Protein AF-U4U281-F1 (afdb_monomer_lite)

InterPro domains:
  IPR000629 ATP-dependent RNA helicase DEAD-box, conserved site [PS00039] (686-694)
  IPR000719 Protein kinase domain [PS50011] (152-470)
  IPR000719 Protein kinase domain [SM00220] (152-433)
  IPR001650 Helicase, C-terminal domain-like [PF00271] (764-874)
  IPR001650 Helicase, C-terminal domain-like [PS51194] (770-915)
  IPR001650 Helicase, C-terminal domain-like [SM00490] (793-874)
  IPR004147 ABC1 atypical kinase-like domain [PF03109] (122-367)
  IPR011009 Protein kinase-like domain superfamily [SSF56112] (127-357)
  IPR011545 DEAD/DEAH-box helicase domain [PF00270] (561-726)
  IPR012541 DBP10, C-terminal [PF08147] (1126-1185)
  IPR012541 DBP10, C-terminal [SM01123] (1126-1185)
  IPR014001 Helicase superfamily 1/2, ATP-binding domain [PS51192] (568-740)
  IPR014001 Helicase superfamily 1/2, ATP-binding domain [SM00487] (556-755)
  IPR014014 RNA helicase, DEAD-box type, Q motif [PS51195] (537-565)
  IPR027417 P-loop containing nucleoside triphosphate hydrolase [G3DSA:3.40.50.300] (514-743)
  IPR027417 P-loop containing nucleoside triphosphate hydrolase [G3DSA:3.40.50.300] (756-979)
  IPR027417 P-loop containing nucleoside triphosphate hydrolase [SSF52540] (534-741)
  IPR027417 P-loop containing nucleoside triphosphate hydrolase [SSF52540] (678-894)
  IPR033517 DDX54/DBP10 family, DEAD-box helicase domain [cd17959] (539-741)
  IPR045307 ADCK1-like domain [cd13969] (121-372)

pLDDT: mean 72.52, std 19.36, range [24.16, 95.94]

Organism: Dendroctonus ponderosae (NCBI:txid77166)

Sequence (1268 aa):
MLSNRARKLLKYSLIGGALASTALSLKGNQYEWDSIGIVRLSRAAITVSKIGVIYKKDLYGKGLDKKSLEYKELKSECHQRSAEKLLELCCANRGVYIKVGQHIAALDYLLPKEYVQTMRILHSQAPSTDVKDIYRVIREDLKKDPLEIFESIEPEPLGTASLAQVHKATLKDGTVLAVKVQHPYVQGNSRIDMKTMEYLVKLMSWVFPEFKFQWLVDESKKNIPQELNFAQEGQNAEKIAKMFENIEWLKVPKVRWDLTTPRVLTMEFLEGGQVNDLKYIEAHKIDPYEISSKLGALYSQMIFIHGFVHSDPHPGNILVRRNPKGQCDIVLLDHGLYATLKDEFRINYANLWMSILDRDRKGMRQYSKNLGIEGDVYGLFACMVTGRTWDTIMKGIDRENFSKGEKDFVQQHFTGLLPQISSVLENVNRQMLLILKTNDLMRGIEHTLRTGARKGAFKVMSQCCVHSIYDQRYKKCHTRVEKLKVSLGEIRAISLVLWSVQYRSMGDIPGFADPNKAVEISNDDDAWKKKSAKKSGGFQSMNLSHNVLKGIIKRGYKQPTPIQRKTIPLILEGRDVVAMARTGSGKTAAFLIPMFERLKARTSKAGARGLVFSPTRELALQTLKFFKEIGRFMNLKAAVILGGDSMEDQFSAIHGNPDVIVATPGRFLHVCIEMELKLNNIEYVVFDEADRLFEMGLTEQLTEVVSRLPDSRQTLLFSATLPKVLVEFAKAGLSDPVLLRLDVESKLPDELKLEFFIVRPEEKLAALLVLLQTVIDSKQQTVIFAATKYHVEYIHSVLDLVGITNTYIYSNLDPSARKIHAAKFGTGKVKVLVVTDVAARGIDIPALDNVINFNFPAKPKLFVHRVGRCARAGRSGIAYSLIASDEQAYLVDLHLFLGRPLSIATLKKKEGTIGRIPQDLVDEHLSSLIVLHENQLDLTSAQTTIENAYKKYVKSRPAASSDSHRRIKQLNLSNCAVHPAFRTNGDEYHRDLLLDQIRNYRPNGTIFEICGKNKSPEYLMMKKKRLADKHKIELFRQRHETDPDESESFHEPVTSLTESSKEDIEGTFKSVIVPKKRKMEQLYKKAKKPKTVDEVYIPYAPKDHHTEQGLIVNNFHNEANKVQFDLTGDSEEAMNSSHVKKKWDRKKKKMVGVENPRKGKIKTESGAWIPATYKSDRYAQWKEKTKTGANDDDYGDEGSAPQDVNGPRRHTHWAKHNEKEKLKKRSSDMKSMDQILKAREIAERKKRKQKKGKGKGKSKGKGRRNKR

Structure (mmCIF, N/CA/C/O backbone):
data_AF-U4U281-F1
#
_entry.id   AF-U4U281-F1
#
loop_
_atom_site.group_PDB
_atom_site.id
_atom_site.type_symbol
_atom_site.label_atom_id
_atom_site.label_alt_id
_atom_site.label_comp_id
_atom_site.label_asym_id
_atom_site.label_entity_id
_atom_site.label_seq_id
_atom_site.pdbx_PDB_ins_code
_atom_site.Cartn_x
_atom_site.Cartn_y
_atom_site.Cartn_z
_atom_site.occupancy
_atom_site.B_iso_or_equiv
_atom_site.auth_seq_id
_atom_site.auth_comp_id
_atom_site.auth_asym_id
_atom_site.auth_atom_id
_atom_site.pdbx_PDB_model_num
ATOM 1 N N . MET A 1 1 ? -13.937 64.734 38.285 1.00 46.28 1 MET A N 1
ATOM 2 C CA . MET A 1 1 ? -13.811 63.715 39.362 1.00 46.28 1 MET A CA 1
ATOM 3 C C . MET A 1 1 ? -14.876 62.588 39.323 1.00 46.28 1 MET A C 1
ATOM 5 O O . MET A 1 1 ? -15.101 61.946 40.340 1.00 46.28 1 MET A O 1
ATOM 9 N N . LEU A 1 2 ? -15.473 62.232 38.171 1.00 41.31 2 LEU A N 1
ATOM 10 C CA . LEU A 1 2 ? -16.556 61.216 38.102 1.00 41.31 2 LEU A CA 1
ATOM 11 C C . LEU A 1 2 ? -16.183 59.868 37.433 1.00 41.31 2 LEU A C 1
ATOM 13 O O . LEU A 1 2 ? -16.967 58.927 37.465 1.00 41.31 2 LEU A O 1
ATOM 17 N N . SER A 1 3 ? -14.963 59.705 36.908 1.00 57.31 3 SER A N 1
ATOM 18 C CA . SER A 1 3 ? -14.568 58.509 36.127 1.00 57.31 3 SER A CA 1
ATOM 19 C C . SER A 1 3 ? -14.152 57.287 36.977 1.00 57.31 3 SER A C 1
ATOM 21 O O . SER A 1 3 ? -14.470 56.143 36.647 1.00 57.31 3 SER A O 1
ATOM 23 N N . ASN A 1 4 ? -13.504 57.496 38.132 1.00 53.41 4 ASN A N 1
ATOM 24 C CA . ASN A 1 4 ? -12.968 56.387 38.939 1.00 53.41 4 ASN A CA 1
ATOM 25 C C . ASN A 1 4 ? -14.001 55.713 39.859 1.00 53.41 4 ASN A C 1
ATOM 27 O O . ASN A 1 4 ? -13.879 54.516 40.128 1.00 53.41 4 ASN A O 1
ATOM 31 N N . ARG A 1 5 ? -15.034 56.436 40.318 1.00 57.25 5 ARG A N 1
ATOM 32 C CA . ARG A 1 5 ? -16.143 55.836 41.085 1.00 57.25 5 ARG A CA 1
ATOM 33 C C . ARG A 1 5 ? -17.053 54.997 40.188 1.00 57.25 5 ARG A C 1
ATOM 35 O O . ARG A 1 5 ? -17.396 53.891 40.585 1.00 57.25 5 ARG A O 1
ATOM 42 N N . ALA A 1 6 ? -17.326 55.449 38.962 1.00 53.72 6 ALA A N 1
ATOM 43 C CA . ALA A 1 6 ? -18.102 54.692 37.981 1.00 53.72 6 ALA A CA 1
ATOM 44 C C . ALA A 1 6 ? -17.428 53.360 37.604 1.00 53.72 6 ALA A C 1
ATOM 46 O O . ALA A 1 6 ? -18.086 52.328 37.619 1.00 53.72 6 ALA A O 1
ATOM 47 N N . ARG A 1 7 ? -16.103 53.329 37.378 1.00 53.72 7 ARG A N 1
ATOM 48 C CA . ARG A 1 7 ? -15.370 52.069 37.109 1.00 53.72 7 ARG A CA 1
ATOM 49 C C . ARG A 1 7 ? -15.337 51.113 38.300 1.00 53.72 7 ARG A C 1
ATOM 51 O O . ARG A 1 7 ? -15.380 49.901 38.102 1.00 53.72 7 ARG A O 1
ATOM 58 N N . LYS A 1 8 ? -15.241 51.634 39.530 1.00 58.28 8 LYS A N 1
ATOM 59 C CA . LYS A 1 8 ? -15.309 50.806 40.744 1.00 58.28 8 LYS A CA 1
ATOM 60 C C . LYS A 1 8 ? -16.716 50.242 40.945 1.00 58.28 8 LYS A C 1
ATOM 62 O O . LYS A 1 8 ? -16.831 49.048 41.175 1.00 58.28 8 LYS A O 1
ATOM 67 N N . LEU A 1 9 ? -17.762 51.049 40.767 1.00 61.53 9 LEU A N 1
ATOM 68 C CA . LEU A 1 9 ? -19.158 50.597 40.804 1.00 61.53 9 LEU A CA 1
ATOM 69 C C . LEU A 1 9 ? -19.468 49.578 39.704 1.00 61.53 9 LEU A C 1
ATOM 71 O O . LEU A 1 9 ? -20.108 48.576 39.993 1.00 61.53 9 LEU A O 1
ATOM 75 N N . LEU A 1 10 ? -18.945 49.756 38.486 1.00 57.81 10 LEU A N 1
ATOM 76 C CA . LEU A 1 10 ? -19.091 48.766 37.416 1.00 57.81 10 LEU A CA 1
ATOM 77 C C . LEU A 1 10 ? -18.382 47.451 37.763 1.00 57.81 10 LEU A C 1
ATOM 79 O O . LEU A 1 10 ? -18.942 46.385 37.545 1.00 57.81 10 LEU A O 1
ATOM 83 N N . LYS A 1 11 ? -17.175 47.512 38.349 1.00 61.16 11 LYS A N 1
ATOM 84 C CA . LYS A 1 11 ? -16.457 46.322 38.834 1.00 61.16 11 LYS A CA 1
ATOM 85 C C . LYS A 1 11 ? -17.207 45.616 39.964 1.00 61.16 11 LYS A C 1
ATOM 87 O O . LYS A 1 11 ? -17.341 44.402 39.909 1.00 61.16 11 LYS A O 1
ATOM 92 N N . TYR A 1 12 ? -17.709 46.345 40.961 1.00 66.62 12 TYR A N 1
ATOM 93 C CA . TYR A 1 12 ? -18.467 45.751 42.066 1.00 66.62 12 TYR A CA 1
ATOM 94 C C . TYR A 1 12 ? -19.837 45.229 41.620 1.00 66.62 12 TYR A C 1
ATOM 96 O O . TYR A 1 12 ? -20.250 44.178 42.092 1.00 66.62 12 TYR A O 1
ATOM 104 N N . SER A 1 13 ? -20.496 45.888 40.664 1.00 60.72 13 SER A N 1
ATOM 105 C CA . SER A 1 13 ? -21.738 45.415 40.038 1.00 60.72 13 SER A CA 1
ATOM 106 C C . SER A 1 13 ? -21.507 44.161 39.187 1.00 60.72 13 SER A C 1
ATOM 108 O O . SER A 1 13 ? -22.267 43.205 39.288 1.00 60.72 13 SER A O 1
ATOM 110 N N . LEU A 1 14 ? -20.402 44.091 38.434 1.00 58.75 14 LEU A N 1
ATOM 111 C CA . LEU A 1 14 ? -20.001 42.886 37.696 1.00 58.75 14 LEU A CA 1
ATOM 112 C C . LEU A 1 14 ? -19.670 41.717 38.632 1.00 58.75 14 LEU A C 1
ATOM 114 O O . LEU A 1 14 ? -20.086 40.593 38.369 1.00 58.75 14 LEU A O 1
ATOM 118 N N . ILE A 1 15 ? -18.955 41.970 39.733 1.00 64.88 15 ILE A N 1
ATOM 119 C CA . ILE A 1 15 ? -18.619 40.942 40.731 1.00 64.88 15 ILE A CA 1
ATOM 120 C C . ILE A 1 15 ? -19.877 40.497 41.494 1.00 64.88 15 ILE A C 1
ATOM 122 O O . ILE A 1 15 ? -20.094 39.301 41.667 1.00 64.88 15 ILE A O 1
ATOM 126 N N . GLY A 1 16 ? -20.735 41.435 41.901 1.00 62.09 16 GLY A N 1
ATOM 127 C CA . GLY A 1 16 ? -22.003 41.152 42.578 1.00 62.09 16 GLY A CA 1
ATOM 128 C C . GLY A 1 16 ? -22.991 40.405 41.681 1.00 62.09 16 GLY A C 1
ATOM 129 O O . GLY A 1 16 ? -23.590 39.425 42.112 1.00 62.09 16 GLY A O 1
ATOM 130 N N . GLY A 1 17 ? -23.094 40.791 40.407 1.00 62.97 17 GLY A N 1
ATOM 131 C CA . GLY A 1 17 ? -23.889 40.094 39.396 1.00 62.97 17 GLY A CA 1
ATOM 132 C C . GLY A 1 17 ? -23.348 38.698 39.077 1.00 62.97 17 GLY A C 1
ATOM 133 O O . GLY A 1 17 ? -24.129 37.758 38.928 1.00 62.97 17 GLY A O 1
ATOM 134 N N . ALA A 1 18 ? -22.024 38.519 39.047 1.00 56.88 18 ALA A N 1
ATOM 135 C CA . ALA A 1 18 ? -21.397 37.205 38.904 1.00 56.88 18 ALA A CA 1
ATOM 136 C C . ALA A 1 18 ? -21.680 36.300 40.118 1.00 56.88 18 ALA A C 1
ATOM 138 O O . ALA A 1 18 ? -22.014 35.130 39.946 1.00 56.88 18 ALA A O 1
ATOM 139 N N . LEU A 1 19 ? -21.623 36.830 41.342 1.00 61.50 19 LEU A N 1
ATOM 140 C CA . LEU A 1 19 ? -21.934 36.070 42.559 1.00 61.50 19 LEU A CA 1
ATOM 141 C C . LEU A 1 19 ? -23.425 35.710 42.654 1.00 61.50 19 LEU A C 1
ATOM 143 O O . LEU A 1 19 ? -23.755 34.559 42.933 1.00 61.50 19 LEU A O 1
ATOM 147 N N . ALA A 1 20 ? -24.325 36.649 42.350 1.00 58.72 20 ALA A N 1
ATOM 148 C CA . ALA A 1 20 ? -25.769 36.412 42.354 1.00 58.72 20 ALA A CA 1
ATOM 149 C C . ALA A 1 20 ? -26.201 35.414 41.266 1.00 58.72 20 ALA A C 1
ATOM 151 O O . ALA A 1 20 ? -27.000 34.518 41.530 1.00 58.72 20 ALA A O 1
ATOM 152 N N . SER A 1 21 ? -25.634 35.511 40.058 1.00 56.09 21 SER A N 1
ATOM 153 C CA . SER A 1 21 ? -25.884 34.541 38.981 1.00 56.09 21 SER A CA 1
ATOM 154 C C . SER A 1 21 ? -25.320 33.155 39.299 1.00 56.09 21 SER A C 1
ATOM 156 O O . SER A 1 21 ? -25.972 32.156 39.004 1.00 56.09 21 SER A O 1
ATOM 158 N N . THR A 1 22 ? -24.167 33.075 39.971 1.00 57.38 22 THR A N 1
ATOM 159 C CA . THR A 1 22 ? -23.604 31.799 40.441 1.00 57.38 22 THR A CA 1
ATOM 160 C C . THR A 1 22 ? -24.487 31.173 41.525 1.00 57.38 22 THR A C 1
ATOM 162 O O . THR A 1 22 ? -24.755 29.977 41.467 1.00 57.38 22 THR A O 1
ATOM 165 N N . ALA A 1 23 ? -25.022 31.968 42.458 1.00 57.88 23 ALA A N 1
ATOM 166 C CA . ALA A 1 23 ? -25.954 31.502 43.488 1.00 57.88 23 ALA A CA 1
ATOM 167 C C . ALA A 1 23 ? -27.310 31.043 42.911 1.00 57.88 23 ALA A C 1
ATOM 169 O O . ALA A 1 23 ? -27.832 30.002 43.311 1.00 57.88 23 ALA A O 1
ATOM 170 N N . LEU A 1 24 ? -27.861 31.767 41.930 1.00 57.75 24 LEU A N 1
ATOM 171 C CA . LEU A 1 24 ? -29.077 31.370 41.204 1.00 57.75 24 LEU A CA 1
ATOM 172 C C . LEU A 1 24 ? -28.855 30.097 40.372 1.00 57.75 24 LEU A C 1
ATOM 174 O O . LEU A 1 24 ? -29.718 29.222 40.349 1.00 57.75 24 LEU A O 1
ATOM 178 N N . SER A 1 25 ? -27.682 29.953 39.748 1.00 53.88 25 SER A N 1
ATOM 179 C CA . SER A 1 25 ? -27.296 28.748 39.004 1.00 53.88 25 SER A CA 1
ATOM 180 C C . SER A 1 25 ? -27.064 27.542 39.920 1.00 53.88 25 SER A C 1
ATOM 182 O O . SER A 1 25 ? -27.419 26.433 39.538 1.00 53.88 25 SER A O 1
ATOM 184 N N . LEU A 1 26 ? -26.518 27.741 41.124 1.00 57.31 26 LEU A N 1
ATOM 185 C CA . LEU A 1 26 ? -26.376 26.707 42.160 1.00 57.31 26 LEU A CA 1
ATOM 186 C C . LEU A 1 26 ? -27.737 26.216 42.667 1.00 57.31 26 LEU A C 1
ATOM 188 O O . LEU A 1 26 ? -27.920 25.017 42.867 1.00 57.31 26 LEU A O 1
ATOM 192 N N . LYS A 1 27 ? -28.704 27.131 42.825 1.00 54.09 27 LYS A N 1
ATOM 193 C CA . LYS A 1 27 ? -30.079 26.798 43.221 1.00 54.09 27 LYS A CA 1
ATOM 194 C C . LYS A 1 27 ? -30.847 26.079 42.100 1.00 54.09 27 LYS A C 1
ATOM 196 O O . LYS A 1 27 ? -31.633 25.185 42.389 1.00 54.09 27 LYS A O 1
ATOM 201 N N . GLY A 1 28 ? -30.595 26.434 40.835 1.00 54.38 28 GLY A N 1
ATOM 202 C CA . GLY A 1 28 ? -31.184 25.783 39.654 1.00 54.38 28 GLY A CA 1
ATOM 203 C C . GLY A 1 28 ? -30.589 24.409 39.318 1.00 54.38 28 GLY A C 1
ATOM 204 O O . GLY A 1 28 ? -31.318 23.532 38.870 1.00 54.38 28 GLY A O 1
ATOM 205 N N . ASN A 1 29 ? -29.298 24.197 39.597 1.00 52.88 29 ASN A N 1
ATOM 206 C CA . ASN A 1 29 ? -28.596 22.922 39.392 1.00 52.88 29 ASN A CA 1
ATOM 207 C C . ASN A 1 29 ? -28.435 22.098 40.691 1.00 52.88 29 ASN A C 1
ATOM 209 O O . ASN A 1 29 ? -27.519 21.284 40.802 1.00 52.88 29 ASN A O 1
ATOM 213 N N . GLN A 1 30 ? -29.296 22.333 41.688 1.00 53.78 30 GLN A N 1
ATOM 214 C CA . GLN A 1 30 ? -29.403 21.523 42.912 1.00 53.78 30 GLN A CA 1
ATOM 215 C C . GLN A 1 30 ? -28.057 21.242 43.620 1.00 53.78 30 GLN A C 1
ATOM 217 O O . GLN A 1 30 ? -27.815 20.139 44.095 1.00 53.78 30 GLN A O 1
ATOM 222 N N . TYR A 1 31 ? -27.187 22.255 43.727 1.00 53.06 31 TYR A N 1
ATOM 223 C CA . TYR A 1 31 ? -25.908 22.203 44.458 1.00 53.06 31 TYR A CA 1
ATOM 224 C C . TYR A 1 31 ? -24.827 21.237 43.920 1.00 53.06 31 TYR A C 1
ATOM 226 O O . TYR A 1 31 ? -23.805 21.043 44.583 1.00 53.06 31 TYR A O 1
ATOM 234 N N . GLU A 1 32 ? -24.950 20.705 42.699 1.00 58.22 32 GLU A N 1
ATOM 235 C CA . GLU A 1 32 ? -23.831 20.012 42.043 1.00 58.22 32 GLU A CA 1
ATOM 236 C C . GLU A 1 32 ? -22.828 21.015 41.451 1.00 58.22 32 GLU A C 1
ATOM 238 O O . GLU A 1 32 ? -23.030 21.561 40.363 1.00 58.22 32 GLU A O 1
ATOM 243 N N . TRP A 1 33 ? -21.703 21.229 42.139 1.00 60.34 33 TRP A N 1
ATOM 244 C CA . TRP A 1 33 ? -20.629 22.144 41.717 1.00 60.34 33 TRP A CA 1
ATOM 245 C C . TRP A 1 33 ? -20.071 21.850 40.313 1.00 60.34 33 TRP A C 1
ATOM 247 O O . TRP A 1 33 ? -19.679 22.770 39.592 1.00 60.34 33 TRP A O 1
ATOM 257 N N . ASP A 1 34 ? -20.075 20.581 39.902 1.00 58.69 34 ASP A N 1
ATOM 258 C CA . ASP A 1 34 ? -19.557 20.117 38.608 1.00 58.69 34 ASP A CA 1
ATOM 259 C C . ASP A 1 34 ? -20.451 20.483 37.416 1.00 58.69 34 ASP A C 1
ATOM 261 O O . ASP A 1 34 ? -19.982 20.543 36.276 1.00 58.69 34 ASP A O 1
ATOM 265 N N . SER A 1 35 ? -21.726 20.771 37.668 1.00 61.19 35 SER A N 1
ATOM 266 C CA . SER A 1 35 ? -22.720 21.069 36.635 1.00 61.19 35 SER A CA 1
ATOM 267 C C . SER A 1 35 ? -22.759 22.555 36.240 1.00 61.19 35 SER A C 1
ATOM 269 O O . SER A 1 35 ? -23.394 22.910 35.247 1.00 61.19 35 SER A O 1
ATOM 271 N N . ILE A 1 36 ? -22.077 23.433 36.988 1.00 71.12 36 ILE A N 1
ATOM 272 C CA . ILE A 1 36 ? -22.093 24.887 36.782 1.00 71.12 36 ILE A CA 1
ATOM 273 C C . ILE A 1 36 ? -21.434 25.240 35.441 1.00 71.12 36 ILE A C 1
ATOM 275 O O . ILE A 1 36 ? -20.272 24.909 35.192 1.00 71.12 36 ILE A O 1
ATOM 279 N N . GLY A 1 37 ? -22.141 25.998 34.597 1.00 68.38 37 GLY A N 1
ATOM 280 C CA . GLY A 1 37 ? -21.678 26.365 33.252 1.00 68.38 37 GLY A CA 1
ATOM 281 C C . GLY A 1 37 ? -20.289 27.021 33.207 1.00 68.38 37 GLY A C 1
ATOM 282 O O . GLY A 1 37 ? -19.493 26.717 32.322 1.00 68.38 37 GLY A O 1
ATOM 283 N N . ILE A 1 38 ? -19.954 27.861 34.195 1.00 71.69 38 ILE A N 1
ATOM 284 C CA . ILE A 1 38 ? -18.626 28.492 34.318 1.00 71.69 38 ILE A CA 1
ATOM 285 C C . ILE A 1 38 ? -17.532 27.453 34.598 1.00 71.69 38 ILE A C 1
ATOM 287 O O . ILE A 1 38 ? -16.483 27.492 33.962 1.00 71.69 38 ILE A O 1
ATOM 291 N N . VAL A 1 39 ? -17.772 26.499 35.502 1.00 79.00 39 VAL A N 1
ATOM 292 C CA . VAL A 1 39 ? -16.798 25.447 35.844 1.00 79.00 39 VAL A CA 1
ATOM 293 C C . VAL A 1 39 ? -16.523 24.564 34.625 1.00 79.00 39 VAL A C 1
ATOM 295 O O . VAL A 1 39 ? -15.367 24.272 34.308 1.00 79.00 39 VAL A O 1
ATOM 298 N N . ARG A 1 40 ? -17.575 24.210 33.881 1.00 81.56 40 ARG A N 1
ATOM 299 C CA . ARG A 1 40 ? -17.487 23.410 32.649 1.00 81.56 40 ARG A CA 1
ATOM 300 C C . ARG A 1 40 ? -16.737 24.143 31.535 1.00 81.56 40 ARG A C 1
ATOM 302 O O . ARG A 1 40 ? -15.874 23.542 30.891 1.00 81.56 40 ARG A O 1
ATOM 309 N N . LEU A 1 41 ? -16.992 25.445 31.365 1.00 81.88 41 LEU A N 1
ATOM 310 C CA . LEU A 1 41 ? -16.245 26.335 30.467 1.00 81.88 41 LEU A CA 1
ATOM 311 C C . LEU A 1 41 ? -14.760 26.394 30.844 1.00 81.88 41 LEU A C 1
ATOM 313 O O . LEU A 1 41 ? -13.902 26.230 29.976 1.00 81.88 41 LEU A O 1
ATOM 317 N N . SER A 1 42 ? -14.439 26.595 32.126 1.00 80.50 42 SER A N 1
ATOM 318 C CA . SER A 1 42 ? -13.053 26.659 32.601 1.00 80.50 42 SER A CA 1
ATOM 319 C C . SER A 1 42 ? -12.305 25.347 32.357 1.00 80.50 42 SER A C 1
ATOM 321 O O . SER A 1 42 ? -11.187 25.374 31.842 1.00 80.50 42 SER A O 1
ATOM 323 N N . ARG A 1 43 ? -12.922 24.190 32.643 1.00 85.50 43 ARG A N 1
ATOM 324 C CA . ARG A 1 43 ? -12.343 22.862 32.353 1.00 85.50 43 ARG A CA 1
ATOM 325 C C . ARG A 1 43 ? -12.045 22.684 30.866 1.00 85.50 43 ARG A C 1
ATOM 327 O O . ARG A 1 43 ? -10.949 22.244 30.502 1.00 85.50 43 ARG A O 1
ATOM 334 N N . ALA A 1 44 ? -12.990 23.066 30.010 1.00 84.06 44 ALA A N 1
ATOM 335 C CA . ALA A 1 44 ? -12.839 22.959 28.567 1.00 84.06 44 ALA A CA 1
ATOM 336 C C . ALA A 1 44 ? -11.731 23.890 28.036 1.00 84.06 44 ALA A C 1
ATOM 338 O O . ALA A 1 44 ? -10.839 23.433 27.322 1.00 84.06 44 ALA A O 1
ATOM 339 N N . ALA A 1 45 ? -11.694 25.154 28.471 1.00 82.12 45 ALA A N 1
ATOM 340 C CA . ALA A 1 45 ? -10.662 26.118 28.083 1.00 82.12 45 ALA A CA 1
ATOM 341 C C . ALA A 1 45 ? -9.246 25.699 28.526 1.00 82.12 45 ALA A C 1
ATOM 343 O O . ALA A 1 45 ? -8.290 25.816 27.752 1.00 82.12 45 ALA A O 1
ATOM 344 N N . ILE A 1 46 ? -9.101 25.162 29.746 1.00 86.31 46 ILE A N 1
ATOM 345 C CA . ILE A 1 46 ? -7.822 24.647 30.262 1.00 86.31 46 ILE A CA 1
ATOM 346 C C . ILE A 1 46 ? -7.347 23.459 29.423 1.00 86.31 46 ILE A C 1
ATOM 348 O O . ILE A 1 46 ? -6.170 23.384 29.070 1.00 86.31 46 ILE A O 1
ATOM 352 N N . THR A 1 47 ? -8.248 22.533 29.094 1.00 86.75 47 THR A N 1
ATOM 353 C CA . THR A 1 47 ? -7.912 21.335 28.313 1.00 86.75 47 THR A CA 1
ATOM 354 C C . THR A 1 47 ? -7.474 21.707 26.900 1.00 86.75 47 THR A C 1
ATOM 356 O O . THR A 1 47 ? -6.412 21.277 26.456 1.00 86.75 47 THR A O 1
ATOM 359 N N . VAL A 1 48 ? -8.230 22.581 26.232 1.00 82.69 48 VAL A N 1
ATOM 360 C CA . VAL A 1 48 ? -7.894 23.111 24.904 1.00 82.69 48 VAL A CA 1
ATOM 361 C C . VAL A 1 48 ? -6.529 23.810 24.915 1.00 82.69 48 VAL A C 1
ATOM 363 O O . VAL A 1 48 ? -5.685 23.537 24.063 1.00 82.69 48 VAL A O 1
ATOM 366 N N . SER A 1 49 ? -6.259 24.639 25.928 1.00 81.75 49 SER A N 1
ATOM 367 C CA . SER A 1 49 ? -4.960 25.307 26.081 1.00 81.75 49 SER A CA 1
ATOM 368 C C . SER A 1 49 ? -3.814 24.310 26.285 1.00 81.75 49 SER A C 1
ATOM 370 O O . SER A 1 49 ? -2.755 24.459 25.677 1.00 81.75 49 SER A O 1
ATOM 372 N N . LYS A 1 50 ? -4.017 23.260 27.095 1.00 86.12 50 LYS A N 1
ATOM 373 C CA . LYS A 1 50 ? -3.027 22.187 27.296 1.00 86.12 50 LYS A CA 1
ATOM 374 C C . LYS A 1 50 ? -2.729 21.443 25.995 1.00 86.12 50 LYS A C 1
ATOM 376 O O . LYS A 1 50 ? -1.559 21.233 25.693 1.00 86.12 50 LYS A O 1
ATOM 381 N N . ILE A 1 51 ? -3.756 21.093 25.218 1.00 85.62 51 ILE A N 1
ATOM 382 C CA . ILE A 1 51 ? -3.594 20.467 23.896 1.00 85.62 51 ILE A CA 1
ATOM 383 C C . ILE A 1 51 ? -2.784 21.392 22.981 1.00 85.62 51 ILE A C 1
ATOM 385 O O . ILE A 1 51 ? -1.796 20.962 22.387 1.00 85.62 51 ILE A O 1
ATOM 389 N N . GLY A 1 52 ? -3.124 22.683 22.937 1.00 80.25 52 GLY A N 1
ATOM 390 C CA . GLY A 1 52 ? -2.378 23.660 22.146 1.00 80.25 52 GLY A CA 1
ATOM 391 C C . GLY A 1 52 ? -0.896 23.752 22.534 1.00 80.25 52 GLY A C 1
ATOM 392 O O . GLY A 1 52 ? -0.027 23.805 21.661 1.00 80.25 52 GLY A O 1
ATOM 393 N N . VAL A 1 53 ? -0.587 23.695 23.834 1.00 83.62 53 VAL A N 1
ATOM 394 C CA . VAL A 1 53 ? 0.794 23.660 24.346 1.00 83.62 53 VAL A CA 1
ATOM 395 C C . VAL A 1 53 ? 1.515 22.366 23.961 1.00 83.62 53 VAL A C 1
ATOM 397 O O . VAL A 1 53 ? 2.679 22.446 23.574 1.00 83.62 53 VAL A O 1
ATOM 400 N N . ILE A 1 54 ? 0.852 21.204 24.017 1.00 85.00 54 ILE A N 1
ATOM 401 C CA . ILE A 1 54 ? 1.428 19.914 23.593 1.00 85.00 54 ILE A CA 1
ATOM 402 C C . ILE A 1 54 ? 1.862 19.998 22.126 1.00 85.00 54 ILE A C 1
ATOM 404 O O . ILE A 1 54 ? 3.031 19.781 21.822 1.00 85.00 54 ILE A O 1
ATOM 408 N N . TYR A 1 55 ? 0.972 20.420 21.223 1.00 80.56 55 TYR A N 1
ATOM 409 C CA . TYR A 1 55 ? 1.317 20.566 19.805 1.00 80.56 55 TYR A CA 1
ATOM 410 C C . TYR A 1 55 ? 2.430 21.597 19.575 1.00 80.56 55 TYR A C 1
ATOM 412 O O . TYR A 1 55 ? 3.368 21.339 18.818 1.00 80.56 55 TYR A O 1
ATOM 420 N N . LYS A 1 56 ? 2.372 22.757 20.240 1.00 79.62 56 LYS A N 1
ATOM 421 C CA . LYS A 1 56 ? 3.374 23.817 20.061 1.00 79.62 56 LYS A CA 1
ATOM 422 C C . LYS A 1 56 ? 4.757 23.413 20.578 1.00 79.62 56 LYS A C 1
ATOM 424 O O . LYS A 1 56 ? 5.746 23.687 19.908 1.00 79.62 56 LYS A O 1
ATOM 429 N N . LYS A 1 57 ? 4.839 22.779 21.749 1.00 80.88 57 LYS A N 1
ATOM 430 C CA . LYS A 1 57 ? 6.104 22.405 22.396 1.00 80.88 57 LYS A CA 1
ATOM 431 C C . LYS A 1 57 ? 6.698 21.131 21.805 1.00 80.88 57 LYS A C 1
ATOM 433 O O . LYS A 1 57 ? 7.888 21.103 21.498 1.00 80.88 57 LYS A O 1
ATOM 438 N N . ASP A 1 58 ? 5.878 20.095 21.653 1.00 78.44 58 ASP A N 1
ATOM 439 C CA . ASP A 1 58 ? 6.370 18.760 21.332 1.00 78.44 58 ASP A CA 1
ATOM 440 C C . ASP A 1 58 ? 6.476 18.545 19.820 1.00 78.44 58 ASP A C 1
ATOM 442 O O . ASP A 1 58 ? 7.443 17.921 19.393 1.00 78.44 58 ASP A O 1
ATOM 446 N N . LEU A 1 59 ? 5.566 19.108 19.009 1.00 77.25 59 LEU A N 1
ATOM 447 C CA . LEU A 1 59 ? 5.559 18.919 17.552 1.00 77.25 59 LEU A CA 1
ATOM 448 C C . LEU A 1 59 ? 6.161 20.107 16.782 1.00 77.25 59 LEU A C 1
ATOM 450 O O . LEU A 1 59 ? 7.112 19.928 16.023 1.00 77.25 59 LEU A O 1
ATOM 454 N N . TYR A 1 60 ? 5.630 21.321 16.961 1.00 76.50 60 TYR A N 1
ATOM 455 C CA . TYR A 1 60 ? 6.041 22.486 16.160 1.00 76.50 60 TYR A CA 1
ATOM 456 C C . TYR A 1 60 ? 7.348 23.138 16.639 1.00 76.50 60 TYR A C 1
ATOM 458 O O . TYR A 1 60 ? 8.095 23.675 15.826 1.00 76.50 60 TYR A O 1
ATOM 466 N N . GLY A 1 61 ? 7.670 23.048 17.931 1.00 69.88 61 GLY A N 1
ATOM 467 C CA . GLY A 1 61 ? 8.859 23.667 18.526 1.00 69.88 61 GLY A CA 1
ATOM 468 C C . GLY A 1 61 ? 10.186 22.959 18.233 1.00 69.88 61 GLY A C 1
ATOM 469 O O . GLY A 1 61 ? 11.239 23.538 18.478 1.00 69.88 61 GLY A O 1
ATOM 470 N N . LYS A 1 62 ? 10.162 21.726 17.706 1.00 72.12 62 LYS A N 1
ATOM 471 C CA . LYS A 1 62 ? 11.375 20.916 17.480 1.00 72.12 62 LYS A CA 1
ATOM 472 C C . LYS A 1 62 ? 12.009 21.069 16.093 1.00 72.12 62 LYS A C 1
ATOM 474 O O . LYS A 1 62 ? 13.084 20.523 15.874 1.00 72.12 62 LYS A O 1
ATOM 479 N N . GLY A 1 63 ? 11.372 21.785 15.159 1.00 65.94 63 GLY A N 1
ATOM 480 C CA . GLY A 1 63 ? 11.947 22.074 13.833 1.00 65.94 63 GLY A CA 1
ATOM 481 C C . GLY A 1 63 ? 12.270 20.841 12.972 1.00 65.94 63 GLY A C 1
ATOM 482 O O . GLY A 1 63 ? 13.114 20.920 12.084 1.00 65.94 63 GLY A O 1
ATOM 483 N N . LEU A 1 64 ? 11.635 19.697 13.247 1.00 74.56 64 LEU A N 1
ATOM 484 C CA . LEU A 1 64 ? 11.857 18.438 12.529 1.00 74.56 64 LEU A CA 1
ATOM 485 C C . LEU A 1 64 ? 11.254 18.489 11.115 1.00 74.56 64 LEU A C 1
ATOM 487 O O . LEU A 1 64 ? 10.189 19.072 10.902 1.00 74.56 64 LEU A O 1
ATOM 491 N N . ASP A 1 65 ? 11.907 17.833 10.150 1.00 71.94 65 ASP A N 1
ATOM 492 C CA . ASP A 1 65 ? 11.392 17.719 8.781 1.00 71.94 65 ASP A CA 1
ATOM 493 C C . ASP A 1 65 ? 10.059 16.952 8.775 1.00 71.94 65 ASP A C 1
ATOM 495 O O . ASP A 1 65 ? 9.988 15.804 9.224 1.00 71.94 65 ASP A O 1
ATOM 499 N N . LYS A 1 66 ? 9.013 17.566 8.206 1.00 69.06 66 LYS A N 1
ATOM 500 C CA . LYS A 1 66 ? 7.654 17.010 8.101 1.00 69.06 66 LYS A CA 1
ATOM 501 C C . LYS A 1 66 ? 7.603 15.666 7.358 1.00 69.06 66 LYS A C 1
ATOM 503 O O . LYS A 1 66 ? 6.644 14.912 7.526 1.00 69.06 66 LYS A O 1
ATOM 508 N N . LYS A 1 67 ? 8.607 15.353 6.528 1.00 63.56 67 LYS A N 1
ATOM 509 C CA . LYS A 1 67 ? 8.709 14.075 5.798 1.00 63.56 67 LYS A CA 1
ATOM 510 C C . LYS A 1 67 ? 9.507 12.998 6.544 1.00 63.56 67 LYS A C 1
ATOM 512 O O . LYS A 1 67 ? 9.455 11.837 6.130 1.00 63.56 67 LYS A O 1
ATOM 517 N N . SER A 1 68 ? 10.204 13.349 7.626 1.00 77.25 68 SER A N 1
ATOM 518 C CA . SER A 1 68 ? 11.004 12.409 8.419 1.00 77.25 68 SER A CA 1
ATOM 519 C C . SER A 1 68 ? 10.136 11.372 9.145 1.00 77.25 68 SER A C 1
ATOM 521 O O . SER A 1 68 ? 8.979 11.625 9.491 1.00 77.25 68 SER A O 1
ATOM 523 N N . LEU A 1 69 ? 10.697 10.179 9.372 1.00 73.81 69 LEU A N 1
ATOM 524 C CA . LEU A 1 69 ? 10.034 9.115 10.136 1.00 73.81 69 LEU A CA 1
ATOM 525 C C . LEU A 1 69 ? 9.797 9.551 11.593 1.00 73.81 69 LEU A C 1
ATOM 527 O O . LEU A 1 69 ? 8.716 9.340 12.130 1.00 73.81 69 LEU A O 1
ATOM 531 N N . GLU A 1 70 ? 10.773 10.247 12.178 1.00 78.31 70 GLU A N 1
ATOM 532 C CA . GLU A 1 70 ? 10.737 10.761 13.551 1.00 78.31 70 GLU A CA 1
ATOM 533 C C . GLU A 1 70 ? 9.612 11.788 13.756 1.00 78.31 70 GLU A C 1
ATOM 535 O O . GLU A 1 70 ? 8.890 11.726 14.748 1.00 78.31 70 GLU A O 1
ATOM 540 N N . TYR A 1 71 ? 9.374 12.680 12.784 1.00 79.88 71 TYR A N 1
ATOM 541 C CA . TYR A 1 71 ? 8.235 13.602 12.835 1.00 79.88 71 TYR A CA 1
ATOM 542 C C . TYR A 1 71 ? 6.891 12.866 12.789 1.00 79.88 71 TYR A C 1
ATOM 544 O O . TYR A 1 71 ? 5.956 13.256 13.485 1.00 79.88 71 TYR A O 1
ATOM 552 N N . LYS A 1 72 ? 6.773 11.793 11.995 1.00 75.81 72 LYS A N 1
ATOM 553 C CA . LYS A 1 72 ? 5.534 10.999 11.910 1.00 75.81 72 LYS A CA 1
ATOM 554 C C . LYS A 1 72 ? 5.245 10.242 13.207 1.00 75.81 72 LYS A C 1
ATOM 556 O O . LYS A 1 72 ? 4.096 10.231 13.640 1.00 75.81 72 LYS A O 1
ATOM 561 N N . GLU A 1 73 ? 6.266 9.653 13.828 1.00 82.38 73 GLU A N 1
ATOM 562 C CA . GLU A 1 73 ? 6.139 8.976 15.126 1.00 82.38 73 GLU A CA 1
ATOM 563 C C . GLU A 1 73 ? 5.759 9.967 16.229 1.00 82.38 73 GLU A C 1
ATOM 565 O O . GLU A 1 73 ? 4.777 9.757 16.941 1.00 82.38 73 GLU A O 1
ATOM 570 N N . LEU A 1 74 ? 6.456 11.103 16.301 1.00 83.94 74 LEU A N 1
ATOM 571 C CA . LEU A 1 74 ? 6.169 12.147 17.279 1.00 83.94 74 LEU A CA 1
ATOM 572 C C . LEU A 1 74 ? 4.782 12.772 17.076 1.00 83.94 74 LEU A C 1
ATOM 574 O O . LEU A 1 74 ? 4.091 13.082 18.045 1.00 83.94 74 LEU A O 1
ATOM 578 N N . LYS A 1 75 ? 4.344 12.929 15.821 1.00 81.19 75 LYS A N 1
ATOM 579 C CA . LYS A 1 75 ? 2.991 13.384 15.481 1.00 81.19 75 LYS A CA 1
ATOM 580 C C . LYS A 1 75 ? 1.933 12.402 15.980 1.00 81.19 75 LYS A C 1
ATOM 582 O O . LYS A 1 75 ? 0.962 12.846 16.585 1.00 81.19 75 LYS A O 1
ATOM 587 N N . SER A 1 76 ? 2.131 11.099 15.767 1.00 82.38 76 SER A N 1
ATOM 588 C CA . SER A 1 76 ? 1.224 10.056 16.267 1.00 82.38 76 SER A CA 1
ATOM 589 C C . SER A 1 76 ? 1.165 10.060 17.801 1.00 82.38 76 SER A C 1
ATOM 591 O O . SER A 1 76 ? 0.078 10.084 18.374 1.00 82.38 76 SER A O 1
ATOM 593 N N . GLU A 1 77 ? 2.308 10.184 18.485 1.00 86.44 77 GLU A N 1
ATOM 594 C CA . GLU A 1 77 ? 2.348 10.290 19.952 1.00 86.44 77 GLU A CA 1
ATOM 595 C C . GLU A 1 77 ? 1.626 11.549 20.473 1.00 86.44 77 GLU A C 1
ATOM 597 O O . GLU A 1 77 ? 0.855 11.483 21.434 1.00 86.44 77 GLU A O 1
ATOM 602 N N . CYS A 1 78 ? 1.824 12.699 19.819 1.00 84.75 78 CYS A N 1
ATOM 603 C CA . CYS A 1 78 ? 1.125 13.940 20.161 1.00 84.75 78 CYS A CA 1
ATOM 604 C C . CYS A 1 78 ? -0.392 13.820 19.958 1.00 84.75 78 CYS A C 1
ATOM 606 O O . CYS A 1 78 ? -1.157 14.301 20.799 1.00 84.75 78 CYS A O 1
ATOM 608 N N . HIS A 1 79 ? -0.829 13.177 18.868 1.00 83.88 79 HIS A N 1
ATOM 609 C CA . HIS A 1 79 ? -2.242 12.906 18.596 1.00 83.88 79 HIS A CA 1
ATOM 610 C C . HIS A 1 79 ? -2.862 12.019 19.679 1.00 83.88 79 HIS A C 1
ATOM 612 O O . HIS A 1 79 ? -3.929 12.354 20.188 1.00 83.88 79 HIS A O 1
ATOM 618 N N . GLN A 1 80 ? -2.177 10.946 20.082 1.00 89.00 80 GLN A N 1
ATOM 619 C CA . GLN A 1 80 ? -2.650 10.029 21.120 1.00 89.00 80 GLN A CA 1
ATOM 620 C C . GLN A 1 80 ? -2.849 10.740 22.469 1.00 89.00 80 GLN A C 1
ATOM 622 O O . GLN A 1 80 ? -3.941 10.707 23.033 1.00 89.00 80 GLN A O 1
ATOM 627 N N . ARG A 1 81 ? -1.842 11.483 22.949 1.00 88.81 81 ARG A N 1
ATOM 628 C CA . ARG A 1 81 ? -1.938 12.220 24.228 1.00 88.81 81 ARG A CA 1
ATOM 629 C C . ARG A 1 81 ? -3.028 13.291 24.211 1.00 88.81 81 ARG A C 1
ATOM 631 O O . ARG A 1 81 ? -3.697 13.536 25.215 1.00 88.81 81 ARG A O 1
ATOM 638 N N . SER A 1 82 ? -3.188 13.961 23.074 1.00 86.56 82 SER A N 1
ATOM 639 C CA . SER A 1 82 ? -4.210 14.993 22.899 1.00 86.56 82 SER A CA 1
ATOM 640 C C . SER A 1 82 ? -5.617 14.392 22.855 1.00 86.56 82 SER A C 1
ATOM 642 O O . SER A 1 82 ? -6.538 14.966 23.438 1.00 86.56 82 SER A O 1
ATOM 644 N N . ALA A 1 83 ? -5.779 13.225 22.227 1.00 87.44 83 ALA A N 1
ATOM 645 C CA . ALA A 1 83 ? -7.029 12.474 22.212 1.00 87.44 83 ALA A CA 1
ATOM 646 C C . ALA A 1 83 ? -7.441 12.006 23.617 1.00 87.44 83 ALA A C 1
ATOM 648 O O . ALA A 1 83 ? -8.598 12.172 23.994 1.00 87.44 83 ALA A O 1
ATOM 649 N N . GLU A 1 84 ? -6.498 11.510 24.423 1.00 91.56 84 GLU A N 1
ATOM 650 C CA . GLU A 1 84 ? -6.739 11.108 25.820 1.00 91.56 84 GLU A CA 1
ATOM 651 C C . GLU A 1 84 ? -7.200 12.289 26.684 1.00 91.56 84 GLU A C 1
ATOM 653 O O . GLU A 1 84 ? -8.172 12.182 27.429 1.00 91.56 84 GLU A O 1
ATOM 658 N N . LYS A 1 85 ? -6.568 13.461 26.534 1.00 89.50 85 LYS A N 1
ATOM 659 C CA . LYS A 1 85 ? -6.979 14.683 27.245 1.00 89.50 85 LYS A CA 1
ATOM 660 C C . LYS A 1 85 ? -8.369 15.161 26.839 1.00 89.50 85 LYS A C 1
ATOM 662 O O . LYS A 1 85 ? -9.115 15.666 27.677 1.00 89.50 85 LYS A O 1
ATOM 667 N N . LEU A 1 86 ? -8.721 15.011 25.564 1.00 87.31 86 LEU A N 1
ATOM 668 C CA . LEU A 1 86 ? -10.058 15.337 25.085 1.00 87.31 86 LEU A CA 1
ATOM 669 C C . LEU A 1 86 ? -11.097 14.337 25.621 1.00 87.31 86 LEU A C 1
ATOM 671 O O . LEU A 1 86 ? -12.188 14.757 25.997 1.00 87.31 86 LEU A O 1
ATOM 675 N N . LEU A 1 87 ? -10.752 13.049 25.726 1.00 88.56 87 LEU A N 1
ATOM 676 C CA . LEU A 1 87 ? -11.614 12.022 26.319 1.00 88.56 87 LEU A CA 1
ATOM 677 C C . LEU A 1 87 ? -11.874 12.300 27.807 1.00 88.56 87 LEU A C 1
ATOM 679 O O . LEU A 1 87 ? -13.024 12.254 28.239 1.00 88.56 87 LEU A O 1
ATOM 683 N N . GLU A 1 88 ? -10.838 12.668 28.572 1.00 89.00 88 GLU A N 1
ATOM 684 C CA . GLU A 1 88 ? -10.970 13.094 29.977 1.00 89.00 88 GLU A CA 1
ATOM 685 C C . GLU A 1 88 ? -11.979 14.246 30.122 1.00 89.00 88 GLU A C 1
ATOM 687 O O . GLU A 1 88 ? -12.834 14.215 31.008 1.00 89.00 88 GLU A O 1
ATOM 692 N N . LEU A 1 89 ? -11.924 15.242 29.228 1.00 87.56 89 LEU A N 1
ATOM 693 C CA . LEU A 1 89 ? -12.879 16.352 29.214 1.00 87.56 89 LEU A CA 1
ATOM 694 C C . LEU A 1 89 ? -14.303 15.881 28.894 1.00 87.56 89 LEU A C 1
ATOM 696 O O . LEU A 1 89 ? -15.247 16.323 29.551 1.00 87.56 89 LEU A O 1
ATOM 700 N N . CYS A 1 90 ? -14.465 14.996 27.907 1.00 85.81 90 CYS A N 1
ATOM 701 C CA . CYS A 1 90 ? -15.765 14.438 27.543 1.00 85.81 90 CYS A CA 1
ATOM 702 C C . CYS A 1 90 ? -16.410 13.685 28.712 1.00 85.81 90 CYS A C 1
ATOM 704 O O . CYS A 1 90 ? -17.577 13.927 29.020 1.00 85.81 90 CYS A O 1
ATOM 706 N N . CYS A 1 91 ? -15.644 12.845 29.410 1.00 84.62 91 CYS A N 1
ATOM 707 C CA . CYS A 1 91 ? -16.121 12.112 30.582 1.00 84.62 91 CYS A CA 1
ATOM 708 C C . CYS A 1 91 ? -16.413 13.037 31.776 1.00 84.62 91 CYS A C 1
ATOM 710 O O . CYS A 1 91 ? -17.399 12.826 32.481 1.00 84.62 91 CYS A O 1
ATOM 712 N N . ALA A 1 92 ? -15.595 14.075 31.992 1.00 83.75 92 ALA A N 1
ATOM 713 C CA . ALA A 1 92 ? -15.764 15.011 33.104 1.00 83.75 92 ALA A CA 1
ATOM 714 C C . ALA A 1 92 ? -16.969 15.946 32.929 1.00 83.75 92 ALA A C 1
ATOM 716 O O . ALA A 1 92 ? -17.673 16.226 33.896 1.00 83.75 92 ALA A O 1
ATOM 717 N N . ASN A 1 93 ? -17.213 16.441 31.711 1.00 82.69 93 ASN A N 1
ATOM 718 C CA . ASN A 1 93 ? -18.326 17.352 31.445 1.00 82.69 93 ASN A CA 1
ATOM 719 C C . ASN A 1 93 ? -19.637 16.625 31.102 1.00 82.69 93 ASN A C 1
ATOM 721 O O . ASN A 1 93 ? -20.684 17.255 31.205 1.00 82.69 93 ASN A O 1
ATOM 725 N N . ARG A 1 94 ? -19.604 15.341 30.715 1.00 82.88 94 ARG A N 1
ATOM 726 C CA . ARG A 1 94 ? -20.777 14.500 30.396 1.00 82.88 94 ARG A CA 1
ATOM 727 C C . ARG A 1 94 ? -21.726 15.103 29.339 1.00 82.88 94 ARG A C 1
ATOM 729 O O . ARG A 1 94 ? -21.436 16.124 28.705 1.00 82.88 94 ARG A O 1
ATOM 736 N N . GLY A 1 95 ? -22.856 14.432 29.101 1.00 80.81 95 GLY A N 1
ATOM 737 C CA . GLY A 1 95 ? -23.950 14.916 28.256 1.00 80.81 95 GLY A CA 1
ATOM 738 C C . GLY A 1 95 ? -23.501 15.269 26.838 1.00 80.81 95 GLY A C 1
ATOM 739 O O . GLY A 1 95 ? -22.977 14.440 26.095 1.00 80.81 95 GLY A O 1
ATOM 740 N N . VAL A 1 96 ? -23.654 16.542 26.476 1.00 79.44 96 VAL A N 1
ATOM 741 C CA . VAL A 1 96 ? -23.326 17.059 25.142 1.00 79.44 96 VAL A CA 1
ATOM 742 C C . VAL A 1 96 ? -21.869 16.798 24.731 1.00 79.44 96 VAL A C 1
ATOM 744 O O . VAL A 1 96 ? -21.608 16.496 23.568 1.00 79.44 96 VAL A O 1
ATOM 747 N N . TYR A 1 97 ? -20.912 16.842 25.664 1.00 83.50 97 TYR A N 1
ATOM 748 C CA . TYR A 1 97 ? -19.508 16.564 25.340 1.00 83.50 97 TYR A CA 1
ATOM 749 C C . TYR A 1 97 ? -19.272 15.092 24.980 1.00 83.50 97 TYR A C 1
ATOM 751 O O . TYR A 1 97 ? -18.444 14.805 24.116 1.00 83.50 97 TYR A O 1
ATOM 759 N N . ILE A 1 98 ? -20.017 14.167 25.594 1.00 83.19 98 ILE A N 1
ATOM 760 C CA . ILE A 1 98 ? -19.974 12.741 25.244 1.00 83.19 98 ILE A CA 1
ATOM 761 C C . ILE A 1 98 ? -20.553 12.539 23.848 1.00 83.19 98 ILE A C 1
ATOM 763 O O . ILE A 1 98 ? -19.922 11.869 23.037 1.00 83.19 98 ILE A O 1
ATOM 767 N N . LYS A 1 99 ? -21.683 13.187 23.524 1.00 79.94 99 LYS A N 1
ATOM 768 C CA . LYS A 1 99 ? -22.282 13.117 22.180 1.00 79.94 99 LYS A CA 1
ATOM 769 C C . LYS A 1 99 ? -21.320 13.636 21.102 1.00 79.94 99 LYS A C 1
ATOM 771 O O . LYS A 1 99 ? -21.116 12.988 20.079 1.00 79.94 99 LYS A O 1
ATOM 776 N N . VAL A 1 100 ? -20.649 14.766 21.343 1.00 79.69 100 VAL A N 1
ATOM 777 C CA . VAL A 1 100 ? -19.627 15.286 20.414 1.00 79.69 100 VAL A CA 1
ATOM 778 C C . VAL A 1 100 ? -18.436 14.324 20.294 1.00 79.69 100 VAL A C 1
ATOM 780 O O . VAL A 1 100 ? -17.953 14.084 19.188 1.00 79.69 100 VAL A O 1
ATOM 783 N N . GLY A 1 101 ? -17.990 13.716 21.398 1.00 80.44 101 GLY A N 1
ATOM 784 C CA . GLY A 1 101 ? -16.951 12.681 21.383 1.00 80.44 101 GLY A CA 1
ATOM 785 C C . GLY A 1 101 ? -17.352 11.437 20.577 1.00 80.44 101 GLY A C 1
ATOM 786 O O . GLY A 1 101 ? -16.556 10.932 19.788 1.00 80.44 101 GLY A O 1
ATOM 787 N N . GLN A 1 102 ? -18.608 10.998 20.684 1.00 79.06 102 GLN A N 1
ATOM 788 C CA . GLN A 1 102 ? -19.174 9.914 19.874 1.00 79.06 102 GLN A CA 1
ATOM 789 C C . GLN A 1 102 ? -19.188 10.259 18.378 1.00 79.06 102 GLN A C 1
ATOM 791 O O . GLN A 1 102 ? -18.829 9.415 17.552 1.00 79.06 102 GLN A O 1
ATOM 796 N N . HIS A 1 103 ? -19.519 11.504 18.012 1.00 75.19 103 HIS A N 1
ATOM 797 C CA . HIS A 1 103 ? -19.405 11.965 16.626 1.00 75.19 103 HIS A CA 1
ATOM 798 C C . HIS A 1 103 ? -17.957 11.915 16.126 1.00 75.19 103 HIS A C 1
ATOM 800 O O . HIS A 1 103 ? -17.717 11.421 15.030 1.00 75.19 103 HIS A O 1
ATOM 806 N N . ILE A 1 104 ? -16.982 12.343 16.935 1.00 76.94 104 ILE A N 1
ATOM 807 C CA . ILE A 1 104 ? -15.549 12.253 16.601 1.00 76.94 104 ILE A CA 1
ATOM 808 C C . ILE A 1 104 ? -15.117 10.791 16.400 1.00 76.94 104 ILE A C 1
ATOM 810 O O . ILE A 1 104 ? -14.406 10.484 15.444 1.00 76.94 104 ILE A O 1
ATOM 814 N N . ALA A 1 105 ? -15.593 9.874 17.247 1.00 74.06 105 ALA A N 1
ATOM 815 C CA . ALA A 1 105 ? -15.314 8.441 17.146 1.00 74.06 105 ALA A CA 1
ATOM 816 C C . ALA A 1 105 ? -15.904 7.763 15.895 1.00 74.06 105 ALA A C 1
ATOM 818 O O . ALA A 1 105 ? -15.491 6.655 15.546 1.00 74.06 105 ALA A O 1
ATOM 819 N N . ALA A 1 106 ? -16.876 8.393 15.230 1.00 68.19 106 ALA A N 1
ATOM 820 C CA . ALA A 1 106 ? -17.493 7.874 14.012 1.00 68.19 106 ALA A CA 1
ATOM 821 C C . ALA A 1 106 ? -16.729 8.265 12.727 1.00 68.19 106 ALA A C 1
ATOM 823 O O . ALA A 1 106 ? -16.938 7.651 11.685 1.00 68.19 106 ALA A O 1
ATOM 824 N N . LEU A 1 107 ? -15.820 9.248 12.781 1.00 67.06 107 LEU A N 1
ATOM 825 C CA . LEU A 1 107 ? -15.148 9.830 11.608 1.00 67.06 107 LEU A CA 1
ATOM 826 C C . LEU A 1 107 ? -13.807 9.134 11.266 1.00 67.06 107 LEU A C 1
ATOM 828 O O . LEU A 1 107 ? -12.782 9.799 11.097 1.00 67.06 107 LEU A O 1
ATOM 832 N N . ASP A 1 108 ? -13.807 7.798 11.145 1.00 63.50 108 ASP A N 1
ATOM 833 C CA . ASP A 1 108 ? -12.601 6.945 10.969 1.00 63.50 108 ASP A CA 1
ATOM 834 C C . ASP A 1 108 ? -11.751 7.291 9.725 1.00 63.50 108 ASP A C 1
ATOM 836 O O . ASP A 1 108 ? -10.531 7.117 9.721 1.00 63.50 108 ASP A O 1
ATOM 840 N N . TYR A 1 109 ? -12.374 7.830 8.671 1.00 54.66 109 TYR A N 1
ATOM 841 C CA . TYR A 1 109 ? -11.702 8.194 7.414 1.00 54.66 109 TYR A CA 1
ATOM 842 C C . TYR A 1 109 ? -11.219 9.651 7.351 1.00 54.66 109 TYR A C 1
ATOM 844 O O . TYR A 1 109 ? -10.420 9.990 6.477 1.00 54.66 109 TYR A O 1
ATOM 852 N N . LEU A 1 110 ? -11.693 10.510 8.258 1.00 59.28 110 LEU A N 1
ATOM 853 C CA . LEU A 1 110 ? -11.453 11.957 8.217 1.00 59.28 110 LEU A CA 1
ATOM 854 C C . LEU A 1 110 ? -10.504 12.424 9.318 1.00 59.28 110 LEU A C 1
ATOM 856 O O . LEU A 1 110 ? -9.757 13.380 9.116 1.00 59.28 110 LEU A O 1
ATOM 860 N N . LEU A 1 111 ? -10.522 11.760 10.474 1.00 67.88 111 LEU A N 1
ATOM 861 C CA . LEU A 1 111 ? -9.694 12.116 11.620 1.00 67.88 111 LEU A CA 1
ATOM 862 C C . LEU A 1 111 ? -8.538 11.127 11.821 1.00 67.88 111 LEU A C 1
ATOM 864 O O . LEU A 1 111 ? -8.599 9.986 11.359 1.00 67.88 111 LEU A O 1
ATOM 868 N N . PRO A 1 112 ? -7.454 11.544 12.504 1.00 71.00 112 PRO A N 1
ATOM 869 C CA . PRO A 1 112 ? -6.367 10.636 12.844 1.00 71.00 112 PRO A CA 1
ATOM 870 C C . PRO A 1 112 ? -6.870 9.421 13.636 1.00 71.00 112 PRO A C 1
ATOM 872 O O . PRO A 1 112 ? -7.722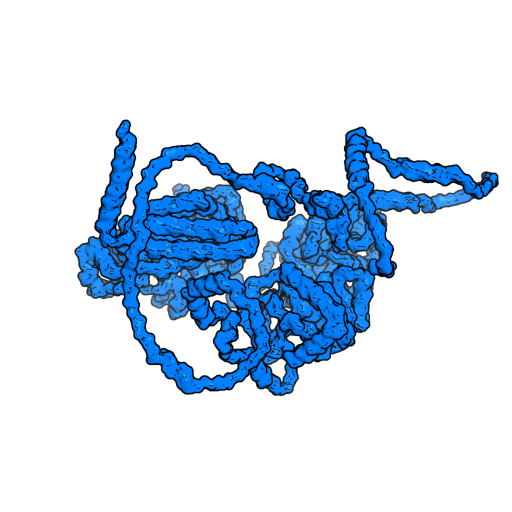 9.564 14.520 1.00 71.00 112 PRO A O 1
ATOM 875 N N . LYS A 1 113 ? -6.310 8.236 13.345 1.00 75.94 113 LYS A N 1
ATOM 876 C CA . LYS A 1 113 ? -6.696 6.958 13.974 1.00 75.94 113 LYS A CA 1
ATOM 877 C C . LYS A 1 113 ? -6.677 7.049 15.500 1.00 75.94 113 LYS A C 1
ATOM 879 O O . LYS A 1 113 ? -7.547 6.480 16.145 1.00 75.94 113 LYS A O 1
ATOM 884 N N . GLU A 1 114 ? -5.721 7.785 16.060 1.00 84.81 114 GLU A N 1
ATOM 885 C CA . GLU A 1 114 ? -5.538 7.960 17.501 1.00 84.81 114 GLU A CA 1
ATOM 886 C C . GLU A 1 114 ? -6.765 8.610 18.161 1.00 84.81 114 GLU A C 1
ATOM 888 O O . GLU A 1 114 ? -7.258 8.124 19.179 1.00 84.81 114 GLU A O 1
ATOM 893 N N . TYR A 1 115 ? -7.320 9.662 17.547 1.00 81.94 115 TYR A N 1
ATOM 894 C CA . TYR A 1 115 ? -8.519 10.343 18.049 1.00 81.94 115 TYR A CA 1
ATOM 895 C C . TYR A 1 115 ? -9.754 9.453 17.963 1.00 81.94 115 TYR A C 1
ATOM 897 O O . TYR A 1 115 ? -10.514 9.344 18.924 1.00 81.94 115 TYR A O 1
ATOM 905 N N . VAL A 1 116 ? -9.932 8.792 16.822 1.00 78.75 116 VAL A N 1
ATOM 906 C CA . VAL A 1 116 ? -11.089 7.932 16.563 1.00 78.75 116 VAL A CA 1
ATOM 907 C C . VAL A 1 116 ? -11.085 6.721 17.497 1.00 78.75 116 VAL A C 1
ATOM 909 O O . VAL A 1 116 ? -12.105 6.409 18.107 1.00 78.75 116 VAL A O 1
ATOM 912 N N . GLN A 1 117 ? -9.936 6.056 17.654 1.00 81.94 117 GLN A N 1
ATOM 913 C CA . GLN A 1 117 ? -9.793 4.886 18.524 1.00 81.94 117 GLN A CA 1
ATOM 914 C C . GLN A 1 117 ? -9.991 5.241 19.995 1.00 81.94 117 GLN A C 1
ATOM 916 O O . GLN A 1 117 ? -10.710 4.528 20.691 1.00 81.94 117 GLN A O 1
ATOM 921 N N . THR A 1 118 ? -9.411 6.352 20.452 1.00 86.44 118 THR A N 1
ATOM 922 C CA . THR A 1 118 ? -9.541 6.795 21.847 1.00 86.44 118 THR A CA 1
ATOM 923 C C . THR A 1 118 ? -10.990 7.157 22.180 1.00 86.44 118 THR A C 1
ATOM 925 O O . THR A 1 118 ? -11.508 6.761 23.220 1.00 86.44 118 THR A O 1
ATOM 928 N N . MET A 1 119 ? -11.687 7.845 21.271 1.00 84.06 119 MET A N 1
ATOM 929 C CA . MET A 1 119 ? -13.079 8.253 21.487 1.00 84.06 119 MET A CA 1
ATOM 930 C C . MET A 1 119 ? -14.093 7.115 21.332 1.00 84.06 119 MET A C 1
ATOM 932 O O . MET A 1 119 ? -15.218 7.237 21.812 1.00 84.06 119 MET A O 1
ATOM 936 N N . ARG A 1 120 ? -13.719 5.989 20.705 1.00 81.06 120 ARG A N 1
ATOM 937 C CA . ARG A 1 120 ? -14.613 4.835 20.497 1.00 81.06 120 ARG A CA 1
ATOM 938 C C . ARG A 1 120 ? -15.148 4.250 21.807 1.00 81.06 120 ARG A C 1
ATOM 940 O O . ARG A 1 120 ? -16.251 3.715 21.806 1.00 81.06 120 ARG A O 1
ATOM 947 N N . ILE A 1 121 ? -14.425 4.425 22.917 1.00 81.44 121 ILE A N 1
ATOM 948 C CA . ILE A 1 121 ? -14.859 4.021 24.265 1.00 81.44 121 ILE A CA 1
ATOM 949 C C . ILE A 1 121 ? -16.214 4.652 24.630 1.00 81.44 121 ILE A C 1
ATOM 951 O O . ILE A 1 121 ? -17.045 3.992 25.248 1.00 81.44 121 ILE A O 1
ATOM 955 N N . LEU A 1 122 ? -16.484 5.884 24.181 1.00 80.00 122 LEU A N 1
ATOM 956 C CA . LEU A 1 122 ? -17.726 6.606 24.480 1.00 80.00 122 LEU A CA 1
ATOM 957 C C . LEU A 1 122 ? -18.975 6.004 23.815 1.00 80.00 122 LEU A C 1
ATOM 959 O O . LEU A 1 122 ? -20.084 6.356 24.208 1.00 80.00 122 LEU A O 1
ATOM 963 N N . HIS A 1 123 ? -18.821 5.127 22.816 1.00 70.56 123 HIS A N 1
ATOM 964 C CA . HIS A 1 123 ? -19.945 4.395 22.213 1.00 70.56 123 HIS A CA 1
ATOM 965 C C . HIS A 1 123 ? -20.351 3.162 23.025 1.00 70.56 123 HIS A C 1
ATOM 967 O O . HIS A 1 123 ? -21.516 2.787 23.010 1.00 70.56 123 HIS A O 1
ATOM 973 N N . SER A 1 124 ? -19.407 2.536 23.735 1.00 65.88 124 SER A N 1
ATOM 974 C CA . SER A 1 124 ? -19.645 1.299 24.491 1.00 65.88 124 SER A CA 1
ATOM 975 C C . SER A 1 124 ? -19.775 1.503 26.001 1.00 65.88 124 SER A C 1
ATOM 977 O O . SER A 1 124 ? -20.391 0.686 26.673 1.00 65.88 124 SER A O 1
ATOM 979 N N . GLN A 1 125 ? -19.139 2.539 26.554 1.00 67.44 125 GLN A N 1
ATOM 980 C CA . GLN A 1 125 ? -19.000 2.751 27.998 1.00 67.44 125 GLN A CA 1
ATOM 981 C C . GLN A 1 125 ? -19.212 4.231 28.343 1.00 67.44 125 GLN A C 1
ATOM 983 O O . GLN A 1 125 ? -18.273 4.954 28.683 1.00 67.44 125 GLN A O 1
ATOM 988 N N . ALA A 1 126 ? -20.457 4.699 28.222 1.00 73.94 126 ALA A N 1
ATOM 989 C CA . ALA A 1 126 ? -20.853 6.007 28.737 1.00 73.94 126 ALA A CA 1
ATOM 990 C C . ALA A 1 126 ? -21.121 5.930 30.261 1.00 73.94 126 ALA A C 1
ATOM 992 O O . ALA A 1 126 ? -21.570 4.894 30.750 1.00 73.94 126 ALA A O 1
ATOM 993 N N . PRO A 1 127 ? -20.844 7.001 31.028 1.00 75.81 127 PRO A N 1
ATOM 994 C CA . PRO A 1 127 ? -21.077 7.039 32.469 1.00 75.81 127 PRO A CA 1
ATOM 995 C C . PRO A 1 127 ? -22.577 6.997 32.794 1.00 75.81 127 PRO A C 1
ATOM 997 O O . PRO A 1 127 ? -23.339 7.829 32.299 1.00 75.81 127 PRO A O 1
ATOM 1000 N N . SER A 1 128 ? -22.987 6.054 33.645 1.00 79.75 128 SER A N 1
ATOM 1001 C CA . SER A 1 128 ? -24.376 5.870 34.081 1.00 79.75 128 SER A CA 1
ATOM 1002 C C . SER A 1 128 ? -24.779 6.862 35.172 1.00 79.75 128 SER A C 1
ATOM 1004 O O . SER A 1 128 ? -23.944 7.401 35.899 1.00 79.75 128 SER A O 1
ATOM 1006 N N . THR A 1 129 ? -26.080 7.128 35.270 1.00 83.50 129 THR A N 1
ATOM 1007 C CA . THR A 1 129 ? -26.685 7.875 36.380 1.00 83.50 129 THR A CA 1
ATOM 1008 C C . THR A 1 129 ? -27.338 6.904 37.353 1.00 83.50 129 THR A C 1
ATOM 1010 O O . THR A 1 129 ? -27.861 5.864 36.943 1.00 83.50 129 THR A O 1
ATOM 1013 N N . ASP A 1 130 ? -27.313 7.251 38.637 1.00 85.19 130 ASP A N 1
ATOM 1014 C CA . ASP A 1 130 ? -27.919 6.435 39.680 1.00 85.19 130 ASP A CA 1
ATOM 1015 C C . ASP A 1 130 ? -29.430 6.283 39.475 1.00 85.19 130 ASP A C 1
ATOM 1017 O O . ASP A 1 130 ? -30.148 7.219 39.113 1.00 85.19 130 ASP A O 1
ATOM 1021 N N . VAL A 1 131 ? -29.937 5.090 39.783 1.00 83.62 131 VAL A N 1
ATOM 1022 C CA . VAL A 1 131 ? -31.349 4.713 39.602 1.00 83.62 131 VAL A CA 1
ATOM 1023 C C . VAL A 1 131 ? -32.303 5.651 40.351 1.00 83.62 131 VAL A C 1
ATOM 1025 O O . VAL A 1 131 ? -33.396 5.946 39.874 1.00 83.62 131 VAL A O 1
ATOM 1028 N N . LYS A 1 132 ? -31.877 6.187 41.503 1.00 85.62 132 LYS A N 1
ATOM 1029 C CA . LYS A 1 132 ? -32.665 7.146 42.297 1.00 85.62 132 LYS A CA 1
ATOM 1030 C C . LYS A 1 132 ? -32.995 8.415 41.510 1.00 85.62 132 LYS A C 1
ATOM 1032 O O . LYS A 1 132 ? -34.121 8.907 41.580 1.00 85.62 132 LYS A O 1
ATOM 1037 N N . ASP A 1 133 ? -32.032 8.925 40.751 1.00 84.88 133 ASP A N 1
ATOM 1038 C CA . ASP A 1 133 ? -32.223 10.107 39.918 1.00 84.88 133 ASP A CA 1
ATOM 1039 C C . ASP A 1 133 ? -33.091 9.799 38.694 1.00 84.88 133 ASP A C 1
ATOM 1041 O O . ASP A 1 133 ? -33.882 10.642 38.279 1.00 84.88 133 ASP A O 1
ATOM 1045 N N . ILE A 1 134 ? -33.013 8.580 38.154 1.00 88.56 134 ILE A N 1
ATOM 1046 C CA . ILE A 1 134 ? -33.895 8.121 37.071 1.00 88.56 134 ILE A CA 1
ATOM 1047 C C . ILE A 1 134 ? -35.345 8.028 37.534 1.00 88.56 134 ILE A C 1
ATOM 1049 O O . ILE A 1 134 ? -36.235 8.567 36.879 1.00 88.56 134 ILE A O 1
ATOM 1053 N N . TYR A 1 135 ? -35.592 7.422 38.695 1.00 89.50 135 TYR A N 1
ATOM 1054 C CA . TYR A 1 135 ? -36.932 7.362 39.281 1.00 89.50 135 TYR A CA 1
ATOM 1055 C C . TYR A 1 135 ? -37.497 8.753 39.557 1.00 89.50 135 TYR A C 1
ATOM 1057 O O . TYR A 1 135 ? -38.696 8.971 39.384 1.00 89.50 135 TYR A O 1
ATOM 1065 N N . ARG A 1 136 ? -36.642 9.716 39.928 1.00 86.31 136 ARG A N 1
ATOM 1066 C CA . ARG A 1 136 ? -37.046 11.119 40.066 1.00 86.31 136 ARG A CA 1
ATOM 1067 C C . ARG A 1 136 ? -37.540 11.695 38.737 1.00 86.31 136 ARG A C 1
ATOM 1069 O O . ARG A 1 136 ? -38.617 12.278 38.726 1.00 86.31 136 ARG A O 1
ATOM 1076 N N . VAL A 1 137 ? -36.812 11.494 37.635 1.00 87.50 137 VAL A N 1
ATOM 1077 C CA . VAL A 1 137 ? -37.229 11.972 36.300 1.00 87.50 137 VAL A CA 1
ATOM 1078 C C . VAL A 1 137 ? -38.556 11.343 35.873 1.00 87.50 137 VAL A C 1
ATOM 1080 O O . VAL A 1 137 ? -39.449 12.057 35.429 1.00 87.50 137 VAL A O 1
ATOM 1083 N N . ILE A 1 138 ? -38.722 10.030 36.064 1.00 89.06 138 ILE A N 1
ATOM 1084 C CA . ILE A 1 138 ? -39.977 9.331 35.746 1.00 89.06 138 ILE A CA 1
ATOM 1085 C C . ILE A 1 138 ? -41.144 9.918 36.558 1.00 89.06 138 ILE A C 1
ATOM 1087 O O . ILE A 1 138 ? -42.198 10.204 35.991 1.00 89.06 138 ILE A O 1
ATOM 1091 N N . ARG A 1 139 ? -40.952 10.166 37.862 1.00 89.75 139 ARG A N 1
ATOM 1092 C CA . ARG A 1 139 ? -41.982 10.750 38.737 1.00 89.75 139 ARG A CA 1
ATOM 1093 C C . ARG A 1 139 ? -42.346 12.184 38.343 1.00 89.75 139 ARG A C 1
ATOM 1095 O O . ARG A 1 139 ? -43.522 12.545 38.341 1.00 89.75 139 ARG A O 1
ATOM 1102 N N . GLU A 1 140 ? -41.350 13.005 38.010 1.00 87.56 140 GLU A N 1
ATOM 1103 C CA . GLU A 1 140 ? -41.546 14.395 37.577 1.00 87.56 140 GLU A CA 1
ATOM 1104 C C . GLU A 1 140 ? -42.402 14.491 36.309 1.00 87.56 140 GLU A C 1
ATOM 1106 O O . GLU A 1 140 ? -43.290 15.348 36.238 1.00 87.56 140 GLU A O 1
ATOM 1111 N N . ASP A 1 141 ? -42.138 13.617 35.336 1.00 88.12 141 ASP A N 1
ATOM 1112 C CA . ASP A 1 141 ? -42.727 13.668 33.999 1.00 88.12 141 ASP A CA 1
ATOM 1113 C C . ASP A 1 141 ? -44.054 12.898 33.897 1.00 88.12 141 ASP A C 1
ATOM 1115 O O . ASP A 1 141 ? -45.017 13.432 33.349 1.00 88.12 141 ASP A O 1
ATOM 1119 N N . LEU A 1 142 ? -44.142 11.683 34.455 1.00 87.75 142 LEU A N 1
ATOM 1120 C CA . LEU A 1 142 ? -45.356 10.849 34.403 1.00 87.75 142 LEU A CA 1
ATOM 1121 C C . LEU A 1 142 ? -46.349 11.136 35.539 1.00 87.75 142 LEU A C 1
ATOM 1123 O O . LEU A 1 142 ? -47.452 10.591 35.534 1.00 87.75 142 LEU A O 1
ATOM 1127 N N . LYS A 1 143 ? -45.975 11.980 36.514 1.00 86.94 143 LYS A N 1
ATOM 1128 C CA . LYS A 1 143 ? -46.799 12.357 37.683 1.00 86.94 143 LYS A CA 1
ATOM 1129 C C . LYS A 1 143 ? -47.287 11.176 38.535 1.00 86.94 143 LYS A C 1
ATOM 1131 O O . LYS A 1 143 ? -48.242 11.325 39.291 1.00 86.94 143 LYS A O 1
ATOM 1136 N N . LYS A 1 144 ? -46.631 10.023 38.423 1.00 84.50 144 LYS A N 1
ATOM 1137 C CA . LYS A 1 144 ? -46.914 8.786 39.160 1.00 84.50 144 LYS A CA 1
ATOM 1138 C C . LYS A 1 144 ? -45.611 8.177 39.642 1.00 84.50 144 LYS A C 1
ATOM 1140 O O . LYS A 1 144 ? -44.560 8.404 39.034 1.00 84.50 144 LYS A O 1
ATOM 1145 N N . ASP A 1 145 ? -45.671 7.398 40.712 1.00 84.62 145 ASP A N 1
ATOM 1146 C CA . ASP A 1 145 ? -44.483 6.709 41.195 1.00 84.62 145 ASP A CA 1
ATOM 1147 C C . ASP A 1 145 ? -44.100 5.547 40.255 1.00 84.62 145 ASP A C 1
ATOM 1149 O O . ASP A 1 145 ? -44.979 4.814 39.796 1.00 84.62 145 ASP A O 1
ATOM 1153 N N . PRO A 1 146 ? -42.803 5.323 39.952 1.00 84.44 146 PRO A N 1
ATOM 1154 C CA . PRO A 1 146 ? -42.390 4.248 39.042 1.00 84.44 146 PRO A CA 1
ATOM 1155 C C . PRO A 1 146 ? -42.874 2.858 39.479 1.00 84.44 146 PRO A C 1
ATOM 1157 O O . PRO A 1 146 ? -43.229 2.044 38.633 1.00 84.44 146 PRO A O 1
ATOM 1160 N N . LEU A 1 147 ? -42.945 2.615 40.792 1.00 83.50 147 LEU A N 1
ATOM 1161 C CA . LEU A 1 147 ? -43.435 1.365 41.393 1.00 83.50 147 LEU A CA 1
ATOM 1162 C C . LEU A 1 147 ? -44.964 1.199 41.288 1.00 83.50 147 LEU A C 1
ATOM 1164 O O . LEU A 1 147 ? -45.493 0.106 41.475 1.00 83.50 147 LEU A O 1
ATOM 1168 N N . GLU A 1 148 ? -45.702 2.271 40.990 1.00 83.94 148 GLU A N 1
ATOM 1169 C CA . GLU A 1 148 ? -47.140 2.192 40.716 1.00 83.94 148 GLU A CA 1
ATOM 1170 C C . GLU A 1 148 ? -47.417 1.802 39.260 1.00 83.94 148 GLU A C 1
ATOM 1172 O O . GLU A 1 148 ? -48.440 1.168 38.983 1.00 83.94 148 GLU A O 1
ATOM 1177 N N . ILE A 1 149 ? -46.503 2.166 38.351 1.00 84.12 149 ILE A N 1
ATOM 1178 C CA . ILE A 1 149 ? -46.584 1.920 36.906 1.00 84.12 149 ILE A CA 1
ATOM 1179 C C . ILE A 1 149 ? -46.034 0.531 36.552 1.00 84.12 149 ILE A C 1
ATOM 1181 O O . ILE A 1 149 ? -46.696 -0.233 35.850 1.00 84.12 149 ILE A O 1
ATOM 1185 N N . PHE A 1 150 ? -44.834 0.206 37.034 1.00 89.81 150 PHE A N 1
ATOM 1186 C CA . PHE A 1 150 ? -44.115 -1.022 36.700 1.00 89.81 150 PHE A CA 1
ATOM 1187 C C . PHE A 1 150 ? -44.185 -2.017 37.861 1.00 89.81 150 PHE A C 1
ATOM 1189 O O . PHE A 1 150 ? -44.016 -1.639 39.017 1.00 89.81 150 PHE A O 1
ATOM 1196 N N . GLU A 1 151 ? -44.408 -3.293 37.549 1.00 89.25 151 GLU A N 1
ATOM 1197 C CA . GLU A 1 151 ? -44.265 -4.393 38.510 1.00 89.25 151 GLU A CA 1
ATOM 1198 C C . GLU A 1 151 ? -42.799 -4.547 38.931 1.00 89.25 151 GLU A C 1
ATOM 1200 O O . GLU A 1 151 ? -42.483 -4.702 40.108 1.00 89.25 151 GLU A O 1
ATOM 1205 N N . SER A 1 152 ? -41.890 -4.445 37.961 1.00 90.00 152 SER A N 1
ATOM 1206 C CA . SER A 1 152 ? -40.450 -4.420 38.194 1.00 90.00 152 SER A CA 1
ATOM 1207 C C . SER A 1 152 ? -39.755 -3.541 37.159 1.00 90.00 152 SER A C 1
ATOM 1209 O O . SER A 1 152 ? -40.159 -3.478 35.999 1.00 90.00 152 SER A O 1
ATOM 1211 N N . ILE A 1 153 ? -38.697 -2.851 37.577 1.00 90.12 153 ILE A N 1
ATOM 1212 C CA . ILE A 1 153 ? -37.776 -2.135 36.693 1.00 90.12 153 ILE A CA 1
ATOM 1213 C C . ILE A 1 153 ? -36.355 -2.498 37.120 1.00 90.12 153 ILE A C 1
ATOM 1215 O O . ILE A 1 153 ? -36.009 -2.411 38.301 1.00 90.12 153 ILE A O 1
ATOM 1219 N N . GLU A 1 154 ? -35.552 -2.979 36.176 1.00 89.12 154 GLU A N 1
ATOM 1220 C CA . GLU A 1 154 ? -34.199 -3.447 36.463 1.00 89.12 154 GLU A CA 1
ATOM 1221 C C . GLU A 1 154 ? -33.308 -2.258 36.870 1.00 89.12 154 GLU A C 1
ATOM 1223 O O . GLU A 1 154 ? -33.248 -1.255 36.148 1.00 89.12 154 GLU A O 1
ATOM 1228 N N . PRO A 1 155 ? -32.616 -2.329 38.025 1.00 85.00 155 PRO A N 1
ATOM 1229 C CA . PRO A 1 155 ? -31.779 -1.230 38.498 1.00 85.00 155 PRO A CA 1
ATOM 1230 C C . PRO A 1 155 ? -30.537 -1.035 37.619 1.00 85.00 155 PRO A C 1
ATOM 1232 O O . PRO A 1 155 ? -30.070 0.090 37.449 1.00 85.00 155 PRO A O 1
ATOM 1235 N N . GLU A 1 156 ? -30.009 -2.101 37.024 1.00 86.00 156 GLU A N 1
ATOM 1236 C CA . GLU A 1 156 ? -28.920 -1.984 36.060 1.00 86.00 156 GLU A CA 1
ATOM 1237 C C . GLU A 1 156 ? -29.471 -1.568 34.686 1.00 86.00 156 GLU A C 1
ATOM 1239 O O . GLU A 1 156 ? -30.437 -2.160 34.201 1.00 86.00 156 GLU A O 1
ATOM 1244 N N . PRO A 1 157 ? -28.901 -0.536 34.039 1.00 87.69 157 PRO A N 1
ATOM 1245 C CA . PRO A 1 157 ? -29.333 -0.147 32.707 1.00 87.69 157 PRO A CA 1
ATOM 1246 C C . PRO A 1 157 ? -28.877 -1.182 31.669 1.00 87.69 157 PRO A C 1
ATOM 1248 O O . PRO A 1 157 ? -27.710 -1.569 31.636 1.00 87.69 157 PRO A O 1
ATOM 1251 N N . LEU A 1 158 ? -29.769 -1.539 30.743 1.00 80.69 158 LEU A N 1
ATOM 1252 C CA . LEU A 1 158 ? -29.455 -2.342 29.552 1.00 80.69 158 LEU A CA 1
ATOM 1253 C C . LEU A 1 158 ? -28.419 -1.650 28.654 1.00 80.69 158 LEU A C 1
ATOM 1255 O O . LEU A 1 158 ? -27.640 -2.296 27.956 1.00 80.69 158 LEU A O 1
ATOM 1259 N N . GLY A 1 159 ? -28.432 -0.317 28.655 1.00 77.06 159 GLY A N 1
ATOM 1260 C CA . GLY A 1 159 ? -27.494 0.507 27.913 1.00 77.06 159 GLY A CA 1
ATOM 1261 C C . GLY A 1 159 ? -27.477 1.934 28.439 1.00 77.06 159 GLY A C 1
ATOM 1262 O O . GLY A 1 159 ? -28.520 2.516 28.740 1.00 77.06 159 GLY A O 1
ATOM 1263 N N . THR A 1 160 ? -26.280 2.507 28.535 1.00 75.00 160 THR A N 1
ATOM 1264 C CA . THR A 1 160 ? -26.085 3.919 28.873 1.00 75.00 160 THR A CA 1
ATOM 1265 C C . THR A 1 160 ? -25.601 4.650 27.627 1.00 75.00 160 THR A C 1
ATOM 1267 O O . THR A 1 160 ? -24.558 4.309 27.071 1.00 75.00 160 THR A O 1
ATOM 1270 N N . ALA A 1 161 ? -26.366 5.640 27.176 1.00 72.94 161 ALA A N 1
ATOM 1271 C CA . ALA A 1 161 ? -26.057 6.479 26.025 1.00 72.94 161 ALA A CA 1
ATOM 1272 C C . ALA A 1 161 ? -25.608 7.881 26.473 1.00 72.94 161 ALA A C 1
ATOM 1274 O O . ALA A 1 161 ? -25.537 8.199 27.655 1.00 72.94 161 ALA A O 1
ATOM 1275 N N . SER A 1 162 ? -25.294 8.761 25.520 1.00 73.38 162 SER A N 1
ATOM 1276 C CA . SER A 1 162 ? -24.777 10.107 25.813 1.00 73.38 162 SER A CA 1
ATOM 1277 C C . SER A 1 162 ? -25.783 11.043 26.490 1.00 73.38 162 SER A C 1
ATOM 1279 O O . SER A 1 162 ? -25.379 11.973 27.186 1.00 73.38 162 SER A O 1
ATOM 1281 N N . LEU A 1 163 ? -27.081 10.855 26.231 1.00 81.44 163 LEU A N 1
ATOM 1282 C CA . LEU A 1 163 ? -28.157 11.735 26.708 1.00 81.44 163 LEU A CA 1
ATOM 1283 C C . LEU A 1 163 ? -29.138 11.016 27.648 1.00 81.44 163 LEU A C 1
ATOM 1285 O O . LEU A 1 163 ? -29.900 11.682 28.348 1.00 81.44 163 LEU A O 1
ATOM 1289 N N . ALA A 1 164 ? -29.125 9.682 27.662 1.00 87.44 164 ALA A N 1
ATOM 1290 C CA . ALA A 1 164 ? -30.150 8.849 28.280 1.00 87.44 164 ALA A CA 1
ATOM 1291 C C . ALA A 1 164 ? -29.587 7.494 28.716 1.00 87.44 164 ALA A C 1
ATOM 1293 O O . ALA A 1 164 ? -28.579 7.041 28.178 1.00 87.44 164 ALA A O 1
ATOM 1294 N N . GLN A 1 165 ? -30.315 6.795 29.581 1.00 89.31 165 GLN A N 1
ATOM 1295 C CA . GLN A 1 165 ? -30.093 5.378 29.868 1.00 89.31 165 GLN A CA 1
ATOM 1296 C C . GLN A 1 165 ? -31.382 4.577 29.698 1.00 89.31 165 GLN A C 1
ATOM 1298 O O . GLN A 1 165 ? -32.478 5.106 29.887 1.00 89.31 165 GLN A O 1
ATOM 1303 N N . VAL A 1 166 ? -31.246 3.315 29.295 1.00 89.81 166 VAL A N 1
ATOM 1304 C CA . VAL A 1 166 ? -32.363 2.411 29.003 1.00 89.81 166 VAL A CA 1
ATOM 1305 C C . VAL A 1 166 ? -32.436 1.337 30.075 1.00 89.81 166 VAL A C 1
ATOM 1307 O O . VAL A 1 166 ? -31.438 0.673 30.343 1.00 89.81 166 VAL A O 1
ATOM 1310 N N . HIS A 1 167 ? -33.618 1.144 30.650 1.00 91.19 167 HIS A N 1
ATOM 1311 C CA . HIS A 1 167 ? -33.908 0.104 31.632 1.00 91.19 167 HIS A CA 1
ATOM 1312 C C . HIS A 1 167 ? -34.944 -0.870 31.083 1.00 91.19 167 HIS A C 1
ATOM 1314 O O . HIS A 1 167 ? -35.859 -0.468 30.359 1.00 91.19 167 HIS A O 1
ATOM 1320 N N . LYS A 1 168 ? -34.816 -2.146 31.445 1.00 92.38 168 LYS A N 1
ATOM 1321 C CA . LYS A 1 168 ? -35.874 -3.129 31.223 1.00 92.38 168 LYS A CA 1
ATOM 1322 C C . LYS A 1 168 ? -36.926 -2.963 32.313 1.00 92.38 168 LYS A C 1
ATOM 1324 O O . LYS A 1 168 ? -36.578 -2.884 33.490 1.00 92.38 168 LYS A O 1
ATOM 1329 N N . ALA A 1 169 ? -38.193 -2.901 31.933 1.00 92.19 169 ALA A N 1
ATOM 1330 C CA . ALA A 1 169 ? -39.300 -2.811 32.871 1.00 92.19 169 ALA A CA 1
ATOM 1331 C C . ALA A 1 169 ? -40.415 -3.780 32.484 1.00 92.19 169 ALA A C 1
ATOM 1333 O O . ALA A 1 169 ? -40.628 -4.048 31.304 1.00 92.19 169 ALA A O 1
ATOM 1334 N N . THR A 1 170 ? -41.144 -4.273 33.475 1.00 92.50 170 THR A N 1
ATOM 1335 C CA . THR A 1 170 ? -42.310 -5.139 33.287 1.00 92.50 170 THR A CA 1
ATOM 1336 C C . THR A 1 170 ? -43.532 -4.411 33.826 1.00 92.50 170 THR A C 1
ATOM 1338 O O . THR A 1 170 ? -43.521 -3.922 34.958 1.00 92.50 170 THR A O 1
ATOM 1341 N N . LEU A 1 171 ? -44.571 -4.275 33.005 1.00 90.69 171 LEU A N 1
ATOM 1342 C CA . LEU A 1 171 ? -45.867 -3.765 33.446 1.00 90.69 171 LEU A CA 1
ATOM 1343 C C . LEU A 1 171 ? -46.600 -4.815 34.282 1.00 90.69 171 LEU A C 1
ATOM 1345 O O . LEU A 1 171 ? -46.346 -6.007 34.163 1.00 90.69 171 LEU A O 1
ATOM 1349 N N . LYS A 1 172 ? -47.586 -4.368 35.062 1.00 86.38 172 LYS A N 1
ATOM 1350 C CA . LYS A 1 172 ? -48.447 -5.248 35.873 1.00 86.38 172 LYS A CA 1
ATOM 1351 C C . LYS A 1 172 ? -49.295 -6.233 35.055 1.00 86.38 172 LYS A C 1
ATOM 1353 O O . LYS A 1 172 ? -49.862 -7.156 35.624 1.00 86.38 172 LYS A O 1
ATOM 1358 N N . ASP A 1 173 ? -49.414 -6.023 33.744 1.00 87.50 173 ASP A N 1
ATOM 1359 C CA . ASP A 1 173 ? -50.085 -6.936 32.810 1.00 87.50 173 ASP A CA 1
ATOM 1360 C C . ASP A 1 173 ? -49.136 -8.005 32.222 1.00 87.50 173 ASP A C 1
ATOM 1362 O O . ASP A 1 173 ? -49.545 -8.790 31.369 1.00 87.50 173 ASP A O 1
ATOM 1366 N N . GLY A 1 174 ? -47.872 -8.041 32.668 1.00 85.12 174 GLY A N 1
ATOM 1367 C CA . GLY A 1 174 ? -46.834 -8.951 32.182 1.00 85.12 174 GLY A CA 1
ATOM 1368 C C . GLY A 1 174 ? -46.100 -8.472 30.923 1.00 85.12 174 GLY A C 1
ATOM 1369 O O . GLY A 1 174 ? -45.175 -9.143 30.462 1.00 85.12 174 GLY A O 1
ATOM 1370 N N . THR A 1 175 ? -46.461 -7.316 30.353 1.00 90.00 175 THR A N 1
ATOM 1371 C CA . THR A 1 175 ? -45.788 -6.773 29.163 1.00 90.00 175 THR A CA 1
ATOM 1372 C C . THR A 1 175 ? -44.387 -6.270 29.508 1.00 90.00 175 THR A C 1
ATOM 1374 O O . THR A 1 175 ? -44.219 -5.409 30.374 1.00 90.00 175 THR A O 1
ATOM 1377 N N . VAL A 1 176 ? -43.377 -6.745 28.777 1.00 93.12 176 VAL A N 1
ATOM 1378 C CA . VAL A 1 176 ? -41.982 -6.305 28.929 1.00 93.12 176 VAL A CA 1
ATOM 1379 C C . VAL A 1 176 ? -41.692 -5.120 28.006 1.00 93.12 176 VAL A C 1
ATOM 1381 O O . VAL A 1 176 ? -41.954 -5.159 26.802 1.00 93.12 176 VAL A O 1
ATOM 1384 N N . LEU A 1 177 ? -41.125 -4.060 28.573 1.00 93.25 177 LEU A N 1
ATOM 1385 C CA . LEU A 1 177 ? -40.859 -2.785 27.918 1.00 93.25 177 LEU A CA 1
ATOM 1386 C C . LEU A 1 177 ? -39.408 -2.343 28.127 1.00 93.25 177 LEU A C 1
ATOM 1388 O O . LEU A 1 177 ? -38.769 -2.650 29.133 1.00 93.25 177 LEU A O 1
ATOM 1392 N N . ALA A 1 178 ? -38.904 -1.572 27.170 1.00 93.19 178 ALA A N 1
ATOM 1393 C CA . ALA A 1 178 ? -37.696 -0.778 27.312 1.00 93.19 178 ALA A CA 1
ATOM 1394 C C . ALA A 1 178 ? -38.086 0.663 27.669 1.00 93.19 178 ALA A C 1
ATOM 1396 O O . ALA A 1 178 ? -38.816 1.319 26.920 1.00 93.19 178 ALA A O 1
ATOM 1397 N N . VAL A 1 179 ? -37.581 1.161 28.798 1.00 92.50 179 VAL A N 1
ATOM 1398 C CA . VAL A 1 179 ? -37.828 2.521 29.294 1.00 92.50 179 VAL A CA 1
ATOM 1399 C C . VAL A 1 179 ? -36.534 3.322 29.182 1.00 92.50 179 VAL A C 1
ATOM 1401 O O . VAL A 1 179 ? -35.588 3.118 29.943 1.00 92.50 179 VAL A O 1
ATOM 1404 N N . LYS A 1 180 ? -36.476 4.231 28.209 1.00 92.62 180 LYS A N 1
ATOM 1405 C CA . LYS A 1 180 ? -35.350 5.142 27.973 1.00 92.62 180 LYS A CA 1
ATOM 1406 C C . LYS A 1 180 ? -35.614 6.458 28.698 1.00 92.62 180 LYS A C 1
ATOM 1408 O O . LYS A 1 180 ? -36.568 7.163 28.381 1.00 92.62 180 LYS A O 1
ATOM 1413 N N . VAL A 1 181 ? -34.760 6.802 29.658 1.00 91.25 181 VAL A N 1
ATOM 1414 C CA . VAL A 1 181 ? -34.917 7.986 30.517 1.00 91.25 181 VAL A CA 1
ATOM 1415 C C . VAL A 1 181 ? -33.738 8.929 30.342 1.00 91.25 181 VAL A C 1
ATOM 1417 O O . VAL A 1 181 ? -32.578 8.514 30.372 1.00 91.25 181 VAL A O 1
ATOM 1420 N N . GLN A 1 182 ? -34.033 10.214 30.155 1.00 90.06 182 GLN A N 1
ATOM 1421 C CA . GLN A 1 182 ? -33.026 11.252 29.975 1.00 90.06 182 GLN A CA 1
ATOM 1422 C C . GLN A 1 182 ? -32.266 11.515 31.280 1.00 90.06 182 GLN A C 1
ATOM 1424 O O . GLN A 1 182 ? -32.858 11.593 32.357 1.00 90.06 182 GLN A O 1
ATOM 1429 N N . HIS A 1 183 ? -30.952 11.729 31.186 1.00 86.81 183 HIS A N 1
ATOM 1430 C CA . HIS A 1 183 ? -30.164 12.118 32.353 1.00 86.81 183 HIS A CA 1
ATOM 1431 C C . HIS A 1 183 ? -30.591 13.510 32.875 1.00 86.81 183 HIS A C 1
ATOM 1433 O O . HIS A 1 183 ? -30.697 14.452 32.079 1.00 86.81 183 HIS A O 1
ATOM 1439 N N . PRO A 1 184 ? -30.754 13.704 34.200 1.00 80.56 184 PRO A N 1
ATOM 1440 C CA . PRO A 1 184 ? -31.289 14.947 34.771 1.00 80.56 184 PRO A CA 1
ATOM 1441 C C . PRO A 1 184 ? -30.507 16.214 34.388 1.00 80.56 184 PRO A C 1
ATOM 1443 O O . PRO A 1 184 ? -31.090 17.267 34.141 1.00 80.56 184 PRO A O 1
ATOM 1446 N N . TYR A 1 185 ? -29.178 16.118 34.304 1.00 75.50 185 TYR A N 1
ATOM 1447 C CA . TYR A 1 185 ? -28.276 17.257 34.098 1.00 75.50 185 TYR A CA 1
ATOM 1448 C C . TYR A 1 185 ? -28.158 17.724 32.636 1.00 75.50 185 TYR A C 1
ATOM 1450 O O . TYR A 1 185 ? -27.503 18.737 32.362 1.00 75.50 185 TYR A O 1
ATOM 1458 N N . VAL A 1 186 ? -28.730 16.990 31.676 1.00 76.31 186 VAL A N 1
ATOM 1459 C CA . VAL A 1 186 ? -28.502 17.226 30.242 1.00 76.31 186 VAL A CA 1
ATOM 1460 C C . VAL A 1 186 ? -29.347 18.387 29.718 1.00 76.31 186 VAL A C 1
ATOM 1462 O O . VAL A 1 186 ? -28.812 19.282 29.058 1.00 76.31 186 VAL A O 1
ATOM 1465 N N . GLN A 1 187 ? -30.643 18.421 30.035 1.00 71.38 187 GLN A N 1
ATOM 1466 C CA . GLN A 1 187 ? -31.569 19.413 29.480 1.00 71.38 187 GLN A CA 1
ATOM 1467 C C . GLN A 1 187 ? -31.180 20.848 29.877 1.00 71.38 187 GLN A C 1
ATOM 1469 O O . GLN A 1 187 ? -31.061 21.711 29.005 1.00 71.38 187 GLN A O 1
ATOM 1474 N N . GLY A 1 188 ? -30.890 21.082 31.164 1.00 68.25 188 GLY A N 1
ATOM 1475 C CA . GLY A 1 188 ? -30.556 22.409 31.702 1.00 68.25 188 GLY A CA 1
ATOM 1476 C C . GLY A 1 188 ? -29.219 22.981 31.215 1.00 68.25 188 GLY A C 1
ATOM 1477 O O . GLY A 1 188 ? -29.092 24.190 31.026 1.00 68.25 188 GLY A O 1
ATOM 1478 N N . ASN A 1 189 ? -28.232 22.123 30.939 1.00 74.06 189 ASN A N 1
ATOM 1479 C CA . ASN A 1 189 ? -26.880 22.564 30.585 1.00 74.06 189 ASN A CA 1
ATOM 1480 C C . ASN A 1 189 ? -26.590 22.573 29.076 1.00 74.06 189 ASN A C 1
ATOM 1482 O O . ASN A 1 189 ? -25.696 23.297 28.628 1.00 74.06 189 ASN A O 1
ATOM 1486 N N . SER A 1 190 ? -27.372 21.838 28.276 1.00 75.88 190 SER A N 1
ATOM 1487 C CA . SER A 1 190 ? -27.156 21.656 26.832 1.00 75.88 190 SER A CA 1
ATOM 1488 C C . SER A 1 190 ? -26.937 22.966 26.058 1.00 75.88 190 SER A C 1
ATOM 1490 O O . SER A 1 190 ? -26.021 23.076 25.239 1.00 75.88 190 SER A O 1
ATOM 1492 N N . ARG A 1 191 ? -27.733 24.003 26.351 1.00 76.75 191 ARG A N 1
ATOM 1493 C CA . ARG A 1 191 ? -27.655 25.309 25.676 1.00 76.75 191 ARG A CA 1
ATOM 1494 C C . ARG A 1 191 ? -26.367 26.067 26.008 1.00 76.75 191 ARG A C 1
ATOM 1496 O O . ARG A 1 191 ? -25.808 26.733 25.133 1.00 76.75 191 ARG A O 1
ATOM 1503 N N . ILE A 1 192 ? -25.910 25.985 27.257 1.00 78.88 192 ILE A N 1
ATOM 1504 C CA . ILE A 1 192 ? -24.679 26.638 27.725 1.00 78.88 192 ILE A CA 1
ATOM 1505 C C . ILE A 1 192 ? -23.461 25.899 27.165 1.00 78.88 192 ILE A C 1
ATOM 1507 O O . ILE A 1 192 ? -22.534 26.538 26.663 1.00 78.88 192 ILE A O 1
ATOM 1511 N N . ASP A 1 193 ? -23.495 24.568 27.163 1.00 81.56 193 ASP A N 1
ATOM 1512 C CA . ASP A 1 193 ? -22.434 23.727 26.608 1.00 81.56 193 ASP A CA 1
ATOM 1513 C C . ASP A 1 193 ? -22.237 23.965 25.108 1.00 81.56 193 ASP A C 1
ATOM 1515 O O . ASP A 1 193 ? -21.105 24.078 24.641 1.00 81.56 193 ASP A O 1
ATOM 1519 N N . MET A 1 194 ? -23.322 24.125 24.346 1.00 79.44 194 MET A N 1
ATOM 1520 C CA . MET A 1 194 ? -23.246 24.405 22.909 1.00 79.44 194 MET A CA 1
ATOM 1521 C C . MET A 1 194 ? -22.657 25.775 22.584 1.00 79.44 194 MET A C 1
ATOM 1523 O O . MET A 1 194 ? -21.829 25.889 21.678 1.00 79.44 194 MET A O 1
ATOM 1527 N N . LYS A 1 195 ? -23.026 26.815 23.341 1.00 79.44 195 LYS A N 1
ATOM 1528 C CA . LYS A 1 195 ? -22.401 28.142 23.205 1.00 79.44 195 LYS A CA 1
ATOM 1529 C C . LYS A 1 195 ? -20.925 28.116 23.600 1.00 79.44 195 LYS A C 1
ATOM 1531 O O . LYS A 1 195 ? -20.098 28.744 22.945 1.00 79.44 195 LYS A O 1
ATOM 1536 N N . THR A 1 196 ? -20.599 27.366 24.650 1.00 80.44 196 THR A N 1
ATOM 1537 C CA . THR A 1 196 ? -19.224 27.163 25.113 1.00 80.44 196 THR A CA 1
ATOM 1538 C C . THR A 1 196 ? -18.375 26.489 24.038 1.00 80.44 196 THR A C 1
ATOM 1540 O O . THR A 1 196 ? -17.292 26.974 23.714 1.00 80.44 196 THR A O 1
ATOM 1543 N N . MET A 1 197 ? -18.885 25.414 23.435 1.00 76.56 197 MET A N 1
ATOM 1544 C CA . MET A 1 197 ? -18.197 24.684 22.372 1.00 76.56 197 MET A CA 1
ATOM 1545 C C . MET A 1 197 ? -17.981 25.560 21.133 1.00 76.56 197 MET A C 1
ATOM 1547 O O . MET A 1 197 ? -16.885 25.578 20.581 1.00 76.56 197 MET A O 1
ATOM 1551 N N . GLU A 1 198 ? -18.983 26.344 20.727 1.00 82.50 198 GLU A N 1
ATOM 1552 C CA . GLU A 1 198 ? -18.841 27.301 19.625 1.00 82.50 198 GLU A CA 1
ATOM 1553 C C . GLU A 1 198 ? -17.726 28.319 19.881 1.00 82.50 198 GLU A C 1
ATOM 1555 O O . GLU A 1 198 ? -16.893 28.560 19.008 1.00 82.50 198 GLU A O 1
ATOM 1560 N N . TYR A 1 199 ? -17.692 28.904 21.079 1.00 79.50 199 TYR A N 1
ATOM 1561 C CA . TYR A 1 199 ? -16.663 29.870 21.447 1.00 79.50 199 TYR A CA 1
ATOM 1562 C C . TYR A 1 199 ? -15.261 29.244 21.427 1.00 79.50 199 TYR A C 1
ATOM 1564 O O . TYR A 1 199 ? -14.332 29.822 20.862 1.00 79.50 199 TYR A O 1
ATOM 1572 N N . LEU A 1 200 ? -15.109 28.039 21.986 1.00 76.06 200 LEU A N 1
ATOM 1573 C CA . LEU A 1 200 ? -13.831 27.326 22.015 1.00 76.06 200 LEU A CA 1
ATOM 1574 C C . LEU A 1 200 ? -13.359 26.908 20.620 1.00 76.06 200 LEU A C 1
ATOM 1576 O O . LEU A 1 200 ? -12.168 27.008 20.340 1.00 76.06 200 LEU A O 1
ATOM 1580 N N . VAL A 1 201 ? -14.265 26.486 19.733 1.00 76.19 201 VAL A N 1
ATOM 1581 C CA . VAL A 1 201 ? -13.930 26.125 18.345 1.00 76.19 201 VAL A CA 1
ATOM 1582 C C . VAL A 1 201 ? -13.536 27.356 17.528 1.00 76.19 201 VAL A C 1
ATOM 1584 O O . VAL A 1 201 ? -12.567 27.290 16.770 1.00 76.19 201 VAL A O 1
ATOM 1587 N N . LYS A 1 202 ? -14.200 28.502 17.727 1.00 74.25 202 LYS A N 1
ATOM 1588 C CA . LYS A 1 202 ? -13.788 29.785 17.128 1.00 74.25 202 LYS A CA 1
ATOM 1589 C C . LYS A 1 202 ? -12.403 30.216 17.613 1.00 74.25 202 LYS A C 1
ATOM 1591 O O . LYS A 1 202 ? -11.554 30.576 16.801 1.00 74.25 202 LYS A O 1
ATOM 1596 N N . LEU A 1 203 ? -12.146 30.111 18.917 1.00 71.00 203 LEU A N 1
ATOM 1597 C CA . LEU A 1 203 ? -10.841 30.415 19.509 1.00 71.00 203 LEU A CA 1
ATOM 1598 C C . LEU A 1 203 ? -9.751 29.452 19.009 1.00 71.00 203 LEU A C 1
ATOM 1600 O O . LEU A 1 203 ? -8.651 29.884 18.685 1.00 71.00 203 LEU A O 1
ATOM 1604 N N . MET A 1 204 ? -10.058 28.163 18.867 1.00 66.94 204 MET A N 1
ATOM 1605 C CA . MET A 1 204 ? -9.140 27.174 18.297 1.00 66.94 204 MET A CA 1
ATOM 1606 C C . MET A 1 204 ? -8.860 27.401 16.819 1.00 66.94 204 MET A C 1
ATOM 1608 O O . MET A 1 204 ? -7.719 27.241 16.412 1.00 66.94 204 MET A O 1
ATOM 1612 N N . SER A 1 205 ? -9.853 27.817 16.033 1.00 68.06 205 SER A N 1
ATOM 1613 C CA . SER A 1 205 ? -9.658 28.160 14.617 1.00 68.06 205 SER A CA 1
ATOM 1614 C C . SER A 1 205 ? -8.738 29.378 14.459 1.00 68.06 205 SER A C 1
ATOM 1616 O O . SER A 1 205 ? -8.002 29.475 13.482 1.00 68.06 205 SER A O 1
ATOM 1618 N N . TRP A 1 206 ? -8.732 30.284 15.444 1.00 64.06 206 TRP A N 1
ATOM 1619 C CA . TRP A 1 206 ? -7.788 31.402 15.507 1.00 64.06 206 TRP A CA 1
ATOM 1620 C C . TRP A 1 206 ? -6.358 30.954 15.860 1.00 64.06 206 TRP A C 1
ATOM 1622 O O . TRP A 1 206 ? -5.398 31.476 15.301 1.00 64.06 206 TRP A O 1
ATOM 1632 N N . VAL A 1 207 ? -6.199 29.961 16.746 1.00 56.97 207 VAL A N 1
ATOM 1633 C CA . VAL A 1 207 ? -4.882 29.417 17.145 1.00 56.97 207 VAL A CA 1
ATOM 1634 C C . VAL A 1 207 ? -4.326 28.403 16.128 1.00 56.97 207 VAL A C 1
ATOM 1636 O O . VAL A 1 207 ? -3.113 28.325 15.938 1.00 56.97 207 VAL A O 1
ATOM 1639 N N . PHE A 1 208 ? -5.192 27.641 15.457 1.00 63.69 208 PHE A N 1
ATOM 1640 C CA . PHE A 1 208 ? -4.865 26.589 14.491 1.00 63.69 208 PHE A CA 1
ATOM 1641 C C . PHE A 1 208 ? -5.737 26.719 13.227 1.00 63.69 208 PHE A C 1
ATOM 1643 O O . PHE A 1 208 ? -6.720 25.989 13.078 1.00 63.69 208 PHE A O 1
ATOM 1650 N N . PRO A 1 209 ? -5.365 27.599 12.277 1.00 57.78 209 PRO A N 1
ATOM 1651 C CA . PRO A 1 209 ? -6.167 27.869 11.077 1.00 57.78 209 PRO A CA 1
ATOM 1652 C C . PRO A 1 209 ? -6.377 26.649 10.167 1.00 57.78 209 PRO A C 1
ATOM 1654 O O . PRO A 1 209 ? -7.337 26.603 9.402 1.00 57.78 209 PRO A O 1
ATOM 1657 N N . GLU A 1 210 ? -5.488 25.652 10.251 1.00 53.53 210 GLU A N 1
ATOM 1658 C CA . GLU A 1 210 ? -5.564 24.399 9.486 1.00 53.53 210 GLU A CA 1
ATOM 1659 C C . GLU A 1 210 ? -6.715 23.476 9.942 1.00 53.53 210 GLU A C 1
ATOM 1661 O O . GLU A 1 210 ? -7.090 22.563 9.208 1.00 53.53 210 GLU A O 1
ATOM 1666 N N . PHE A 1 211 ? -7.291 23.702 11.130 1.00 58.66 211 PHE A N 1
ATOM 1667 C CA . PHE A 1 211 ? -8.330 22.854 11.720 1.00 58.66 211 PHE A CA 1
ATOM 1668 C C . PHE A 1 211 ? -9.657 23.609 11.862 1.00 58.66 211 PHE A C 1
ATOM 1670 O O . PHE A 1 211 ? -9.917 24.262 12.873 1.00 58.66 211 PHE A O 1
ATOM 1677 N N . LYS A 1 212 ? -10.537 23.476 10.863 1.00 63.97 212 LYS A N 1
ATOM 1678 C CA . LYS A 1 212 ? -11.863 24.109 10.853 1.00 63.97 212 LYS A CA 1
ATOM 1679 C C . LYS A 1 212 ? -12.966 23.132 11.288 1.00 63.97 212 LYS A C 1
ATOM 1681 O O . LYS A 1 212 ? -13.499 22.379 10.479 1.00 63.97 212 LYS A O 1
ATOM 1686 N N . PHE A 1 213 ? -13.352 23.167 12.566 1.00 70.56 213 PHE A N 1
ATOM 1687 C CA . PHE A 1 213 ? -14.417 22.312 13.136 1.00 70.56 213 PHE A CA 1
ATOM 1688 C C . PHE A 1 213 ? -15.783 23.004 13.291 1.00 70.56 213 PHE A C 1
ATOM 1690 O O . PHE A 1 213 ? -16.682 22.459 13.930 1.00 70.56 213 PHE A O 1
ATOM 1697 N N . GLN A 1 214 ? -15.968 24.200 12.724 1.00 73.69 214 GLN A N 1
ATOM 1698 C CA . GLN A 1 214 ? -17.193 24.986 12.919 1.00 73.69 214 GLN A CA 1
ATOM 1699 C C . GLN A 1 214 ? -18.457 24.235 12.465 1.00 73.69 214 GLN A C 1
ATOM 1701 O O . GLN A 1 214 ? -19.469 24.252 13.164 1.00 73.69 214 GLN A O 1
ATOM 1706 N N . TRP A 1 215 ? -18.365 23.491 11.360 1.00 74.62 215 TRP A N 1
ATOM 1707 C CA . TRP A 1 215 ? -19.463 22.681 10.832 1.00 74.62 215 TRP A CA 1
ATOM 1708 C C . TRP A 1 215 ? -19.966 21.622 11.832 1.00 74.62 215 TRP A C 1
ATOM 1710 O O . TRP A 1 215 ? -21.166 21.377 11.904 1.00 74.62 215 TRP A O 1
ATOM 1720 N N . LEU A 1 216 ? -19.079 21.031 12.647 1.00 74.12 216 LEU A N 1
ATOM 1721 C CA . LEU A 1 216 ? -19.441 20.011 13.640 1.00 74.12 216 LEU A CA 1
ATOM 1722 C C . LEU A 1 216 ? -20.285 20.615 14.770 1.00 74.12 216 LEU A C 1
ATOM 1724 O O . LEU A 1 216 ? -21.228 19.990 15.261 1.00 74.12 216 LEU A O 1
ATOM 1728 N N . VAL A 1 217 ? -19.957 21.845 15.172 1.00 76.38 217 VAL A N 1
ATOM 1729 C CA . VAL A 1 217 ? -20.720 22.593 16.178 1.00 76.38 217 VAL A CA 1
ATOM 1730 C C . VAL A 1 217 ? -22.079 23.003 15.624 1.00 76.38 217 VAL A C 1
ATOM 1732 O O . VAL A 1 217 ? -23.088 22.855 16.311 1.00 76.38 217 VAL A O 1
ATOM 1735 N N . ASP A 1 218 ? -22.113 23.502 14.390 1.00 77.00 218 ASP A N 1
ATOM 1736 C CA . ASP A 1 218 ? -23.350 23.934 13.740 1.00 77.00 218 ASP A CA 1
ATOM 1737 C C . ASP A 1 218 ? -24.328 22.765 13.553 1.00 77.00 218 ASP A C 1
ATOM 1739 O O . ASP A 1 218 ? -25.532 22.928 13.758 1.00 77.00 218 ASP A O 1
ATOM 1743 N N . GLU A 1 219 ? -23.808 21.576 13.243 1.00 74.81 219 GLU A N 1
ATOM 1744 C CA . GLU A 1 219 ? -24.596 20.351 13.122 1.00 74.81 219 GLU A CA 1
ATOM 1745 C C . GLU A 1 219 ? -25.105 19.863 14.490 1.00 74.81 219 GLU A C 1
ATOM 1747 O O . GLU A 1 219 ? -26.297 19.609 14.668 1.00 74.81 219 GLU A O 1
ATOM 1752 N N . SER A 1 220 ? -24.232 19.835 15.503 1.00 77.75 220 SER A N 1
ATOM 1753 C CA . SER A 1 220 ? -24.602 19.442 16.873 1.00 77.75 220 SER A CA 1
ATOM 1754 C C . SER A 1 220 ? -25.697 20.343 17.456 1.00 77.75 220 SER A C 1
ATOM 1756 O O . SER A 1 220 ? -26.624 19.859 18.101 1.00 77.75 220 SER A O 1
ATOM 1758 N N . LYS A 1 221 ? -25.653 21.653 17.180 1.00 80.81 221 LYS A N 1
ATOM 1759 C CA . LYS A 1 221 ? -26.683 22.615 17.612 1.00 80.81 221 LYS A CA 1
ATOM 1760 C C . LYS A 1 221 ? -28.069 22.331 17.043 1.00 80.81 221 LYS A C 1
ATOM 1762 O O . LYS A 1 221 ? -29.055 22.703 17.674 1.00 80.81 221 LYS A O 1
ATOM 1767 N N . LYS A 1 222 ? -28.147 21.738 15.852 1.00 78.44 222 LYS A N 1
ATOM 1768 C CA . LYS A 1 222 ? -29.415 21.389 15.208 1.00 78.44 222 LYS A CA 1
ATOM 1769 C C . LYS A 1 222 ? -29.935 20.037 15.693 1.00 78.44 222 LYS A C 1
ATOM 1771 O O . LYS A 1 222 ? -31.135 19.902 15.915 1.00 78.44 222 LYS A O 1
ATOM 1776 N N . ASN A 1 223 ? -29.029 19.082 15.883 1.00 79.62 223 ASN A N 1
ATOM 1777 C CA . ASN A 1 223 ? -29.362 17.689 16.167 1.00 79.62 223 ASN A CA 1
ATOM 1778 C C . ASN A 1 223 ? -29.653 17.444 17.651 1.00 79.62 223 ASN A C 1
ATOM 1780 O O . ASN A 1 223 ? -30.644 16.800 17.975 1.00 79.62 223 ASN A O 1
ATOM 1784 N N . ILE A 1 224 ? -28.872 18.032 18.564 1.00 81.25 224 ILE A N 1
ATOM 1785 C CA . ILE A 1 224 ? -29.040 17.812 20.010 1.00 81.25 224 ILE A CA 1
ATOM 1786 C C . ILE A 1 224 ? -30.446 18.185 20.505 1.00 81.25 224 ILE A C 1
ATOM 1788 O O . ILE A 1 224 ? -31.032 17.380 21.218 1.00 81.25 224 ILE A O 1
ATOM 1792 N N . PRO A 1 225 ? -31.048 19.335 20.141 1.00 82.69 225 PRO A N 1
ATOM 1793 C CA . PRO A 1 225 ? -32.413 19.642 20.572 1.00 82.69 225 PRO A CA 1
ATOM 1794 C C . PRO A 1 225 ? -33.459 18.618 20.112 1.00 82.69 225 PRO A C 1
ATOM 1796 O O . PRO A 1 225 ? -34.436 18.407 20.823 1.00 82.69 225 PRO A O 1
ATOM 1799 N N . GLN A 1 226 ? -33.257 17.993 18.947 1.00 82.75 226 GLN A N 1
ATOM 1800 C CA . GLN A 1 226 ? -34.150 16.955 18.422 1.00 82.75 226 GLN A CA 1
ATOM 1801 C C . GLN A 1 226 ? -33.960 15.642 19.189 1.00 82.75 226 GLN A C 1
ATOM 1803 O O . GLN A 1 226 ? -34.936 15.033 19.607 1.00 82.75 226 GLN A O 1
ATOM 1808 N N . GLU A 1 227 ? -32.710 15.265 19.470 1.00 82.62 227 GLU A N 1
ATOM 1809 C CA . GLU A 1 227 ? -32.384 14.073 20.265 1.00 82.62 227 GLU A CA 1
ATOM 1810 C C . GLU A 1 227 ? -32.794 14.187 21.743 1.00 82.62 227 GLU A C 1
ATOM 1812 O O . GLU A 1 227 ? -32.999 13.177 22.409 1.00 82.62 227 GLU A O 1
ATOM 1817 N N . LEU A 1 228 ? -32.922 15.406 22.281 1.00 84.69 228 LEU A N 1
ATOM 1818 C CA . LEU A 1 228 ? -33.422 15.629 23.641 1.00 84.69 228 LEU A CA 1
ATOM 1819 C C . LEU A 1 228 ? -34.938 15.464 23.769 1.00 84.69 228 LEU A C 1
ATOM 1821 O O . LEU A 1 228 ? -35.423 15.439 24.898 1.00 84.69 228 LEU A O 1
ATOM 1825 N N . ASN A 1 229 ? -35.672 15.394 22.654 1.00 89.38 229 ASN A N 1
ATOM 1826 C CA . ASN A 1 229 ? -37.119 15.233 22.644 1.00 89.38 229 ASN A CA 1
ATOM 1827 C C . ASN A 1 229 ? -37.503 13.804 22.244 1.00 89.38 229 ASN A C 1
ATOM 1829 O O . ASN A 1 229 ? -37.697 13.483 21.071 1.00 89.38 229 ASN A O 1
ATOM 1833 N N . PHE A 1 230 ? -37.682 12.953 23.243 1.00 92.25 230 PHE A N 1
ATOM 1834 C CA . PHE A 1 230 ? -37.995 11.540 23.053 1.00 92.25 230 PHE A CA 1
ATOM 1835 C C . PHE A 1 230 ? -39.381 11.267 22.452 1.00 92.25 230 PHE A C 1
ATOM 1837 O O . PHE A 1 230 ? -39.584 10.240 21.805 1.00 92.25 230 PHE A O 1
ATOM 1844 N N . ALA A 1 231 ? -40.325 12.205 22.560 1.00 90.69 231 ALA A N 1
ATOM 1845 C CA . ALA A 1 231 ? -41.598 12.091 21.854 1.00 90.69 231 ALA A CA 1
ATOM 1846 C C . ALA A 1 231 ? -41.401 12.172 20.327 1.00 90.69 231 ALA A C 1
ATOM 1848 O O . ALA A 1 231 ? -42.058 11.459 19.571 1.00 90.69 231 ALA A O 1
ATOM 1849 N N . GLN A 1 232 ? -40.456 12.998 19.864 1.00 90.69 232 GLN A N 1
ATOM 1850 C CA . GLN A 1 232 ? -40.102 13.079 18.446 1.00 90.69 232 GLN A CA 1
ATOM 1851 C C . GLN A 1 232 ? -39.405 11.796 17.967 1.00 90.69 232 GLN A C 1
ATOM 1853 O O . GLN A 1 232 ? -39.675 11.327 16.862 1.00 90.69 232 GLN A O 1
ATOM 1858 N N . GLU A 1 233 ? -38.558 11.198 18.808 1.00 91.31 233 GLU A N 1
ATOM 1859 C CA . GLU A 1 233 ? -37.967 9.879 18.556 1.00 91.31 233 GLU A CA 1
ATOM 1860 C C . GLU A 1 233 ? -39.048 8.807 18.345 1.00 91.31 233 GLU A C 1
ATOM 1862 O O . GLU A 1 233 ? -39.001 8.080 17.351 1.00 91.31 233 GLU A O 1
ATOM 1867 N N . GLY A 1 234 ? -40.070 8.763 19.206 1.00 91.69 234 GLY A N 1
ATOM 1868 C CA . GLY A 1 234 ? -41.194 7.838 19.049 1.00 91.69 234 GLY A CA 1
ATOM 1869 C C . GLY A 1 234 ? -41.978 8.046 17.743 1.00 91.69 234 GLY A C 1
ATOM 1870 O O . GLY A 1 234 ? -42.295 7.084 17.043 1.00 91.69 234 GLY A O 1
ATOM 1871 N N . GLN A 1 235 ? -42.220 9.301 17.346 1.00 93.06 235 GLN A N 1
ATOM 1872 C CA . GLN A 1 235 ? -42.905 9.623 16.083 1.00 93.06 235 GLN A CA 1
ATOM 1873 C C . GLN A 1 235 ? -42.087 9.174 14.864 1.00 93.06 235 GLN A C 1
ATOM 1875 O O . GLN A 1 235 ? -42.639 8.673 13.880 1.00 93.06 235 GLN A O 1
ATOM 1880 N N . ASN A 1 236 ? -40.761 9.330 14.921 1.00 93.44 236 ASN A N 1
ATOM 1881 C CA . ASN A 1 236 ? -39.862 8.860 13.872 1.00 93.44 236 ASN A CA 1
ATOM 1882 C C . ASN A 1 236 ? -39.869 7.327 13.766 1.00 93.44 236 ASN A C 1
ATOM 1884 O O . ASN A 1 236 ? -39.860 6.806 12.648 1.00 93.44 236 ASN A O 1
ATOM 1888 N N . ALA A 1 237 ? -39.912 6.615 14.898 1.00 92.56 237 ALA A N 1
ATOM 1889 C CA . ALA A 1 237 ? -40.005 5.157 14.932 1.00 92.56 237 ALA A CA 1
ATOM 1890 C C . ALA A 1 237 ? -41.271 4.660 14.218 1.00 92.56 237 ALA A C 1
ATOM 1892 O O . ALA A 1 237 ? -41.182 3.861 13.284 1.00 92.56 237 ALA A O 1
ATOM 1893 N N . GLU A 1 238 ? -42.441 5.213 14.551 1.00 92.94 238 GLU A N 1
ATOM 1894 C CA . GLU A 1 238 ? -43.697 4.851 13.880 1.00 92.94 238 GLU A CA 1
ATOM 1895 C C . GLU A 1 238 ? -43.696 5.183 12.388 1.00 92.94 238 GLU A C 1
ATOM 1897 O O . GLU A 1 238 ? -44.214 4.420 11.570 1.00 92.94 238 GLU A O 1
ATOM 1902 N N . LYS A 1 239 ? -43.112 6.325 12.011 1.00 93.12 239 LYS A N 1
ATOM 1903 C CA . LYS A 1 239 ? -43.014 6.729 10.607 1.00 93.12 239 LYS A CA 1
ATOM 1904 C C . LYS A 1 239 ? -42.191 5.731 9.793 1.00 93.12 239 LYS A C 1
ATOM 1906 O O . LYS A 1 239 ? -42.577 5.409 8.672 1.00 93.12 239 LYS A O 1
ATOM 1911 N N . ILE A 1 240 ? -41.083 5.233 10.345 1.00 92.75 240 ILE A N 1
ATOM 1912 C CA . ILE A 1 240 ? -40.255 4.206 9.700 1.00 92.75 240 ILE A CA 1
ATOM 1913 C C . ILE A 1 240 ? -40.973 2.861 9.658 1.00 92.75 240 ILE A C 1
ATOM 1915 O O . ILE A 1 240 ? -40.964 2.218 8.611 1.00 92.75 240 ILE A O 1
ATOM 1919 N N . ALA A 1 241 ? -41.645 2.470 10.743 1.00 91.56 241 ALA A N 1
ATOM 1920 C CA . ALA A 1 241 ? -42.435 1.244 10.778 1.00 91.56 241 ALA A CA 1
ATOM 1921 C C . ALA A 1 241 ? -43.516 1.229 9.679 1.00 91.56 241 ALA A C 1
ATOM 1923 O O . ALA A 1 241 ? -43.635 0.247 8.955 1.00 91.56 241 ALA A O 1
ATOM 1924 N N . LYS A 1 242 ? -44.235 2.347 9.489 1.00 92.00 242 LYS A N 1
ATOM 1925 C CA . LYS A 1 242 ? -45.236 2.513 8.417 1.00 92.00 242 LYS A CA 1
ATOM 1926 C C . LYS A 1 242 ? -44.610 2.537 7.020 1.00 92.00 242 LYS A C 1
ATOM 1928 O O . LYS A 1 242 ? -45.151 1.968 6.083 1.00 92.00 242 LYS A O 1
ATOM 1933 N N . MET A 1 243 ? -43.465 3.201 6.862 1.00 90.44 243 MET A N 1
ATOM 1934 C CA . MET A 1 243 ? -42.783 3.324 5.567 1.00 90.44 243 MET A CA 1
ATOM 1935 C C . MET A 1 243 ? -42.298 1.976 5.020 1.00 90.44 243 MET A C 1
ATOM 1937 O O . MET A 1 243 ? -42.304 1.773 3.808 1.00 90.44 243 MET A O 1
ATOM 1941 N N . PHE A 1 244 ? -41.896 1.064 5.906 1.00 91.06 244 PHE A N 1
ATOM 1942 C CA . PHE A 1 244 ? -41.343 -0.244 5.558 1.00 91.06 244 PHE A CA 1
ATOM 1943 C C . PHE A 1 244 ? -42.243 -1.410 5.990 1.00 91.06 244 PHE A C 1
ATOM 1945 O O . PHE A 1 244 ? -41.752 -2.515 6.202 1.00 91.06 244 PHE A O 1
ATOM 1952 N N . GLU A 1 245 ? -43.557 -1.194 6.072 1.00 88.31 245 GLU A N 1
ATOM 1953 C CA . GLU A 1 245 ? -44.535 -2.221 6.467 1.00 88.31 245 GLU A CA 1
ATOM 1954 C C . GLU A 1 245 ? -44.476 -3.475 5.569 1.00 88.31 245 GLU A C 1
ATOM 1956 O O . GLU A 1 245 ? -44.641 -4.598 6.037 1.00 88.31 245 GLU A O 1
ATOM 1961 N N . ASN A 1 246 ? -44.111 -3.294 4.295 1.00 86.00 246 ASN A N 1
ATOM 1962 C CA . ASN A 1 246 ? -43.928 -4.372 3.317 1.00 86.00 246 ASN A CA 1
ATOM 1963 C C . ASN A 1 246 ? -42.674 -5.241 3.561 1.00 86.00 246 ASN A C 1
ATOM 1965 O O . ASN A 1 246 ? -42.471 -6.238 2.866 1.00 86.00 246 ASN A O 1
ATOM 1969 N N . ILE A 1 247 ? -41.793 -4.861 4.493 1.00 88.31 247 ILE A N 1
ATOM 1970 C CA . ILE A 1 247 ? -40.542 -5.566 4.785 1.00 88.31 247 ILE A CA 1
ATOM 1971 C C . ILE A 1 247 ? -40.700 -6.399 6.064 1.00 88.31 247 ILE A C 1
ATOM 1973 O O . ILE A 1 247 ? -40.480 -5.913 7.169 1.00 88.31 247 ILE A O 1
ATOM 1977 N N . GLU A 1 248 ? -40.997 -7.696 5.918 1.00 86.62 248 GLU A N 1
ATOM 1978 C CA . GLU A 1 248 ? -41.236 -8.591 7.069 1.00 86.62 248 GLU A CA 1
ATOM 1979 C C . GLU A 1 248 ? -40.039 -8.728 8.029 1.00 86.62 248 GLU A C 1
ATOM 1981 O O . GLU A 1 248 ? -40.237 -8.916 9.234 1.00 86.62 248 GLU A O 1
ATOM 1986 N N . TRP A 1 249 ? -38.808 -8.648 7.506 1.00 91.12 249 TRP A N 1
ATOM 1987 C CA . TRP A 1 249 ? -37.568 -8.864 8.265 1.00 91.12 249 TRP A CA 1
ATOM 1988 C C . TRP A 1 249 ? -37.077 -7.625 9.028 1.00 91.12 249 TRP A C 1
ATOM 1990 O O . TRP A 1 249 ? -36.150 -7.744 9.830 1.00 91.12 249 TRP A O 1
ATOM 2000 N N . LEU A 1 250 ? -37.657 -6.443 8.794 1.00 92.69 250 LEU A N 1
ATOM 2001 C CA . LEU A 1 250 ? -37.337 -5.231 9.549 1.00 92.69 250 LEU A CA 1
ATOM 2002 C C . LEU A 1 250 ? -38.293 -5.112 10.738 1.00 92.69 250 LEU A C 1
ATOM 2004 O O . LEU A 1 250 ? -39.511 -5.191 10.579 1.00 92.69 250 LEU A O 1
ATOM 2008 N N . LYS A 1 251 ? -37.746 -4.903 11.935 1.00 92.12 251 LYS A N 1
ATOM 2009 C CA . LYS A 1 251 ? -38.518 -4.682 13.159 1.00 92.12 251 LYS A CA 1
ATOM 2010 C C . LYS A 1 251 ? -38.151 -3.340 13.774 1.00 92.12 251 LYS A C 1
ATOM 2012 O O . LYS A 1 251 ? -36.977 -3.008 13.916 1.00 92.12 251 LYS A O 1
ATOM 2017 N N . VAL A 1 252 ? -39.175 -2.585 14.145 1.00 93.12 252 VAL A N 1
ATOM 2018 C CA . VAL A 1 252 ? -39.061 -1.320 14.871 1.00 93.12 252 VAL A CA 1
ATOM 2019 C C . VAL A 1 252 ? -39.930 -1.450 16.123 1.00 93.12 252 VAL A C 1
ATOM 2021 O O . VAL A 1 252 ? -41.091 -1.844 15.976 1.00 93.12 252 VAL A O 1
ATOM 2024 N N . PRO A 1 253 ? -39.404 -1.172 17.330 1.00 92.75 253 PRO A N 1
ATOM 2025 C CA . PRO A 1 253 ? -40.176 -1.249 18.567 1.00 92.75 253 PRO A CA 1
ATOM 2026 C C . PRO A 1 253 ? -41.448 -0.398 18.520 1.00 92.75 253 PRO A C 1
ATOM 2028 O O . PRO A 1 253 ? -41.405 0.772 18.130 1.00 92.75 253 PRO A O 1
ATOM 2031 N N . LYS A 1 254 ? -42.582 -0.956 18.958 1.00 92.81 254 LYS A N 1
ATOM 2032 C CA . LYS A 1 254 ? -43.820 -0.180 19.107 1.00 92.81 254 LYS A CA 1
ATOM 2033 C C . LYS A 1 254 ? -43.722 0.763 20.302 1.00 92.81 254 LYS A C 1
ATOM 2035 O O . LYS A 1 254 ? -43.298 0.363 21.384 1.00 92.81 254 LYS A O 1
ATOM 2040 N N . VAL A 1 255 ? -44.143 2.010 20.115 1.00 94.25 255 VAL A N 1
ATOM 2041 C CA . VAL A 1 255 ? -44.105 3.047 21.155 1.00 94.25 255 VAL A CA 1
ATOM 2042 C C . VAL A 1 255 ? -45.380 2.998 21.994 1.00 94.25 255 VAL A C 1
ATOM 2044 O O . VAL A 1 255 ? -46.484 2.884 21.463 1.00 94.25 255 VAL A O 1
ATOM 2047 N N . ARG A 1 256 ? -45.234 3.112 23.317 1.00 92.44 256 ARG A N 1
ATOM 2048 C CA . ARG A 1 256 ? -46.341 3.245 24.271 1.00 92.44 256 ARG A CA 1
ATOM 2049 C C . ARG A 1 256 ? -46.530 4.711 24.637 1.00 92.44 256 ARG A C 1
ATOM 2051 O O . ARG A 1 256 ? -45.854 5.242 25.519 1.00 92.44 256 ARG A O 1
ATOM 2058 N N . TRP A 1 257 ? -47.435 5.377 23.923 1.00 93.00 257 TRP A N 1
ATOM 2059 C CA . TRP A 1 257 ? -47.688 6.815 24.069 1.00 93.00 257 TRP A CA 1
ATOM 2060 C C . TRP A 1 257 ? -48.250 7.213 25.434 1.00 93.00 257 TRP A C 1
ATOM 2062 O O . TRP A 1 257 ? -48.000 8.323 25.891 1.00 93.00 257 TRP A O 1
ATOM 2072 N N . ASP A 1 258 ? -48.947 6.302 26.110 1.00 89.81 258 ASP A N 1
ATOM 2073 C CA . ASP A 1 258 ? -49.492 6.489 27.457 1.00 89.81 258 ASP A CA 1
ATOM 2074 C C . ASP A 1 258 ? -48.409 6.658 28.537 1.00 89.81 258 ASP A C 1
ATOM 2076 O O . ASP A 1 258 ? -48.663 7.262 29.578 1.00 89.81 258 ASP A O 1
ATOM 2080 N N . LEU A 1 259 ? -47.194 6.168 28.271 1.00 90.38 259 LEU A N 1
ATOM 2081 C CA . LEU A 1 259 ? -46.037 6.221 29.170 1.00 90.38 259 LEU A CA 1
ATOM 2082 C C . LEU A 1 259 ? -44.829 6.915 28.520 1.00 90.38 259 LEU A C 1
ATOM 2084 O O . LEU A 1 259 ? -43.685 6.660 28.901 1.00 90.38 259 LEU A O 1
ATOM 2088 N N . THR A 1 260 ? -45.064 7.764 27.516 1.00 92.75 260 THR A N 1
ATOM 2089 C CA . THR A 1 260 ? -44.010 8.481 26.786 1.00 92.75 260 THR A CA 1
ATOM 2090 C C . THR A 1 260 ? -44.165 9.994 26.937 1.00 92.75 260 THR A C 1
ATOM 2092 O O . THR A 1 260 ? -45.226 10.560 26.689 1.00 92.75 260 THR A O 1
ATOM 2095 N N . THR A 1 261 ? -43.077 10.665 27.305 1.00 92.69 261 THR A N 1
ATOM 2096 C CA . THR A 1 261 ? -42.944 12.122 27.426 1.00 92.69 261 THR A CA 1
ATOM 2097 C C . THR A 1 261 ? -41.707 12.598 26.650 1.00 92.69 261 THR A C 1
ATOM 2099 O O . THR A 1 261 ? -40.930 11.786 26.144 1.00 92.69 261 THR A O 1
ATOM 2102 N N . PRO A 1 262 ? -41.446 13.914 26.556 1.00 90.56 262 PRO A N 1
ATOM 2103 C CA . PRO A 1 262 ? -40.204 14.409 25.966 1.00 90.56 262 PRO A CA 1
ATOM 2104 C C . PRO A 1 262 ? -38.913 13.914 26.647 1.00 90.56 262 PRO A C 1
ATOM 2106 O O . PRO A 1 262 ? -37.874 13.942 25.992 1.00 90.56 262 PRO A O 1
ATOM 2109 N N . ARG A 1 263 ? -38.949 13.464 27.916 1.00 90.88 263 ARG A N 1
ATOM 2110 C CA . ARG A 1 263 ? -37.768 12.976 28.670 1.00 90.88 263 ARG A CA 1
ATOM 2111 C C . ARG A 1 263 ? -37.799 11.474 28.983 1.00 90.88 263 ARG A C 1
ATOM 2113 O O . ARG A 1 263 ? -36.786 10.942 29.443 1.00 90.88 263 ARG A O 1
ATOM 2120 N N . VAL A 1 264 ? -38.922 10.795 28.742 1.00 92.44 264 VAL A N 1
ATOM 2121 C CA . VAL A 1 264 ? -39.113 9.356 28.988 1.00 92.44 264 VAL A CA 1
ATOM 2122 C C . VAL A 1 264 ? -39.718 8.710 27.742 1.00 92.44 264 VAL A C 1
ATOM 2124 O O . VAL A 1 264 ? -40.825 9.060 27.361 1.00 92.44 264 VAL A O 1
ATOM 2127 N N . LEU A 1 265 ? -39.024 7.765 27.105 1.00 93.56 265 LEU A N 1
ATOM 2128 C CA . LEU A 1 265 ? -39.564 6.964 26.000 1.00 93.56 265 LEU A CA 1
ATOM 2129 C C . LEU A 1 265 ? -39.808 5.542 26.472 1.00 93.56 265 LEU A C 1
ATOM 2131 O O . LEU A 1 265 ? -38.872 4.866 26.898 1.00 93.56 265 LEU A O 1
ATOM 2135 N N . THR A 1 266 ? -41.044 5.081 26.324 1.00 93.44 266 THR A N 1
ATOM 2136 C CA . THR A 1 266 ? -41.419 3.706 26.642 1.00 93.44 266 THR A CA 1
ATOM 2137 C C . THR A 1 266 ? -41.782 2.971 25.356 1.00 93.44 266 THR A C 1
ATOM 2139 O O . THR A 1 266 ? -42.661 3.404 24.608 1.00 93.44 266 THR A O 1
ATOM 2142 N N . MET A 1 267 ? -41.103 1.858 25.085 1.00 94.12 267 MET A N 1
ATOM 2143 C CA . MET A 1 267 ? -41.290 1.072 23.863 1.00 94.12 267 MET A CA 1
ATOM 2144 C C . MET A 1 267 ? -41.239 -0.432 24.126 1.00 94.12 267 MET A C 1
ATOM 2146 O O . MET A 1 267 ? -40.747 -0.879 25.159 1.00 94.12 267 MET A O 1
ATOM 2150 N N . GLU A 1 268 ? -41.754 -1.210 23.180 1.00 93.69 268 GLU A N 1
ATOM 2151 C CA . GLU A 1 268 ? -41.682 -2.672 23.169 1.00 93.69 268 GLU A CA 1
ATOM 2152 C C . GLU A 1 268 ? -40.234 -3.158 23.332 1.00 93.69 268 GLU A C 1
ATOM 2154 O O . GLU A 1 268 ? -39.324 -2.694 22.642 1.00 93.69 268 GLU A O 1
ATOM 2159 N N . PHE A 1 269 ? -40.011 -4.106 24.244 1.00 91.75 269 PHE A N 1
ATOM 2160 C CA . PHE A 1 269 ? -38.703 -4.730 24.396 1.00 91.75 269 PHE A CA 1
ATOM 2161 C C . PHE A 1 269 ? -38.519 -5.833 23.346 1.00 91.75 269 PHE A C 1
ATOM 2163 O O . PHE A 1 269 ? -39.259 -6.814 23.327 1.00 91.75 269 PHE A O 1
ATOM 2170 N N . LEU A 1 270 ? -37.518 -5.681 22.475 1.00 89.50 270 LEU A N 1
ATOM 2171 C CA . LEU A 1 270 ? -37.169 -6.670 21.454 1.00 89.50 270 LEU A CA 1
ATOM 2172 C C . LEU A 1 270 ? -35.821 -7.317 21.776 1.00 89.50 270 LEU A C 1
ATOM 2174 O O . LEU A 1 270 ? -34.808 -6.632 21.902 1.00 89.50 270 LEU A O 1
ATOM 2178 N N . GLU A 1 271 ? -35.803 -8.646 21.857 1.00 86.31 271 GLU A N 1
ATOM 2179 C CA . GLU A 1 271 ? -34.581 -9.418 22.090 1.00 86.31 271 GLU A CA 1
ATOM 2180 C C . GLU A 1 271 ? -33.728 -9.554 20.819 1.00 86.31 271 GLU A C 1
ATOM 2182 O O . GLU A 1 271 ? -34.246 -9.775 19.719 1.00 86.31 271 GLU A O 1
ATOM 2187 N N . GLY A 1 272 ? -32.406 -9.462 20.978 1.00 88.00 272 GLY A N 1
ATOM 2188 C CA . GLY A 1 272 ? -31.426 -9.652 19.909 1.00 88.00 272 GLY A CA 1
ATOM 2189 C C . GLY A 1 272 ? -30.004 -9.311 20.357 1.00 88.00 272 GLY A C 1
ATOM 2190 O O . GLY A 1 272 ? -29.805 -8.657 21.380 1.00 88.00 272 GLY A O 1
ATOM 2191 N N . GLY A 1 273 ? -29.010 -9.756 19.591 1.00 87.81 273 GLY A N 1
ATOM 2192 C CA . GLY A 1 273 ? -27.605 -9.397 19.803 1.00 87.81 273 GLY A CA 1
ATOM 2193 C C . GLY A 1 273 ? -27.203 -8.181 18.974 1.00 87.81 273 GLY A C 1
ATOM 2194 O O . GLY A 1 273 ? -27.803 -7.911 17.935 1.00 87.81 273 GLY A O 1
ATOM 2195 N N . GLN A 1 274 ? -26.184 -7.438 19.406 1.00 88.12 274 GLN A N 1
ATOM 2196 C CA . GLN A 1 274 ? -25.682 -6.287 18.648 1.00 88.12 274 GLN A CA 1
ATOM 2197 C C . GLN A 1 274 ? -25.043 -6.728 17.323 1.00 88.12 274 GLN A C 1
ATOM 2199 O O . GLN A 1 274 ? -24.392 -7.769 17.246 1.00 88.12 274 GLN A O 1
ATOM 2204 N N . VAL A 1 275 ? -25.163 -5.909 16.273 1.00 86.19 275 VAL A N 1
ATOM 2205 C CA . VAL A 1 275 ? -24.640 -6.241 14.930 1.00 86.19 275 VAL A CA 1
ATOM 2206 C C . VAL A 1 275 ? -23.111 -6.421 14.871 1.00 86.19 275 VAL A C 1
ATOM 2208 O O . VAL A 1 275 ? -22.588 -7.052 13.957 1.00 86.19 275 VAL A O 1
ATOM 2211 N N . ASN A 1 276 ? -22.368 -5.872 15.832 1.00 83.81 276 ASN A N 1
ATOM 2212 C CA . ASN A 1 276 ? -20.916 -6.040 15.964 1.00 83.81 276 ASN A CA 1
ATOM 2213 C C . ASN A 1 276 ? -20.509 -7.266 16.806 1.00 83.81 276 ASN A C 1
ATOM 2215 O O . ASN A 1 276 ? -19.315 -7.580 16.860 1.00 83.81 276 ASN A O 1
ATOM 2219 N N . ASP A 1 277 ? -21.454 -7.958 17.446 1.00 86.12 277 ASP A N 1
ATOM 2220 C CA . ASP A 1 277 ? -21.180 -9.140 18.259 1.00 86.12 277 ASP A CA 1
ATOM 2221 C C . ASP A 1 277 ? -21.087 -10.400 17.388 1.00 86.12 277 ASP A C 1
ATOM 2223 O O . ASP A 1 277 ? -22.044 -11.150 17.181 1.00 86.12 277 ASP A O 1
ATOM 2227 N N . LEU A 1 278 ? -19.876 -10.653 16.890 1.00 85.62 278 LEU A N 1
ATOM 2228 C CA . LEU A 1 278 ? -19.573 -11.846 16.100 1.00 85.62 278 LEU A CA 1
ATOM 2229 C C . LEU A 1 278 ? -19.828 -13.149 16.873 1.00 85.62 278 LEU A C 1
ATOM 2231 O O . LEU A 1 278 ? -20.194 -14.145 16.255 1.00 85.62 278 LEU A O 1
ATOM 2235 N N . LYS A 1 279 ? -19.679 -13.154 18.207 1.00 88.12 279 LYS A N 1
ATOM 2236 C CA . LYS A 1 279 ? -19.905 -14.361 19.016 1.00 88.12 279 LYS A CA 1
ATOM 2237 C C . LYS A 1 279 ? -21.388 -14.705 19.059 1.00 88.12 279 LYS A C 1
ATOM 2239 O O . LYS A 1 279 ? -21.744 -15.870 18.906 1.00 88.12 279 LYS A O 1
ATOM 2244 N N . TYR A 1 280 ? -22.245 -13.698 19.227 1.00 88.94 280 TYR A N 1
ATOM 2245 C CA . TYR A 1 280 ? -23.694 -13.883 19.182 1.00 88.94 280 TYR A CA 1
ATOM 2246 C C . TYR A 1 280 ? -24.153 -14.402 17.813 1.00 88.94 280 TYR A C 1
ATOM 2248 O O . TYR A 1 280 ? -24.931 -15.355 17.745 1.00 88.94 280 TYR A O 1
ATOM 2256 N N . ILE A 1 281 ? -23.637 -13.811 16.730 1.00 89.44 281 ILE A N 1
ATOM 2257 C CA . ILE A 1 281 ? -23.961 -14.189 15.346 1.00 89.44 281 ILE A CA 1
ATOM 2258 C C . ILE A 1 281 ? -23.569 -15.648 15.063 1.00 89.44 281 ILE A C 1
ATOM 2260 O O . ILE A 1 281 ? -24.380 -16.409 14.527 1.00 89.44 281 ILE A O 1
ATOM 2264 N N . GLU A 1 282 ? -22.363 -16.059 15.470 1.00 87.25 282 GLU A N 1
ATOM 2265 C CA . GLU A 1 282 ? -21.889 -17.443 15.341 1.00 87.25 282 GLU A CA 1
ATOM 2266 C C . GLU A 1 282 ? -22.733 -18.417 16.181 1.00 87.25 282 GLU A C 1
ATOM 2268 O O . GLU A 1 282 ? -23.167 -19.451 15.668 1.00 87.25 282 GLU A O 1
ATOM 2273 N N . ALA A 1 283 ? -23.036 -18.068 17.438 1.00 89.06 283 ALA A N 1
ATOM 2274 C CA . ALA A 1 283 ? -23.840 -18.900 18.337 1.00 89.06 283 ALA A CA 1
ATOM 2275 C C . ALA A 1 283 ? -25.265 -19.145 17.807 1.00 89.06 283 ALA A C 1
ATOM 2277 O O . ALA A 1 283 ? -25.785 -20.256 17.915 1.00 89.06 283 ALA A O 1
ATOM 2278 N N . HIS A 1 284 ? -25.878 -18.138 17.177 1.00 87.00 284 HIS A N 1
ATOM 2279 C CA . HIS A 1 284 ? -27.242 -18.219 16.642 1.00 87.00 284 HIS A CA 1
ATOM 2280 C C . HIS A 1 284 ? -27.304 -18.670 15.171 1.00 87.00 284 HIS A C 1
ATOM 2282 O O . HIS A 1 284 ? -28.400 -18.788 14.610 1.00 87.00 284 HIS A O 1
ATOM 2288 N N . LYS A 1 285 ? -26.152 -18.980 14.551 1.00 86.81 285 LYS A N 1
ATOM 2289 C CA . LYS A 1 285 ? -26.017 -19.396 13.140 1.00 86.81 285 LYS A CA 1
ATOM 2290 C C . LYS A 1 285 ? -26.656 -18.398 12.163 1.00 86.81 285 LYS A C 1
ATOM 2292 O O . LYS A 1 285 ? -27.355 -18.800 11.233 1.00 86.81 285 LYS A O 1
ATOM 2297 N N . ILE A 1 286 ? -26.455 -17.105 12.404 1.00 88.38 286 ILE A N 1
ATOM 2298 C CA . ILE A 1 286 ? -26.926 -16.029 11.525 1.00 88.38 286 ILE A CA 1
ATOM 2299 C C . ILE A 1 286 ? -25.840 -15.754 10.479 1.00 88.38 286 ILE A C 1
ATOM 2301 O O . ILE A 1 286 ? -24.665 -15.680 10.826 1.00 88.38 286 ILE A O 1
ATOM 2305 N N . ASP A 1 287 ? -26.210 -15.600 9.207 1.00 85.88 287 ASP A N 1
ATOM 2306 C CA . ASP A 1 287 ? -25.249 -15.285 8.147 1.00 85.88 287 ASP A CA 1
ATOM 2307 C C . ASP A 1 287 ? -24.859 -13.786 8.180 1.00 85.88 287 ASP A C 1
ATOM 2309 O O . ASP A 1 287 ? -25.714 -12.929 7.925 1.00 85.88 287 ASP A O 1
ATOM 2313 N N . PRO A 1 288 ? -23.579 -13.426 8.430 1.00 86.44 288 PRO A N 1
ATOM 2314 C CA . PRO A 1 288 ? -23.118 -12.037 8.376 1.00 86.44 288 PRO A CA 1
ATOM 2315 C C . PRO A 1 288 ? -23.405 -11.347 7.035 1.00 86.44 288 PRO A C 1
ATOM 2317 O O . PRO A 1 288 ? -23.644 -10.136 6.991 1.00 86.44 288 PRO A O 1
ATOM 2320 N N . TYR A 1 289 ? -23.392 -12.099 5.928 1.00 83.19 289 TYR A N 1
ATOM 2321 C CA . TYR A 1 289 ? -23.654 -11.550 4.598 1.00 83.19 289 TYR A CA 1
ATOM 2322 C C . TYR A 1 289 ? -25.120 -11.159 4.415 1.00 83.19 289 TYR A C 1
ATOM 2324 O O . TYR A 1 289 ? -25.402 -10.137 3.785 1.00 83.19 289 TYR A O 1
ATOM 2332 N N . GLU A 1 290 ? -26.044 -11.936 4.983 1.00 85.62 290 GLU A N 1
ATOM 2333 C CA . GLU A 1 290 ? -27.474 -11.628 4.974 1.00 85.62 290 GLU A CA 1
ATOM 2334 C C . GLU A 1 290 ? -27.740 -10.295 5.688 1.00 85.62 290 GLU A C 1
ATOM 2336 O O . GLU A 1 290 ? -28.430 -9.432 5.140 1.00 85.62 290 GLU A O 1
ATOM 2341 N N . ILE A 1 291 ? -27.111 -10.084 6.852 1.00 87.94 291 ILE A N 1
ATOM 2342 C CA . ILE A 1 291 ? -27.186 -8.833 7.623 1.00 87.94 291 ILE A CA 1
ATOM 2343 C C . ILE A 1 291 ? -26.704 -7.649 6.774 1.00 87.94 291 ILE A C 1
ATOM 2345 O O . ILE A 1 291 ? -27.422 -6.665 6.593 1.00 87.94 291 ILE A O 1
ATOM 2349 N N . SER A 1 292 ? -25.496 -7.750 6.213 1.00 85.38 292 SER A N 1
ATOM 2350 C CA . SER A 1 292 ? -24.885 -6.689 5.403 1.00 85.38 292 SER A CA 1
ATOM 2351 C C . SER A 1 292 ? -25.717 -6.355 4.158 1.00 85.38 292 SER A C 1
ATOM 2353 O O . SER A 1 292 ? -25.907 -5.179 3.843 1.00 85.38 292 SER A O 1
ATOM 2355 N N . SER A 1 293 ? -26.283 -7.363 3.484 1.00 83.62 293 SER A N 1
ATOM 2356 C CA . SER A 1 293 ? -27.139 -7.159 2.310 1.00 83.62 293 SER A CA 1
ATOM 2357 C C . SER A 1 293 ? -28.463 -6.479 2.665 1.00 83.62 293 SER A C 1
ATOM 2359 O O . SER A 1 293 ? -28.893 -5.572 1.952 1.00 83.62 293 SER A O 1
ATOM 2361 N N . LYS A 1 294 ? -29.113 -6.900 3.757 1.00 88.00 294 LYS A N 1
ATOM 2362 C CA . LYS A 1 294 ? -30.377 -6.316 4.230 1.00 88.00 294 LYS A CA 1
ATOM 2363 C C . LYS A 1 294 ? -30.191 -4.871 4.692 1.00 88.00 294 LYS A C 1
ATOM 2365 O O . LYS A 1 294 ? -30.966 -4.008 4.287 1.00 88.00 294 LYS A O 1
ATOM 2370 N N . LEU A 1 295 ? -29.126 -4.576 5.442 1.00 88.31 295 LEU A N 1
ATOM 2371 C CA . LEU A 1 295 ? -28.801 -3.200 5.832 1.00 88.31 295 LEU A CA 1
ATOM 2372 C C . LEU A 1 295 ? -28.482 -2.318 4.619 1.00 88.31 295 LEU A C 1
ATOM 2374 O O . LEU A 1 295 ? -29.008 -1.212 4.512 1.00 88.31 295 LEU A O 1
ATOM 2378 N N . GLY A 1 296 ? -27.671 -2.804 3.674 1.00 85.75 296 GLY A N 1
ATOM 2379 C CA . GLY A 1 296 ? -27.367 -2.066 2.445 1.00 85.75 296 GLY A CA 1
ATOM 2380 C C . GLY A 1 296 ? -28.623 -1.748 1.627 1.00 85.75 296 GLY A C 1
ATOM 2381 O O . GLY A 1 296 ? -28.772 -0.630 1.128 1.00 85.75 296 GLY A O 1
ATOM 2382 N N . ALA A 1 297 ? -29.561 -2.697 1.540 1.00 86.50 297 ALA A N 1
ATOM 2383 C CA . ALA A 1 297 ? -30.854 -2.491 0.895 1.00 86.50 297 ALA A CA 1
ATOM 2384 C C . ALA A 1 297 ? -31.713 -1.452 1.632 1.00 86.50 297 ALA A C 1
ATOM 2386 O O . ALA A 1 297 ? -32.209 -0.522 0.995 1.00 86.50 297 ALA A O 1
ATOM 2387 N N . LEU A 1 298 ? -31.832 -1.564 2.959 1.00 89.44 298 LEU A N 1
ATOM 2388 C CA . LEU A 1 298 ? -32.602 -0.640 3.796 1.00 89.44 298 LEU A CA 1
ATOM 2389 C C . LEU A 1 298 ? -32.135 0.809 3.617 1.00 89.44 298 LEU A C 1
ATOM 2391 O O . LEU A 1 298 ? -32.925 1.686 3.269 1.00 89.44 298 LEU A O 1
ATOM 2395 N N . TYR A 1 299 ? -30.833 1.053 3.790 1.00 89.44 299 TYR A N 1
ATOM 2396 C CA . TYR A 1 299 ? -30.268 2.398 3.679 1.00 89.44 299 TYR A CA 1
ATOM 2397 C C . TYR A 1 299 ? -30.313 2.935 2.246 1.00 89.44 299 TYR A C 1
ATOM 2399 O O . TYR A 1 299 ? -30.555 4.127 2.055 1.00 89.44 299 TYR A O 1
ATOM 2407 N N . SER A 1 300 ? -30.173 2.076 1.230 1.00 88.38 300 SER A N 1
ATOM 2408 C CA . SER A 1 300 ? -30.352 2.489 -0.169 1.00 88.38 300 SER A CA 1
ATOM 2409 C C . SER A 1 300 ? -31.778 2.984 -0.436 1.00 88.38 300 SER A C 1
ATOM 2411 O O . SER A 1 300 ? -31.953 4.021 -1.075 1.00 88.38 300 SER A O 1
ATOM 2413 N N . GLN A 1 301 ? -32.799 2.304 0.096 1.00 89.12 301 GLN A N 1
ATOM 2414 C CA . GLN A 1 301 ? -34.192 2.743 -0.038 1.00 89.12 301 GLN A CA 1
ATOM 2415 C C . GLN A 1 301 ? -34.463 4.035 0.747 1.00 89.12 301 GLN A C 1
ATOM 2417 O O . GLN A 1 301 ? -35.066 4.967 0.208 1.00 89.12 301 GLN A O 1
ATOM 2422 N N . MET A 1 302 ? -33.957 4.145 1.981 1.00 90.69 302 MET A N 1
ATOM 2423 C CA . MET A 1 302 ? -34.065 5.370 2.784 1.00 90.69 302 MET A CA 1
ATOM 2424 C C . MET A 1 302 ? -33.465 6.589 2.065 1.00 90.69 302 MET A C 1
ATOM 2426 O O . MET A 1 302 ? -34.082 7.655 2.046 1.00 90.69 302 MET A O 1
ATOM 2430 N N . ILE A 1 303 ? -32.284 6.439 1.450 1.00 89.69 303 ILE A N 1
ATOM 2431 C CA . ILE A 1 303 ? -31.557 7.531 0.784 1.00 89.69 303 ILE A CA 1
ATOM 2432 C C . ILE A 1 303 ? -32.170 7.866 -0.580 1.00 89.69 303 ILE A C 1
ATOM 2434 O O . ILE A 1 303 ? -32.517 9.020 -0.843 1.00 89.69 303 ILE A O 1
ATOM 2438 N N . PHE A 1 304 ? -32.293 6.878 -1.467 1.00 89.81 304 PHE A N 1
ATOM 2439 C CA . PHE A 1 304 ? -32.603 7.130 -2.875 1.00 89.81 304 PHE A CA 1
ATOM 2440 C C . PHE A 1 304 ? -34.097 7.128 -3.188 1.00 89.81 304 PHE A C 1
ATOM 2442 O O . PHE A 1 304 ? -34.479 7.815 -4.136 1.00 89.81 304 PHE A O 1
ATOM 2449 N N . ILE A 1 305 ? -34.944 6.433 -2.416 1.00 88.19 305 ILE A N 1
ATOM 2450 C CA . ILE A 1 305 ? -36.387 6.285 -2.697 1.00 88.19 305 ILE A CA 1
ATOM 2451 C C . ILE A 1 305 ? -37.235 7.186 -1.797 1.00 88.19 305 ILE A C 1
ATOM 2453 O O . ILE A 1 305 ? -37.993 8.012 -2.300 1.00 88.19 305 ILE A O 1
ATOM 2457 N N . HIS A 1 306 ? -37.099 7.061 -0.478 1.00 89.50 306 HIS A N 1
ATOM 2458 C CA . HIS A 1 306 ? -37.970 7.786 0.452 1.00 89.50 306 HIS A CA 1
ATOM 2459 C C . HIS A 1 306 ? -37.436 9.168 0.829 1.00 89.50 306 HIS A C 1
ATOM 2461 O O . HIS A 1 306 ? -38.216 10.075 1.106 1.00 89.50 306 HIS A O 1
ATOM 2467 N N . GLY A 1 307 ? -36.112 9.341 0.862 1.00 89.06 307 GLY A N 1
ATOM 2468 C CA . GLY A 1 307 ? -35.493 10.584 1.312 1.00 89.06 307 GLY A CA 1
ATOM 2469 C C . GLY A 1 307 ? -35.649 10.845 2.808 1.00 89.06 307 GLY A C 1
ATOM 2470 O O . GLY A 1 307 ? -35.535 11.989 3.230 1.00 89.06 307 GLY A O 1
ATOM 2471 N N . PHE A 1 308 ? -35.918 9.822 3.617 1.00 91.50 308 PHE A N 1
ATOM 2472 C CA . PHE A 1 308 ? -35.998 9.929 5.072 1.00 91.50 308 PHE A CA 1
ATOM 2473 C C . PHE A 1 308 ? -34.996 8.947 5.675 1.00 91.50 308 PHE A C 1
ATOM 2475 O O . PHE A 1 308 ? -35.214 7.738 5.669 1.00 91.50 308 PHE A O 1
ATOM 2482 N N . VAL A 1 309 ? -33.849 9.473 6.107 1.00 89.31 309 VAL A N 1
ATOM 2483 C CA . VAL A 1 309 ? -32.643 8.687 6.391 1.00 89.31 309 VAL A CA 1
ATOM 2484 C C . VAL A 1 309 ? -32.321 8.732 7.870 1.00 89.31 309 VAL A C 1
ATOM 2486 O O . VAL A 1 309 ? -32.263 9.810 8.461 1.00 89.31 309 VAL A O 1
ATOM 2489 N N . HIS A 1 310 ? -32.054 7.565 8.449 1.00 89.12 310 HIS A N 1
ATOM 2490 C CA . HIS A 1 310 ? -31.510 7.484 9.794 1.00 89.12 310 HIS A CA 1
ATOM 2491 C C . HIS A 1 310 ? -30.034 7.914 9.796 1.00 89.12 310 HIS A C 1
ATOM 2493 O O . HIS A 1 310 ? -29.189 7.317 9.123 1.00 89.12 310 HIS A O 1
ATOM 2499 N N . SER A 1 311 ? -29.722 8.961 10.558 1.00 79.88 311 SER A N 1
ATOM 2500 C CA . SER A 1 311 ? -28.406 9.615 10.544 1.00 79.88 311 SER A CA 1
ATOM 2501 C C . SER A 1 311 ? -27.433 9.105 11.617 1.00 79.88 311 SER A C 1
ATOM 2503 O O . SER A 1 311 ? -26.335 9.655 11.750 1.00 79.88 311 SER A O 1
ATOM 2505 N N . ASP A 1 312 ? -27.810 8.104 12.420 1.00 78.31 312 ASP A N 1
ATOM 2506 C CA . ASP A 1 312 ? -26.955 7.554 13.488 1.00 78.31 312 ASP A CA 1
ATOM 2507 C C . ASP A 1 312 ? -27.010 6.014 13.615 1.00 78.31 312 ASP A C 1
ATOM 2509 O O . ASP A 1 312 ? -27.272 5.491 14.697 1.00 78.31 312 ASP A O 1
ATOM 2513 N N . PRO A 1 313 ? -26.745 5.254 12.531 1.00 78.31 313 PRO A N 1
ATOM 2514 C CA . PRO A 1 313 ? -26.747 3.789 12.558 1.00 78.31 313 PRO A CA 1
ATOM 2515 C C . PRO A 1 313 ? -25.488 3.193 13.195 1.00 78.31 313 PRO A C 1
ATOM 2517 O O . PRO A 1 313 ? -24.726 2.468 12.553 1.00 78.31 313 PRO A O 1
ATOM 2520 N N . HIS A 1 314 ? -25.206 3.535 14.449 1.00 75.31 314 HIS A N 1
ATOM 2521 C CA . HIS A 1 314 ? -24.107 2.905 15.173 1.00 75.31 314 HIS A CA 1
ATOM 2522 C C . HIS A 1 314 ? -24.455 1.437 15.494 1.00 75.31 314 HIS A C 1
ATOM 2524 O O . HIS A 1 314 ? -25.627 1.140 15.718 1.00 75.31 314 HIS A O 1
ATOM 2530 N N . PRO A 1 315 ? -23.477 0.510 15.584 1.00 76.19 315 PRO A N 1
ATOM 2531 C CA . PRO A 1 315 ? -23.741 -0.880 15.951 1.00 76.19 315 PRO A CA 1
ATOM 2532 C C . PRO A 1 315 ? -24.575 -1.105 17.221 1.00 76.19 315 PRO A C 1
ATOM 2534 O O . PRO A 1 315 ? -25.263 -2.114 17.310 1.00 76.19 315 PRO A O 1
ATOM 2537 N N . GLY A 1 316 ? -24.544 -0.174 18.181 1.00 75.88 316 GLY A N 1
ATOM 2538 C CA . GLY A 1 316 ? -25.385 -0.232 19.383 1.00 75.88 316 GLY A CA 1
ATOM 2539 C C . GLY A 1 316 ? -26.884 -0.030 19.120 1.00 75.88 316 GLY A C 1
ATOM 2540 O O . GLY A 1 316 ? -27.700 -0.493 19.909 1.00 75.88 316 GLY A O 1
ATOM 2541 N N . ASN A 1 317 ? -27.248 0.594 17.997 1.00 84.94 317 ASN A N 1
ATOM 2542 C CA . ASN A 1 317 ? -28.630 0.901 17.614 1.00 84.94 317 ASN A CA 1
ATOM 2543 C C . ASN A 1 317 ? -29.222 -0.136 16.642 1.00 84.94 317 ASN A C 1
ATOM 2545 O O . ASN A 1 317 ? -30.317 0.052 16.118 1.00 84.94 317 ASN A O 1
ATOM 2549 N N . ILE A 1 318 ? -28.494 -1.220 16.357 1.00 89.75 318 ILE A N 1
ATOM 2550 C CA . ILE A 1 318 ? -28.921 -2.263 15.422 1.00 89.75 318 ILE A CA 1
ATOM 2551 C C . ILE A 1 318 ? -28.758 -3.617 16.102 1.00 89.75 318 ILE A C 1
ATOM 2553 O O . ILE A 1 318 ? -27.631 -4.061 16.346 1.00 89.75 318 ILE A O 1
ATOM 2557 N N . LEU A 1 319 ? -29.881 -4.289 16.362 1.00 91.12 319 LEU A N 1
ATOM 2558 C CA . LEU A 1 319 ? -29.872 -5.673 16.831 1.00 91.12 319 LEU A CA 1
ATOM 2559 C C . LEU A 1 319 ? -30.187 -6.635 15.692 1.00 91.12 319 LEU A C 1
ATOM 2561 O O . LEU A 1 319 ? -30.925 -6.323 14.755 1.00 91.12 319 LEU A O 1
ATOM 2565 N N . VAL A 1 320 ? -29.630 -7.831 15.798 1.00 93.00 320 VAL A N 1
ATOM 2566 C CA . VAL A 1 320 ? -29.874 -8.952 14.897 1.00 93.00 320 VAL A CA 1
ATOM 2567 C C . VAL A 1 320 ? -30.421 -10.112 15.709 1.00 93.00 320 VAL A C 1
ATOM 2569 O O . VAL A 1 320 ? -29.943 -10.410 16.806 1.00 93.00 320 VAL A O 1
ATOM 2572 N N . ARG A 1 321 ? -31.441 -10.774 15.174 1.00 91.50 321 ARG A N 1
ATOM 2573 C CA . ARG A 1 321 ? -32.014 -11.978 15.779 1.00 91.50 321 ARG A CA 1
ATOM 2574 C C . ARG A 1 321 ? -32.442 -12.951 14.696 1.00 91.50 321 ARG A C 1
ATOM 2576 O O . ARG A 1 321 ? -32.700 -12.562 13.557 1.00 91.50 321 ARG A O 1
ATOM 2583 N N . ARG A 1 322 ? -32.552 -14.225 15.055 1.00 88.25 322 ARG A N 1
ATOM 2584 C CA . ARG A 1 322 ? -33.034 -15.254 14.136 1.00 88.25 322 ARG A CA 1
ATOM 2585 C C . ARG A 1 322 ? -34.533 -15.461 14.321 1.00 88.25 322 ARG A C 1
ATOM 2587 O O . ARG A 1 322 ? -34.986 -15.756 15.421 1.00 88.25 322 ARG A O 1
ATOM 2594 N N . ASN A 1 323 ? -35.293 -15.292 13.247 1.00 83.00 323 ASN A N 1
ATOM 2595 C CA . ASN A 1 323 ? -36.737 -15.499 13.234 1.00 83.00 323 ASN A CA 1
ATOM 2596 C C . ASN A 1 323 ? -37.064 -17.010 13.281 1.00 83.00 323 ASN A C 1
ATOM 2598 O O . ASN A 1 323 ? -36.291 -17.800 12.728 1.00 83.00 323 ASN A O 1
ATOM 2602 N N . PRO A 1 324 ? -38.214 -17.432 13.844 1.00 76.31 324 PRO A N 1
ATOM 2603 C CA . PRO A 1 324 ? -38.748 -18.791 13.699 1.00 76.31 324 PRO A CA 1
ATOM 2604 C C . PRO A 1 324 ? -38.736 -19.354 12.266 1.00 76.31 324 PRO A C 1
ATOM 2606 O O . PRO A 1 324 ? -38.501 -20.544 12.080 1.00 76.31 324 PRO A O 1
ATOM 2609 N N . LYS A 1 325 ? -38.909 -18.506 11.237 1.00 76.44 325 LYS A N 1
ATOM 2610 C CA . LYS A 1 325 ? -38.804 -18.892 9.810 1.00 76.44 325 LYS A CA 1
ATOM 2611 C C . LYS A 1 325 ? -37.362 -19.173 9.333 1.00 76.44 325 LYS A C 1
ATOM 2613 O O . LYS A 1 325 ? -37.141 -19.451 8.159 1.00 76.44 325 LYS A O 1
ATOM 2618 N N . GLY A 1 326 ? -36.363 -19.040 10.206 1.00 73.56 326 GLY A N 1
ATOM 2619 C CA . GLY A 1 326 ? -34.947 -19.283 9.920 1.00 73.56 326 GLY A CA 1
ATOM 2620 C C . GLY A 1 326 ? -34.174 -18.110 9.302 1.00 73.56 326 GLY A C 1
ATOM 2621 O O . GLY A 1 326 ? -32.956 -18.228 9.181 1.00 73.56 326 GLY A O 1
ATOM 2622 N N . GLN A 1 327 ? -34.842 -17.000 8.958 1.00 83.00 327 GLN A N 1
ATOM 2623 C CA . GLN A 1 327 ? -34.246 -15.781 8.381 1.00 83.00 327 GLN A CA 1
ATOM 2624 C C . GLN A 1 327 ? -33.731 -14.809 9.459 1.00 83.00 327 GLN A C 1
ATOM 2626 O O . GLN A 1 327 ? -34.203 -14.830 10.598 1.00 83.00 327 GLN A O 1
ATOM 2631 N N . CYS A 1 328 ? -32.791 -13.926 9.101 1.00 88.75 328 CYS A N 1
ATOM 2632 C CA . CYS A 1 328 ? -32.312 -12.871 10.000 1.00 88.75 328 CYS A CA 1
ATOM 2633 C C . CYS A 1 328 ? -33.293 -11.687 10.061 1.00 88.75 328 CYS A C 1
ATOM 2635 O O . CYS A 1 328 ? -33.507 -11.010 9.053 1.00 88.75 328 CYS A O 1
ATOM 2637 N N . ASP A 1 329 ? -33.826 -11.383 11.240 1.00 92.12 329 ASP A N 1
ATOM 2638 C CA . ASP A 1 329 ? -34.525 -10.123 11.500 1.00 92.12 329 ASP A CA 1
ATOM 2639 C C . ASP A 1 329 ? -33.495 -9.040 11.863 1.00 92.12 329 ASP A C 1
ATOM 2641 O O . ASP A 1 329 ? -32.528 -9.304 12.587 1.00 92.12 329 ASP A O 1
ATOM 2645 N N . ILE A 1 330 ? -33.724 -7.817 11.386 1.00 92.62 330 ILE A N 1
ATOM 2646 C CA . ILE A 1 330 ? -32.969 -6.624 11.778 1.00 92.62 330 ILE A CA 1
ATOM 2647 C C . ILE A 1 330 ? -33.883 -5.744 12.617 1.00 92.62 330 ILE A C 1
ATOM 2649 O O . ILE A 1 330 ? -34.941 -5.325 12.146 1.00 92.62 330 ILE A O 1
ATOM 2653 N N . VAL A 1 331 ? -33.459 -5.447 13.841 1.00 92.62 331 VAL A N 1
ATOM 2654 C CA . VAL A 1 331 ? -34.147 -4.521 14.735 1.00 92.62 331 VAL A CA 1
ATOM 2655 C C . VAL A 1 331 ? -33.427 -3.181 14.695 1.00 92.62 331 VAL A C 1
ATOM 2657 O O . VAL A 1 331 ? -32.246 -3.102 15.037 1.00 92.62 331 VAL A O 1
ATOM 2660 N N . LEU A 1 332 ? -34.136 -2.136 14.276 1.00 92.06 332 LEU A N 1
ATOM 2661 C CA . LEU A 1 332 ? -33.625 -0.769 14.286 1.00 92.06 332 LEU A CA 1
ATOM 2662 C C . LEU A 1 332 ? -34.074 -0.075 15.575 1.00 92.06 332 LEU A C 1
ATOM 2664 O O . LEU A 1 332 ? -35.261 -0.083 15.898 1.00 92.06 332 LEU A O 1
ATOM 2668 N N . LEU A 1 333 ? -33.118 0.482 16.314 1.00 88.50 333 LEU A N 1
ATOM 2669 C CA . LEU A 1 333 ? -33.324 1.179 17.582 1.00 88.50 333 LEU A CA 1
ATOM 2670 C C . LEU A 1 333 ? -32.893 2.648 17.465 1.00 88.50 333 LEU A C 1
ATOM 2672 O O . LEU A 1 333 ? -32.254 3.038 16.493 1.00 88.50 333 LEU A O 1
ATOM 2676 N N . ASP A 1 334 ? -33.212 3.443 18.491 1.00 86.31 334 ASP A N 1
ATOM 2677 C CA . ASP A 1 334 ? -32.777 4.839 18.660 1.00 86.31 334 ASP A CA 1
ATOM 2678 C C . ASP A 1 334 ? -33.124 5.750 17.470 1.00 86.31 334 ASP A C 1
ATOM 2680 O O . ASP A 1 334 ? -32.290 6.184 16.671 1.00 86.31 334 ASP A O 1
ATOM 2684 N N . HIS A 1 335 ? -34.410 6.089 17.372 1.00 89.25 335 HIS A N 1
ATOM 2685 C CA . HIS A 1 335 ? -34.948 6.879 16.265 1.00 89.25 335 HIS A CA 1
ATOM 2686 C C . HIS A 1 335 ? -34.802 8.405 16.455 1.00 89.25 335 HIS A C 1
ATOM 2688 O O . HIS A 1 335 ? -35.530 9.197 15.843 1.00 89.25 335 HIS A O 1
ATOM 2694 N N . GLY A 1 336 ? -33.871 8.835 17.313 1.00 83.31 336 GLY A N 1
ATOM 2695 C CA . GLY A 1 336 ? -33.716 10.233 17.720 1.00 83.31 336 GLY A CA 1
ATOM 2696 C C . GLY A 1 336 ? -33.235 11.158 16.602 1.00 83.31 336 GLY A C 1
ATOM 2697 O O . GLY A 1 336 ? -33.590 12.336 16.590 1.00 83.31 336 GLY A O 1
ATOM 2698 N N . LEU A 1 337 ? -32.481 10.633 15.625 1.00 84.12 337 LEU A N 1
ATOM 2699 C CA . LEU A 1 337 ? -31.873 11.448 14.573 1.00 84.12 337 LEU A CA 1
ATOM 2700 C C . LEU A 1 337 ? -32.194 10.963 13.151 1.00 84.12 337 LEU A C 1
ATOM 2702 O O . LEU A 1 337 ? -31.614 9.990 12.649 1.00 84.12 337 LEU A O 1
ATOM 2706 N N . TYR A 1 338 ? -33.062 11.726 12.478 1.00 87.62 338 TYR A N 1
ATOM 2707 C CA . TYR A 1 338 ? -33.444 11.534 11.079 1.00 87.62 338 TYR A CA 1
ATOM 2708 C C . TYR A 1 338 ? -33.229 12.788 10.238 1.00 87.62 338 TYR A C 1
ATOM 2710 O O . TYR A 1 338 ? -33.519 13.910 10.651 1.00 87.62 338 TYR A O 1
ATOM 2718 N N . ALA A 1 339 ? -32.775 12.581 9.006 1.00 85.06 339 ALA A N 1
ATOM 2719 C CA . ALA A 1 339 ? -32.653 13.617 7.997 1.00 85.06 339 ALA A CA 1
ATOM 2720 C C . ALA A 1 339 ? -33.719 13.438 6.917 1.00 85.06 339 ALA A C 1
ATOM 2722 O O . ALA A 1 339 ? -33.899 12.343 6.387 1.00 85.06 339 ALA A O 1
ATOM 2723 N N . THR A 1 340 ? -34.392 14.529 6.548 1.00 88.88 340 THR A N 1
ATOM 2724 C CA . THR A 1 340 ? -35.235 14.557 5.346 1.00 88.88 340 THR A CA 1
ATOM 2725 C C . THR A 1 340 ? -34.441 15.177 4.200 1.00 88.88 340 THR A C 1
ATOM 2727 O O . THR A 1 340 ? -34.010 16.328 4.293 1.00 88.88 340 THR A O 1
ATOM 2730 N N . LEU A 1 341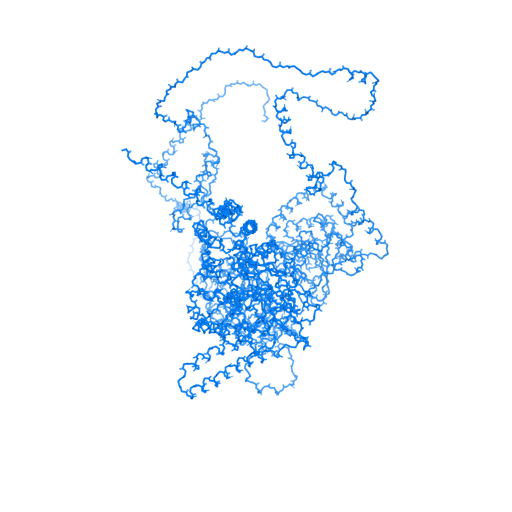 ? -34.222 14.401 3.142 1.00 89.31 341 LEU A N 1
ATOM 2731 C CA . LEU A 1 341 ? -33.488 14.786 1.947 1.00 89.31 341 LEU A CA 1
ATOM 2732 C C . LEU A 1 341 ? -34.428 15.437 0.931 1.00 89.31 341 LEU A C 1
ATOM 2734 O O . LEU A 1 341 ? -35.492 14.904 0.624 1.00 89.31 341 LEU A O 1
ATOM 2738 N N . LYS A 1 342 ? -34.009 16.567 0.362 1.00 89.81 342 LYS A N 1
ATOM 2739 C CA . LYS A 1 342 ? -34.715 17.208 -0.752 1.00 89.81 342 LYS A CA 1
ATOM 2740 C C . LYS A 1 342 ? -34.634 16.326 -1.997 1.00 89.81 342 LYS A C 1
ATOM 2742 O O . LYS A 1 342 ? -33.579 15.761 -2.284 1.00 89.81 342 LYS A O 1
ATOM 2747 N N . ASP A 1 343 ? -35.701 16.300 -2.789 1.00 87.38 343 ASP A N 1
ATOM 2748 C CA . ASP A 1 343 ? -35.740 15.519 -4.030 1.00 87.38 343 ASP A CA 1
ATOM 2749 C C . ASP A 1 343 ? -34.604 15.907 -4.982 1.00 87.38 343 ASP A C 1
ATOM 2751 O O . ASP A 1 343 ? -33.836 15.048 -5.407 1.00 87.38 343 ASP A O 1
ATOM 2755 N N . GLU A 1 344 ? -34.409 17.204 -5.237 1.00 87.88 344 GLU A N 1
ATOM 2756 C CA . GLU A 1 344 ? -33.318 17.700 -6.090 1.00 87.88 344 GLU A CA 1
ATOM 2757 C C . GLU A 1 344 ? -31.939 17.189 -5.641 1.00 87.88 344 GLU A C 1
ATOM 2759 O O . GLU A 1 344 ? -31.102 16.801 -6.459 1.00 87.88 344 GLU A O 1
ATOM 2764 N N . PHE A 1 345 ? -31.710 17.142 -4.330 1.00 89.69 345 PHE A N 1
ATOM 2765 C CA . PHE A 1 345 ? -30.470 16.635 -3.763 1.00 89.69 345 PHE A CA 1
ATOM 2766 C C . PHE A 1 345 ? -30.319 15.126 -4.010 1.00 89.69 345 PHE A C 1
ATOM 2768 O O . PHE A 1 345 ? -29.276 14.690 -4.499 1.00 89.69 345 PHE A O 1
ATOM 2775 N N . ARG A 1 346 ? -31.371 14.336 -3.748 1.00 90.44 346 ARG A N 1
ATOM 2776 C CA . ARG A 1 346 ? -31.384 12.881 -3.989 1.00 90.44 346 ARG A CA 1
ATOM 2777 C C . ARG A 1 346 ? -31.079 12.539 -5.439 1.00 90.44 346 ARG A C 1
ATOM 2779 O O . ARG A 1 346 ? -30.300 11.631 -5.703 1.00 90.44 346 ARG A O 1
ATOM 2786 N N . ILE A 1 347 ? -31.649 13.296 -6.369 1.00 89.00 347 ILE A N 1
ATOM 2787 C CA . ILE A 1 347 ? -31.460 13.090 -7.804 1.00 89.00 347 ILE A CA 1
ATOM 2788 C C . ILE A 1 347 ? -30.033 13.429 -8.226 1.00 89.00 347 ILE A C 1
ATOM 2790 O O . ILE A 1 347 ? -29.414 12.659 -8.956 1.00 89.00 347 ILE A O 1
ATOM 2794 N N . ASN A 1 348 ? -29.481 14.559 -7.775 1.00 90.94 348 ASN A N 1
ATOM 2795 C CA . ASN A 1 348 ? -28.084 14.899 -8.056 1.00 90.94 348 ASN A CA 1
ATOM 2796 C C . ASN A 1 348 ? -27.130 13.843 -7.476 1.00 90.94 348 ASN A C 1
ATOM 2798 O O . ASN A 1 348 ? -26.151 13.475 -8.122 1.00 90.94 348 ASN A O 1
ATOM 2802 N N . TYR A 1 349 ? -27.447 13.296 -6.300 1.00 91.25 349 TYR A N 1
ATOM 2803 C CA . TYR A 1 349 ? -26.674 12.222 -5.685 1.00 91.25 349 TYR A CA 1
ATOM 2804 C C . TYR A 1 349 ? -26.801 10.882 -6.434 1.00 91.25 349 TYR A C 1
ATOM 2806 O O . TYR A 1 349 ? -25.794 10.214 -6.669 1.00 91.25 349 TYR A O 1
ATOM 2814 N N . ALA A 1 350 ? -28.004 10.509 -6.880 1.00 91.19 350 ALA A N 1
ATOM 2815 C CA . ALA A 1 350 ? -28.232 9.328 -7.715 1.00 91.19 350 ALA A CA 1
ATOM 2816 C C . ALA A 1 350 ? -27.488 9.437 -9.053 1.00 91.19 350 ALA A C 1
ATOM 2818 O O . ALA A 1 350 ? -26.808 8.500 -9.466 1.00 91.19 350 ALA A O 1
ATOM 2819 N N . ASN A 1 351 ? -27.550 10.603 -9.700 1.00 90.88 351 ASN A N 1
ATOM 2820 C CA . ASN A 1 351 ? -26.827 10.858 -10.940 1.00 90.88 351 ASN A CA 1
ATOM 2821 C C . ASN A 1 351 ? -25.305 10.854 -10.745 1.00 90.88 351 ASN A C 1
ATOM 2823 O O . ASN A 1 351 ? -24.601 10.333 -11.603 1.00 90.88 351 ASN A O 1
ATOM 2827 N N . LEU A 1 352 ? -24.790 11.354 -9.614 1.00 91.62 352 LEU A N 1
ATOM 2828 C CA . LEU A 1 352 ? -23.370 11.225 -9.277 1.00 91.62 352 LEU A CA 1
ATOM 2829 C C . LEU A 1 352 ? -22.952 9.749 -9.201 1.00 91.62 352 LEU A C 1
ATOM 2831 O O . LEU A 1 352 ? -21.938 9.378 -9.789 1.00 91.62 352 LEU A O 1
ATOM 2835 N N . TRP A 1 353 ? -23.734 8.902 -8.524 1.00 89.44 353 TRP A N 1
ATOM 2836 C CA . TRP A 1 353 ? -23.476 7.459 -8.466 1.00 89.44 353 TRP A CA 1
ATOM 2837 C C . TRP A 1 353 ? -23.520 6.799 -9.845 1.00 89.44 353 TRP A C 1
ATOM 2839 O O . TRP A 1 353 ? -22.639 5.998 -10.154 1.00 89.44 353 TRP A O 1
ATOM 2849 N N . MET A 1 354 ? -24.481 7.167 -10.697 1.00 88.00 354 MET A N 1
ATOM 2850 C CA . MET A 1 354 ? -24.533 6.676 -12.078 1.00 88.00 354 MET A CA 1
ATOM 2851 C C . MET A 1 354 ? -23.307 7.127 -12.883 1.00 88.00 354 MET A C 1
ATOM 2853 O O . MET A 1 354 ? -22.664 6.298 -13.516 1.00 88.00 354 MET A O 1
ATOM 2857 N N . SER A 1 355 ? -22.889 8.394 -12.779 1.00 90.00 355 SER A N 1
ATOM 2858 C CA . SER A 1 355 ? -21.670 8.887 -13.437 1.00 90.00 355 SER A CA 1
ATOM 2859 C C . SER A 1 355 ? -20.399 8.190 -12.945 1.00 90.00 355 SER A C 1
ATOM 2861 O O . SER A 1 355 ? -19.477 7.977 -13.730 1.00 90.00 355 SER A O 1
ATOM 2863 N N . ILE A 1 356 ? -20.336 7.812 -11.666 1.00 87.88 356 ILE A N 1
ATOM 2864 C CA . ILE A 1 356 ? -19.232 7.020 -11.108 1.00 87.88 356 ILE A CA 1
ATOM 2865 C C . ILE A 1 356 ? -19.216 5.610 -11.720 1.00 87.88 356 ILE A C 1
ATOM 2867 O O . ILE A 1 356 ? -18.152 5.140 -12.123 1.00 87.88 356 ILE A O 1
ATOM 2871 N N . LEU A 1 357 ? -20.375 4.950 -11.822 1.00 83.69 357 LEU A N 1
ATOM 2872 C CA . LEU A 1 357 ? -20.504 3.613 -12.418 1.00 83.69 357 LEU A CA 1
ATOM 2873 C C . LEU A 1 357 ? -20.179 3.620 -13.921 1.00 83.69 357 LEU A C 1
ATOM 2875 O O . LEU A 1 357 ? -19.459 2.746 -14.405 1.00 83.69 357 LEU A O 1
ATOM 2879 N N . ASP A 1 358 ? -20.627 4.650 -14.637 1.00 83.56 358 ASP A N 1
ATOM 2880 C CA . ASP A 1 358 ? -20.381 4.826 -16.071 1.00 83.56 358 ASP A CA 1
ATOM 2881 C C . ASP A 1 358 ? -18.976 5.375 -16.378 1.00 83.56 358 ASP A C 1
ATOM 2883 O O . ASP A 1 358 ? -18.544 5.383 -17.533 1.00 83.56 358 ASP A O 1
ATOM 2887 N N . ARG A 1 359 ? -18.223 5.786 -15.345 1.00 87.88 359 ARG A N 1
ATOM 2888 C CA . ARG A 1 359 ? -16.899 6.435 -15.433 1.00 87.88 359 ARG A CA 1
ATOM 2889 C C . ARG A 1 359 ? -16.935 7.758 -16.212 1.00 87.88 359 ARG A C 1
ATOM 2891 O O . ARG A 1 359 ? -15.931 8.182 -16.792 1.00 87.88 359 ARG A O 1
ATOM 2898 N N . ASP A 1 360 ? -18.077 8.440 -16.190 1.00 87.38 360 ASP A N 1
ATOM 2899 C CA . ASP A 1 360 ? -18.265 9.738 -16.829 1.00 87.38 360 ASP A CA 1
ATOM 2900 C C . ASP A 1 360 ? -17.693 10.868 -15.962 1.00 87.38 360 ASP A C 1
ATOM 2902 O O . ASP A 1 360 ? -18.300 11.337 -14.997 1.00 87.38 360 ASP A O 1
ATOM 2906 N N . ARG A 1 361 ? -16.505 11.352 -16.340 1.00 87.94 361 ARG A N 1
ATOM 2907 C CA . ARG A 1 361 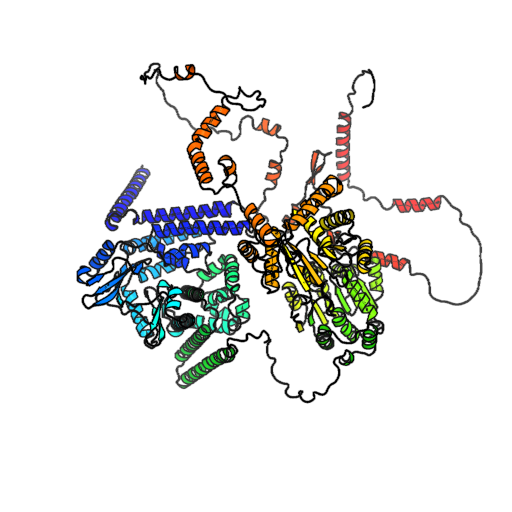? -15.839 12.479 -15.669 1.00 87.94 361 ARG A CA 1
ATOM 2908 C C . ARG A 1 361 ? -16.625 13.784 -15.771 1.00 87.94 361 ARG A C 1
ATOM 2910 O O . ARG A 1 361 ? -16.570 14.584 -14.838 1.00 87.94 361 ARG A O 1
ATOM 2917 N N . LYS A 1 362 ? -17.335 14.018 -16.882 1.00 89.44 362 LYS A N 1
ATOM 2918 C CA . LYS A 1 362 ? -18.102 15.256 -17.079 1.00 89.44 362 LYS A CA 1
ATOM 2919 C C . LYS A 1 362 ? -19.322 15.259 -16.164 1.00 89.44 362 LYS A C 1
ATOM 2921 O O . LYS A 1 362 ? -19.514 16.229 -15.433 1.00 89.44 362 LYS A O 1
ATOM 2926 N N . GLY A 1 363 ? -20.061 14.151 -16.128 1.00 88.25 363 GLY A N 1
ATOM 2927 C CA . GLY A 1 363 ? -21.157 13.930 -15.188 1.00 88.25 363 GLY A CA 1
ATOM 2928 C C . GLY A 1 363 ? -20.703 14.030 -13.732 1.00 88.25 363 GLY A C 1
ATOM 2929 O O . GLY A 1 363 ? -21.276 14.806 -12.968 1.00 88.25 363 GLY A O 1
ATOM 2930 N N . MET A 1 364 ? -19.604 13.360 -13.358 1.00 90.81 364 MET A N 1
ATOM 2931 C CA . MET A 1 364 ? -19.051 13.444 -11.998 1.00 90.81 364 MET A CA 1
ATOM 2932 C C . MET A 1 364 ? -18.755 14.888 -11.580 1.00 90.81 364 MET A C 1
ATOM 2934 O O . MET A 1 364 ? -19.115 15.287 -10.473 1.00 90.81 364 MET A O 1
ATOM 2938 N N . ARG A 1 365 ? -18.147 15.694 -12.459 1.00 90.31 365 ARG A N 1
ATOM 2939 C CA . ARG A 1 365 ? -17.861 17.109 -12.186 1.00 90.31 365 ARG A CA 1
ATOM 2940 C C . ARG A 1 365 ? -19.141 17.938 -12.054 1.00 90.31 365 ARG A C 1
ATOM 2942 O O . ARG A 1 365 ? -19.255 18.721 -11.116 1.00 90.31 365 ARG A O 1
ATOM 2949 N N . GLN A 1 366 ? -20.105 17.747 -12.956 1.00 90.94 366 GLN A N 1
ATOM 2950 C CA . GLN A 1 366 ? -21.365 18.492 -12.963 1.00 90.94 366 GLN A CA 1
ATOM 2951 C C . GLN A 1 366 ? -22.201 18.215 -11.708 1.00 90.94 366 GLN A C 1
ATOM 2953 O O . GLN A 1 366 ? -22.615 19.145 -11.019 1.00 90.94 366 GLN A O 1
ATOM 2958 N N . TYR A 1 367 ? -22.424 16.942 -11.379 1.00 91.38 367 TYR A N 1
ATOM 2959 C CA . TYR A 1 367 ? -23.246 16.576 -10.227 1.00 91.38 367 TYR A CA 1
ATOM 2960 C C . TYR A 1 367 ? -22.534 16.853 -8.901 1.00 91.38 367 TYR A C 1
ATOM 2962 O O . TYR A 1 367 ? -23.190 17.247 -7.942 1.00 91.38 367 TYR A O 1
ATOM 2970 N N . SER A 1 368 ? -21.198 16.765 -8.847 1.00 90.06 368 SER A N 1
ATOM 2971 C CA . SER A 1 368 ? -20.438 17.229 -7.673 1.00 90.06 368 SER A CA 1
ATOM 2972 C C . SER A 1 368 ? -20.587 18.739 -7.464 1.00 90.06 368 SER A C 1
ATOM 2974 O O . SER A 1 368 ? -20.784 19.177 -6.331 1.00 90.06 368 SER A O 1
ATOM 2976 N N . LYS A 1 369 ? -20.590 19.534 -8.544 1.00 89.31 369 LYS A N 1
ATOM 2977 C CA . LYS A 1 369 ? -20.852 20.980 -8.474 1.00 89.31 369 LYS A CA 1
ATOM 2978 C C . LYS A 1 369 ? -22.247 21.282 -7.931 1.00 89.31 369 LYS A C 1
ATOM 2980 O O . LYS A 1 369 ? -22.376 22.088 -7.016 1.00 89.31 369 LYS A O 1
ATOM 2985 N N . ASN A 1 370 ? -23.271 20.575 -8.410 1.00 88.56 370 ASN A N 1
ATOM 2986 C CA . ASN A 1 370 ? -24.641 20.711 -7.899 1.00 88.56 370 ASN A CA 1
ATOM 2987 C C . ASN A 1 370 ? -24.773 20.324 -6.410 1.00 88.56 370 ASN A C 1
ATOM 2989 O O . ASN A 1 370 ? -25.696 20.768 -5.731 1.00 88.56 370 ASN A O 1
ATOM 2993 N N . LEU A 1 371 ? -23.852 19.507 -5.888 1.00 87.31 371 LEU A N 1
ATOM 2994 C CA . LEU A 1 371 ? -23.790 19.110 -4.478 1.00 87.31 371 LEU A CA 1
ATOM 2995 C C . LEU A 1 371 ? -22.930 20.055 -3.610 1.00 87.31 371 LEU A C 1
ATOM 2997 O O . LEU A 1 371 ? -22.774 19.797 -2.413 1.00 87.31 371 LEU A O 1
ATOM 3001 N N . GLY A 1 372 ? -22.424 21.159 -4.176 1.00 81.88 372 GLY A N 1
ATOM 3002 C CA . GLY A 1 372 ? -21.678 22.206 -3.462 1.00 81.88 372 GLY A CA 1
ATOM 3003 C C . GLY A 1 372 ? -20.155 22.134 -3.609 1.00 81.88 372 GLY A C 1
ATOM 3004 O O . GLY A 1 372 ? -19.436 22.732 -2.816 1.00 81.88 372 GLY A O 1
ATOM 3005 N N . ILE A 1 373 ? -19.635 21.386 -4.589 1.00 82.50 373 ILE A N 1
ATOM 3006 C CA . ILE A 1 373 ? -18.188 21.177 -4.752 1.00 82.50 373 ILE A CA 1
ATOM 3007 C C . ILE A 1 373 ? -17.680 21.874 -5.999 1.00 82.50 373 ILE A C 1
ATOM 3009 O O . ILE A 1 373 ? -17.934 21.448 -7.126 1.00 82.50 373 ILE A O 1
ATOM 3013 N N . GLU A 1 374 ? -16.912 22.932 -5.789 1.00 72.25 374 GLU A N 1
ATOM 3014 C CA . GLU A 1 374 ? -16.348 23.737 -6.864 1.00 72.25 374 GLU A CA 1
ATOM 3015 C C . GLU A 1 374 ? -14.907 23.322 -7.199 1.00 72.25 374 GLU A C 1
ATOM 3017 O O . GLU A 1 374 ? -14.142 22.904 -6.334 1.00 72.25 374 GLU A O 1
ATOM 3022 N N . GLY A 1 375 ? -14.520 23.449 -8.473 1.00 71.38 375 GLY A N 1
ATOM 3023 C CA . GLY A 1 375 ? -13.148 23.201 -8.935 1.00 71.38 375 GLY A CA 1
ATOM 3024 C C . GLY A 1 375 ? -12.796 21.729 -9.196 1.00 71.38 375 GLY A C 1
ATOM 3025 O O . GLY A 1 375 ? -13.658 20.891 -9.464 1.00 71.38 375 GLY A O 1
ATOM 3026 N N . ASP A 1 376 ? -11.498 21.420 -9.163 1.00 73.94 376 ASP A N 1
ATOM 3027 C CA . ASP A 1 376 ? -10.946 20.104 -9.531 1.00 73.94 376 ASP A CA 1
ATOM 3028 C C . ASP A 1 376 ? -10.957 19.080 -8.376 1.00 73.94 376 ASP A C 1
ATOM 3030 O O . ASP A 1 376 ? -10.476 17.956 -8.517 1.00 73.94 376 ASP A O 1
ATOM 3034 N N . VAL A 1 377 ? -11.572 19.421 -7.238 1.00 80.81 377 VAL A N 1
ATOM 3035 C CA . VAL A 1 377 ? -11.691 18.542 -6.057 1.00 80.81 377 VAL A CA 1
ATOM 3036 C C . VAL A 1 377 ? -12.819 17.498 -6.161 1.00 80.81 377 VAL A C 1
ATOM 3038 O O . VAL A 1 377 ? -12.974 16.669 -5.264 1.00 80.81 377 VAL A O 1
ATOM 3041 N N . TYR A 1 378 ? -13.571 17.456 -7.270 1.00 86.25 378 TYR A N 1
ATOM 3042 C CA . TYR A 1 378 ? -14.620 16.446 -7.501 1.00 86.25 378 TYR A CA 1
ATOM 3043 C C . TYR A 1 378 ? -14.080 15.002 -7.478 1.00 86.25 378 TYR A C 1
ATOM 3045 O O . TYR A 1 378 ? -14.785 14.083 -7.066 1.00 86.25 378 TYR A O 1
ATOM 3053 N N . GLY A 1 379 ? -12.814 14.792 -7.867 1.00 84.38 379 GLY A N 1
ATOM 3054 C CA . GLY A 1 379 ? -12.168 13.477 -7.814 1.00 84.38 379 GLY A CA 1
ATOM 3055 C C . GLY A 1 379 ? -11.934 12.982 -6.384 1.00 84.38 379 GLY A C 1
ATOM 3056 O O . GLY A 1 379 ? -12.210 11.822 -6.073 1.00 84.38 379 GLY A O 1
ATOM 3057 N N . LEU A 1 380 ? -11.501 13.878 -5.490 1.00 81.94 380 LEU A N 1
ATOM 3058 C CA . LEU A 1 380 ? -11.374 13.596 -4.057 1.00 81.94 380 LEU A CA 1
ATOM 3059 C C . LEU A 1 380 ? -12.741 13.281 -3.442 1.00 81.94 380 LEU A C 1
ATOM 3061 O O . LEU A 1 380 ? -12.877 12.317 -2.690 1.00 81.94 380 LEU A O 1
ATOM 3065 N N . PHE A 1 381 ? -13.767 14.041 -3.820 1.00 85.06 381 PHE A N 1
ATOM 3066 C CA . PHE A 1 381 ? -15.127 13.788 -3.365 1.00 85.06 381 PHE A CA 1
ATOM 3067 C C . PHE A 1 381 ? -15.669 12.434 -3.828 1.00 85.06 381 PHE A C 1
ATOM 3069 O O . PHE A 1 381 ? -16.217 11.691 -3.018 1.00 85.06 381 PHE A O 1
ATOM 3076 N N . ALA A 1 382 ? -15.452 12.051 -5.089 1.00 85.75 382 ALA A N 1
ATOM 3077 C CA . ALA A 1 382 ? -15.822 10.722 -5.575 1.00 85.75 382 ALA A CA 1
ATOM 3078 C C . ALA A 1 382 ? -15.122 9.605 -4.773 1.00 85.75 382 ALA A C 1
ATOM 3080 O O . ALA A 1 382 ? -15.737 8.582 -4.463 1.00 85.75 382 ALA A O 1
ATOM 3081 N N . CYS A 1 383 ? -13.868 9.817 -4.354 1.00 82.25 383 CYS A N 1
ATOM 3082 C CA . CYS A 1 383 ? -13.149 8.887 -3.477 1.00 82.25 383 CYS A CA 1
ATOM 3083 C C . CYS A 1 383 ? -13.764 8.816 -2.067 1.00 82.25 383 CYS A C 1
ATOM 3085 O O . CYS A 1 383 ? -13.879 7.728 -1.512 1.00 82.25 383 CYS A O 1
ATOM 3087 N N . MET A 1 384 ? -14.219 9.938 -1.499 1.00 78.00 384 MET A N 1
ATOM 3088 C CA . MET A 1 384 ? -14.933 9.966 -0.209 1.00 78.00 384 MET A CA 1
ATOM 3089 C C . MET A 1 384 ? -16.269 9.208 -0.282 1.00 78.00 384 MET A C 1
ATOM 3091 O O . MET A 1 384 ? -16.565 8.347 0.554 1.00 78.00 384 MET A O 1
ATOM 3095 N N . VAL A 1 385 ? -17.057 9.475 -1.329 1.00 82.12 385 VAL A N 1
ATOM 3096 C CA . VAL A 1 385 ? -18.384 8.874 -1.540 1.00 82.12 385 VAL A CA 1
ATOM 3097 C C . VAL A 1 385 ? -18.310 7.372 -1.774 1.00 82.12 385 VAL A C 1
ATOM 3099 O O . VAL A 1 385 ? -19.167 6.643 -1.284 1.00 82.12 385 VAL A O 1
ATOM 3102 N N . THR A 1 386 ? -17.276 6.891 -2.463 1.00 79.94 386 THR A N 1
ATOM 3103 C CA . THR A 1 386 ? -17.121 5.464 -2.791 1.00 79.94 386 THR A CA 1
ATOM 3104 C C . THR A 1 386 ? -16.260 4.701 -1.788 1.00 79.94 386 THR A C 1
ATOM 3106 O O . THR A 1 386 ? -16.394 3.486 -1.673 1.00 79.94 386 THR A O 1
ATOM 3109 N N . GLY A 1 387 ? -15.380 5.388 -1.052 1.00 75.75 387 GLY A N 1
ATOM 3110 C CA . GLY A 1 387 ? -14.381 4.754 -0.189 1.00 75.75 387 GLY A CA 1
ATOM 3111 C C . GLY A 1 387 ? -13.295 4.018 -0.982 1.00 75.75 387 GLY A C 1
ATOM 3112 O O . GLY A 1 387 ? -12.587 3.183 -0.420 1.00 75.75 387 GLY A O 1
ATOM 3113 N N . ARG A 1 388 ? -13.182 4.287 -2.291 1.00 77.62 388 ARG A N 1
ATOM 3114 C CA . ARG A 1 388 ? -12.212 3.672 -3.208 1.00 77.62 388 ARG A CA 1
ATOM 3115 C C . ARG A 1 388 ? -11.236 4.719 -3.730 1.00 77.62 388 ARG A C 1
ATOM 3117 O O . ARG A 1 388 ? -11.502 5.919 -3.691 1.00 77.62 388 ARG A O 1
ATOM 3124 N N . THR A 1 389 ? -10.082 4.263 -4.209 1.00 81.50 389 THR A N 1
ATOM 3125 C CA . THR A 1 389 ? -9.087 5.167 -4.793 1.00 81.50 389 THR A CA 1
ATOM 3126 C C . THR A 1 389 ? -9.539 5.658 -6.165 1.00 81.50 389 THR A C 1
ATOM 3128 O O . THR A 1 389 ? -10.284 4.970 -6.863 1.00 81.50 389 THR A O 1
ATOM 3131 N N . TRP A 1 390 ? -9.041 6.820 -6.589 1.00 81.62 390 TRP A N 1
ATOM 3132 C CA . TRP A 1 390 ? -9.341 7.370 -7.913 1.00 81.62 390 TRP A CA 1
ATOM 3133 C C . TRP A 1 390 ? -9.006 6.394 -9.054 1.00 81.62 390 TRP A C 1
ATOM 3135 O O . TRP A 1 390 ? -9.760 6.282 -10.019 1.00 81.62 390 TRP A O 1
ATOM 3145 N N . ASP A 1 391 ? -7.908 5.644 -8.922 1.00 79.81 391 ASP A N 1
ATOM 3146 C CA . ASP A 1 391 ? -7.499 4.626 -9.896 1.00 79.81 391 ASP A CA 1
ATOM 3147 C C . ASP A 1 391 ? -8.538 3.496 -9.996 1.00 79.81 391 ASP A C 1
ATOM 3149 O O . ASP A 1 391 ? -8.969 3.145 -11.093 1.00 79.81 391 ASP A O 1
ATOM 3153 N N . THR A 1 392 ? -9.026 3.001 -8.853 1.00 79.94 392 THR A N 1
ATOM 3154 C CA . THR A 1 392 ? -10.089 1.985 -8.774 1.00 79.94 392 THR A CA 1
ATOM 3155 C C . THR A 1 392 ? -11.391 2.482 -9.412 1.00 79.94 392 THR A C 1
ATOM 3157 O O . THR A 1 392 ? -12.024 1.760 -10.181 1.00 79.94 392 THR A O 1
ATOM 3160 N N . ILE A 1 393 ? -11.787 3.733 -9.138 1.00 82.94 393 ILE A N 1
ATOM 3161 C CA . ILE A 1 393 ? -12.997 4.341 -9.717 1.00 82.94 393 ILE A CA 1
ATOM 3162 C C . ILE A 1 393 ? -12.888 4.386 -11.244 1.00 82.94 393 ILE A C 1
ATOM 3164 O O . ILE A 1 393 ? -13.806 3.965 -11.945 1.00 82.94 393 ILE A O 1
ATOM 3168 N N . MET A 1 394 ? -11.744 4.836 -11.767 1.00 82.38 394 MET A N 1
ATOM 3169 C CA . MET A 1 394 ? -11.529 4.939 -13.210 1.00 82.38 394 MET A CA 1
ATOM 3170 C C . MET A 1 394 ? -11.425 3.574 -13.906 1.00 82.38 394 MET A C 1
ATOM 3172 O O . MET A 1 394 ? -11.828 3.450 -15.064 1.00 82.38 394 MET A O 1
ATOM 3176 N N . LYS A 1 395 ? -10.914 2.544 -13.223 1.00 79.56 395 LYS A N 1
ATOM 3177 C CA . LYS A 1 395 ? -10.898 1.162 -13.732 1.00 79.56 395 LYS A CA 1
ATOM 3178 C C . LYS A 1 395 ? -12.280 0.503 -13.705 1.00 79.56 395 LYS A C 1
ATOM 3180 O O . LYS A 1 395 ? -12.577 -0.303 -14.589 1.00 79.56 395 LYS A O 1
ATOM 3185 N N . GLY A 1 396 ? -13.124 0.898 -12.754 1.00 75.69 396 GLY A N 1
ATOM 3186 C CA . GLY A 1 396 ? -14.489 0.415 -12.560 1.00 75.69 396 GLY A CA 1
ATOM 3187 C C . GLY A 1 396 ? -14.652 -0.264 -11.201 1.00 75.69 396 GLY A C 1
ATOM 3188 O O . GLY A 1 396 ? -14.065 -1.316 -10.941 1.00 75.69 396 GLY A O 1
ATOM 3189 N N . ILE A 1 397 ? -15.486 0.326 -10.341 1.00 70.88 397 ILE A N 1
ATOM 3190 C CA . ILE A 1 397 ? -15.749 -0.154 -8.971 1.00 70.88 397 ILE A CA 1
ATOM 3191 C C . ILE A 1 397 ? -16.454 -1.521 -8.975 1.00 70.88 397 ILE A C 1
ATOM 3193 O O . ILE A 1 397 ? -16.300 -2.303 -8.042 1.00 70.88 397 ILE A O 1
ATOM 3197 N N . ASP A 1 398 ? -17.191 -1.827 -10.043 1.00 61.19 398 ASP A N 1
ATOM 3198 C CA . ASP A 1 398 ? -17.874 -3.102 -10.273 1.00 61.19 398 ASP A CA 1
ATOM 3199 C C . ASP A 1 398 ? -16.915 -4.255 -10.634 1.00 61.19 398 ASP A C 1
ATOM 3201 O O . ASP A 1 398 ? -17.277 -5.430 -10.498 1.00 61.19 398 ASP A O 1
ATOM 3205 N N . ARG A 1 399 ? -15.699 -3.932 -11.098 1.00 61.69 399 ARG A N 1
ATOM 3206 C CA . ARG A 1 399 ? -14.712 -4.896 -11.614 1.00 61.69 399 ARG A CA 1
ATOM 3207 C C . ARG A 1 399 ? -13.651 -5.285 -10.592 1.00 61.69 399 ARG A C 1
ATOM 3209 O O . ARG A 1 399 ? -13.231 -6.438 -10.582 1.00 61.69 399 ARG A O 1
ATOM 3216 N N . GLU A 1 400 ? -13.213 -4.353 -9.750 1.00 59.25 400 GLU A N 1
ATOM 3217 C CA . GLU A 1 400 ? -12.162 -4.612 -8.761 1.00 59.25 400 GLU A CA 1
ATOM 3218 C C . GLU A 1 400 ? -12.741 -4.925 -7.373 1.00 59.25 400 GLU A C 1
ATOM 3220 O O . GLU A 1 400 ? -13.514 -4.151 -6.800 1.00 59.25 400 GLU A O 1
ATOM 3225 N N . ASN A 1 401 ? -12.311 -6.042 -6.783 1.00 61.00 401 ASN A N 1
ATOM 3226 C CA . ASN A 1 401 ? -12.651 -6.390 -5.403 1.00 61.00 401 ASN A CA 1
ATOM 3227 C C . ASN A 1 401 ? -11.916 -5.477 -4.412 1.00 61.00 401 ASN A C 1
ATOM 3229 O O . ASN A 1 401 ? -10.796 -5.032 -4.665 1.00 61.00 401 ASN A O 1
ATOM 3233 N N . PHE A 1 402 ? -12.546 -5.213 -3.267 1.00 60.00 402 PHE A N 1
ATOM 3234 C CA . PHE A 1 402 ? -11.972 -4.382 -2.211 1.00 60.00 402 PHE A CA 1
ATOM 3235 C C . PHE A 1 402 ? -10.668 -5.003 -1.683 1.00 60.00 402 PHE A C 1
ATOM 3237 O O . PHE A 1 402 ? -10.674 -6.097 -1.112 1.00 60.00 402 PHE A O 1
ATOM 3244 N N . SER A 1 403 ? -9.535 -4.319 -1.863 1.00 56.25 403 SER A N 1
ATOM 3245 C CA . SER A 1 403 ? -8.240 -4.791 -1.359 1.00 56.25 403 SER A CA 1
ATOM 3246 C C . SER A 1 403 ? -7.970 -4.214 0.028 1.00 56.25 403 SER A C 1
ATOM 3248 O O . SER A 1 403 ? -8.071 -3.007 0.237 1.00 56.25 403 SER A O 1
ATOM 3250 N N . LYS A 1 404 ? -7.561 -5.049 0.995 1.00 54.44 404 LYS A N 1
ATOM 3251 C CA . LYS A 1 404 ? -7.247 -4.604 2.372 1.00 54.44 404 LYS A CA 1
ATOM 3252 C C . LYS A 1 404 ? -6.199 -3.477 2.420 1.00 54.44 404 LYS A C 1
ATOM 3254 O O . LYS A 1 404 ? -6.234 -2.669 3.340 1.00 54.44 404 LYS A O 1
ATOM 3259 N N . GLY A 1 405 ? -5.313 -3.390 1.421 1.00 53.72 405 GLY A N 1
ATOM 3260 C CA . GLY A 1 405 ? -4.324 -2.313 1.299 1.00 53.72 405 GLY A CA 1
ATOM 3261 C C . GLY A 1 405 ? -4.872 -0.983 0.762 1.00 53.72 405 GLY A C 1
ATOM 3262 O O . GLY A 1 405 ? -4.244 0.048 0.987 1.00 53.72 405 GLY A O 1
ATOM 3263 N N . GLU A 1 406 ? -6.035 -0.970 0.093 1.00 61.75 406 GLU A N 1
ATOM 3264 C CA . GLU A 1 406 ? -6.666 0.271 -0.392 1.00 61.75 406 GLU A CA 1
ATOM 3265 C C . GLU A 1 406 ? -7.090 1.162 0.778 1.00 61.75 406 GLU A C 1
ATOM 3267 O O . GLU A 1 406 ? -6.865 2.367 0.728 1.00 61.75 406 GLU A O 1
ATOM 3272 N N . LYS A 1 407 ? -7.624 0.583 1.863 1.00 57.84 407 LYS A N 1
ATOM 3273 C CA . LYS A 1 407 ? -8.067 1.342 3.045 1.00 57.84 407 LYS A CA 1
ATOM 3274 C C . LYS A 1 407 ? -6.915 2.099 3.711 1.00 57.84 407 LYS A C 1
ATOM 3276 O O . LYS A 1 407 ? -7.033 3.295 3.971 1.00 57.84 407 LYS A O 1
ATOM 3281 N N . ASP A 1 408 ? -5.789 1.425 3.950 1.00 58.06 408 ASP A N 1
ATOM 3282 C CA . ASP A 1 408 ? -4.610 2.058 4.552 1.00 58.06 408 ASP A CA 1
ATOM 3283 C C . ASP A 1 408 ? -3.960 3.076 3.606 1.00 58.06 408 ASP A C 1
ATOM 3285 O O . ASP A 1 408 ? -3.469 4.108 4.062 1.00 58.06 408 ASP A O 1
ATOM 3289 N N . PHE A 1 409 ? -4.004 2.830 2.293 1.00 59.84 409 PHE A N 1
ATOM 3290 C CA . PHE A 1 409 ? -3.527 3.777 1.287 1.00 59.84 409 PHE A CA 1
ATOM 3291 C C . PHE A 1 409 ? -4.381 5.050 1.248 1.00 59.84 409 PHE A C 1
ATOM 3293 O O . PHE A 1 409 ? -3.835 6.152 1.298 1.00 59.84 409 PHE A O 1
ATOM 3300 N N . VAL A 1 410 ? -5.710 4.903 1.222 1.00 60.47 410 VAL A N 1
ATOM 3301 C CA . VAL A 1 410 ? -6.671 6.009 1.320 1.00 60.47 410 VAL A CA 1
ATOM 3302 C C . VAL A 1 410 ? -6.405 6.787 2.604 1.00 60.47 410 VAL A C 1
ATOM 3304 O O . VAL A 1 410 ? -6.134 7.977 2.542 1.00 60.47 410 VAL A O 1
ATOM 3307 N N . GLN A 1 411 ? -6.337 6.135 3.762 1.00 58.59 411 GLN A N 1
ATOM 3308 C CA . GLN A 1 411 ? -6.165 6.835 5.036 1.00 58.59 411 GLN A CA 1
ATOM 3309 C C . GLN A 1 411 ? -4.815 7.565 5.156 1.00 58.59 411 GLN A C 1
ATOM 3311 O O . GLN A 1 411 ? -4.760 8.695 5.640 1.00 58.59 411 GLN A O 1
ATOM 3316 N N . GLN A 1 412 ? -3.721 6.972 4.664 1.00 60.22 412 GLN A N 1
ATOM 3317 C CA . GLN A 1 412 ? -2.409 7.628 4.647 1.00 60.22 412 GLN A CA 1
ATOM 3318 C C . GLN A 1 412 ? -2.366 8.811 3.675 1.00 60.22 412 GLN A C 1
ATOM 3320 O O . GLN A 1 412 ? -1.831 9.863 4.023 1.00 60.22 412 GLN A O 1
ATOM 3325 N N . HIS A 1 413 ? -2.943 8.672 2.481 1.00 60.19 413 HIS A N 1
ATOM 3326 C CA . HIS A 1 413 ? -2.975 9.745 1.489 1.00 60.19 413 HIS A CA 1
ATOM 3327 C C . HIS A 1 413 ? -3.904 10.890 1.924 1.00 60.19 413 HIS A C 1
ATOM 3329 O O . HIS A 1 413 ? -3.553 12.061 1.785 1.00 60.19 413 HIS A O 1
ATOM 3335 N N . PHE A 1 414 ? -5.029 10.561 2.565 1.00 61.19 414 PHE A N 1
ATOM 3336 C CA . PHE A 1 414 ? -5.994 11.524 3.093 1.00 61.19 414 PHE A CA 1
ATOM 3337 C C . PHE A 1 414 ? -5.400 12.378 4.218 1.00 61.19 414 PHE A C 1
ATOM 3339 O O . PHE A 1 414 ? -5.676 13.573 4.265 1.00 61.19 414 PHE A O 1
ATOM 3346 N N . THR A 1 415 ? -4.492 11.843 5.051 1.00 54.38 415 THR A N 1
ATOM 3347 C CA . THR A 1 415 ? -3.796 12.668 6.064 1.00 54.38 415 THR A CA 1
ATOM 3348 C C . THR A 1 415 ? -2.946 13.799 5.464 1.00 54.38 415 THR A C 1
ATOM 3350 O O . THR A 1 415 ? -2.735 14.815 6.125 1.00 54.38 415 THR A O 1
ATOM 3353 N N . GLY A 1 416 ? -2.477 13.650 4.217 1.00 58.25 416 GLY A N 1
ATOM 3354 C CA . GLY A 1 416 ? -1.781 14.699 3.460 1.00 58.25 416 GLY A CA 1
ATOM 3355 C C . GLY A 1 416 ? -2.717 15.660 2.717 1.00 58.25 416 GLY A C 1
ATOM 3356 O O . GLY A 1 416 ? -2.291 16.750 2.347 1.00 58.25 416 GLY A O 1
ATOM 3357 N N . LEU A 1 417 ? -3.984 15.277 2.537 1.00 62.38 417 LEU A N 1
ATOM 3358 C CA . LEU A 1 417 ? -5.033 16.040 1.852 1.00 62.38 417 LEU A CA 1
ATOM 3359 C C . LEU A 1 417 ? -6.032 16.683 2.828 1.00 62.38 417 LEU A C 1
ATOM 3361 O O . LEU A 1 417 ? -7.004 17.283 2.381 1.00 62.38 417 LEU A O 1
ATOM 3365 N N . LEU A 1 418 ? -5.801 16.599 4.146 1.00 62.78 418 LEU A N 1
ATOM 3366 C CA . LEU A 1 418 ? -6.689 17.149 5.181 1.00 62.78 418 LEU A CA 1
ATOM 3367 C C . LEU A 1 418 ? -7.147 18.595 4.919 1.00 62.78 418 LEU A C 1
ATOM 3369 O O . LEU A 1 418 ? -8.338 18.845 5.091 1.00 62.78 418 LEU A O 1
ATOM 3373 N N . PRO A 1 419 ? -6.297 19.530 4.440 1.00 64.19 419 PRO A N 1
ATOM 3374 C CA . PRO A 1 419 ? -6.760 20.877 4.101 1.00 64.19 419 PRO A CA 1
ATOM 3375 C C . PRO A 1 419 ? -7.797 20.891 2.966 1.00 64.19 419 PRO A C 1
ATOM 3377 O O . PRO A 1 419 ? -8.790 21.610 3.039 1.00 64.19 419 PRO A O 1
ATOM 3380 N N . GLN A 1 420 ? -7.607 20.057 1.937 1.00 67.94 420 GLN A N 1
ATOM 3381 C CA . GLN A 1 420 ? -8.541 19.931 0.812 1.00 67.94 420 GLN A CA 1
ATOM 3382 C C . GLN A 1 420 ? -9.833 19.227 1.240 1.00 67.94 420 GLN A C 1
ATOM 3384 O O . GLN A 1 420 ? -10.916 19.656 0.864 1.00 67.94 420 GLN A O 1
ATOM 3389 N N . ILE A 1 421 ? -9.735 18.195 2.083 1.00 69.12 421 ILE A N 1
ATOM 3390 C CA . ILE A 1 421 ? -10.891 17.495 2.660 1.00 69.12 421 ILE A CA 1
ATOM 3391 C C . ILE A 1 421 ? -11.704 18.445 3.543 1.00 69.12 421 ILE A C 1
ATOM 3393 O O . ILE A 1 421 ? -12.925 18.483 3.434 1.00 69.12 421 ILE A O 1
ATOM 3397 N N . SER A 1 422 ? -11.042 19.244 4.384 1.00 66.19 422 SER A N 1
ATOM 3398 C CA . SER A 1 422 ? -11.707 20.250 5.214 1.00 66.19 422 SER A CA 1
ATOM 3399 C C . SER A 1 422 ? -12.425 21.290 4.357 1.00 66.19 422 SER A C 1
ATOM 3401 O O . SER A 1 422 ? -13.538 21.673 4.697 1.00 66.19 422 SER A O 1
ATOM 3403 N N . SER A 1 423 ? -11.827 21.711 3.237 1.00 69.12 423 SER A N 1
ATOM 3404 C CA . SER A 1 423 ? -12.477 22.614 2.281 1.00 69.12 423 SER A CA 1
ATOM 3405 C C . SER A 1 423 ? -13.682 21.966 1.591 1.00 69.12 423 SER A C 1
ATOM 3407 O O . SER A 1 423 ? -14.698 22.630 1.405 1.00 69.12 423 SER A O 1
ATOM 3409 N N . VAL A 1 424 ? -13.605 20.675 1.247 1.00 73.94 424 VAL A N 1
ATOM 3410 C CA . VAL A 1 424 ? -14.744 19.926 0.697 1.00 73.94 424 VAL A CA 1
ATOM 3411 C C . VAL A 1 424 ? -15.869 19.848 1.731 1.00 73.94 424 VAL A C 1
ATOM 3413 O O . VAL A 1 424 ? -16.990 20.222 1.421 1.00 73.94 424 VAL A O 1
ATOM 3416 N N . LEU A 1 425 ? -15.593 19.438 2.972 1.00 71.75 425 LEU A N 1
ATOM 3417 C CA . LEU A 1 425 ? -16.616 19.313 4.021 1.00 71.75 425 LEU A CA 1
ATOM 3418 C C . LEU A 1 425 ? -17.268 20.652 4.410 1.00 71.75 425 LEU A C 1
ATOM 3420 O O . LEU A 1 425 ? -18.420 20.657 4.832 1.00 71.75 425 LEU A O 1
ATOM 3424 N N . GLU A 1 426 ? -16.555 21.771 4.270 1.00 71.69 426 GLU A N 1
ATOM 3425 C CA . GLU A 1 426 ? -17.080 23.116 4.545 1.00 71.69 426 GLU A CA 1
ATOM 3426 C C . GLU A 1 426 ? -18.064 23.589 3.461 1.00 71.69 426 GLU A C 1
ATOM 3428 O O . GLU A 1 426 ? -19.095 24.180 3.782 1.00 71.69 426 GLU A O 1
ATOM 3433 N N . ASN A 1 427 ? -17.768 23.295 2.190 1.00 74.75 427 ASN A N 1
ATOM 3434 C CA . ASN A 1 427 ? -18.543 23.776 1.039 1.00 74.75 427 ASN A CA 1
ATOM 3435 C C . ASN A 1 427 ? -19.655 22.810 0.598 1.00 74.75 427 ASN A C 1
ATOM 3437 O O . ASN A 1 427 ? -20.628 23.212 -0.041 1.00 74.75 427 ASN A O 1
ATOM 3441 N N . VAL A 1 428 ? -19.526 21.529 0.946 1.00 77.69 428 VAL A N 1
ATOM 3442 C CA . VAL A 1 428 ? -20.501 20.491 0.615 1.00 77.69 428 VAL A CA 1
ATOM 3443 C C . VAL A 1 428 ? -21.860 20.784 1.255 1.00 77.69 428 VAL A C 1
ATOM 3445 O O . VAL A 1 428 ? -21.967 21.209 2.406 1.00 77.69 428 VAL A O 1
ATOM 3448 N N . ASN A 1 429 ? -22.932 20.500 0.510 1.00 78.88 429 ASN A N 1
ATOM 3449 C CA . ASN A 1 429 ? -24.299 20.614 1.012 1.00 78.88 429 ASN A CA 1
ATOM 3450 C C . ASN A 1 429 ? -24.458 19.868 2.348 1.00 78.88 429 ASN A C 1
ATOM 3452 O O . ASN A 1 429 ? -24.107 18.696 2.458 1.00 78.88 429 ASN A O 1
ATOM 3456 N N . ARG A 1 430 ? -25.059 20.507 3.356 1.00 74.56 430 ARG A N 1
ATOM 3457 C CA . ARG A 1 430 ? -25.239 19.918 4.697 1.00 74.56 430 ARG A CA 1
ATOM 3458 C C . ARG A 1 430 ? -25.923 18.545 4.681 1.00 74.56 430 ARG A C 1
ATOM 3460 O O . ARG A 1 430 ? -25.569 17.679 5.470 1.00 74.56 430 ARG A O 1
ATOM 3467 N N . GLN A 1 431 ? -26.856 18.313 3.752 1.00 83.12 431 GLN A N 1
ATOM 3468 C CA . GLN A 1 431 ? -27.522 17.009 3.591 1.00 83.12 431 GLN A CA 1
ATOM 3469 C C . GLN A 1 431 ? -26.544 15.886 3.209 1.00 83.12 431 GLN A C 1
ATOM 3471 O O . GLN A 1 431 ? -26.748 14.730 3.566 1.00 83.12 431 GLN A O 1
ATOM 3476 N N . MET A 1 432 ? -25.453 16.226 2.525 1.00 82.38 432 MET A N 1
ATOM 3477 C CA . MET A 1 432 ? -24.416 15.283 2.126 1.00 82.38 432 MET A CA 1
ATOM 3478 C C . MET A 1 432 ? -23.494 14.897 3.282 1.00 82.38 432 MET A C 1
ATOM 3480 O O . MET A 1 432 ? -23.034 13.761 3.317 1.00 82.38 432 MET A O 1
ATOM 3484 N N . LEU A 1 433 ? -23.255 15.786 4.253 1.00 74.88 433 LEU A N 1
ATOM 3485 C CA . LEU A 1 433 ? -22.482 15.446 5.456 1.00 74.88 433 LEU A CA 1
ATOM 3486 C C . LEU A 1 433 ? -23.136 14.292 6.226 1.00 74.88 433 LEU A C 1
ATOM 3488 O O . LEU A 1 433 ? -22.451 13.381 6.689 1.00 74.88 433 LEU A O 1
ATOM 3492 N N . LEU A 1 434 ? -24.469 14.299 6.291 1.00 75.69 434 LEU A N 1
ATOM 3493 C CA . LEU A 1 434 ? -25.259 13.245 6.922 1.00 75.69 434 LEU A CA 1
ATOM 3494 C C . LEU A 1 434 ? -25.142 11.924 6.159 1.00 75.69 434 LEU A C 1
ATOM 3496 O O . LEU A 1 434 ? -24.884 10.892 6.769 1.00 75.69 434 LEU A O 1
ATOM 3500 N N . ILE A 1 435 ? -25.230 11.958 4.826 1.00 81.75 435 ILE A N 1
ATOM 3501 C CA . ILE A 1 435 ? -25.029 10.760 3.999 1.00 81.75 435 ILE A CA 1
ATOM 3502 C C . ILE A 1 435 ? -23.606 10.216 4.132 1.00 81.75 435 ILE A C 1
ATOM 3504 O O . ILE A 1 435 ? -23.432 9.007 4.253 1.00 81.75 435 ILE A O 1
ATOM 3508 N N . LEU A 1 436 ? -22.584 11.077 4.127 1.00 78.31 436 LEU A N 1
ATOM 3509 C CA . LEU A 1 436 ? -21.195 10.652 4.317 1.00 78.31 436 LEU A CA 1
ATOM 3510 C C . LEU A 1 436 ? -21.013 9.965 5.676 1.00 78.31 436 LEU A C 1
ATOM 3512 O O . LEU A 1 436 ? -20.414 8.893 5.729 1.00 78.31 436 LEU A O 1
ATOM 3516 N N . LYS A 1 437 ? -21.608 10.515 6.744 1.00 75.69 437 LYS A N 1
ATOM 3517 C CA . LYS A 1 437 ? -21.621 9.891 8.074 1.00 75.69 437 LYS A CA 1
ATOM 3518 C C . LYS A 1 437 ? -22.295 8.514 8.045 1.00 75.69 437 LYS A C 1
ATOM 3520 O O . LYS A 1 437 ? -21.718 7.546 8.537 1.00 75.69 437 LYS A O 1
ATOM 3525 N N . THR A 1 438 ? -23.488 8.414 7.460 1.00 77.56 438 THR A N 1
ATOM 3526 C CA . THR A 1 438 ? -24.231 7.150 7.339 1.00 77.56 438 THR A CA 1
ATOM 3527 C C . THR A 1 438 ? -23.435 6.113 6.544 1.00 77.56 438 THR A C 1
ATOM 3529 O O . THR A 1 438 ? -23.292 4.978 6.990 1.00 77.56 438 THR A O 1
ATOM 3532 N N . ASN A 1 439 ? -22.839 6.500 5.414 1.00 78.94 439 ASN A N 1
ATOM 3533 C CA . ASN A 1 439 ? -22.027 5.610 4.585 1.00 78.94 439 ASN A CA 1
ATOM 3534 C C . ASN A 1 439 ? -20.778 5.109 5.323 1.00 78.94 439 ASN A C 1
ATOM 3536 O O . ASN A 1 439 ? -20.438 3.932 5.221 1.00 78.94 439 ASN A O 1
ATOM 3540 N N . ASP A 1 440 ? -20.101 5.970 6.083 1.00 73.81 440 ASP A N 1
ATOM 3541 C CA . ASP A 1 440 ? -18.915 5.578 6.847 1.00 73.81 440 ASP A CA 1
ATOM 3542 C C . ASP A 1 440 ? -19.251 4.633 8.010 1.00 73.81 440 ASP A C 1
ATOM 3544 O O . ASP A 1 440 ? -18.525 3.660 8.232 1.00 73.81 440 ASP A O 1
ATOM 3548 N N . LEU A 1 441 ? -20.378 4.849 8.697 1.00 73.69 441 LEU A N 1
ATOM 3549 C CA . LEU A 1 441 ? -20.879 3.932 9.727 1.00 73.69 441 LEU A CA 1
ATOM 3550 C C . LEU A 1 441 ? -21.253 2.566 9.138 1.00 73.69 441 LEU A C 1
ATOM 3552 O O . LEU A 1 441 ? -20.846 1.535 9.677 1.00 73.69 441 LEU A O 1
ATOM 3556 N N . MET A 1 442 ? -21.928 2.552 7.985 1.00 78.81 442 MET A N 1
ATOM 3557 C CA . MET A 1 442 ? -22.258 1.321 7.263 1.00 78.81 442 MET A CA 1
ATOM 3558 C C . MET A 1 442 ? -21.005 0.538 6.856 1.00 78.81 442 MET A C 1
ATOM 3560 O O . MET A 1 442 ? -20.915 -0.662 7.118 1.00 78.81 442 MET A O 1
ATOM 3564 N N . ARG A 1 443 ? -19.979 1.218 6.330 1.00 77.19 443 ARG A N 1
ATOM 3565 C CA . ARG A 1 443 ? -18.665 0.603 6.057 1.00 77.19 443 ARG A CA 1
ATOM 3566 C C . ARG A 1 443 ? -18.004 0.063 7.327 1.00 77.19 443 ARG A C 1
ATOM 3568 O O . ARG A 1 443 ? -17.308 -0.951 7.277 1.00 77.19 443 ARG A O 1
ATOM 3575 N N . GLY A 1 444 ? -18.185 0.735 8.464 1.00 72.62 444 GLY A N 1
ATOM 3576 C CA . GLY A 1 444 ? -17.712 0.275 9.772 1.00 72.62 444 GLY A CA 1
ATOM 3577 C C . GLY A 1 444 ? -18.352 -1.051 10.197 1.00 72.62 444 GLY A C 1
ATOM 3578 O O . GLY A 1 444 ? -17.649 -1.951 10.671 1.00 72.62 444 GLY A O 1
ATOM 3579 N N . ILE A 1 445 ? -19.658 -1.202 9.960 1.00 77.88 445 ILE A N 1
ATOM 3580 C CA . ILE A 1 445 ? -20.404 -2.443 10.206 1.00 77.88 445 ILE A CA 1
ATOM 3581 C C . ILE A 1 445 ? -19.911 -3.553 9.268 1.00 77.88 445 ILE A C 1
ATOM 3583 O O . ILE A 1 445 ? -19.514 -4.614 9.744 1.00 77.88 445 ILE A O 1
ATOM 3587 N N . GLU A 1 446 ? -19.820 -3.300 7.959 1.00 78.38 446 GLU A N 1
ATOM 3588 C CA . GLU A 1 446 ? -19.314 -4.275 6.973 1.00 78.38 446 GLU A CA 1
ATOM 3589 C C . GLU A 1 446 ? -17.885 -4.743 7.276 1.00 78.38 446 GLU A C 1
ATOM 3591 O O . GLU A 1 446 ? -17.543 -5.919 7.120 1.00 78.38 446 GLU A O 1
ATOM 3596 N N . HIS A 1 447 ? -17.036 -3.826 7.745 1.00 75.62 447 HIS A N 1
ATOM 3597 C CA . HIS A 1 447 ? -15.682 -4.148 8.175 1.00 75.62 447 HIS A CA 1
ATOM 3598 C C . HIS A 1 447 ? -15.680 -5.070 9.401 1.00 75.62 447 HIS A C 1
ATOM 3600 O O . HIS A 1 447 ? -14.877 -6.002 9.466 1.00 75.62 447 HIS A O 1
ATOM 3606 N N . THR A 1 448 ? -16.574 -4.827 10.361 1.00 77.56 448 THR A N 1
ATOM 3607 C CA . THR A 1 448 ? -16.715 -5.656 11.567 1.00 77.56 448 THR A CA 1
ATOM 3608 C C . THR A 1 448 ? -17.232 -7.052 11.225 1.00 77.56 448 THR A C 1
ATOM 3610 O O . THR A 1 448 ? -16.648 -8.040 11.665 1.00 77.56 448 THR A O 1
ATOM 3613 N N . LEU A 1 449 ? -18.245 -7.131 10.356 1.00 80.44 449 LEU A N 1
ATOM 3614 C CA . LEU A 1 449 ? -18.835 -8.376 9.855 1.00 80.44 449 LEU A CA 1
ATOM 3615 C C . LEU A 1 449 ? -17.934 -9.135 8.864 1.00 80.44 449 LEU A C 1
ATOM 3617 O O . LEU A 1 449 ? -18.205 -10.288 8.544 1.00 80.44 449 LEU A O 1
ATOM 3621 N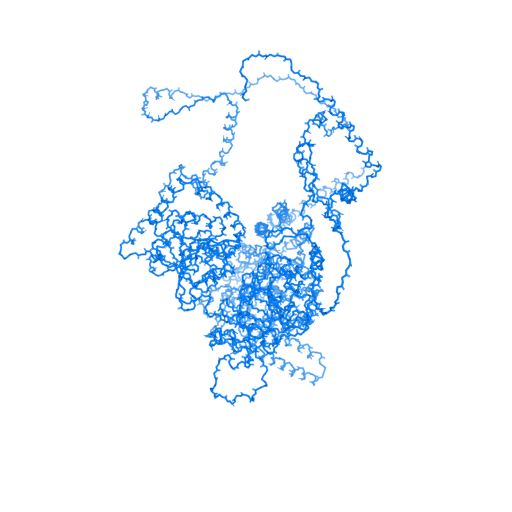 N . ARG A 1 450 ? -16.844 -8.513 8.388 1.00 77.25 450 ARG A N 1
ATOM 3622 C CA . ARG A 1 450 ? -15.907 -9.056 7.385 1.00 77.25 450 ARG A CA 1
ATOM 3623 C C . ARG A 1 450 ? -16.554 -9.335 6.015 1.00 77.25 450 ARG A C 1
ATOM 3625 O O . ARG A 1 450 ? -16.066 -10.188 5.277 1.00 77.25 450 ARG A O 1
ATOM 3632 N N . THR A 1 451 ? -17.597 -8.590 5.641 1.00 71.31 451 THR A N 1
ATOM 3633 C CA . THR A 1 451 ? -18.426 -8.843 4.440 1.00 71.31 451 THR A CA 1
ATOM 3634 C C . THR A 1 451 ? -18.118 -7.960 3.228 1.00 71.31 451 THR A C 1
ATOM 3636 O O . THR A 1 451 ? -18.739 -8.141 2.181 1.00 71.31 451 THR A O 1
ATOM 3639 N N . GLY A 1 452 ? -17.146 -7.043 3.311 1.00 59.16 452 GLY A N 1
ATOM 3640 C CA . GLY A 1 452 ? -16.880 -6.003 2.294 1.00 59.16 452 GLY A CA 1
ATOM 3641 C C . GLY A 1 452 ? -16.451 -6.465 0.885 1.00 59.16 452 GLY A C 1
ATOM 3642 O O . GLY A 1 452 ? -15.988 -5.650 0.093 1.00 59.16 452 GLY A O 1
ATOM 3643 N N . ALA A 1 453 ? -16.559 -7.756 0.559 1.00 50.25 453 ALA A N 1
ATOM 3644 C CA . ALA A 1 453 ? -16.074 -8.361 -0.682 1.00 50.25 453 ALA A CA 1
ATOM 3645 C C . ALA A 1 453 ? -17.166 -8.703 -1.720 1.00 50.25 453 ALA A C 1
ATOM 3647 O O . ALA A 1 453 ? -16.817 -9.177 -2.799 1.00 50.25 453 ALA A O 1
ATOM 3648 N N . ARG A 1 454 ? -18.469 -8.496 -1.450 1.00 53.69 454 ARG A N 1
ATOM 3649 C CA . ARG A 1 454 ? -19.552 -8.953 -2.353 1.00 53.69 454 ARG A CA 1
ATOM 3650 C C . ARG A 1 454 ? -20.322 -7.823 -3.045 1.00 53.69 454 ARG A C 1
ATOM 3652 O O . ARG A 1 454 ? -20.717 -6.840 -2.432 1.00 53.69 454 ARG A O 1
ATOM 3659 N N . LYS A 1 455 ? -20.629 -8.034 -4.331 1.00 57.50 455 LYS A N 1
ATOM 3660 C CA . LYS A 1 455 ? -21.309 -7.097 -5.254 1.00 57.50 455 LYS A CA 1
ATOM 3661 C C . LYS A 1 455 ? -22.815 -6.879 -4.982 1.00 57.50 455 LYS A C 1
ATOM 3663 O O . LYS A 1 455 ? -23.452 -6.094 -5.680 1.00 57.50 455 LYS A O 1
ATOM 3668 N N . GLY A 1 456 ? -23.400 -7.558 -3.988 1.00 56.62 456 GLY A N 1
ATOM 3669 C CA . GLY A 1 456 ? -24.850 -7.560 -3.725 1.00 56.62 456 GLY A CA 1
ATOM 3670 C C . GLY A 1 456 ? -25.429 -6.190 -3.346 1.00 56.62 456 GLY A C 1
ATOM 3671 O O . GLY A 1 456 ? -26.462 -5.797 -3.884 1.00 56.62 456 GLY A O 1
ATOM 3672 N N . ALA A 1 457 ? -24.727 -5.421 -2.508 1.00 64.44 457 ALA A N 1
ATOM 3673 C CA . ALA A 1 457 ? -25.158 -4.078 -2.103 1.00 64.44 457 ALA A CA 1
ATOM 3674 C C . ALA A 1 457 ? -25.183 -3.085 -3.284 1.00 64.44 457 ALA A C 1
ATOM 3676 O O . ALA A 1 457 ? -26.107 -2.282 -3.409 1.00 64.44 457 ALA A O 1
ATOM 3677 N N . PHE A 1 458 ? -24.227 -3.198 -4.214 1.00 70.81 458 PHE A N 1
ATOM 3678 C CA . PHE A 1 458 ? -24.172 -2.359 -5.417 1.00 70.81 458 PHE A CA 1
ATOM 3679 C C . PHE A 1 458 ? -25.352 -2.602 -6.364 1.00 70.81 458 PHE A C 1
ATOM 3681 O O . PHE A 1 458 ? -25.842 -1.663 -6.997 1.00 70.81 458 PHE A O 1
ATOM 3688 N N . LYS A 1 459 ? -25.844 -3.845 -6.444 1.00 74.81 459 LYS A N 1
ATOM 3689 C CA . LYS A 1 459 ? -27.021 -4.193 -7.249 1.00 74.81 459 LYS A CA 1
ATOM 3690 C C . LYS A 1 459 ? -28.262 -3.448 -6.755 1.00 74.81 459 LYS A C 1
ATOM 3692 O O . LYS A 1 459 ? -28.918 -2.775 -7.541 1.00 74.81 459 LYS A O 1
ATOM 3697 N N . VAL A 1 460 ? -28.546 -3.513 -5.456 1.00 77.69 460 VAL A N 1
ATOM 3698 C CA . VAL A 1 460 ? -29.730 -2.857 -4.878 1.00 77.69 460 VAL A CA 1
ATOM 3699 C C . VAL A 1 460 ? -29.604 -1.336 -4.947 1.00 77.69 460 VAL A C 1
ATOM 3701 O O . VAL A 1 460 ? -30.547 -0.655 -5.344 1.00 77.69 460 VAL A O 1
ATOM 3704 N N . MET A 1 461 ? -28.422 -0.799 -4.639 1.00 84.25 461 MET A N 1
ATOM 3705 C CA . MET A 1 461 ? -28.156 0.636 -4.729 1.00 84.25 461 MET A CA 1
ATOM 3706 C C . MET A 1 461 ? -28.377 1.170 -6.152 1.00 84.25 461 MET A C 1
ATOM 3708 O O . MET A 1 461 ? -29.089 2.153 -6.330 1.00 84.25 461 MET A O 1
ATOM 3712 N N . SER A 1 462 ? -27.817 0.511 -7.174 1.00 83.38 462 SER A N 1
ATOM 3713 C CA . SER A 1 462 ? -27.971 0.937 -8.574 1.00 83.38 462 SER A CA 1
ATOM 3714 C C . SER A 1 462 ? -29.428 0.896 -9.045 1.00 83.38 462 SER A C 1
ATOM 3716 O O . SER A 1 462 ? -29.872 1.829 -9.711 1.00 83.38 462 SER A O 1
ATOM 3718 N N . GLN A 1 463 ? -30.206 -0.109 -8.630 1.00 84.88 463 GLN A N 1
ATOM 3719 C CA . GLN A 1 463 ? -31.652 -0.145 -8.876 1.00 84.88 463 GLN A CA 1
ATOM 3720 C C . GLN A 1 463 ? -32.371 1.047 -8.235 1.00 84.88 463 GLN A C 1
ATOM 3722 O O . GLN A 1 463 ? -33.174 1.704 -8.895 1.00 84.88 463 GLN A O 1
ATOM 3727 N N . CYS A 1 464 ? -32.048 1.367 -6.978 1.00 85.75 464 CYS A N 1
ATOM 3728 C CA . CYS A 1 464 ? -32.642 2.506 -6.280 1.00 85.75 464 CYS A CA 1
ATOM 3729 C C . CYS A 1 464 ? -32.265 3.844 -6.943 1.00 85.75 464 CYS A C 1
ATOM 3731 O O . CYS A 1 464 ? -33.116 4.726 -7.054 1.00 85.75 464 CYS A O 1
ATOM 3733 N N . CYS A 1 465 ? -31.027 3.996 -7.431 1.00 88.19 465 CYS A N 1
ATOM 3734 C CA . CYS A 1 465 ? -30.595 5.178 -8.185 1.00 88.19 465 CYS A CA 1
ATOM 3735 C C . CYS A 1 465 ? -31.389 5.348 -9.485 1.00 88.19 465 CYS A C 1
ATOM 3737 O O . CYS A 1 465 ? -31.870 6.445 -9.767 1.00 88.19 465 CYS A O 1
ATOM 3739 N N . VAL A 1 466 ? -31.550 4.270 -10.262 1.00 87.50 466 VAL A N 1
ATOM 3740 C CA . VAL A 1 466 ? -32.339 4.293 -11.503 1.00 87.50 466 VAL A CA 1
ATOM 3741 C C . VAL A 1 466 ? -33.788 4.660 -11.195 1.00 87.50 466 VAL A C 1
ATOM 3743 O O . VAL A 1 466 ? -34.303 5.604 -11.789 1.00 87.50 466 VAL A O 1
ATOM 3746 N N . HIS A 1 467 ? -34.409 3.999 -10.218 1.00 87.75 467 HIS A N 1
ATOM 3747 C CA . HIS A 1 467 ? -35.779 4.300 -9.805 1.00 87.75 467 HIS A CA 1
ATOM 3748 C C . HIS A 1 467 ? -35.946 5.773 -9.399 1.00 87.75 467 HIS A C 1
ATOM 3750 O O . HIS A 1 467 ? -36.845 6.450 -9.882 1.00 87.75 467 HIS A O 1
ATOM 3756 N N . SER A 1 468 ? -35.019 6.320 -8.603 1.00 86.94 468 SER A N 1
ATOM 3757 C CA . SER A 1 468 ? -35.024 7.732 -8.183 1.00 86.94 468 SER A CA 1
ATOM 3758 C C . SER A 1 468 ? -35.008 8.713 -9.367 1.00 86.94 468 SER A C 1
ATOM 3760 O O . SER A 1 468 ? -35.745 9.701 -9.391 1.00 86.94 468 SER A O 1
ATOM 3762 N N . ILE A 1 469 ? -34.187 8.431 -10.386 1.00 86.56 469 ILE A N 1
ATOM 3763 C CA . ILE A 1 469 ? -34.062 9.272 -11.585 1.00 86.56 469 ILE A CA 1
ATOM 3764 C C . ILE A 1 469 ? -35.330 9.186 -12.449 1.00 86.56 469 ILE A C 1
ATOM 3766 O O . ILE A 1 469 ? -35.796 10.206 -12.966 1.00 86.56 469 ILE A O 1
ATOM 3770 N N . TYR A 1 470 ? -35.887 7.986 -12.625 1.00 86.69 470 TYR A N 1
ATOM 3771 C CA . TYR A 1 470 ? -37.079 7.774 -13.447 1.00 86.69 470 TYR A CA 1
ATOM 3772 C C . TYR A 1 470 ? -38.370 8.230 -12.754 1.00 86.69 470 TYR A C 1
ATOM 3774 O O . TYR A 1 470 ? -39.216 8.799 -13.439 1.00 86.69 470 TYR A O 1
ATOM 3782 N N . ASP A 1 471 ? -38.483 8.128 -11.427 1.00 85.25 471 ASP A N 1
ATOM 3783 C CA . ASP A 1 471 ? -39.598 8.692 -10.647 1.00 85.25 471 ASP A CA 1
ATOM 3784 C C . ASP A 1 471 ? -39.700 10.212 -10.848 1.00 85.25 471 ASP A C 1
ATOM 3786 O O . ASP A 1 471 ? -40.777 10.757 -11.103 1.00 85.25 471 ASP A O 1
ATOM 3790 N N . GLN A 1 472 ? -38.566 10.923 -10.862 1.00 83.88 472 GLN A N 1
ATOM 3791 C CA . GLN A 1 472 ? -38.584 12.351 -11.175 1.00 83.88 472 GLN A CA 1
ATOM 3792 C C . GLN A 1 472 ? -39.031 12.625 -12.616 1.00 83.88 472 GLN A C 1
ATOM 3794 O O . GLN A 1 472 ? -39.791 13.565 -12.861 1.00 83.88 472 GLN A O 1
ATOM 3799 N N . ARG A 1 473 ? -38.553 11.834 -13.585 1.00 84.75 473 ARG A N 1
ATOM 3800 C CA . ARG A 1 473 ? -38.980 11.966 -14.987 1.00 84.75 473 ARG A CA 1
ATOM 3801 C C . ARG A 1 473 ? -40.479 11.718 -15.112 1.00 84.75 473 ARG A C 1
ATOM 3803 O O . ARG A 1 473 ? -41.153 12.491 -15.777 1.00 84.75 473 ARG A O 1
ATOM 3810 N N . TYR A 1 474 ? -40.996 10.722 -14.400 1.00 85.81 474 TYR A N 1
ATOM 3811 C CA . TYR A 1 474 ? -42.409 10.372 -14.370 1.00 85.81 474 TYR A CA 1
ATOM 3812 C C . TYR A 1 474 ? -43.267 11.502 -13.783 1.00 85.81 474 TYR A C 1
ATOM 3814 O O . TYR A 1 474 ? -44.293 11.858 -14.362 1.00 85.81 474 TYR A O 1
ATOM 3822 N N . LYS A 1 475 ? -42.814 12.134 -12.689 1.00 83.94 475 LYS A N 1
ATOM 3823 C CA . LYS A 1 475 ? -43.463 13.313 -12.081 1.00 83.94 475 LYS A CA 1
ATOM 3824 C C . LYS A 1 475 ? -43.484 14.541 -12.999 1.00 83.94 475 LYS A C 1
ATOM 3826 O O . LYS A 1 475 ? -44.393 15.356 -12.883 1.00 83.94 475 LYS A O 1
ATOM 3831 N N . LYS A 1 476 ? -42.511 14.674 -13.907 1.00 83.62 476 LYS A N 1
ATOM 3832 C CA . LYS A 1 476 ? -42.441 15.758 -14.906 1.00 83.62 476 LYS A CA 1
ATOM 3833 C C . LYS A 1 476 ? -43.277 15.494 -16.166 1.00 83.62 476 LYS A C 1
ATOM 3835 O O . LYS A 1 476 ? -43.433 16.401 -16.974 1.00 83.62 476 LYS A O 1
ATOM 3840 N N . CYS A 1 477 ? -43.800 14.282 -16.356 1.00 85.62 477 CYS A N 1
ATOM 3841 C CA . CYS A 1 477 ? -44.629 13.943 -17.512 1.00 85.62 477 CYS A CA 1
ATOM 3842 C C . CYS A 1 477 ? -46.092 14.336 -17.284 1.00 85.62 477 CYS A C 1
ATOM 3844 O O . CYS A 1 477 ? -46.703 13.960 -16.279 1.00 85.62 477 CYS A O 1
ATOM 3846 N N . HIS A 1 478 ? -46.687 15.017 -18.264 1.00 82.38 478 HIS A N 1
ATOM 3847 C CA . HIS A 1 478 ? -48.084 15.450 -18.195 1.00 82.38 478 HIS A CA 1
ATOM 3848 C C . HIS A 1 478 ? -49.027 14.489 -18.933 1.00 82.38 478 HIS A C 1
ATOM 3850 O O . HIS A 1 478 ? -50.183 14.343 -18.538 1.00 82.38 478 HIS A O 1
ATOM 3856 N N . THR A 1 479 ? -48.538 13.760 -19.943 1.00 85.69 479 THR A N 1
ATOM 3857 C CA . THR A 1 479 ? -49.366 12.857 -20.762 1.00 85.69 479 THR A CA 1
ATOM 3858 C C . THR A 1 479 ? -49.224 11.378 -20.375 1.00 85.69 479 THR A C 1
ATOM 3860 O O . THR A 1 479 ? -48.190 10.932 -19.872 1.00 85.69 479 THR A O 1
ATOM 3863 N N . ARG A 1 480 ? -50.268 10.571 -20.633 1.00 80.69 480 ARG A N 1
ATOM 3864 C CA . ARG A 1 480 ? -50.252 9.116 -20.364 1.00 80.69 480 ARG A CA 1
ATOM 3865 C C . ARG A 1 480 ? -49.231 8.364 -21.229 1.00 80.69 480 ARG A C 1
ATOM 3867 O O . ARG A 1 480 ? -48.637 7.402 -20.754 1.00 80.69 480 ARG A O 1
ATOM 3874 N N . VAL A 1 481 ? -48.989 8.824 -22.459 1.00 81.94 481 VAL A N 1
ATOM 3875 C CA . VAL A 1 481 ? -48.007 8.225 -23.383 1.00 81.94 481 VAL A CA 1
ATOM 3876 C C . VAL A 1 481 ? -46.576 8.482 -22.911 1.00 81.94 481 VAL A C 1
ATOM 3878 O O . VAL A 1 481 ? -45.761 7.562 -22.901 1.00 81.94 481 VAL A O 1
ATOM 3881 N N . GLU A 1 482 ? -46.265 9.699 -22.456 1.00 81.06 482 GLU A N 1
ATOM 3882 C CA . GLU A 1 482 ? -44.955 10.007 -21.867 1.00 81.06 482 GLU A CA 1
ATOM 3883 C C . GLU A 1 482 ? -44.711 9.206 -20.589 1.00 81.06 482 GLU A C 1
ATOM 3885 O O . GLU A 1 482 ? -43.633 8.638 -20.429 1.00 81.06 482 GLU A O 1
ATOM 3890 N N . LYS A 1 483 ? -45.725 9.089 -19.722 1.00 83.81 483 LYS A N 1
ATOM 3891 C CA . LYS A 1 483 ? -45.658 8.255 -18.514 1.00 83.81 483 LYS A CA 1
ATOM 3892 C C . LYS A 1 483 ? -45.365 6.792 -18.851 1.00 83.81 483 LYS A C 1
ATOM 3894 O O . LYS A 1 483 ? -44.440 6.222 -18.281 1.00 83.81 483 LYS A O 1
ATOM 3899 N N . LEU A 1 484 ? -46.062 6.219 -19.837 1.00 84.94 484 LEU A N 1
ATOM 3900 C CA . LEU A 1 484 ? -45.804 4.856 -20.314 1.00 84.94 484 LEU A CA 1
ATOM 3901 C C . LEU A 1 484 ? -44.382 4.709 -20.887 1.00 84.94 484 LEU A C 1
ATOM 3903 O O . LEU A 1 484 ? -43.691 3.740 -20.585 1.00 84.94 484 LEU A O 1
ATOM 3907 N N . LYS A 1 485 ? -43.912 5.685 -21.675 1.00 84.38 485 LYS A N 1
ATOM 3908 C CA . LYS A 1 485 ? -42.558 5.692 -22.255 1.00 84.38 485 LYS A CA 1
ATOM 3909 C C . LYS A 1 485 ? -41.473 5.768 -21.179 1.00 84.38 485 LYS A C 1
ATOM 3911 O O . LYS A 1 4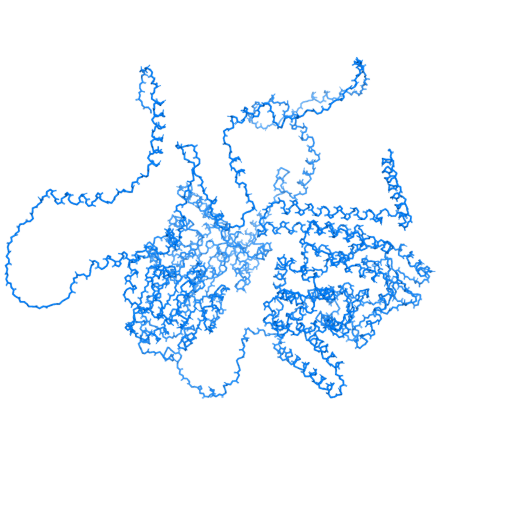85 ? -40.453 5.092 -21.300 1.00 84.38 485 LYS A O 1
ATOM 3916 N N . VAL A 1 486 ? -41.689 6.562 -20.130 1.00 85.31 486 VAL A N 1
ATOM 3917 C CA . VAL A 1 486 ? -40.778 6.662 -18.982 1.00 85.31 486 VAL A CA 1
ATOM 3918 C C . VAL A 1 486 ? -40.773 5.364 -18.179 1.00 85.31 486 VAL A C 1
ATOM 3920 O O . VAL A 1 486 ? -39.687 4.869 -17.900 1.00 85.31 486 VAL A O 1
ATOM 3923 N N . SER A 1 487 ? -41.931 4.759 -17.894 1.00 83.88 487 SER A N 1
ATOM 3924 C CA . SER A 1 487 ? -42.008 3.469 -17.187 1.00 83.88 487 SER A CA 1
ATOM 3925 C C . SER A 1 487 ? -41.385 2.316 -17.985 1.00 83.88 487 SER A C 1
ATOM 3927 O O . SER A 1 487 ? -40.642 1.509 -17.432 1.00 83.88 487 SER A O 1
ATOM 3929 N N . LEU A 1 488 ? -41.595 2.256 -19.306 1.00 84.25 488 LEU A N 1
ATOM 3930 C CA . LEU A 1 488 ? -40.912 1.288 -20.177 1.00 84.25 488 LEU A CA 1
ATOM 3931 C C . LEU A 1 488 ? -39.399 1.545 -20.236 1.00 84.25 488 LEU A C 1
ATOM 3933 O O . LEU A 1 488 ? -38.603 0.604 -20.239 1.00 84.25 488 LEU A O 1
ATOM 3937 N N . GLY A 1 489 ? -38.992 2.816 -20.253 1.00 82.44 489 GLY A N 1
ATOM 3938 C CA . GLY A 1 489 ? -37.591 3.223 -20.171 1.00 82.44 489 GLY A CA 1
ATOM 3939 C C . GLY A 1 489 ? -36.937 2.825 -18.847 1.00 82.44 489 GLY A C 1
ATOM 3940 O O . GLY A 1 489 ? -35.798 2.366 -18.851 1.00 82.44 489 GLY A O 1
ATOM 3941 N N . GLU A 1 490 ? -37.665 2.934 -17.737 1.00 85.56 490 GLU A N 1
ATOM 3942 C CA . GLU A 1 490 ? -37.226 2.515 -16.407 1.00 85.56 490 GLU A CA 1
ATOM 3943 C C . GLU A 1 490 ? -37.020 1.002 -16.348 1.00 85.56 490 GLU A C 1
ATOM 3945 O O . GLU A 1 490 ? -35.937 0.549 -15.985 1.00 85.56 490 GLU A O 1
ATOM 3950 N N . ILE A 1 491 ? -38.008 0.215 -16.790 1.00 85.06 491 ILE A N 1
ATOM 3951 C CA . ILE A 1 491 ? -37.903 -1.250 -16.847 1.00 85.06 491 ILE A CA 1
ATOM 3952 C C . ILE A 1 491 ? -36.716 -1.661 -17.718 1.00 85.06 491 ILE A C 1
ATOM 3954 O O . ILE A 1 491 ? -35.939 -2.538 -17.335 1.00 85.06 491 ILE A O 1
ATOM 3958 N N . ARG A 1 492 ? -36.518 -0.999 -18.864 1.00 84.62 492 ARG A N 1
ATOM 3959 C CA . ARG A 1 492 ? -35.371 -1.245 -19.744 1.00 84.62 492 ARG A CA 1
ATOM 3960 C C . ARG A 1 492 ? -34.047 -0.879 -19.074 1.00 84.62 492 ARG A C 1
ATOM 3962 O O . ARG A 1 492 ? -33.097 -1.646 -19.179 1.00 84.62 492 ARG A O 1
ATOM 3969 N N . ALA A 1 493 ? -33.970 0.254 -18.379 1.00 79.88 493 ALA A N 1
ATOM 3970 C CA . ALA A 1 493 ? -32.765 0.690 -17.676 1.00 79.88 493 ALA A CA 1
ATOM 3971 C C . ALA A 1 493 ? -32.421 -0.241 -16.505 1.00 79.88 493 ALA A C 1
ATOM 3973 O O . ALA A 1 493 ? -31.276 -0.671 -16.387 1.00 79.88 493 ALA A O 1
ATOM 3974 N N . ILE A 1 494 ? -33.410 -0.626 -15.694 1.00 82.38 494 ILE A N 1
ATOM 3975 C CA . ILE A 1 494 ? -33.248 -1.613 -14.621 1.00 82.38 494 ILE A CA 1
ATOM 3976 C C . ILE A 1 494 ? -32.825 -2.959 -15.210 1.00 82.38 494 ILE A C 1
ATOM 3978 O O . ILE A 1 494 ? -31.899 -3.569 -14.691 1.00 82.38 494 ILE A O 1
ATOM 3982 N N . SER A 1 495 ? -33.431 -3.399 -16.316 1.00 78.69 495 SER A N 1
ATOM 3983 C CA . SER A 1 495 ? -33.060 -4.648 -16.995 1.00 78.69 495 SER A CA 1
ATOM 3984 C C . SER A 1 495 ? -31.640 -4.601 -17.555 1.00 78.69 495 SER A C 1
ATOM 3986 O O . SER A 1 495 ? -30.925 -5.587 -17.444 1.00 78.69 495 SER A O 1
ATOM 3988 N N . LEU A 1 496 ? -31.189 -3.463 -18.092 1.00 77.62 496 LEU A N 1
ATOM 3989 C CA . LEU A 1 496 ? -29.809 -3.270 -18.551 1.00 77.62 496 LEU A CA 1
ATOM 3990 C C . LEU A 1 496 ? -28.814 -3.286 -17.389 1.00 77.62 496 LEU A C 1
ATOM 3992 O O . LEU A 1 496 ? -27.780 -3.942 -17.487 1.00 77.62 496 LEU A O 1
ATOM 3996 N N . VAL A 1 497 ? -29.129 -2.615 -16.277 1.00 71.25 497 VAL A N 1
ATOM 3997 C CA . VAL A 1 497 ? -28.305 -2.641 -15.061 1.00 71.25 497 VAL A CA 1
ATOM 3998 C C . VAL A 1 497 ? -28.256 -4.058 -14.491 1.00 71.25 497 VAL A C 1
ATOM 4000 O O . VAL A 1 497 ? -27.173 -4.585 -14.247 1.00 71.25 497 VAL A O 1
ATOM 4003 N N . LEU A 1 498 ? -29.402 -4.726 -14.368 1.00 69.06 498 LEU A N 1
ATOM 4004 C CA . LEU A 1 498 ? -29.506 -6.111 -13.918 1.00 69.06 498 LEU A CA 1
ATOM 4005 C C . LEU A 1 498 ? -28.758 -7.067 -14.837 1.00 69.06 498 LEU A C 1
ATOM 4007 O O . LEU A 1 498 ? -28.018 -7.902 -14.338 1.00 69.06 498 LEU A O 1
ATOM 4011 N N . TRP A 1 499 ? -28.882 -6.923 -16.153 1.00 66.06 499 TRP A N 1
ATOM 4012 C CA . TRP A 1 499 ? -28.129 -7.717 -17.117 1.00 66.06 499 TRP A CA 1
ATOM 4013 C C . TRP A 1 499 ? -26.625 -7.455 -16.969 1.00 66.06 499 TRP A C 1
ATOM 4015 O O . TRP A 1 499 ? -25.852 -8.397 -16.824 1.00 66.06 499 TRP A O 1
ATOM 4025 N N . SER A 1 500 ? -26.204 -6.192 -16.853 1.00 63.12 500 SER A N 1
ATOM 4026 C CA . SER A 1 500 ? -24.793 -5.832 -16.668 1.00 63.12 500 SER A CA 1
ATOM 4027 C C . SER A 1 500 ? -24.180 -6.351 -15.358 1.00 63.12 500 SER A C 1
ATOM 4029 O O . SER A 1 500 ? -22.989 -6.660 -15.334 1.00 63.12 500 SER A O 1
ATOM 4031 N N . VAL A 1 501 ? -24.975 -6.479 -14.287 1.00 60.22 501 VAL A N 1
ATOM 4032 C CA . VAL A 1 501 ? -24.540 -6.958 -12.963 1.00 60.22 501 VAL A CA 1
ATOM 4033 C C . VAL A 1 501 ? -24.658 -8.487 -12.840 1.00 60.22 501 VAL A C 1
ATOM 4035 O O . VAL A 1 501 ? -23.757 -9.128 -12.305 1.00 60.22 501 VAL A O 1
ATOM 4038 N N . GLN A 1 502 ? -25.734 -9.093 -13.357 1.00 48.94 502 GLN A N 1
ATOM 4039 C CA . GLN A 1 502 ? -26.056 -10.525 -13.247 1.00 48.94 502 GLN A CA 1
ATOM 4040 C C . GLN A 1 502 ? -25.242 -11.381 -14.232 1.00 48.94 502 GLN A C 1
ATOM 4042 O O . GLN A 1 502 ? -24.638 -12.368 -13.814 1.00 48.94 502 GLN A O 1
ATOM 4047 N N . TYR A 1 503 ? -25.133 -10.974 -15.505 1.00 48.59 503 TYR A N 1
ATOM 4048 C CA . TYR A 1 503 ? -24.309 -11.667 -16.515 1.00 48.59 503 TYR A CA 1
ATOM 4049 C C . TYR A 1 503 ? -22.815 -11.641 -16.142 1.00 48.59 503 TYR A C 1
ATOM 4051 O O . TYR A 1 503 ? -22.028 -12.485 -16.554 1.00 48.59 503 TYR A O 1
ATOM 4059 N N . ARG A 1 504 ? -22.432 -10.684 -15.289 1.00 48.25 504 ARG A N 1
ATOM 4060 C CA . ARG A 1 504 ? -21.072 -10.465 -14.787 1.00 48.25 504 ARG A CA 1
ATOM 4061 C C . ARG A 1 504 ? -20.822 -11.123 -13.412 1.00 48.25 504 ARG A C 1
ATOM 4063 O O . ARG A 1 504 ? -19.702 -11.048 -12.913 1.00 48.25 504 ARG A O 1
ATOM 4070 N N . SER A 1 505 ? -21.841 -11.770 -12.817 1.00 37.62 505 SER A N 1
ATOM 4071 C CA . SER A 1 505 ? -21.789 -12.512 -11.539 1.00 37.62 505 SER A CA 1
ATOM 4072 C C . SER A 1 505 ? -21.862 -14.041 -11.696 1.00 37.62 505 SER A C 1
ATOM 4074 O O . SER A 1 505 ? -21.523 -14.744 -10.750 1.00 37.62 505 SER A O 1
ATOM 4076 N N . MET A 1 506 ? -22.253 -14.579 -12.862 1.00 32.19 506 MET A N 1
ATOM 4077 C CA . MET A 1 506 ? -22.198 -16.031 -13.151 1.00 32.19 506 MET A CA 1
ATOM 4078 C C . MET A 1 506 ? -20.764 -16.577 -13.317 1.00 32.19 506 MET A C 1
ATOM 4080 O O . MET A 1 506 ? -20.587 -17.777 -13.491 1.00 32.19 506 MET A O 1
ATOM 4084 N N . GLY A 1 507 ? -19.738 -15.722 -13.237 1.00 33.53 507 GLY A N 1
ATOM 4085 C CA . GLY A 1 507 ? -18.329 -16.132 -13.224 1.00 33.53 507 GLY A CA 1
ATOM 4086 C C . GLY A 1 507 ? -17.804 -16.624 -11.868 1.00 33.53 507 GLY A C 1
ATOM 4087 O O . GLY A 1 507 ? -16.657 -17.048 -11.812 1.00 33.53 507 GLY A O 1
ATOM 4088 N N . ASP A 1 508 ? -18.607 -16.585 -10.796 1.00 31.34 508 ASP A N 1
ATOM 4089 C CA . ASP A 1 508 ? -18.162 -16.902 -9.431 1.00 31.34 508 ASP A CA 1
ATOM 4090 C C . ASP A 1 508 ? -18.919 -18.115 -8.839 1.00 31.34 508 ASP A C 1
ATOM 4092 O O . ASP A 1 508 ? -19.865 -17.967 -8.062 1.00 31.34 508 ASP A O 1
ATOM 4096 N N . ILE A 1 509 ? -18.473 -19.334 -9.177 1.00 28.31 509 ILE A N 1
ATOM 4097 C CA . ILE A 1 509 ? -18.693 -20.550 -8.367 1.00 28.31 509 ILE A CA 1
ATOM 4098 C C . ILE A 1 509 ? -17.505 -20.660 -7.389 1.00 28.31 509 ILE A C 1
ATOM 4100 O O . ILE A 1 509 ? -16.355 -20.557 -7.826 1.00 28.31 509 ILE A O 1
ATOM 4104 N N . PRO A 1 510 ? -17.715 -20.871 -6.075 1.00 29.09 510 PRO A N 1
ATOM 4105 C CA . PRO A 1 510 ? -16.616 -20.968 -5.121 1.00 29.09 510 PRO A CA 1
ATOM 4106 C C . PRO A 1 510 ? -15.903 -22.316 -5.296 1.00 29.09 510 PRO A C 1
ATOM 4108 O O . PRO A 1 510 ? -16.397 -23.350 -4.859 1.00 29.09 510 PRO A O 1
ATOM 4111 N N . GLY A 1 511 ? -14.749 -22.307 -5.965 1.00 29.05 511 GLY A N 1
ATOM 4112 C CA . GLY A 1 511 ? -13.945 -23.517 -6.174 1.00 29.05 511 GLY A CA 1
ATOM 4113 C C . GLY A 1 511 ? -12.840 -23.401 -7.223 1.00 29.05 511 GLY A C 1
ATOM 4114 O O . GLY A 1 511 ? -11.859 -24.126 -7.131 1.00 29.05 511 GLY A O 1
ATOM 4115 N N . PHE A 1 512 ? -12.932 -22.457 -8.161 1.00 27.23 512 PHE A N 1
ATOM 4116 C CA . PHE A 1 512 ? -11.876 -22.195 -9.144 1.00 27.23 512 PHE A CA 1
ATOM 4117 C C . PHE A 1 512 ? -11.803 -20.693 -9.442 1.00 27.23 512 PHE A C 1
ATOM 4119 O O . PHE A 1 512 ? -12.647 -20.156 -10.149 1.00 27.23 512 PHE A O 1
ATOM 4126 N N . ALA A 1 513 ? -10.798 -20.003 -8.895 1.00 24.81 513 ALA A N 1
ATOM 4127 C CA . ALA A 1 513 ? -10.431 -18.659 -9.339 1.00 24.81 513 ALA A CA 1
ATOM 4128 C C . ALA A 1 513 ? -9.335 -18.794 -10.404 1.00 24.81 513 ALA A C 1
ATOM 4130 O O . ALA A 1 513 ? -8.172 -19.041 -10.083 1.00 24.81 513 ALA A O 1
ATOM 4131 N N . ASP A 1 514 ? -9.739 -18.687 -11.667 1.00 26.70 514 ASP A N 1
ATOM 4132 C CA . ASP A 1 514 ? -8.876 -18.799 -12.841 1.00 26.70 514 ASP A CA 1
ATOM 4133 C C . ASP A 1 514 ? -8.133 -17.459 -13.097 1.00 26.70 514 ASP A C 1
ATOM 4135 O O . ASP A 1 514 ? -8.787 -16.415 -13.199 1.00 26.70 514 ASP A O 1
ATOM 4139 N N . PRO A 1 515 ? -6.785 -17.417 -13.191 1.00 27.86 515 PRO A N 1
ATOM 4140 C CA . PRO A 1 515 ? -6.006 -16.181 -13.363 1.00 27.86 515 PRO A CA 1
ATOM 4141 C C . PRO A 1 515 ? -6.021 -15.595 -14.785 1.00 27.86 515 PRO A C 1
ATOM 4143 O O . PRO A 1 515 ? -5.348 -14.594 -15.037 1.00 27.86 515 PRO A O 1
ATOM 4146 N N . ASN A 1 516 ? -6.757 -16.194 -15.721 1.00 34.84 516 ASN A N 1
ATOM 4147 C CA . ASN A 1 516 ? -6.759 -15.805 -17.127 1.00 34.84 516 ASN A CA 1
ATOM 4148 C C . ASN A 1 516 ? -8.146 -15.355 -17.592 1.00 34.84 516 ASN A C 1
ATOM 4150 O O . ASN A 1 516 ? -8.912 -16.149 -18.122 1.00 34.84 516 ASN A O 1
ATOM 4154 N N . LYS A 1 517 ? -8.435 -14.053 -17.515 1.00 26.34 517 LYS A N 1
ATOM 4155 C CA . LYS A 1 517 ? -9.279 -13.400 -18.530 1.00 26.34 517 LYS A CA 1
ATOM 4156 C C . LYS A 1 517 ? -8.874 -11.940 -18.714 1.00 26.34 517 LYS A C 1
ATOM 4158 O O . LYS A 1 517 ? -9.412 -11.012 -18.115 1.00 26.34 517 LYS A O 1
ATOM 4163 N N . ALA A 1 518 ? -7.864 -11.772 -19.567 1.00 30.27 518 ALA A N 1
ATOM 4164 C CA . ALA A 1 518 ? -7.750 -10.598 -20.414 1.00 30.27 518 ALA A CA 1
ATOM 4165 C C . ALA A 1 518 ? -8.969 -10.541 -21.355 1.00 30.27 518 ALA A C 1
ATOM 4167 O O . ALA A 1 518 ? -9.553 -11.564 -21.704 1.00 30.27 518 ALA A O 1
ATOM 4168 N N . VAL A 1 519 ? -9.348 -9.316 -21.694 1.00 27.84 519 VAL A N 1
ATOM 4169 C CA . VAL A 1 519 ? -10.515 -8.900 -22.477 1.00 27.84 519 VAL A CA 1
ATOM 4170 C C . VAL A 1 519 ? -10.690 -9.707 -23.775 1.00 27.84 519 VAL A C 1
ATOM 4172 O O . VAL A 1 519 ? -9.746 -9.847 -24.548 1.00 27.84 519 VAL A O 1
ATOM 4175 N N . GLU A 1 520 ? -11.916 -10.190 -24.007 1.00 25.69 520 GLU A N 1
ATOM 4176 C CA . GLU A 1 520 ? -12.394 -10.713 -25.293 1.00 25.69 520 GLU A CA 1
ATOM 4177 C C . GLU A 1 520 ? -12.428 -9.582 -26.335 1.00 25.69 520 GLU A C 1
ATOM 4179 O O . GLU A 1 520 ? -13.071 -8.548 -26.140 1.00 25.69 520 GLU A O 1
ATOM 4184 N N . ILE A 1 521 ? -11.691 -9.796 -27.426 1.00 27.97 521 ILE A N 1
ATOM 4185 C CA . ILE A 1 521 ? -11.809 -9.084 -28.700 1.00 27.97 521 ILE A CA 1
ATOM 4186 C C . ILE A 1 521 ? -13.102 -9.568 -29.369 1.00 27.97 521 ILE A C 1
ATOM 4188 O O . ILE A 1 521 ? -13.445 -10.745 -29.280 1.00 27.97 521 ILE A O 1
ATOM 4192 N N . SER A 1 522 ? -13.821 -8.643 -30.001 1.00 25.19 522 SER A N 1
ATOM 4193 C CA . SER A 1 522 ? -15.012 -8.892 -30.812 1.00 25.19 522 SER A CA 1
ATOM 4194 C C . SER A 1 522 ? -14.810 -10.037 -31.805 1.00 25.19 522 SER A C 1
ATOM 4196 O O . SER A 1 522 ? -13.852 -10.026 -32.576 1.00 25.19 522 SER A O 1
ATOM 4198 N N . ASN A 1 523 ? -15.736 -10.996 -31.781 1.00 26.45 523 ASN A N 1
ATOM 4199 C CA . ASN A 1 523 ? -15.848 -12.063 -32.767 1.00 26.45 523 ASN A CA 1
ATOM 4200 C C . ASN A 1 523 ? -16.264 -11.478 -34.123 1.00 26.45 523 ASN A C 1
ATOM 4202 O O . ASN A 1 523 ? -17.432 -11.162 -34.307 1.00 26.45 523 ASN A O 1
ATOM 4206 N N . ASP A 1 524 ? -15.316 -11.398 -35.045 1.00 28.50 524 ASP A N 1
ATOM 4207 C CA . ASP A 1 524 ? -15.531 -11.567 -36.481 1.00 28.50 524 ASP A CA 1
ATOM 4208 C C . ASP A 1 524 ? -14.324 -12.372 -36.960 1.00 28.50 524 ASP A C 1
ATOM 4210 O O . ASP A 1 524 ? -13.301 -11.782 -37.265 1.00 28.50 524 ASP A O 1
ATOM 4214 N N . ASP A 1 525 ? -14.386 -13.708 -36.882 1.00 27.95 525 ASP A N 1
ATOM 4215 C CA . ASP A 1 525 ? -13.443 -14.620 -37.559 1.00 27.95 525 ASP A CA 1
ATOM 4216 C C . ASP A 1 525 ? -13.876 -16.092 -37.387 1.00 27.95 525 ASP A C 1
ATOM 4218 O O . ASP A 1 525 ? -13.207 -16.910 -36.751 1.00 27.95 525 ASP A O 1
ATOM 4222 N N . ASP A 1 526 ? -15.008 -16.460 -37.994 1.00 28.31 526 ASP A N 1
ATOM 4223 C CA . ASP A 1 526 ? -15.445 -17.864 -38.123 1.00 28.31 526 ASP A CA 1
ATOM 4224 C C . ASP A 1 526 ? -14.954 -18.537 -39.426 1.00 28.31 526 ASP A C 1
ATOM 4226 O O . ASP A 1 526 ? -15.439 -19.593 -39.829 1.00 28.31 526 ASP A O 1
ATOM 4230 N N . ALA A 1 527 ? -13.943 -17.973 -40.101 1.00 27.64 527 ALA A N 1
ATOM 4231 C CA . ALA A 1 527 ? -13.501 -18.467 -41.412 1.00 27.64 527 ALA A CA 1
ATOM 4232 C C . ALA A 1 527 ? -12.218 -19.326 -41.422 1.00 27.64 527 ALA A C 1
ATOM 4234 O O . ALA A 1 527 ? -11.922 -19.935 -42.448 1.00 27.64 527 ALA A O 1
ATOM 4235 N N . TRP A 1 528 ? -11.449 -19.449 -40.327 1.00 28.77 528 TRP A N 1
ATOM 4236 C CA . TRP A 1 528 ? -10.091 -20.035 -40.415 1.00 28.77 528 TRP A CA 1
ATOM 4237 C C . TRP A 1 528 ? -9.779 -21.258 -39.541 1.00 28.77 528 TRP A C 1
ATOM 4239 O O . TRP A 1 528 ? -8.614 -21.566 -39.279 1.00 28.77 528 TRP A O 1
ATOM 4249 N N . LYS A 1 529 ? -10.791 -22.035 -39.136 1.00 28.80 529 LYS A N 1
ATOM 4250 C CA . LYS A 1 529 ? -10.589 -23.322 -38.438 1.00 28.80 529 LYS A CA 1
ATOM 4251 C C . LYS A 1 529 ? -11.106 -24.533 -39.215 1.00 28.80 529 LYS A C 1
ATOM 4253 O O . LYS A 1 529 ? -11.861 -25.342 -38.695 1.00 28.80 529 LYS A O 1
ATOM 4258 N N . LYS A 1 530 ? -10.589 -24.741 -40.427 1.00 30.62 530 LYS A N 1
ATOM 4259 C CA . LYS A 1 530 ? -10.440 -26.090 -41.007 1.00 30.62 530 LYS A CA 1
ATOM 4260 C C . LYS A 1 530 ? -9.135 -26.186 -41.793 1.00 30.62 530 LYS A C 1
ATOM 4262 O O . LYS A 1 530 ? -9.115 -25.921 -42.987 1.00 30.62 530 LYS A O 1
ATOM 4267 N N . LYS A 1 531 ? -8.057 -26.573 -41.097 1.00 26.95 531 LYS A N 1
ATOM 4268 C CA . LYS A 1 531 ? -6.941 -27.415 -41.589 1.00 26.95 531 LYS A CA 1
ATOM 4269 C C . LYS A 1 531 ? -5.874 -27.560 -40.495 1.00 26.95 531 LYS A C 1
ATOM 4271 O O . LYS A 1 531 ? -4.830 -26.918 -40.519 1.00 26.95 531 LYS A O 1
ATOM 4276 N N . SER A 1 532 ? -6.127 -28.436 -39.524 1.00 34.28 532 SER A N 1
ATOM 4277 C CA . SER A 1 532 ? -5.052 -29.051 -38.746 1.00 34.28 532 SER A CA 1
ATOM 4278 C C . SER A 1 532 ? -4.495 -30.234 -39.541 1.00 34.28 532 SER A C 1
ATOM 4280 O O . SER A 1 532 ? -5.082 -31.309 -39.599 1.00 34.28 532 SER A O 1
ATOM 4282 N N . ALA A 1 533 ? -3.334 -30.038 -40.162 1.00 28.05 533 ALA A N 1
ATOM 4283 C CA . ALA A 1 533 ? -2.475 -31.134 -40.593 1.00 28.05 533 ALA A CA 1
ATOM 4284 C C . ALA A 1 533 ? -1.004 -30.713 -40.438 1.00 28.05 533 ALA A C 1
ATOM 4286 O O . ALA A 1 533 ? -0.526 -29.807 -41.115 1.00 28.05 533 ALA A O 1
ATOM 4287 N N . LYS A 1 534 ? -0.333 -31.358 -39.474 1.00 42.19 534 LYS A N 1
ATOM 4288 C CA . LYS A 1 534 ? 1.111 -31.384 -39.167 1.00 42.19 534 LYS A CA 1
ATOM 4289 C C . LYS A 1 534 ? 2.045 -30.687 -40.179 1.00 42.19 534 LYS A C 1
ATOM 4291 O O . LYS A 1 534 ? 2.291 -31.269 -41.229 1.00 42.19 534 LYS A O 1
ATOM 4296 N N . LYS A 1 535 ? 2.707 -29.582 -39.782 1.00 32.28 535 LYS A N 1
ATOM 4297 C CA . LYS A 1 535 ? 4.083 -29.201 -40.205 1.00 32.28 535 LYS A CA 1
ATOM 4298 C C . LYS A 1 535 ? 4.819 -28.432 -39.082 1.00 32.28 535 LYS A C 1
ATOM 4300 O O . LYS A 1 535 ? 4.203 -27.785 -38.246 1.00 32.28 535 LYS A O 1
ATOM 4305 N N . SER A 1 536 ? 6.140 -28.599 -39.025 1.00 38.62 536 SER A N 1
ATOM 4306 C CA . SER A 1 536 ? 7.083 -28.376 -37.910 1.00 38.62 536 SER A CA 1
ATOM 4307 C C . SER A 1 536 ? 7.254 -26.934 -37.387 1.00 38.62 536 SER A C 1
ATOM 4309 O O . SER A 1 536 ? 7.533 -26.032 -38.170 1.00 38.62 536 SER A O 1
ATOM 4311 N N . GLY A 1 537 ? 7.260 -26.736 -36.060 1.00 54.22 537 GLY A N 1
ATOM 4312 C CA . GLY A 1 537 ? 7.524 -25.449 -35.378 1.00 54.22 537 GLY A CA 1
ATOM 4313 C C . GLY A 1 537 ? 9.003 -25.024 -35.257 1.00 54.22 537 GLY A C 1
ATOM 4314 O O . GLY A 1 537 ? 9.431 -24.578 -34.189 1.00 54.22 537 GLY A O 1
ATOM 4315 N N . GLY A 1 538 ? 9.801 -25.213 -36.313 1.00 74.69 538 GLY A N 1
ATOM 4316 C CA . GLY A 1 538 ? 11.201 -24.764 -36.392 1.00 74.69 538 GLY A CA 1
ATOM 4317 C C . GLY A 1 538 ? 11.337 -23.307 -36.859 1.00 74.69 538 GLY A C 1
ATOM 4318 O O . GLY A 1 538 ? 10.358 -22.683 -37.250 1.00 74.69 538 GLY A O 1
ATOM 4319 N N . PHE A 1 539 ? 12.554 -22.749 -36.877 1.00 81.19 539 PHE A N 1
ATOM 4320 C CA . PHE A 1 539 ? 12.800 -21.400 -37.430 1.00 81.19 539 PHE A CA 1
ATOM 4321 C C . PHE A 1 539 ? 12.378 -21.267 -38.906 1.00 81.19 539 PHE A C 1
ATOM 4323 O O . PHE A 1 539 ? 12.077 -20.173 -39.372 1.00 81.19 539 PHE A O 1
ATOM 4330 N N . GLN A 1 540 ? 12.306 -22.387 -39.625 1.00 80.56 540 GLN A N 1
ATOM 4331 C CA . GLN A 1 540 ? 11.841 -22.483 -41.007 1.00 80.56 540 GLN A CA 1
ATOM 4332 C C . GLN A 1 540 ? 10.370 -22.077 -41.167 1.00 80.56 540 GLN A C 1
ATOM 4334 O O . GLN A 1 540 ? 9.987 -21.606 -42.231 1.00 80.56 540 GLN A O 1
ATOM 4339 N N . SER A 1 541 ? 9.542 -22.218 -40.124 1.00 78.62 541 SER A N 1
ATOM 4340 C CA . SER A 1 541 ? 8.126 -21.840 -40.181 1.00 78.62 541 SER A CA 1
ATOM 4341 C C . SER A 1 541 ? 7.884 -20.344 -39.947 1.00 78.62 541 SER A C 1
ATOM 4343 O O . SER A 1 541 ? 6.737 -19.915 -39.961 1.00 78.62 541 SER A O 1
ATOM 4345 N N . MET A 1 542 ? 8.935 -19.553 -39.691 1.00 81.75 542 MET A N 1
ATOM 4346 C CA . MET A 1 542 ? 8.845 -18.116 -39.379 1.00 81.75 542 MET A CA 1
ATOM 4347 C C . MET A 1 542 ? 9.066 -17.208 -40.598 1.00 81.75 542 MET A C 1
ATOM 4349 O O . MET A 1 542 ? 9.216 -16.004 -40.428 1.00 81.75 542 MET A O 1
ATOM 4353 N N . ASN A 1 543 ? 9.106 -17.778 -41.809 1.00 82.12 543 ASN A N 1
ATOM 4354 C CA . ASN A 1 543 ? 9.280 -17.057 -43.077 1.00 82.12 543 ASN A CA 1
ATOM 4355 C C . ASN A 1 543 ? 10.505 -16.111 -43.107 1.00 82.12 543 ASN A C 1
ATOM 4357 O O . ASN A 1 543 ? 10.432 -14.991 -43.604 1.00 82.12 543 ASN A O 1
ATOM 4361 N N . LEU A 1 544 ? 11.628 -16.558 -42.533 1.00 86.88 544 LEU A N 1
ATOM 4362 C CA . LEU A 1 544 ? 12.892 -15.813 -42.493 1.00 86.88 544 LEU A CA 1
ATOM 4363 C C . LEU A 1 544 ? 13.677 -15.985 -43.799 1.00 86.88 544 LEU A C 1
ATOM 4365 O O . LEU A 1 544 ? 13.662 -17.062 -44.400 1.00 86.88 544 LEU A O 1
ATOM 4369 N N . SER A 1 545 ? 14.445 -14.968 -44.193 1.00 87.38 545 SER A N 1
ATOM 4370 C CA . SER A 1 545 ? 15.328 -15.052 -45.357 1.00 87.38 545 SER A CA 1
ATOM 4371 C C . SER A 1 545 ? 16.399 -16.143 -45.210 1.00 87.38 545 SER A C 1
ATOM 4373 O O . SER A 1 545 ? 16.889 -16.459 -44.118 1.00 87.38 545 SER A O 1
ATOM 4375 N N . HIS A 1 546 ? 16.816 -16.708 -46.347 1.00 87.12 546 HIS A N 1
ATOM 4376 C CA . HIS A 1 546 ? 17.782 -17.810 -46.395 1.00 87.12 546 HIS A CA 1
ATOM 4377 C C . HIS A 1 546 ? 19.114 -17.472 -45.696 1.00 87.12 546 HIS A C 1
ATOM 4379 O O . HIS A 1 546 ? 19.691 -18.314 -45.006 1.00 87.12 546 HIS A O 1
ATOM 4385 N N . ASN A 1 547 ? 19.583 -16.226 -45.809 1.00 88.19 547 ASN A N 1
ATOM 4386 C CA . ASN A 1 547 ? 20.833 -15.782 -45.187 1.00 88.19 547 ASN A CA 1
ATOM 4387 C C . ASN A 1 547 ? 20.744 -15.751 -43.652 1.00 88.19 547 ASN A C 1
ATOM 4389 O O . ASN A 1 547 ? 21.684 -16.183 -42.977 1.00 88.19 547 ASN A O 1
ATOM 4393 N N . VAL A 1 548 ? 19.605 -15.319 -43.101 1.00 88.31 548 VAL A N 1
ATOM 4394 C CA . VAL A 1 548 ? 19.343 -15.337 -41.654 1.00 88.31 548 VAL A CA 1
ATOM 4395 C C . VAL A 1 548 ? 19.238 -16.777 -41.153 1.00 88.31 548 VAL A C 1
ATOM 4397 O O . VAL A 1 548 ? 19.896 -17.139 -40.175 1.00 88.31 548 VAL A O 1
ATOM 4400 N N . LEU A 1 549 ? 18.493 -17.633 -41.860 1.00 88.69 549 LEU A N 1
ATOM 4401 C CA . LEU A 1 549 ? 18.341 -19.047 -41.506 1.00 88.69 549 LEU A CA 1
ATOM 4402 C C . LEU A 1 549 ? 19.694 -19.783 -41.499 1.00 88.69 549 LEU A C 1
ATOM 4404 O O . LEU A 1 549 ? 20.000 -20.520 -40.559 1.00 88.69 549 LEU A O 1
ATOM 4408 N N . LYS A 1 550 ? 20.551 -19.527 -42.497 1.00 88.31 550 LYS A N 1
ATOM 4409 C CA . LYS A 1 550 ? 21.916 -20.073 -42.575 1.00 88.31 550 LYS A CA 1
ATOM 4410 C C . LYS A 1 550 ? 22.779 -19.637 -41.384 1.00 88.31 550 LYS A C 1
ATOM 4412 O O . LYS A 1 550 ? 23.556 -20.439 -40.862 1.00 88.31 550 LYS A O 1
ATOM 4417 N N . GLY A 1 551 ? 22.625 -18.393 -40.924 1.00 88.12 551 GLY A N 1
ATOM 4418 C CA . GLY A 1 551 ? 23.272 -17.880 -39.712 1.00 88.12 551 GLY A CA 1
ATOM 4419 C C . GLY A 1 551 ? 22.813 -18.600 -38.439 1.00 88.12 551 GLY A C 1
ATOM 4420 O O . GLY A 1 551 ? 23.643 -19.037 -37.640 1.00 88.12 551 GLY A O 1
ATOM 4421 N N . ILE A 1 552 ? 21.500 -18.796 -38.287 1.00 88.88 552 ILE A N 1
ATOM 4422 C CA . ILE A 1 552 ? 20.882 -19.503 -37.150 1.00 88.88 552 ILE A CA 1
ATOM 4423 C C . ILE A 1 552 ? 21.367 -20.961 -37.075 1.00 88.88 552 ILE A C 1
ATOM 4425 O O . ILE A 1 552 ? 21.799 -21.419 -36.013 1.00 88.88 552 ILE A O 1
ATOM 4429 N N . ILE A 1 553 ? 21.361 -21.676 -38.206 1.00 86.81 553 ILE A N 1
ATOM 4430 C CA . ILE A 1 553 ? 21.794 -23.080 -38.283 1.00 86.81 553 ILE A CA 1
ATOM 4431 C C . ILE A 1 553 ? 23.283 -23.206 -37.949 1.00 86.81 553 ILE A C 1
ATOM 4433 O O . ILE A 1 553 ? 23.661 -24.059 -37.149 1.00 86.81 553 ILE A O 1
ATOM 4437 N N . LYS A 1 554 ? 24.134 -22.323 -38.489 1.00 87.12 554 LYS A N 1
ATOM 4438 C CA . LYS A 1 554 ? 25.582 -22.339 -38.219 1.00 87.12 554 LYS A CA 1
ATOM 4439 C C . LYS A 1 554 ? 25.918 -22.052 -36.754 1.00 87.12 554 LYS A C 1
ATOM 4441 O O . LYS A 1 554 ? 26.921 -22.550 -36.250 1.00 87.12 554 LYS A O 1
ATOM 4446 N N . ARG A 1 555 ? 25.081 -21.276 -36.059 1.00 83.50 555 ARG A N 1
ATOM 4447 C CA . ARG A 1 555 ? 25.197 -21.060 -34.610 1.00 83.50 555 ARG A CA 1
ATOM 4448 C C . ARG A 1 555 ? 24.783 -22.290 -33.786 1.00 83.50 555 ARG A C 1
ATOM 4450 O O . ARG A 1 555 ? 25.109 -22.354 -32.605 1.00 83.50 555 ARG A O 1
ATOM 4457 N N . GLY A 1 556 ? 24.096 -23.259 -34.393 1.00 82.31 556 GLY A N 1
ATOM 4458 C CA . GLY A 1 556 ? 23.646 -24.493 -33.747 1.00 82.31 556 GLY A CA 1
ATOM 4459 C C . GLY A 1 556 ? 22.239 -24.414 -33.148 1.00 82.31 556 GLY A C 1
ATOM 4460 O O . GLY A 1 556 ? 21.868 -25.261 -32.335 1.00 82.31 556 GLY A O 1
ATOM 4461 N N . TYR A 1 557 ? 21.434 -23.412 -33.516 1.00 83.62 557 TYR A N 1
ATOM 4462 C CA . TYR A 1 557 ? 20.064 -23.277 -33.017 1.00 83.62 557 TYR A CA 1
ATOM 4463 C C . TYR A 1 557 ? 19.097 -24.150 -33.812 1.00 83.62 557 TYR A C 1
ATOM 4465 O O . TYR A 1 557 ? 18.735 -23.839 -34.942 1.00 83.62 557 TYR A O 1
ATOM 4473 N N . LYS A 1 558 ? 18.668 -25.254 -33.190 1.00 79.75 558 LYS A N 1
ATOM 4474 C CA . LYS A 1 558 ? 17.741 -26.221 -33.796 1.00 79.75 558 LYS A CA 1
ATOM 4475 C C . LYS A 1 558 ? 16.281 -25.774 -33.711 1.00 79.75 558 LYS A C 1
ATOM 4477 O O . LYS A 1 558 ? 15.539 -25.924 -34.675 1.00 79.75 558 LYS A O 1
ATOM 4482 N N . GLN A 1 559 ? 15.864 -25.234 -32.565 1.00 82.94 559 GLN A N 1
ATOM 4483 C CA . GLN A 1 559 ? 14.480 -24.822 -32.314 1.00 82.94 559 GLN A CA 1
ATOM 4484 C C . GLN A 1 559 ? 14.417 -23.451 -31.628 1.00 82.94 559 GLN A C 1
ATOM 4486 O O . GLN A 1 559 ? 15.279 -23.157 -30.794 1.00 82.94 559 GLN A O 1
ATOM 4491 N N . PRO A 1 560 ? 13.404 -22.623 -31.944 1.00 87.19 560 PRO A N 1
ATOM 4492 C CA . PRO A 1 560 ? 13.211 -21.335 -31.295 1.00 87.19 560 PRO A CA 1
ATOM 4493 C C . PRO A 1 560 ? 12.763 -21.515 -29.844 1.00 87.19 560 PRO A C 1
ATOM 4495 O O . PRO A 1 560 ? 11.865 -22.314 -29.545 1.00 87.19 560 PRO A O 1
ATOM 4498 N N . THR A 1 561 ? 13.356 -20.727 -28.944 1.00 83.69 561 THR A N 1
ATOM 4499 C CA . THR A 1 561 ? 12.943 -20.674 -27.537 1.00 83.69 561 THR A CA 1
ATOM 4500 C C . THR A 1 561 ? 11.521 -20.106 -27.410 1.00 83.69 561 THR A C 1
ATOM 4502 O O . THR A 1 561 ? 11.045 -19.425 -28.322 1.00 83.69 561 THR A O 1
ATOM 4505 N N . PRO A 1 562 ? 10.811 -20.326 -26.286 1.00 82.12 562 PRO A N 1
ATOM 4506 C CA . PRO A 1 562 ? 9.446 -19.824 -26.118 1.00 82.12 562 PRO A CA 1
ATOM 4507 C C . PRO A 1 562 ? 9.303 -18.313 -26.336 1.00 82.12 562 PRO A C 1
ATOM 4509 O O . PRO A 1 562 ? 8.306 -17.876 -26.908 1.00 82.12 562 PRO A O 1
ATOM 4512 N N . ILE A 1 563 ? 10.309 -17.517 -25.939 1.00 85.38 563 ILE A N 1
ATOM 4513 C CA . ILE A 1 563 ? 10.294 -16.068 -26.187 1.00 85.38 563 ILE A CA 1
ATOM 4514 C C . ILE A 1 563 ? 10.459 -15.764 -27.665 1.00 85.38 563 ILE A C 1
ATOM 4516 O O . ILE A 1 563 ? 9.651 -15.024 -28.203 1.00 85.38 563 ILE A O 1
ATOM 4520 N N . GLN A 1 564 ? 11.406 -16.416 -28.339 1.00 90.12 564 GLN A N 1
ATOM 4521 C CA . GLN A 1 564 ? 11.631 -16.246 -29.773 1.00 90.12 564 GLN A CA 1
ATOM 4522 C C . GLN A 1 564 ? 10.380 -16.617 -30.576 1.00 90.12 564 GLN A C 1
ATOM 4524 O O . GLN A 1 564 ? 9.982 -15.872 -31.462 1.00 90.12 564 GLN A O 1
ATOM 4529 N N . ARG A 1 565 ? 9.710 -17.720 -30.221 1.00 87.62 565 ARG A N 1
ATOM 4530 C CA . ARG A 1 565 ? 8.501 -18.191 -30.909 1.00 87.62 565 ARG A CA 1
ATOM 4531 C C . ARG A 1 565 ? 7.340 -17.205 -30.835 1.00 87.62 565 ARG A C 1
ATOM 4533 O O . ARG A 1 565 ? 6.602 -17.090 -31.804 1.00 87.62 565 ARG A O 1
ATOM 4540 N N . LYS A 1 566 ? 7.181 -16.515 -29.701 1.00 86.62 566 LYS A N 1
ATOM 4541 C CA . LYS A 1 566 ? 6.108 -15.531 -29.511 1.00 86.62 566 LYS A CA 1
ATOM 4542 C C . LYS A 1 566 ? 6.482 -14.140 -30.025 1.00 86.62 566 LYS A C 1
ATOM 4544 O O . LYS A 1 566 ? 5.625 -13.472 -30.580 1.00 86.62 566 LYS A O 1
ATOM 4549 N N . THR A 1 567 ? 7.726 -13.690 -29.842 1.00 91.25 567 THR A N 1
ATOM 4550 C CA . THR A 1 567 ? 8.113 -12.312 -30.187 1.00 91.25 567 THR A CA 1
ATOM 4551 C C . THR A 1 567 ? 8.495 -12.144 -31.652 1.00 91.25 567 THR A C 1
ATOM 4553 O O . THR A 1 567 ? 8.155 -11.118 -32.221 1.00 91.25 567 THR A O 1
ATOM 4556 N N . ILE A 1 568 ? 9.204 -13.104 -32.268 1.00 92.38 568 ILE A N 1
ATOM 4557 C CA . ILE A 1 568 ? 9.737 -12.934 -33.634 1.00 92.38 568 ILE A CA 1
ATOM 4558 C C . ILE A 1 568 ? 8.619 -12.608 -34.641 1.00 92.38 568 ILE A C 1
ATOM 4560 O O . ILE A 1 568 ? 8.777 -11.612 -35.342 1.00 92.38 568 ILE A O 1
ATOM 4564 N N . PRO A 1 569 ? 7.482 -13.335 -34.687 1.00 90.44 569 PRO A N 1
ATOM 4565 C CA . PRO A 1 569 ? 6.403 -13.016 -35.625 1.00 90.44 569 PRO A CA 1
ATOM 4566 C C . PRO A 1 569 ? 5.820 -11.611 -35.421 1.00 90.44 569 PRO A C 1
ATOM 4568 O O . PRO A 1 569 ? 5.712 -10.852 -36.376 1.00 90.44 569 PRO A O 1
ATOM 4571 N N . LEU A 1 570 ? 5.548 -11.218 -34.171 1.00 90.62 570 LEU A N 1
ATOM 4572 C CA . LEU A 1 570 ? 4.984 -9.898 -33.851 1.00 90.62 570 LEU A CA 1
ATOM 4573 C C . LEU A 1 570 ? 5.919 -8.748 -34.233 1.00 90.62 570 LEU A C 1
ATOM 4575 O O . LEU A 1 570 ? 5.473 -7.683 -34.650 1.00 90.62 570 LEU A O 1
ATOM 4579 N N . ILE A 1 571 ? 7.227 -8.960 -34.076 1.00 93.69 571 ILE A N 1
ATOM 4580 C CA . ILE A 1 571 ? 8.225 -7.964 -34.455 1.00 93.69 571 ILE A CA 1
ATOM 4581 C C . ILE A 1 571 ? 8.316 -7.862 -35.985 1.00 93.69 571 ILE A C 1
ATOM 4583 O O . ILE A 1 571 ? 8.444 -6.755 -36.504 1.00 93.69 571 ILE A O 1
ATOM 4587 N N . LEU A 1 572 ? 8.222 -8.981 -36.712 1.00 90.81 572 LEU A N 1
ATOM 4588 C CA . LEU A 1 572 ? 8.218 -8.987 -38.182 1.00 90.81 572 LEU A CA 1
ATOM 4589 C C . LEU A 1 572 ? 6.981 -8.293 -38.777 1.00 90.81 572 LEU A C 1
ATOM 4591 O O . LEU A 1 572 ? 7.086 -7.702 -39.846 1.00 90.81 572 LEU A O 1
ATOM 4595 N N . GLU A 1 573 ? 5.847 -8.294 -38.071 1.00 89.19 573 GLU A N 1
ATOM 4596 C CA . GLU A 1 573 ? 4.644 -7.516 -38.424 1.00 89.19 573 GLU A CA 1
ATOM 4597 C C . GLU A 1 573 ? 4.825 -5.993 -38.251 1.00 89.19 573 GLU A C 1
ATOM 4599 O O . GLU A 1 573 ? 3.948 -5.221 -38.627 1.00 89.19 573 GLU A O 1
ATOM 4604 N N . GLY A 1 574 ? 5.944 -5.541 -37.672 1.00 88.19 574 GLY A N 1
ATOM 4605 C CA . GLY A 1 574 ? 6.242 -4.121 -37.469 1.00 88.19 574 GLY A CA 1
ATOM 4606 C C . GLY A 1 574 ? 5.668 -3.513 -36.185 1.00 88.19 574 GLY A C 1
ATOM 4607 O O . GLY A 1 574 ? 5.797 -2.307 -35.996 1.00 88.19 574 GLY A O 1
ATOM 4608 N N . ARG A 1 575 ? 5.080 -4.317 -35.286 1.00 89.31 575 ARG A N 1
ATOM 4609 C CA . ARG A 1 575 ? 4.502 -3.838 -34.017 1.00 89.31 575 ARG A CA 1
ATOM 4610 C C . ARG A 1 575 ? 5.559 -3.553 -32.950 1.00 89.31 575 ARG A C 1
ATOM 4612 O O . ARG A 1 575 ? 6.572 -4.252 -32.869 1.00 89.31 575 ARG A O 1
ATOM 4619 N N . ASP A 1 576 ? 5.295 -2.578 -32.085 1.00 93.06 576 ASP A N 1
ATOM 4620 C CA . ASP A 1 576 ? 6.081 -2.359 -30.869 1.00 93.06 576 ASP A CA 1
ATOM 4621 C C . ASP A 1 576 ? 5.825 -3.500 -29.873 1.00 93.06 576 ASP A C 1
ATOM 4623 O O . ASP A 1 576 ? 4.696 -3.970 -29.713 1.00 93.06 576 ASP A O 1
ATOM 4627 N N . VAL A 1 577 ? 6.870 -3.981 -29.190 1.00 92.31 577 VAL A N 1
ATOM 4628 C CA . VAL A 1 577 ? 6.758 -5.137 -28.280 1.00 92.31 577 VAL A CA 1
ATOM 4629 C C . VAL A 1 577 ? 7.442 -4.857 -26.956 1.00 92.31 577 VAL A C 1
ATOM 4631 O O . VAL A 1 577 ? 8.624 -4.519 -26.901 1.00 92.31 577 VAL A O 1
ATOM 4634 N N . VAL A 1 578 ? 6.715 -5.105 -25.868 1.00 91.88 578 VAL A N 1
ATOM 4635 C CA . VAL A 1 578 ? 7.261 -5.164 -24.512 1.00 91.88 578 VAL A CA 1
ATOM 4636 C C . VAL A 1 578 ? 7.317 -6.627 -24.085 1.00 91.88 578 VAL A C 1
ATOM 4638 O O . VAL A 1 578 ? 6.304 -7.240 -23.759 1.00 91.88 578 VAL A O 1
ATOM 4641 N N . ALA A 1 579 ? 8.514 -7.202 -24.089 1.00 89.56 579 ALA A N 1
ATOM 4642 C CA . ALA A 1 579 ? 8.757 -8.610 -23.820 1.00 89.56 579 ALA A CA 1
ATOM 4643 C C . ALA A 1 579 ? 9.354 -8.830 -22.423 1.00 89.56 579 ALA A C 1
ATOM 4645 O O . ALA A 1 579 ? 10.475 -8.407 -22.120 1.00 89.56 579 ALA A O 1
ATOM 4646 N N . MET A 1 580 ? 8.627 -9.566 -21.581 1.00 84.88 580 MET A N 1
ATOM 4647 C CA . MET A 1 580 ? 9.094 -10.013 -20.271 1.00 84.88 580 MET A CA 1
ATOM 4648 C C . MET A 1 580 ? 9.663 -11.425 -20.330 1.00 84.88 580 MET A C 1
ATOM 4650 O O . MET A 1 580 ? 8.928 -12.393 -20.531 1.00 84.88 580 MET A O 1
ATOM 4654 N N . ALA A 1 581 ? 10.971 -11.547 -20.103 1.00 78.12 581 ALA A N 1
ATOM 4655 C CA . ALA A 1 581 ? 11.630 -12.840 -19.964 1.00 78.12 581 ALA A CA 1
ATOM 4656 C C . ALA A 1 581 ? 12.923 -12.764 -19.134 1.00 78.12 581 ALA A C 1
ATOM 4658 O O . ALA A 1 581 ? 13.690 -11.790 -19.184 1.00 78.12 581 ALA A O 1
ATOM 4659 N N . ARG A 1 582 ? 13.213 -13.852 -18.407 1.00 68.31 582 ARG A N 1
ATOM 4660 C CA . ARG A 1 582 ? 14.449 -14.002 -17.624 1.00 68.31 582 ARG A CA 1
ATOM 4661 C C . ARG A 1 582 ? 15.697 -13.960 -18.512 1.00 68.31 582 ARG A C 1
ATOM 4663 O O . ARG A 1 582 ? 15.646 -14.237 -19.716 1.00 68.31 582 ARG A O 1
ATOM 4670 N N . THR A 1 583 ? 16.840 -13.622 -17.922 1.00 66.25 583 THR A N 1
ATOM 4671 C CA . THR A 1 583 ? 18.138 -13.734 -18.608 1.00 66.25 583 THR A CA 1
ATOM 4672 C C . THR A 1 583 ? 18.416 -15.189 -18.989 1.00 66.25 583 THR A C 1
ATOM 4674 O O . THR A 1 583 ? 18.028 -16.106 -18.272 1.00 66.25 583 THR A O 1
ATOM 4677 N N . GLY A 1 584 ? 19.020 -15.407 -20.158 1.00 64.38 584 GLY A N 1
ATOM 4678 C CA . GLY A 1 584 ? 19.230 -16.754 -20.706 1.00 64.38 584 GLY A CA 1
ATOM 4679 C C . GLY A 1 584 ? 18.041 -17.350 -21.474 1.00 64.38 584 GLY A C 1
ATOM 4680 O O . GLY A 1 584 ? 18.193 -18.402 -22.076 1.00 64.38 584 GLY A O 1
ATOM 4681 N N . SER A 1 585 ? 16.887 -16.672 -21.556 1.00 70.38 585 SER A N 1
ATOM 4682 C CA . SER A 1 585 ? 15.726 -17.159 -22.338 1.00 70.38 585 SER A CA 1
ATOM 4683 C C . SER A 1 585 ? 15.903 -17.062 -23.863 1.00 70.38 585 SER A C 1
ATOM 4685 O O . SER A 1 585 ? 15.012 -17.453 -24.611 1.00 70.38 585 SER A O 1
ATOM 4687 N N . GLY A 1 586 ? 17.020 -16.504 -24.341 1.00 81.31 586 GLY A N 1
ATOM 4688 C CA . GLY A 1 586 ? 17.267 -16.264 -25.767 1.00 81.31 586 GLY A CA 1
ATOM 4689 C C . GLY A 1 586 ? 16.751 -14.918 -26.297 1.00 81.31 586 GLY A C 1
ATOM 4690 O O . GLY A 1 586 ? 16.488 -14.814 -27.493 1.00 81.31 586 GLY A O 1
ATOM 4691 N N . LYS A 1 587 ? 16.622 -13.899 -25.428 1.00 87.88 587 LYS A N 1
ATOM 4692 C CA . LYS A 1 587 ? 16.143 -12.540 -25.768 1.00 87.88 587 LYS A CA 1
ATOM 4693 C C . LYS A 1 587 ? 16.956 -11.872 -26.880 1.00 87.88 587 LYS A C 1
ATOM 4695 O O . LYS A 1 587 ? 16.372 -11.321 -27.799 1.00 87.88 587 LYS A O 1
ATOM 4700 N N . THR A 1 588 ? 18.282 -12.005 -26.845 1.00 90.06 588 THR A N 1
ATOM 4701 C CA . THR A 1 588 ? 19.185 -11.393 -27.832 1.00 90.06 588 THR A CA 1
ATOM 4702 C C . THR A 1 588 ? 18.877 -11.842 -29.260 1.00 90.06 588 THR A C 1
ATOM 4704 O O . THR A 1 588 ? 18.749 -11.018 -30.157 1.00 90.06 588 THR A O 1
ATOM 4707 N N . ALA A 1 589 ? 18.654 -13.141 -29.482 1.00 89.94 589 ALA A N 1
ATOM 4708 C CA . ALA A 1 589 ? 18.230 -13.630 -30.795 1.00 89.94 589 ALA A CA 1
ATOM 4709 C C . ALA A 1 589 ? 16.812 -13.164 -31.159 1.00 89.94 589 ALA A C 1
ATOM 4711 O O . ALA A 1 589 ? 16.531 -12.914 -32.325 1.00 89.94 589 ALA A O 1
ATOM 4712 N N . ALA A 1 590 ? 15.934 -13.027 -30.162 1.00 91.94 590 ALA A N 1
ATOM 4713 C CA . ALA A 1 590 ? 14.533 -12.678 -30.353 1.00 91.94 590 ALA A CA 1
ATOM 4714 C C . ALA A 1 590 ? 14.330 -11.280 -30.964 1.00 91.94 590 ALA A C 1
ATOM 4716 O O . ALA A 1 590 ? 13.374 -11.101 -31.711 1.00 91.94 590 ALA A O 1
ATOM 4717 N N . PHE A 1 591 ? 15.229 -10.323 -30.691 1.00 93.81 591 PHE A N 1
ATOM 4718 C CA . PHE A 1 591 ? 15.201 -8.991 -31.310 1.00 93.81 591 PHE A CA 1
ATOM 4719 C C . PHE A 1 591 ? 16.221 -8.787 -32.435 1.00 93.81 591 PHE A C 1
ATOM 4721 O O . PHE A 1 591 ? 16.004 -7.915 -33.273 1.00 93.81 591 PHE A O 1
ATOM 4728 N N . LEU A 1 592 ? 17.316 -9.558 -32.490 1.00 93.69 592 LEU A N 1
ATOM 4729 C CA . LEU A 1 592 ? 18.294 -9.446 -33.581 1.00 93.69 592 LEU A CA 1
ATOM 4730 C C . LEU A 1 592 ? 17.845 -10.156 -34.860 1.00 93.69 592 LEU A C 1
ATOM 4732 O O . LEU A 1 592 ? 18.093 -9.641 -35.943 1.00 93.69 592 LEU A O 1
ATOM 4736 N N . ILE A 1 593 ? 17.176 -11.311 -34.761 1.00 92.88 593 ILE A N 1
ATOM 4737 C CA . ILE A 1 593 ? 16.689 -12.042 -35.943 1.00 92.88 593 ILE A CA 1
ATOM 4738 C C . ILE A 1 593 ? 15.721 -11.174 -36.769 1.00 92.88 593 ILE A C 1
ATOM 4740 O O . ILE A 1 593 ? 15.979 -11.003 -37.961 1.00 92.88 593 ILE A O 1
ATOM 4744 N N . PRO A 1 594 ? 14.682 -10.549 -36.176 1.00 93.12 594 PRO A N 1
ATOM 4745 C CA . PRO A 1 594 ? 13.817 -9.637 -36.922 1.00 93.12 594 PRO A CA 1
ATOM 4746 C C . PRO A 1 594 ? 14.544 -8.381 -37.416 1.00 93.12 594 PRO A C 1
ATOM 4748 O O . PRO A 1 594 ? 14.242 -7.896 -38.500 1.00 93.12 594 PRO A O 1
ATOM 4751 N N . MET A 1 595 ? 15.535 -7.873 -36.670 1.00 93.38 595 MET A N 1
ATOM 4752 C CA . MET A 1 595 ? 16.350 -6.733 -37.113 1.00 93.38 595 MET A CA 1
ATOM 4753 C C . MET A 1 595 ? 17.112 -7.061 -38.401 1.00 93.38 595 MET A C 1
ATOM 4755 O O . MET A 1 595 ? 17.149 -6.242 -39.315 1.00 93.38 595 MET A O 1
ATOM 4759 N N . PHE A 1 596 ? 17.701 -8.255 -38.503 1.00 92.00 596 PHE A N 1
ATOM 4760 C CA . PHE A 1 596 ? 18.367 -8.687 -39.731 1.00 92.00 596 PHE A CA 1
ATOM 4761 C C . PHE A 1 596 ? 17.394 -8.780 -40.904 1.00 92.00 596 PHE A C 1
ATOM 4763 O O . PHE A 1 596 ? 17.726 -8.330 -41.998 1.00 92.00 596 PHE A O 1
ATOM 4770 N N . GLU A 1 597 ? 16.196 -9.313 -40.671 1.00 90.12 597 GLU A N 1
ATOM 4771 C CA . GLU A 1 597 ? 15.170 -9.436 -41.708 1.00 90.12 597 GLU A CA 1
ATOM 4772 C C . GLU A 1 597 ? 14.637 -8.072 -42.166 1.00 90.12 597 GLU A C 1
ATOM 4774 O O . GLU A 1 597 ? 14.402 -7.867 -43.354 1.00 90.12 597 GLU A O 1
ATOM 4779 N N . ARG A 1 598 ? 14.511 -7.110 -41.247 1.00 88.25 598 ARG A N 1
ATOM 4780 C CA . ARG A 1 598 ? 14.080 -5.745 -41.562 1.00 88.25 598 ARG A CA 1
ATOM 4781 C C . ARG A 1 598 ? 15.149 -4.966 -42.327 1.00 88.25 598 ARG A C 1
ATOM 4783 O O . ARG A 1 598 ? 14.852 -4.353 -43.346 1.00 88.25 598 ARG A O 1
ATOM 4790 N N . LEU A 1 599 ? 16.402 -5.024 -41.869 1.00 87.75 599 LEU A N 1
ATOM 4791 C CA . LEU A 1 599 ? 17.508 -4.283 -42.485 1.00 87.75 599 LEU A CA 1
ATOM 4792 C C . LEU A 1 599 ? 17.984 -4.900 -43.809 1.00 87.75 599 LEU A C 1
ATOM 4794 O O . LEU A 1 599 ? 18.538 -4.166 -44.630 1.00 87.75 599 LEU A O 1
ATOM 4798 N N . LYS A 1 600 ? 17.776 -6.213 -44.005 1.00 81.56 600 LYS A N 1
ATOM 4799 C CA . LYS A 1 600 ? 18.144 -7.065 -45.157 1.00 81.56 600 LYS A CA 1
ATOM 4800 C C . LYS A 1 600 ? 19.611 -6.998 -45.584 1.00 81.56 600 LYS A C 1
ATOM 4802 O O . LYS A 1 600 ? 20.348 -7.965 -45.423 1.00 81.56 600 LYS A O 1
ATOM 4807 N N . ALA A 1 601 ? 20.027 -5.875 -46.156 1.00 77.12 601 ALA A N 1
ATOM 4808 C CA . ALA A 1 601 ? 21.352 -5.650 -46.710 1.00 77.12 601 ALA A CA 1
ATOM 4809 C C . ALA A 1 601 ? 21.844 -4.225 -46.417 1.00 77.12 601 ALA A C 1
ATOM 4811 O O . ALA A 1 601 ? 21.091 -3.343 -45.994 1.00 77.12 601 ALA A O 1
ATOM 4812 N N . ARG A 1 602 ? 23.137 -3.993 -46.646 1.00 77.38 602 ARG A N 1
ATOM 4813 C CA . ARG A 1 602 ? 23.759 -2.661 -46.627 1.00 77.38 602 ARG A CA 1
ATOM 4814 C C . ARG A 1 602 ? 23.035 -1.705 -47.574 1.00 77.38 602 ARG A C 1
ATOM 4816 O O . ARG A 1 602 ? 22.736 -2.062 -48.706 1.00 77.38 602 ARG A O 1
ATOM 4823 N N . THR A 1 603 ? 22.801 -0.478 -47.121 1.00 74.00 603 THR A N 1
ATOM 4824 C CA . THR A 1 603 ? 22.304 0.622 -47.962 1.00 74.00 603 THR A CA 1
ATOM 4825 C C . THR A 1 603 ? 23.385 1.698 -48.065 1.00 74.00 603 THR A C 1
ATOM 4827 O O . THR A 1 603 ? 24.105 1.932 -47.099 1.00 74.00 603 THR A O 1
ATOM 4830 N N . SER A 1 604 ? 23.492 2.373 -49.212 1.00 65.19 604 SER A N 1
ATOM 4831 C CA . SER A 1 604 ? 24.469 3.453 -49.449 1.00 65.19 604 SER A CA 1
ATOM 4832 C C . SER A 1 604 ? 24.139 4.767 -48.720 1.00 65.19 604 SER A C 1
ATOM 4834 O O . SER A 1 604 ? 24.927 5.708 -48.756 1.00 65.19 604 SER A O 1
ATOM 4836 N N . LYS A 1 605 ? 22.972 4.855 -48.066 1.00 67.44 605 LYS A N 1
ATOM 4837 C CA . LYS A 1 605 ? 22.549 6.023 -47.280 1.00 67.44 605 LYS A CA 1
ATOM 4838 C C . LYS A 1 605 ? 23.392 6.121 -46.006 1.00 67.44 605 LYS A C 1
ATOM 4840 O O . LYS A 1 605 ? 23.496 5.155 -45.256 1.00 67.44 605 LYS A O 1
ATOM 4845 N N . ALA A 1 606 ? 23.972 7.294 -45.760 1.00 69.94 606 ALA A N 1
ATOM 4846 C CA . ALA A 1 606 ? 24.779 7.547 -44.571 1.00 69.94 606 ALA A CA 1
ATOM 4847 C C . ALA A 1 606 ? 23.914 7.558 -43.294 1.00 69.94 606 ALA A C 1
ATOM 4849 O O . ALA A 1 606 ? 22.857 8.190 -43.259 1.00 69.94 606 ALA A O 1
ATOM 4850 N N . GLY A 1 607 ? 24.383 6.887 -42.240 1.00 79.06 607 GLY A N 1
ATOM 4851 C CA . GLY A 1 607 ? 23.746 6.856 -40.918 1.00 79.06 607 GLY A CA 1
ATOM 4852 C C . GLY A 1 607 ? 23.232 5.475 -40.497 1.00 79.06 607 GLY A C 1
ATOM 4853 O O . GLY A 1 607 ? 22.894 4.632 -41.327 1.00 79.06 607 GLY A O 1
ATOM 4854 N N . ALA A 1 608 ? 23.181 5.250 -39.184 1.00 89.56 608 ALA A N 1
ATOM 4855 C CA . ALA A 1 608 ? 22.695 3.999 -38.610 1.00 89.56 608 ALA A CA 1
ATOM 4856 C C . ALA A 1 608 ? 21.173 3.858 -38.757 1.00 89.56 608 ALA A C 1
ATOM 4858 O O . ALA A 1 608 ? 20.437 4.836 -38.636 1.00 89.56 608 ALA A O 1
ATOM 4859 N N . ARG A 1 609 ? 20.720 2.621 -38.978 1.00 92.31 609 ARG A N 1
ATOM 4860 C CA . ARG A 1 609 ? 19.306 2.238 -39.120 1.00 92.31 609 ARG A CA 1
ATOM 4861 C C . ARG A 1 609 ? 18.770 1.500 -37.893 1.00 92.31 609 ARG A C 1
ATOM 4863 O O . ARG A 1 609 ? 17.590 1.610 -37.570 1.00 92.31 609 ARG A O 1
ATOM 4870 N N . GLY A 1 610 ? 19.639 0.770 -37.191 1.00 93.44 610 GLY A N 1
ATOM 4871 C CA . GLY A 1 610 ? 19.307 0.058 -35.955 1.00 93.44 610 GLY A CA 1
ATOM 4872 C C . GLY A 1 610 ? 20.066 0.592 -34.741 1.00 93.44 610 GLY A C 1
ATOM 4873 O O . GLY A 1 610 ? 21.259 0.888 -34.827 1.00 93.44 610 GLY A O 1
ATOM 4874 N N . LEU A 1 611 ? 19.397 0.656 -33.591 1.00 95.25 611 LEU A N 1
ATOM 4875 C CA . LEU A 1 611 ? 19.988 1.080 -32.321 1.00 95.25 611 LEU A CA 1
ATOM 4876 C C . LEU A 1 611 ? 19.626 0.105 -31.199 1.00 95.25 611 LEU A C 1
ATOM 4878 O O . LEU A 1 611 ? 18.456 -0.197 -30.982 1.00 95.25 611 LEU A O 1
ATOM 4882 N N . VAL A 1 612 ? 20.630 -0.377 -30.467 1.00 95.94 612 VAL A N 1
ATOM 4883 C CA . VAL A 1 612 ? 20.446 -1.262 -29.309 1.00 95.94 612 VAL A CA 1
ATOM 4884 C C . VAL A 1 612 ? 21.082 -0.637 -28.080 1.00 95.94 612 VAL A C 1
ATOM 4886 O O . VAL A 1 612 ? 22.303 -0.493 -28.009 1.00 95.94 612 VAL A O 1
ATOM 4889 N N . PHE A 1 613 ? 20.256 -0.322 -27.088 1.00 94.38 613 PHE A N 1
ATOM 4890 C CA . PHE A 1 613 ? 20.714 0.086 -25.771 1.00 94.38 613 PHE A CA 1
ATOM 4891 C C . PHE A 1 613 ? 20.898 -1.112 -24.861 1.00 94.38 613 PHE A C 1
ATOM 4893 O O . PHE A 1 613 ? 20.001 -1.938 -24.696 1.00 94.38 613 PHE A O 1
ATOM 4900 N N . SER A 1 614 ? 22.067 -1.172 -24.233 1.00 91.06 614 SER A N 1
ATOM 4901 C CA . SER A 1 614 ? 22.383 -2.151 -23.200 1.00 91.06 614 SER A CA 1
ATOM 4902 C C . SER A 1 614 ? 22.851 -1.435 -21.925 1.00 91.06 614 SER A C 1
ATOM 4904 O O . SER A 1 614 ? 23.595 -0.457 -22.014 1.00 91.06 614 SER A O 1
ATOM 4906 N N . PRO A 1 615 ? 22.451 -1.898 -20.726 1.00 85.00 615 PRO A N 1
ATOM 4907 C CA . PRO A 1 615 ? 22.786 -1.255 -19.451 1.00 85.00 615 PRO A CA 1
ATOM 4908 C C . PRO A 1 615 ? 24.265 -1.307 -19.089 1.00 85.00 615 PRO A C 1
ATOM 4910 O O . PRO A 1 615 ? 24.749 -0.431 -18.378 1.00 85.00 615 PRO A O 1
ATOM 4913 N N . THR A 1 616 ? 24.990 -2.330 -19.543 1.00 81.62 616 THR A N 1
ATOM 4914 C CA . THR A 1 616 ? 26.399 -2.512 -19.190 1.00 81.62 616 THR A CA 1
ATOM 4915 C C . THR A 1 616 ? 27.269 -2.714 -20.419 1.00 81.62 616 THR A C 1
ATOM 4917 O O . THR A 1 616 ? 26.819 -3.190 -21.467 1.00 81.62 616 THR A O 1
ATOM 4920 N N . ARG A 1 617 ? 28.553 -2.378 -20.260 1.00 82.06 617 ARG A N 1
ATOM 4921 C CA . ARG A 1 617 ? 29.587 -2.564 -21.282 1.00 82.06 617 ARG A CA 1
ATOM 4922 C C . ARG A 1 617 ? 29.656 -4.017 -21.741 1.00 82.06 617 ARG A C 1
ATOM 4924 O O . ARG A 1 617 ? 29.775 -4.304 -22.928 1.00 82.06 617 ARG A O 1
ATOM 4931 N N . GLU A 1 618 ? 29.590 -4.934 -20.789 1.00 80.06 618 GLU A N 1
ATOM 4932 C CA . GLU A 1 618 ? 29.727 -6.360 -21.029 1.00 80.06 618 GLU A CA 1
ATOM 4933 C C . GLU A 1 618 ? 28.549 -6.908 -21.838 1.00 80.06 618 GLU A C 1
ATOM 4935 O O . GLU A 1 618 ? 28.767 -7.649 -22.796 1.00 80.06 618 GLU A O 1
ATOM 4940 N N . LEU A 1 619 ? 27.318 -6.493 -21.519 1.00 82.81 619 LEU A N 1
ATOM 4941 C CA . LEU A 1 619 ? 26.130 -6.928 -22.252 1.00 82.81 619 LEU A CA 1
ATOM 4942 C C . LEU A 1 619 ? 26.120 -6.378 -23.685 1.00 82.81 619 LEU A C 1
ATOM 4944 O O . LEU A 1 619 ? 25.817 -7.111 -24.622 1.00 82.81 619 LEU A O 1
ATOM 4948 N N . ALA A 1 620 ? 26.550 -5.131 -23.884 1.00 88.75 620 ALA A N 1
ATOM 4949 C CA . ALA A 1 620 ? 26.702 -4.559 -25.220 1.00 88.75 620 ALA A CA 1
ATOM 4950 C C . ALA A 1 620 ? 27.718 -5.340 -26.080 1.00 88.75 620 ALA A C 1
ATOM 4952 O O . ALA A 1 620 ? 27.457 -5.643 -27.246 1.00 88.75 620 ALA A O 1
ATOM 4953 N N . LEU A 1 621 ? 28.864 -5.729 -25.504 1.00 86.56 621 LEU A N 1
ATOM 4954 C CA . LEU A 1 621 ? 29.861 -6.560 -26.194 1.00 86.56 621 LEU A CA 1
ATOM 4955 C C . LEU A 1 621 ? 29.337 -7.973 -26.491 1.00 86.56 621 LEU A C 1
ATOM 4957 O O . LEU A 1 621 ? 29.643 -8.523 -27.551 1.00 86.56 621 LEU A O 1
ATOM 4961 N N . GLN A 1 622 ? 28.534 -8.554 -25.594 1.00 84.44 622 GLN A N 1
ATOM 4962 C CA . GLN A 1 622 ? 27.858 -9.833 -25.837 1.00 84.44 622 GLN A CA 1
ATOM 4963 C C . GLN A 1 622 ? 26.883 -9.730 -27.010 1.00 84.44 622 GLN A C 1
ATOM 4965 O O . GLN A 1 622 ? 26.936 -10.562 -27.917 1.00 84.44 622 GLN A O 1
ATOM 4970 N N . THR A 1 623 ? 26.056 -8.685 -27.043 1.00 90.75 623 THR A N 1
ATOM 4971 C CA . THR A 1 623 ? 25.131 -8.415 -28.148 1.00 90.75 623 THR A CA 1
ATOM 4972 C C . THR A 1 623 ? 25.879 -8.220 -29.466 1.00 90.75 623 THR A C 1
ATOM 4974 O O . THR A 1 623 ? 25.489 -8.810 -30.471 1.00 90.75 623 THR A O 1
ATOM 4977 N N . LEU A 1 624 ? 27.004 -7.493 -29.473 1.00 91.25 624 LEU A N 1
ATOM 4978 C CA . LEU A 1 624 ? 27.847 -7.337 -30.665 1.00 91.25 624 LEU A CA 1
ATOM 4979 C C . LEU A 1 624 ? 28.445 -8.672 -31.138 1.00 91.25 624 LEU A C 1
ATOM 4981 O O . LEU A 1 624 ? 28.469 -8.952 -32.337 1.00 91.25 624 LEU A O 1
ATOM 4985 N N . LYS A 1 625 ? 28.942 -9.505 -30.216 1.00 89.31 625 LYS A N 1
ATOM 4986 C CA . LYS A 1 625 ? 29.464 -10.838 -30.554 1.00 89.31 625 LYS A CA 1
ATOM 4987 C C . LYS A 1 625 ? 28.373 -11.682 -31.211 1.00 89.31 625 LYS A C 1
ATOM 4989 O O . LYS A 1 625 ? 28.598 -12.265 -32.267 1.00 89.31 625 LYS A O 1
ATOM 4994 N N . PHE A 1 626 ? 27.180 -11.665 -30.629 1.00 88.69 626 PHE A N 1
ATOM 4995 C CA . PHE A 1 626 ? 26.024 -12.391 -31.135 1.00 88.69 626 PHE A CA 1
ATOM 4996 C C . PHE A 1 626 ? 25.557 -11.874 -32.502 1.00 88.69 626 PHE A C 1
ATOM 4998 O O . PHE A 1 626 ? 25.232 -12.663 -33.391 1.00 88.69 626 PHE A O 1
ATOM 5005 N N . PHE A 1 627 ? 25.600 -10.553 -32.696 1.00 92.31 627 PHE A N 1
ATOM 5006 C CA . PHE A 1 627 ? 25.330 -9.904 -33.975 1.00 92.31 627 PHE A CA 1
ATOM 5007 C C . PHE A 1 627 ? 26.273 -10.418 -35.068 1.00 92.31 627 PHE A C 1
ATOM 5009 O O . PHE A 1 627 ? 25.815 -10.807 -36.138 1.00 92.31 627 PHE A O 1
ATOM 5016 N N . LYS A 1 628 ? 27.584 -10.483 -34.793 1.00 90.06 628 LYS A N 1
ATOM 5017 C CA . LYS A 1 628 ? 28.589 -10.981 -35.751 1.00 90.06 628 LYS A CA 1
ATOM 5018 C C . LYS A 1 628 ? 28.429 -12.472 -36.061 1.00 90.06 628 LYS A C 1
ATOM 5020 O O . LYS A 1 628 ? 28.694 -12.895 -37.182 1.00 90.06 628 LYS A O 1
ATOM 5025 N N . GLU A 1 629 ? 28.018 -13.268 -35.078 1.00 88.12 629 GLU A N 1
ATOM 5026 C CA . GLU A 1 629 ? 27.850 -14.716 -35.233 1.00 88.12 629 GLU A CA 1
ATOM 5027 C C . GLU A 1 629 ? 26.622 -15.071 -36.087 1.00 88.12 629 GLU A C 1
ATOM 5029 O O . GLU A 1 629 ? 26.753 -15.860 -37.023 1.00 88.12 629 GLU A O 1
ATOM 5034 N N . ILE A 1 630 ? 25.453 -14.477 -35.809 1.00 87.12 630 ILE A N 1
ATOM 5035 C CA . ILE A 1 630 ? 24.215 -14.749 -36.568 1.00 87.12 630 ILE A CA 1
ATOM 5036 C C . ILE A 1 630 ? 24.175 -13.957 -37.881 1.00 87.12 630 ILE A C 1
ATOM 5038 O O . ILE A 1 630 ? 23.817 -14.505 -38.920 1.00 87.12 630 ILE A O 1
ATOM 5042 N N . GLY A 1 631 ? 24.595 -12.692 -37.864 1.00 85.62 631 GLY A N 1
ATOM 5043 C CA . GLY A 1 631 ? 24.573 -11.787 -39.017 1.00 85.62 631 GLY A CA 1
ATOM 5044 C C . GLY A 1 631 ? 25.693 -12.013 -40.038 1.00 85.62 631 GLY A C 1
ATOM 5045 O O . GLY A 1 631 ? 25.830 -11.219 -40.968 1.00 85.62 631 GLY A O 1
ATOM 5046 N N . ARG A 1 632 ? 26.493 -13.084 -39.906 1.00 85.62 632 ARG A N 1
ATOM 5047 C CA . ARG A 1 632 ? 27.679 -13.366 -40.742 1.00 85.62 632 ARG A CA 1
ATOM 5048 C C . ARG A 1 632 ? 27.404 -13.328 -42.252 1.00 85.62 632 ARG A C 1
ATOM 5050 O O . ARG A 1 632 ? 28.312 -13.021 -43.015 1.00 85.62 632 ARG A O 1
ATOM 5057 N N . PHE A 1 633 ? 26.182 -13.646 -42.678 1.00 86.00 633 PHE A N 1
ATOM 5058 C CA . PHE A 1 633 ? 25.788 -13.719 -44.091 1.00 86.00 633 PHE A CA 1
ATOM 5059 C C . PHE A 1 633 ? 24.967 -12.508 -44.582 1.00 86.00 633 PHE A C 1
ATOM 5061 O O . PHE A 1 633 ? 24.504 -12.525 -45.715 1.00 86.00 633 PHE A O 1
ATOM 5068 N N . MET A 1 634 ? 24.783 -11.467 -43.756 1.00 82.94 634 MET A N 1
ATOM 5069 C CA . MET A 1 634 ? 23.924 -10.304 -44.064 1.00 82.94 634 MET A CA 1
ATOM 5070 C C . MET A 1 634 ? 24.702 -9.058 -44.531 1.00 82.94 634 MET A C 1
ATOM 5072 O O . MET A 1 634 ? 24.101 -8.060 -44.915 1.00 82.94 634 MET A O 1
ATOM 5076 N N . ASN A 1 635 ? 26.040 -9.090 -44.478 1.00 85.62 635 ASN A N 1
ATOM 5077 C CA . ASN A 1 635 ? 26.939 -7.970 -44.815 1.00 85.62 635 ASN A CA 1
ATOM 5078 C C . ASN A 1 635 ? 26.654 -6.642 -44.065 1.00 85.62 635 ASN A C 1
ATOM 5080 O O . ASN A 1 635 ? 27.073 -5.571 -44.495 1.00 85.62 635 ASN A O 1
ATOM 5084 N N . LEU A 1 636 ? 25.944 -6.685 -42.934 1.00 88.75 636 LEU A N 1
ATOM 5085 C CA . LEU A 1 636 ? 25.673 -5.516 -42.091 1.00 88.75 636 LEU A CA 1
ATOM 5086 C C . LEU A 1 636 ? 26.877 -5.232 -41.185 1.00 88.75 636 LEU A C 1
ATOM 5088 O O . LEU A 1 636 ? 27.434 -6.159 -40.590 1.00 88.75 636 LEU A O 1
ATOM 5092 N N . LYS A 1 637 ? 27.256 -3.958 -41.016 1.00 89.56 637 LYS A N 1
ATOM 5093 C CA . LYS A 1 637 ? 28.287 -3.580 -40.032 1.00 89.56 637 LYS A CA 1
ATOM 5094 C C . LYS A 1 637 ? 27.641 -3.035 -38.767 1.00 89.56 637 LYS A C 1
ATOM 5096 O O . LYS A 1 637 ? 26.785 -2.156 -38.834 1.00 89.56 637 LYS A O 1
ATOM 5101 N N . ALA A 1 638 ? 28.115 -3.509 -37.620 1.00 91.94 638 ALA A N 1
ATOM 5102 C CA . ALA A 1 638 ? 27.748 -2.970 -36.320 1.00 91.94 638 ALA A CA 1
ATOM 5103 C C . ALA A 1 638 ? 28.947 -2.298 -35.643 1.00 91.94 638 ALA A C 1
ATOM 5105 O O . ALA A 1 638 ? 30.055 -2.839 -35.668 1.00 91.94 638 ALA A O 1
ATOM 5106 N N . ALA A 1 639 ? 28.705 -1.152 -35.009 1.00 92.94 639 ALA A N 1
ATOM 5107 C CA . ALA A 1 639 ? 29.661 -0.471 -34.140 1.00 92.94 639 ALA A CA 1
ATOM 5108 C C . ALA A 1 639 ? 29.205 -0.552 -32.681 1.00 92.94 639 ALA A C 1
ATOM 5110 O O . ALA A 1 639 ? 28.012 -0.694 -32.398 1.00 92.94 639 ALA A O 1
ATOM 5111 N N . VAL A 1 640 ? 30.160 -0.453 -31.754 1.00 93.50 640 VAL A N 1
ATOM 5112 C CA . VAL A 1 640 ? 29.881 -0.471 -30.318 1.00 93.50 640 VAL A CA 1
ATOM 5113 C C . VAL A 1 640 ? 30.365 0.815 -29.657 1.00 93.50 640 VAL A C 1
ATOM 5115 O O . VAL A 1 640 ? 31.502 1.226 -29.872 1.00 93.50 640 VAL A O 1
ATOM 5118 N N . ILE A 1 641 ? 29.504 1.461 -28.871 1.00 93.38 641 ILE A N 1
ATOM 5119 C CA . ILE A 1 641 ? 29.778 2.765 -28.248 1.00 93.38 641 ILE A CA 1
ATOM 5120 C C . ILE A 1 641 ? 29.641 2.631 -26.731 1.00 93.38 641 ILE A C 1
ATOM 5122 O O . ILE A 1 641 ? 28.538 2.519 -26.198 1.00 93.38 641 ILE A O 1
ATOM 5126 N N . LEU A 1 642 ? 30.778 2.597 -26.030 1.00 89.56 642 LEU A N 1
ATOM 5127 C CA . LEU A 1 642 ? 30.857 2.148 -24.636 1.00 89.56 642 LEU A CA 1
ATOM 5128 C C . LEU A 1 642 ? 31.609 3.124 -23.730 1.00 89.56 642 LEU A C 1
ATOM 5130 O O . LEU A 1 642 ? 32.623 3.714 -24.101 1.00 89.56 642 LEU A O 1
ATOM 5134 N N . GLY A 1 643 ? 31.165 3.249 -22.482 1.00 79.19 643 GLY A N 1
ATOM 5135 C CA . GLY A 1 643 ? 31.955 3.917 -21.449 1.00 79.19 643 GLY A CA 1
ATOM 5136 C C . GLY A 1 643 ? 33.324 3.243 -21.249 1.00 79.19 643 GLY A C 1
ATOM 5137 O O . GLY A 1 643 ? 33.432 2.014 -21.226 1.00 79.19 643 GLY A O 1
ATOM 5138 N N . GLY A 1 644 ? 34.375 4.054 -21.099 1.00 74.25 644 GLY A N 1
ATOM 5139 C CA . GLY A 1 644 ? 35.740 3.602 -20.798 1.00 74.25 644 GLY A CA 1
ATOM 5140 C C . GLY A 1 644 ? 36.684 3.482 -21.999 1.00 74.25 644 GLY A C 1
ATOM 5141 O O . GLY A 1 644 ? 37.888 3.500 -21.782 1.00 74.25 644 GLY A O 1
ATOM 5142 N N . ASP A 1 645 ? 36.174 3.437 -23.235 1.00 80.00 645 ASP A N 1
ATOM 5143 C CA . ASP A 1 645 ? 37.027 3.485 -24.436 1.00 80.00 645 ASP A CA 1
ATOM 5144 C C . ASP A 1 645 ? 37.390 4.932 -24.806 1.00 80.00 645 ASP A C 1
ATOM 5146 O O . ASP A 1 645 ? 36.706 5.884 -24.385 1.00 80.00 645 ASP A O 1
ATOM 5150 N N . SER A 1 646 ? 38.453 5.091 -25.605 1.00 82.56 646 SER A N 1
ATOM 5151 C CA . SER A 1 646 ? 38.852 6.387 -26.159 1.00 82.56 646 SER A CA 1
ATOM 5152 C C . SER A 1 646 ? 37.709 6.996 -26.973 1.00 82.56 646 SER A C 1
ATOM 5154 O O . SER A 1 646 ? 36.997 6.300 -27.694 1.00 82.56 646 SER A O 1
ATOM 5156 N N . MET A 1 647 ? 37.510 8.311 -26.845 1.00 82.25 647 MET A N 1
ATOM 5157 C CA . MET A 1 647 ? 36.519 9.025 -27.661 1.00 82.25 647 MET A CA 1
ATOM 5158 C C . MET A 1 647 ? 36.925 9.053 -29.138 1.00 82.25 647 MET A C 1
ATOM 5160 O O . MET A 1 647 ? 36.058 8.979 -29.997 1.00 82.25 647 MET A O 1
ATOM 5164 N N . GLU A 1 648 ? 38.226 9.104 -29.431 1.00 85.25 648 GLU A N 1
ATOM 5165 C CA . GLU A 1 648 ? 38.755 9.143 -30.801 1.00 85.25 648 GLU A CA 1
ATOM 5166 C C . GLU A 1 648 ? 38.442 7.843 -31.564 1.00 85.25 648 GLU A C 1
ATOM 5168 O O . GLU A 1 648 ? 37.997 7.882 -32.714 1.00 85.25 648 GLU A O 1
ATOM 5173 N N . ASP A 1 649 ? 38.555 6.692 -30.892 1.00 85.88 649 ASP A N 1
ATOM 5174 C CA . ASP A 1 649 ? 38.169 5.390 -31.453 1.00 85.88 649 ASP A CA 1
ATOM 5175 C C . ASP A 1 649 ? 36.664 5.328 -31.738 1.00 85.88 649 ASP A C 1
ATOM 5177 O O . ASP A 1 649 ? 36.226 4.731 -32.720 1.00 85.88 649 ASP A O 1
ATOM 5181 N N . GLN A 1 650 ? 35.852 5.973 -30.896 1.00 88.38 650 GLN A N 1
ATOM 5182 C CA . GLN A 1 650 ? 34.400 6.017 -31.068 1.00 88.38 650 GLN A CA 1
ATOM 5183 C C . GLN A 1 650 ? 33.976 6.951 -32.196 1.00 88.38 650 GLN A C 1
ATOM 5185 O O . GLN A 1 650 ? 33.082 6.593 -32.961 1.00 88.38 650 GLN A O 1
ATOM 5190 N N . PHE A 1 651 ? 34.642 8.098 -32.351 1.00 88.69 651 PHE A N 1
ATOM 5191 C CA . PHE A 1 651 ? 34.458 8.967 -33.514 1.00 88.69 651 PHE A CA 1
ATOM 5192 C C . PHE A 1 651 ? 34.795 8.216 -34.804 1.00 88.69 651 PHE A C 1
ATOM 5194 O O . PHE A 1 651 ? 33.992 8.205 -35.738 1.00 88.69 651 PHE A O 1
ATOM 5201 N N . SER A 1 652 ? 35.916 7.490 -34.812 1.00 87.31 652 SER A N 1
ATOM 5202 C CA . SER A 1 652 ? 36.331 6.642 -35.935 1.00 87.31 652 SER A CA 1
ATOM 5203 C C . SER A 1 652 ? 35.306 5.537 -36.232 1.00 87.31 652 SER A C 1
ATOM 5205 O O . SER A 1 652 ? 34.938 5.317 -37.386 1.00 87.31 652 SER A O 1
ATOM 5207 N N . ALA A 1 653 ? 34.777 4.875 -35.197 1.00 88.44 653 ALA A N 1
ATOM 5208 C CA . ALA A 1 653 ? 33.776 3.818 -35.341 1.00 88.44 653 ALA A CA 1
ATOM 5209 C C . ALA A 1 653 ? 32.451 4.319 -35.945 1.00 88.44 653 ALA A C 1
ATOM 5211 O O . ALA A 1 653 ? 31.835 3.600 -36.733 1.00 88.44 653 ALA A O 1
ATOM 5212 N N . ILE A 1 654 ? 32.022 5.542 -35.609 1.00 89.00 654 ILE A N 1
ATOM 5213 C CA . ILE A 1 654 ? 30.835 6.174 -36.206 1.00 89.00 654 ILE A CA 1
ATOM 5214 C C . ILE A 1 654 ? 31.115 6.633 -37.643 1.00 89.00 654 ILE A C 1
ATOM 5216 O O . ILE A 1 654 ? 30.280 6.406 -38.517 1.00 89.00 654 ILE A O 1
ATOM 5220 N N . HIS A 1 655 ? 32.298 7.195 -37.922 1.00 86.75 655 HIS A N 1
ATOM 5221 C CA . HIS A 1 655 ? 32.717 7.558 -39.283 1.00 86.75 655 HIS A CA 1
ATOM 5222 C C . HIS A 1 655 ? 32.803 6.365 -40.240 1.00 86.75 655 HIS A C 1
ATOM 5224 O O . HIS A 1 655 ? 32.613 6.528 -41.443 1.00 86.75 655 HIS A O 1
ATOM 5230 N N . GLY A 1 656 ? 32.996 5.153 -39.713 1.00 84.62 656 GLY A N 1
ATOM 5231 C CA . GLY A 1 656 ? 32.878 3.904 -40.470 1.00 84.62 656 GLY A CA 1
ATOM 5232 C C . GLY A 1 656 ? 31.471 3.604 -41.019 1.00 84.62 656 GLY A C 1
ATOM 5233 O O . GLY A 1 656 ? 31.282 2.550 -41.635 1.00 84.62 656 GLY A O 1
ATOM 5234 N N . ASN A 1 657 ? 30.492 4.495 -40.801 1.00 87.12 657 ASN A N 1
ATOM 5235 C CA . ASN A 1 657 ? 29.097 4.401 -41.235 1.00 87.12 657 ASN A CA 1
ATOM 5236 C C . ASN A 1 657 ? 28.477 3.031 -40.902 1.00 87.12 657 ASN A C 1
ATOM 5238 O O . ASN A 1 657 ? 28.187 2.246 -41.814 1.00 87.12 657 ASN A O 1
ATOM 5242 N N . PRO A 1 658 ? 28.329 2.686 -39.609 1.00 90.81 658 PRO A N 1
ATOM 5243 C CA . PRO A 1 658 ? 27.716 1.429 -39.191 1.00 90.81 658 PRO A CA 1
ATOM 5244 C C . PRO A 1 658 ? 26.211 1.410 -39.499 1.00 90.81 658 PRO A C 1
ATOM 5246 O O . PRO A 1 658 ? 25.532 2.423 -39.369 1.00 90.81 658 PRO A O 1
ATOM 5249 N N . ASP A 1 659 ? 25.680 0.239 -39.859 1.00 90.88 659 ASP A N 1
ATOM 5250 C CA . ASP A 1 659 ? 24.239 0.028 -40.060 1.00 90.88 659 ASP A CA 1
ATOM 5251 C C . ASP A 1 659 ? 23.501 -0.082 -38.718 1.00 90.88 659 ASP A C 1
ATOM 5253 O O . ASP A 1 659 ? 22.351 0.341 -38.597 1.00 90.88 659 ASP A O 1
ATOM 5257 N N . VAL A 1 660 ? 24.168 -0.657 -37.710 1.00 93.44 660 VAL A N 1
ATOM 5258 C CA . VAL A 1 660 ? 23.624 -0.876 -36.365 1.00 93.44 660 VAL A CA 1
ATOM 5259 C C . VAL A 1 660 ? 24.594 -0.360 -35.309 1.00 93.44 660 VAL A C 1
ATOM 5261 O O . VAL A 1 660 ? 25.793 -0.636 -35.359 1.00 93.44 660 VAL A O 1
ATOM 5264 N N . ILE A 1 661 ? 24.077 0.362 -34.321 1.00 95.12 661 ILE A N 1
ATOM 5265 C CA . ILE A 1 661 ? 24.853 0.828 -33.172 1.00 95.12 661 ILE A CA 1
ATOM 5266 C C . ILE A 1 661 ? 24.392 0.073 -31.927 1.00 95.12 661 ILE A C 1
ATOM 5268 O O . ILE A 1 661 ? 23.210 0.072 -31.593 1.00 95.12 661 ILE A O 1
ATOM 5272 N N . VAL A 1 662 ? 25.333 -0.555 -31.221 1.00 95.62 662 VAL A N 1
ATOM 5273 C CA . VAL A 1 662 ? 25.101 -1.148 -29.897 1.00 95.62 662 VAL A CA 1
ATOM 5274 C C . VAL A 1 662 ? 25.798 -0.276 -28.861 1.00 95.62 662 VAL A C 1
ATOM 5276 O O . VAL A 1 662 ? 27.007 -0.070 -28.947 1.00 95.62 662 VAL A O 1
ATOM 5279 N N . ALA A 1 663 ? 25.074 0.270 -27.890 1.00 94.31 663 ALA A N 1
ATOM 5280 C CA . ALA A 1 663 ? 25.650 1.290 -27.021 1.00 94.31 663 ALA A CA 1
ATOM 5281 C C . ALA A 1 663 ? 25.142 1.268 -25.581 1.00 94.31 663 ALA A C 1
ATOM 5283 O O . ALA A 1 663 ? 24.045 0.790 -25.287 1.00 94.31 663 ALA A O 1
ATOM 5284 N N . THR A 1 664 ? 25.939 1.857 -24.686 1.00 91.69 664 THR A N 1
ATOM 5285 C CA . THR A 1 664 ? 25.452 2.283 -23.370 1.00 91.69 664 THR A CA 1
ATOM 5286 C C . THR A 1 664 ? 24.895 3.714 -23.472 1.00 91.69 664 THR A C 1
ATOM 5288 O O . THR A 1 664 ? 25.538 4.562 -24.103 1.00 91.69 664 THR A O 1
ATOM 5291 N N . PRO A 1 665 ? 23.722 4.022 -22.876 1.00 89.19 665 PRO A N 1
ATOM 5292 C CA . PRO A 1 665 ? 23.037 5.306 -23.075 1.00 89.19 665 PRO A CA 1
ATOM 5293 C C . PRO A 1 665 ? 23.901 6.537 -22.804 1.00 89.19 665 PRO A C 1
ATOM 5295 O O . PRO A 1 665 ? 23.944 7.454 -23.622 1.00 89.19 665 PRO A O 1
ATOM 5298 N N . GLY A 1 666 ? 24.636 6.541 -21.685 1.00 86.06 666 GLY A N 1
ATOM 5299 C CA . GLY A 1 666 ? 25.453 7.682 -21.285 1.00 86.06 666 GLY A CA 1
ATOM 5300 C C . GLY A 1 666 ? 26.564 7.992 -22.286 1.00 86.06 666 GLY A C 1
ATOM 5301 O O . GLY A 1 666 ? 26.765 9.152 -22.649 1.00 86.06 666 GLY A O 1
ATOM 5302 N N . ARG A 1 667 ? 27.270 6.966 -22.790 1.00 89.06 667 ARG A N 1
ATOM 5303 C CA . ARG A 1 667 ? 28.320 7.196 -23.790 1.00 89.06 667 ARG A CA 1
ATOM 5304 C C . ARG A 1 667 ? 27.742 7.572 -25.149 1.00 89.06 667 ARG A C 1
ATOM 5306 O O . ARG A 1 667 ? 28.295 8.453 -25.799 1.00 89.06 667 ARG A O 1
ATOM 5313 N N . PHE A 1 668 ? 26.648 6.937 -25.558 1.00 92.44 668 PHE A N 1
ATOM 5314 C CA . PHE A 1 668 ? 25.987 7.258 -26.818 1.00 92.44 668 PHE A CA 1
ATOM 5315 C C . PHE A 1 668 ? 25.558 8.726 -26.871 1.00 92.44 668 PHE A C 1
ATOM 5317 O O . PHE A 1 668 ? 25.910 9.423 -27.816 1.00 92.44 668 PHE A O 1
ATOM 5324 N N . LEU A 1 669 ? 24.900 9.222 -25.818 1.00 89.06 669 LEU A N 1
ATOM 5325 C CA . LEU A 1 669 ? 24.484 10.621 -25.732 1.00 89.06 669 LEU A CA 1
ATOM 5326 C C . LEU A 1 669 ? 25.676 11.587 -25.832 1.00 89.06 669 LEU A C 1
ATOM 5328 O O . LEU A 1 669 ? 25.601 12.580 -26.551 1.00 89.06 669 LEU A O 1
ATOM 5332 N N . HIS A 1 670 ? 26.794 11.276 -25.168 1.00 87.25 670 HIS A N 1
ATOM 5333 C CA . HIS A 1 670 ? 28.008 12.093 -25.247 1.00 87.25 670 HIS A CA 1
ATOM 5334 C C . HIS A 1 670 ? 28.559 12.179 -26.679 1.00 87.25 670 HIS A C 1
ATOM 5336 O O . HIS A 1 670 ? 28.896 13.267 -27.136 1.00 87.25 670 HIS A O 1
ATOM 5342 N N . VAL A 1 671 ? 28.596 11.058 -27.407 1.00 88.88 671 VAL A N 1
ATOM 5343 C CA . VAL A 1 671 ? 29.009 11.036 -28.821 1.00 88.88 671 VAL A CA 1
ATOM 5344 C C . VAL A 1 671 ? 28.017 11.812 -29.695 1.00 88.88 671 VAL A C 1
ATOM 5346 O O . VAL A 1 671 ? 28.444 12.594 -30.540 1.00 88.88 671 VAL A O 1
ATOM 5349 N N . CYS A 1 672 ? 26.708 11.670 -29.460 1.00 88.25 672 CYS A N 1
ATOM 5350 C CA . CYS A 1 672 ? 25.678 12.408 -30.195 1.00 88.25 672 CYS A CA 1
ATOM 5351 C C . CYS A 1 672 ? 25.791 13.927 -30.022 1.00 88.25 672 CYS A C 1
ATOM 5353 O O . CYS A 1 672 ? 25.560 14.661 -30.980 1.00 88.25 672 CYS A O 1
ATOM 5355 N N . ILE A 1 673 ? 26.134 14.402 -28.820 1.00 86.00 673 ILE A N 1
ATOM 5356 C CA . ILE A 1 673 ? 26.311 15.833 -28.542 1.00 86.00 673 ILE A CA 1
ATOM 5357 C C . ILE A 1 673 ? 27.620 16.361 -29.142 1.00 86.00 673 ILE A C 1
ATOM 5359 O O . ILE A 1 673 ? 27.604 17.413 -29.770 1.00 86.00 673 ILE A O 1
ATOM 5363 N N . GLU A 1 674 ? 28.737 15.643 -28.986 1.00 85.50 674 GLU A N 1
ATOM 5364 C CA . GLU A 1 674 ? 30.046 16.061 -29.520 1.00 85.50 674 GLU A CA 1
ATOM 5365 C C . GLU A 1 674 ? 30.085 16.085 -31.053 1.00 85.50 674 GLU A C 1
ATOM 5367 O O . GLU A 1 674 ? 30.667 16.993 -31.642 1.00 85.50 674 GLU A O 1
ATOM 5372 N N . MET A 1 675 ? 29.471 15.095 -31.707 1.00 84.75 675 MET A N 1
ATOM 5373 C CA . MET A 1 675 ? 29.465 14.985 -33.170 1.00 84.75 675 MET A CA 1
ATOM 5374 C C . MET A 1 675 ? 28.293 15.708 -33.841 1.00 84.75 675 MET A C 1
ATOM 5376 O O . MET A 1 675 ? 28.236 15.721 -35.069 1.00 84.75 675 MET A O 1
ATOM 5380 N N . GLU A 1 676 ? 27.342 16.238 -33.062 1.00 83.81 676 GLU A N 1
ATOM 5381 C CA . GLU A 1 676 ? 26.035 16.699 -33.560 1.00 83.81 676 GLU A CA 1
ATOM 5382 C C . GLU A 1 676 ? 25.386 15.645 -34.480 1.00 83.81 676 GLU A C 1
ATOM 5384 O O . GLU A 1 676 ? 24.945 15.911 -35.602 1.00 83.81 676 GLU A O 1
ATOM 5389 N N . LEU A 1 677 ? 25.390 14.393 -34.006 1.00 85.75 677 LEU A N 1
ATOM 5390 C CA . LEU A 1 677 ? 25.011 13.230 -34.801 1.00 85.75 677 LEU A CA 1
ATOM 5391 C C . LEU A 1 677 ? 23.514 13.269 -35.140 1.00 85.75 677 LEU A C 1
ATOM 5393 O O . LEU A 1 677 ? 22.665 13.291 -34.249 1.00 85.75 677 LEU A O 1
ATOM 5397 N N . LYS A 1 678 ? 23.189 13.217 -36.435 1.00 86.62 678 LYS A N 1
ATOM 5398 C CA . LYS A 1 678 ? 21.805 13.131 -36.920 1.00 86.62 678 LYS A CA 1
ATOM 5399 C C . LYS A 1 678 ? 21.306 11.687 -36.840 1.00 86.62 678 LYS A C 1
ATOM 5401 O O . LYS A 1 678 ? 21.939 10.787 -37.388 1.00 86.62 678 LYS A O 1
ATOM 5406 N N . LEU A 1 679 ? 20.158 11.475 -36.193 1.00 88.94 679 LEU A N 1
ATOM 5407 C CA . LEU A 1 679 ? 19.581 10.146 -35.934 1.00 88.94 679 LEU A CA 1
ATOM 5408 C C . LEU A 1 679 ? 18.336 9.830 -36.785 1.00 88.94 679 LEU A C 1
ATOM 5410 O O . LEU A 1 679 ? 17.661 8.831 -36.556 1.00 88.94 679 LEU A O 1
ATOM 5414 N N . ASN A 1 680 ? 18.052 10.654 -37.795 1.00 87.12 680 ASN A N 1
ATOM 5415 C CA . ASN A 1 680 ? 16.805 10.630 -38.570 1.00 87.12 680 ASN A CA 1
ATOM 5416 C C . ASN A 1 680 ? 16.546 9.312 -39.326 1.00 87.12 680 ASN A C 1
ATOM 5418 O O . ASN A 1 680 ? 15.409 9.037 -39.687 1.00 87.12 680 ASN A O 1
ATOM 5422 N N . ASN A 1 681 ? 17.587 8.509 -39.576 1.00 88.75 681 ASN A N 1
ATOM 5423 C CA . ASN A 1 681 ? 17.500 7.268 -40.355 1.00 88.75 681 ASN A CA 1
ATOM 5424 C C . ASN A 1 681 ? 17.256 6.015 -39.495 1.00 88.75 681 ASN A C 1
ATOM 5426 O O . ASN A 1 681 ? 17.229 4.908 -40.033 1.00 88.75 681 ASN A O 1
ATOM 5430 N N . ILE A 1 682 ? 17.110 6.164 -38.174 1.00 92.00 682 ILE A N 1
ATOM 5431 C CA . ILE A 1 682 ? 16.891 5.035 -37.268 1.00 92.00 682 ILE A CA 1
ATOM 5432 C C . ILE A 1 682 ? 15.442 4.563 -37.366 1.00 92.00 682 ILE A C 1
ATOM 5434 O O . ILE A 1 682 ? 14.518 5.288 -37.021 1.00 92.00 682 ILE A O 1
ATOM 5438 N N . GLU A 1 683 ? 15.255 3.313 -37.778 1.00 92.00 683 GLU A N 1
ATOM 5439 C CA . GLU A 1 683 ? 13.939 2.692 -37.951 1.00 92.00 683 GLU A CA 1
ATOM 5440 C C . GLU A 1 683 ? 13.624 1.620 -36.896 1.00 92.00 683 GLU A C 1
ATOM 5442 O O . GLU A 1 683 ? 12.463 1.244 -36.729 1.00 92.00 683 GLU A O 1
ATOM 5447 N N . TYR A 1 684 ? 14.641 1.120 -36.183 1.00 94.00 684 TYR A N 1
ATOM 5448 C CA . TYR A 1 684 ? 14.503 0.007 -35.242 1.00 94.00 684 TYR A CA 1
ATOM 5449 C C . TYR A 1 684 ? 15.319 0.238 -33.967 1.00 94.00 684 TYR A C 1
ATOM 5451 O O . TYR A 1 684 ? 16.550 0.330 -34.011 1.00 94.00 684 TYR A O 1
ATOM 5459 N N . VAL A 1 685 ? 14.642 0.301 -32.819 1.00 94.81 685 VAL A N 1
ATOM 5460 C CA . VAL A 1 685 ? 15.248 0.610 -31.516 1.00 94.81 685 VAL A CA 1
ATOM 5461 C C . VAL A 1 685 ? 14.952 -0.491 -30.510 1.00 94.81 685 VAL A C 1
ATOM 5463 O O . VAL A 1 685 ? 13.808 -0.904 -30.343 1.00 94.81 685 VAL A O 1
ATOM 5466 N N . VAL A 1 686 ? 15.982 -0.950 -29.801 1.00 95.00 686 VAL A N 1
ATOM 5467 C CA . VAL A 1 686 ? 15.867 -1.989 -28.772 1.00 95.00 686 VAL A CA 1
ATOM 5468 C C . VAL A 1 686 ? 16.409 -1.488 -27.442 1.00 95.00 686 VAL A C 1
ATOM 5470 O O . VAL A 1 686 ? 17.554 -1.048 -27.356 1.00 95.00 686 VAL A O 1
ATOM 5473 N N . PHE A 1 687 ? 15.619 -1.648 -26.386 1.00 93.44 687 PHE A N 1
ATOM 5474 C CA . PHE A 1 687 ? 16.053 -1.513 -24.999 1.00 93.44 687 PHE A CA 1
ATOM 5475 C C . PHE A 1 687 ? 16.237 -2.909 -24.396 1.00 93.44 687 PHE A C 1
ATOM 5477 O O . PHE A 1 687 ? 15.258 -3.558 -24.017 1.00 93.44 687 PHE A O 1
ATOM 5484 N N . ASP A 1 688 ? 17.482 -3.389 -24.334 1.00 91.50 688 ASP A N 1
ATOM 5485 C CA . ASP A 1 688 ? 17.811 -4.673 -23.707 1.00 91.50 688 ASP A CA 1
ATOM 5486 C C . ASP A 1 688 ? 18.014 -4.503 -22.197 1.00 91.50 688 ASP A C 1
ATOM 5488 O O . ASP A 1 688 ? 18.605 -3.525 -21.742 1.00 91.50 688 ASP A O 1
ATOM 5492 N N . GLU A 1 689 ? 17.513 -5.462 -21.419 1.00 87.25 689 GLU A N 1
ATOM 5493 C CA . GLU A 1 689 ? 17.434 -5.407 -19.953 1.00 87.25 689 GLU A CA 1
ATOM 5494 C C . GLU A 1 689 ? 16.953 -4.046 -19.427 1.00 87.25 689 GLU A C 1
ATOM 5496 O O . GLU A 1 689 ? 17.604 -3.393 -18.604 1.00 87.25 689 GLU A O 1
ATOM 5501 N N . ALA A 1 690 ? 15.792 -3.614 -19.922 1.00 85.06 690 ALA A N 1
ATOM 5502 C CA . ALA A 1 690 ? 15.294 -2.275 -19.670 1.00 85.06 690 ALA A CA 1
ATOM 5503 C C . ALA A 1 690 ? 15.134 -1.973 -18.174 1.00 85.06 690 ALA A C 1
ATOM 5505 O O . ALA A 1 690 ? 15.547 -0.910 -17.735 1.00 85.06 690 ALA A O 1
ATOM 5506 N N . ASP A 1 691 ? 14.667 -2.913 -17.347 1.00 80.44 691 ASP A N 1
ATOM 5507 C CA . ASP A 1 691 ? 14.637 -2.730 -15.889 1.00 80.44 691 ASP A CA 1
ATOM 5508 C C . ASP A 1 691 ? 15.983 -2.300 -15.283 1.00 80.44 691 ASP A C 1
ATOM 5510 O O . ASP A 1 691 ? 16.005 -1.444 -14.396 1.00 80.44 691 ASP A O 1
ATOM 5514 N N . ARG A 1 692 ? 17.109 -2.813 -15.790 1.00 77.88 692 ARG A N 1
ATOM 5515 C CA . ARG A 1 692 ? 18.443 -2.398 -15.336 1.00 77.88 692 ARG A CA 1
ATOM 5516 C C . ARG A 1 692 ? 18.828 -0.999 -15.788 1.00 77.88 692 ARG A C 1
ATOM 5518 O O . ARG A 1 692 ? 19.469 -0.293 -15.012 1.00 77.88 692 ARG A O 1
ATOM 5525 N N . LEU A 1 693 ? 18.432 -0.592 -16.994 1.00 80.19 693 LEU A N 1
ATOM 5526 C CA . LEU A 1 693 ? 18.671 0.768 -17.485 1.00 80.19 693 LEU A CA 1
ATOM 5527 C C . LEU A 1 693 ? 18.073 1.809 -16.520 1.00 80.19 693 LEU A C 1
ATOM 5529 O O . LEU A 1 693 ? 18.750 2.767 -16.146 1.00 80.19 693 LEU A O 1
ATOM 5533 N N . PHE A 1 694 ? 16.853 1.566 -16.025 1.00 76.00 694 PHE A N 1
ATOM 5534 C CA . PHE A 1 694 ? 16.196 2.453 -15.055 1.00 76.00 694 PHE A CA 1
ATOM 5535 C C . PHE A 1 694 ? 16.740 2.294 -13.624 1.00 76.00 694 PHE A C 1
ATOM 5537 O O . PHE A 1 694 ? 16.862 3.291 -12.916 1.00 76.00 694 PHE A O 1
ATOM 5544 N N . GLU A 1 695 ? 17.125 1.086 -13.181 1.00 72.12 695 GLU A N 1
ATOM 5545 C CA . GLU A 1 695 ? 17.766 0.893 -11.862 1.00 72.12 695 GLU A CA 1
ATOM 5546 C C . GLU A 1 695 ? 19.088 1.662 -11.721 1.00 72.12 695 GLU A C 1
ATOM 5548 O O . GLU A 1 695 ? 19.432 2.096 -10.621 1.00 72.12 695 GLU A O 1
ATOM 5553 N N . MET A 1 696 ? 19.833 1.820 -12.818 1.00 66.31 696 MET A N 1
ATOM 5554 C CA . MET A 1 696 ? 21.113 2.534 -12.848 1.00 66.31 696 MET A CA 1
ATOM 5555 C C . MET A 1 696 ? 20.958 4.059 -12.938 1.00 66.31 696 MET A C 1
ATOM 5557 O O . MET A 1 696 ? 21.963 4.766 -12.929 1.00 66.31 696 MET A O 1
ATOM 5561 N N . GLY A 1 697 ? 19.721 4.569 -12.996 1.00 68.75 697 GLY A N 1
ATOM 5562 C CA . GLY A 1 697 ? 19.442 6.001 -13.087 1.00 68.75 697 GLY A CA 1
ATOM 5563 C C . GLY A 1 697 ? 19.750 6.604 -14.458 1.00 68.75 697 GLY A C 1
ATOM 5564 O O . GLY A 1 697 ? 19.994 7.802 -14.534 1.00 68.75 697 GLY A O 1
ATOM 5565 N N . LEU A 1 698 ? 19.740 5.801 -15.532 1.00 71.75 698 LEU A N 1
ATOM 5566 C CA . LEU A 1 698 ? 20.025 6.262 -16.901 1.00 71.75 698 LEU A CA 1
ATOM 5567 C C . LEU A 1 698 ? 18.805 6.888 -17.606 1.00 71.75 698 LEU A C 1
ATOM 5569 O O . LEU A 1 698 ? 18.811 7.086 -18.821 1.00 71.75 698 LEU A O 1
ATOM 5573 N N . THR A 1 699 ? 17.733 7.156 -16.859 1.00 75.75 699 THR A N 1
ATOM 5574 C CA . THR A 1 699 ? 16.444 7.612 -17.390 1.00 75.75 699 THR A CA 1
ATOM 5575 C C . THR A 1 699 ? 16.561 8.943 -18.123 1.00 75.75 699 THR A C 1
ATOM 5577 O O . THR A 1 699 ? 16.026 9.075 -19.215 1.00 75.75 699 THR A O 1
ATOM 5580 N N . GLU A 1 700 ? 17.283 9.914 -17.560 1.00 79.19 700 GLU A N 1
ATOM 5581 C CA . GLU A 1 700 ? 17.436 11.245 -18.162 1.00 79.19 700 GLU A CA 1
ATOM 5582 C C . GLU A 1 700 ? 18.165 11.165 -19.507 1.00 79.19 700 GLU A C 1
ATOM 5584 O O . GLU A 1 700 ? 17.720 11.746 -20.496 1.00 79.19 700 GLU A O 1
ATOM 5589 N N . GLN A 1 701 ? 19.242 10.375 -19.568 1.00 83.12 701 GLN A N 1
ATOM 5590 C CA . GLN A 1 701 ? 20.009 10.162 -20.793 1.00 83.12 701 GLN A CA 1
ATOM 5591 C C . GLN A 1 701 ? 19.166 9.453 -21.855 1.00 83.12 701 GLN A C 1
ATOM 5593 O O . GLN A 1 701 ? 19.277 9.768 -23.035 1.00 83.12 701 GLN A O 1
ATOM 5598 N N . LEU A 1 702 ? 18.322 8.501 -21.450 1.00 84.94 702 LEU A N 1
ATOM 5599 C CA . LEU A 1 702 ? 17.425 7.802 -22.363 1.00 84.94 702 LEU A CA 1
ATOM 5600 C C . LEU A 1 702 ? 16.335 8.718 -22.919 1.00 84.94 702 LEU A C 1
ATOM 5602 O O . LEU A 1 702 ? 16.120 8.705 -24.126 1.00 84.94 702 LEU A O 1
ATOM 5606 N N . THR A 1 703 ? 15.689 9.531 -22.083 1.00 82.81 703 THR A N 1
ATOM 5607 C CA . THR A 1 703 ? 14.665 10.487 -22.531 1.00 82.81 703 THR A CA 1
ATOM 5608 C C . THR A 1 703 ? 15.243 11.502 -23.519 1.00 82.81 703 THR A C 1
ATOM 5610 O O . THR A 1 703 ? 14.635 11.754 -24.556 1.00 82.81 703 THR A O 1
ATOM 5613 N N . GLU A 1 704 ? 16.446 12.015 -23.249 1.00 83.44 704 GLU A N 1
ATOM 5614 C CA . GLU A 1 704 ? 17.156 12.954 -24.131 1.00 83.44 704 GLU A CA 1
ATOM 5615 C C . GLU A 1 704 ? 17.592 12.319 -25.461 1.00 83.44 704 GLU A C 1
ATOM 5617 O O . GLU A 1 704 ? 17.678 12.989 -26.486 1.00 83.44 704 GLU A O 1
ATOM 5622 N N . VAL A 1 705 ? 17.891 11.019 -25.478 1.00 86.38 705 VAL A N 1
ATOM 5623 C CA . VAL A 1 705 ? 18.167 10.325 -26.740 1.00 86.38 705 VAL A CA 1
ATOM 5624 C C . VAL A 1 705 ? 16.874 10.056 -27.504 1.00 86.38 705 VAL A C 1
ATOM 5626 O O . VAL A 1 705 ? 16.844 10.242 -28.717 1.00 86.38 705 VAL A O 1
ATOM 5629 N N . VAL A 1 706 ? 15.808 9.640 -26.816 1.00 85.81 706 VAL A N 1
ATOM 5630 C CA . VAL A 1 706 ? 14.507 9.354 -27.435 1.00 85.81 706 VAL A CA 1
ATOM 5631 C C . VAL A 1 706 ? 13.907 10.599 -28.085 1.00 85.81 706 VAL A C 1
ATOM 5633 O O . VAL A 1 706 ? 13.361 10.477 -29.176 1.00 85.81 706 VAL A O 1
ATOM 5636 N N . SER A 1 707 ? 14.086 11.787 -27.500 1.00 84.75 707 SER A N 1
ATOM 5637 C CA . SER A 1 707 ? 13.651 13.055 -28.108 1.00 84.75 707 SER A CA 1
ATOM 5638 C C . SER A 1 707 ? 14.392 13.411 -29.407 1.00 84.75 707 SER A C 1
ATOM 5640 O O . SER A 1 707 ? 13.894 14.211 -30.193 1.00 84.75 707 SER A O 1
ATOM 5642 N N . ARG A 1 708 ? 15.569 12.819 -29.655 1.00 86.69 708 ARG A N 1
ATOM 5643 C CA . ARG A 1 708 ? 16.360 13.004 -30.888 1.00 86.69 708 ARG A CA 1
ATOM 5644 C C . ARG A 1 708 ? 16.088 11.935 -31.948 1.00 86.69 708 ARG A C 1
ATOM 5646 O O . ARG A 1 708 ? 16.614 12.041 -33.055 1.00 86.69 708 ARG A O 1
ATOM 5653 N N . LEU A 1 709 ? 15.345 10.883 -31.608 1.00 89.38 709 LEU A N 1
ATOM 5654 C CA . LEU A 1 709 ? 14.989 9.800 -32.523 1.00 89.38 709 LEU A CA 1
ATOM 5655 C C . LEU A 1 709 ? 13.728 10.160 -33.327 1.00 89.38 709 LEU A C 1
ATOM 5657 O O . LEU A 1 709 ? 12.859 10.853 -32.806 1.00 89.38 709 LEU A O 1
ATOM 5661 N N . PRO A 1 710 ? 13.585 9.667 -34.570 1.00 88.25 710 PRO A N 1
ATOM 5662 C CA . PRO A 1 710 ? 12.384 9.901 -35.370 1.00 88.25 710 PRO A CA 1
ATOM 5663 C C . PRO A 1 710 ? 11.166 9.182 -34.773 1.00 88.25 710 PRO A C 1
ATOM 5665 O O . PRO A 1 710 ? 11.300 8.078 -34.240 1.00 88.25 710 PRO A O 1
ATOM 5668 N N . ASP A 1 711 ? 9.974 9.772 -34.901 1.00 82.56 711 ASP A N 1
ATOM 5669 C CA . ASP A 1 711 ? 8.716 9.182 -34.410 1.00 82.56 711 ASP A CA 1
ATOM 5670 C C . ASP A 1 711 ? 8.299 7.931 -35.203 1.00 82.56 711 ASP A C 1
ATOM 5672 O O . ASP A 1 711 ? 7.725 6.997 -34.647 1.00 82.56 711 ASP A O 1
ATOM 5676 N N . SER A 1 712 ? 8.654 7.860 -36.492 1.00 85.94 712 SER A N 1
ATOM 5677 C CA . SER A 1 712 ? 8.402 6.712 -37.372 1.00 85.94 712 SER A CA 1
ATOM 5678 C C . SER A 1 712 ? 9.430 5.587 -37.162 1.00 85.94 712 SER A C 1
ATOM 5680 O O . SER A 1 712 ? 10.244 5.300 -38.045 1.00 85.94 712 SER A O 1
ATOM 5682 N N . ARG A 1 713 ? 9.424 4.955 -35.984 1.00 90.38 713 ARG A N 1
ATOM 5683 C CA . ARG A 1 713 ? 10.339 3.855 -35.620 1.00 90.38 713 ARG A CA 1
ATOM 5684 C C . ARG A 1 713 ? 9.601 2.717 -34.917 1.00 90.38 713 ARG A C 1
ATOM 5686 O O . ARG A 1 713 ? 8.643 2.963 -34.194 1.00 90.38 713 ARG A O 1
ATOM 5693 N N . GLN A 1 714 ? 10.103 1.492 -35.058 1.00 92.88 714 GLN A N 1
ATOM 5694 C CA . GLN A 1 714 ? 9.673 0.365 -34.227 1.00 92.88 714 GLN A CA 1
ATOM 5695 C C . GLN A 1 714 ? 10.538 0.294 -32.970 1.00 92.88 714 GLN A C 1
ATOM 5697 O O . GLN A 1 714 ? 11.771 0.278 -33.051 1.00 92.88 714 GLN A O 1
ATOM 5702 N N . THR A 1 715 ? 9.894 0.228 -31.812 1.00 93.44 715 THR A N 1
ATOM 5703 C CA . THR A 1 715 ? 10.548 0.229 -30.507 1.00 93.44 715 THR A CA 1
ATOM 5704 C C . THR A 1 715 ? 10.247 -1.058 -29.746 1.00 93.44 715 THR A C 1
ATOM 5706 O O . THR A 1 715 ? 9.098 -1.423 -29.496 1.00 93.44 715 THR A O 1
ATOM 5709 N N . LEU A 1 716 ? 11.307 -1.751 -29.331 1.00 94.44 716 LEU A N 1
ATOM 5710 C CA . LEU A 1 716 ? 11.223 -3.006 -28.595 1.00 94.44 716 LEU A CA 1
ATOM 5711 C C . LEU A 1 716 ? 11.834 -2.872 -27.208 1.00 94.44 716 LEU A C 1
ATOM 5713 O O . LEU A 1 716 ? 12.952 -2.382 -27.043 1.00 94.44 716 LEU A O 1
ATOM 5717 N N . LEU A 1 717 ? 11.130 -3.382 -26.205 1.00 92.50 717 LEU A N 1
ATOM 5718 C CA . LEU A 1 717 ? 11.537 -3.300 -24.812 1.00 92.50 717 LEU A CA 1
ATOM 5719 C C . LEU A 1 717 ? 11.617 -4.702 -24.214 1.00 92.50 717 LEU A C 1
ATOM 5721 O O . LEU A 1 717 ? 10.603 -5.359 -23.994 1.00 92.50 717 LEU A O 1
ATOM 5725 N N . PHE A 1 718 ? 12.833 -5.160 -23.919 1.00 90.81 718 PHE A N 1
ATOM 5726 C CA . PHE A 1 718 ? 13.077 -6.464 -23.312 1.00 90.81 718 PHE A CA 1
ATOM 5727 C C . PHE A 1 718 ? 13.482 -6.295 -21.854 1.00 90.81 718 PHE A C 1
ATOM 5729 O O . PHE A 1 718 ? 14.500 -5.687 -21.535 1.00 90.81 718 PHE A O 1
ATOM 5736 N N . SER A 1 719 ? 12.715 -6.885 -20.941 1.00 85.88 719 SER A N 1
ATOM 5737 C CA . SER A 1 719 ? 12.962 -6.749 -19.505 1.00 85.88 719 SER A CA 1
ATOM 5738 C C . SER A 1 719 ? 12.738 -8.061 -18.761 1.00 85.88 719 SER A C 1
ATOM 5740 O O . SER A 1 719 ? 12.016 -8.937 -19.232 1.00 85.88 719 SER A O 1
ATOM 5742 N N . ALA A 1 720 ? 13.376 -8.242 -17.603 1.00 76.50 720 ALA A N 1
ATOM 5743 C CA . ALA A 1 720 ? 13.011 -9.341 -16.708 1.00 76.50 720 ALA A CA 1
ATOM 5744 C C . ALA A 1 720 ? 11.799 -8.965 -15.841 1.00 76.50 720 ALA A C 1
ATOM 5746 O O . ALA A 1 720 ? 11.006 -9.831 -15.477 1.00 76.50 720 ALA A O 1
ATOM 5747 N N . THR A 1 721 ? 11.646 -7.676 -15.520 1.00 69.81 721 THR A N 1
ATOM 5748 C CA . THR A 1 721 ? 10.562 -7.153 -14.681 1.00 69.81 721 THR A CA 1
ATOM 5749 C C . THR A 1 721 ? 9.966 -5.854 -15.236 1.00 69.81 721 THR A C 1
ATOM 5751 O O . THR A 1 721 ? 10.640 -5.113 -15.944 1.00 69.81 721 THR A O 1
ATOM 5754 N N . LEU A 1 722 ? 8.712 -5.537 -14.892 1.00 74.94 722 LEU A N 1
ATOM 5755 C CA . LEU A 1 722 ? 8.088 -4.239 -15.200 1.00 74.94 722 LEU A CA 1
ATOM 5756 C C . LEU A 1 722 ? 7.839 -3.417 -13.923 1.00 74.94 722 LEU A C 1
ATOM 5758 O O . LEU A 1 722 ? 6.774 -3.528 -13.313 1.00 74.94 722 LEU A O 1
ATOM 5762 N N . PRO A 1 723 ? 8.816 -2.614 -13.457 1.00 69.38 723 PRO A N 1
ATOM 5763 C CA . PRO A 1 723 ? 8.557 -1.590 -12.446 1.00 69.38 723 PRO A CA 1
ATOM 5764 C C . PRO A 1 723 ? 7.696 -0.450 -13.021 1.00 69.38 723 PRO A C 1
ATOM 5766 O O . PRO A 1 723 ? 7.688 -0.227 -14.228 1.00 69.38 723 PRO A O 1
ATOM 5769 N N . LYS A 1 724 ? 7.007 0.314 -12.158 1.00 72.62 724 LYS A N 1
ATOM 5770 C CA . LYS A 1 724 ? 6.098 1.405 -12.577 1.00 72.62 724 LYS A CA 1
ATOM 5771 C C . LYS A 1 724 ? 6.759 2.424 -13.514 1.00 72.62 724 LYS A C 1
ATOM 5773 O O . LYS A 1 724 ? 6.179 2.756 -14.535 1.00 72.62 724 LYS A O 1
ATOM 5778 N N . VAL A 1 725 ? 7.999 2.819 -13.220 1.00 74.06 725 VAL A N 1
ATOM 5779 C CA . VAL A 1 725 ? 8.778 3.761 -14.048 1.00 74.06 725 VAL A CA 1
ATOM 5780 C C . VAL A 1 725 ? 8.968 3.241 -15.480 1.00 74.06 725 VAL A C 1
ATOM 5782 O O . VAL A 1 725 ? 8.875 4.000 -16.436 1.00 74.06 725 VAL A O 1
ATOM 5785 N N . LEU A 1 726 ? 9.170 1.929 -15.645 1.00 78.50 726 LEU A N 1
ATOM 5786 C CA . LEU A 1 726 ? 9.302 1.305 -16.963 1.00 78.50 726 LEU A CA 1
ATOM 5787 C C . LEU A 1 726 ? 7.963 1.248 -17.706 1.00 78.50 726 LEU A C 1
ATOM 5789 O O . LEU A 1 726 ? 7.939 1.383 -18.922 1.00 78.50 726 LEU A O 1
ATOM 5793 N N . VAL A 1 727 ? 6.852 1.061 -16.982 1.00 78.75 727 VAL A N 1
ATOM 5794 C CA . VAL A 1 727 ? 5.494 1.122 -17.551 1.00 78.75 727 VAL A CA 1
ATOM 5795 C C . VAL A 1 727 ? 5.187 2.536 -18.045 1.00 78.75 727 VAL A C 1
ATOM 5797 O O . VAL A 1 727 ? 4.646 2.691 -19.133 1.00 78.75 727 VAL A O 1
ATOM 5800 N N . GLU A 1 728 ? 5.528 3.561 -17.265 1.00 78.62 728 GLU A N 1
ATOM 5801 C CA . GLU A 1 728 ? 5.354 4.968 -17.647 1.00 78.62 728 GLU A CA 1
ATOM 5802 C C . GLU A 1 728 ? 6.194 5.315 -18.876 1.00 78.62 728 GLU A C 1
ATOM 5804 O O . GLU A 1 728 ? 5.664 5.868 -19.835 1.00 78.62 728 GLU A O 1
ATOM 5809 N N . PHE A 1 729 ? 7.461 4.891 -18.900 1.00 80.50 729 PHE A N 1
ATOM 5810 C CA . PHE A 1 729 ? 8.313 5.028 -20.078 1.00 80.50 729 PHE A CA 1
ATOM 5811 C C . PHE A 1 729 ? 7.740 4.294 -21.295 1.00 80.50 729 PHE A C 1
ATOM 5813 O O . PHE A 1 729 ? 7.706 4.854 -22.385 1.00 80.50 729 PHE A O 1
ATOM 5820 N N . ALA A 1 730 ? 7.240 3.066 -21.117 1.00 81.38 730 ALA A N 1
ATOM 5821 C CA . ALA A 1 730 ? 6.642 2.299 -22.205 1.00 81.38 730 ALA A CA 1
ATOM 5822 C C . ALA A 1 730 ? 5.392 2.991 -22.776 1.00 81.38 730 ALA A C 1
ATOM 5824 O O . ALA A 1 730 ? 5.220 3.037 -23.986 1.00 81.38 730 ALA A O 1
ATOM 5825 N N . LYS A 1 731 ? 4.545 3.571 -21.916 1.00 76.94 731 LYS A N 1
ATOM 5826 C CA . LYS A 1 731 ? 3.351 4.322 -22.337 1.00 76.94 731 LYS A CA 1
ATOM 5827 C C . LYS A 1 731 ? 3.680 5.641 -23.031 1.00 76.94 731 LYS A C 1
ATOM 5829 O O . LYS A 1 731 ? 2.909 6.072 -23.877 1.00 76.94 731 LYS A O 1
ATOM 5834 N N . ALA A 1 732 ? 4.766 6.298 -22.629 1.00 74.75 732 ALA A N 1
ATOM 5835 C CA . ALA A 1 732 ? 5.174 7.580 -23.192 1.00 74.75 732 ALA A CA 1
ATOM 5836 C C . ALA A 1 732 ? 6.011 7.434 -24.474 1.00 74.75 732 ALA A C 1
ATOM 5838 O O . ALA A 1 732 ? 6.009 8.340 -25.299 1.00 74.75 732 ALA A O 1
ATOM 5839 N N . GLY A 1 733 ? 6.753 6.330 -24.624 1.00 70.12 733 GLY A N 1
ATOM 5840 C CA . GLY A 1 733 ? 7.769 6.171 -25.669 1.00 70.12 733 GLY A CA 1
ATOM 5841 C C . GLY A 1 733 ? 7.468 5.156 -26.774 1.00 70.12 733 GLY A C 1
ATOM 5842 O O . GLY A 1 733 ? 8.236 5.119 -27.738 1.00 70.12 733 GLY A O 1
ATOM 5843 N N . LEU A 1 734 ? 6.426 4.323 -26.639 1.00 81.75 734 LEU A N 1
ATOM 5844 C CA . LEU A 1 734 ? 6.040 3.295 -27.620 1.00 81.75 734 LEU A CA 1
ATOM 5845 C C . LEU A 1 734 ? 4.634 3.568 -28.172 1.00 81.75 734 LEU A C 1
ATOM 5847 O O . LEU A 1 734 ? 3.774 4.095 -27.463 1.00 81.75 734 LEU A O 1
ATOM 5851 N N . SER A 1 735 ? 4.394 3.150 -29.415 1.00 79.38 735 SER A N 1
ATOM 5852 C CA . SER A 1 735 ? 3.109 3.299 -30.107 1.00 79.38 735 SER A CA 1
ATOM 5853 C C . SER A 1 735 ? 2.350 1.971 -30.100 1.00 79.38 735 SER A C 1
ATOM 5855 O O . SER A 1 735 ? 2.758 1.029 -30.767 1.00 79.38 735 SER A O 1
ATOM 5857 N N . ASP A 1 736 ? 1.264 1.897 -29.323 1.00 81.38 736 ASP A N 1
ATOM 5858 C CA . ASP A 1 736 ? 0.414 0.701 -29.144 1.00 81.38 736 ASP A CA 1
ATOM 5859 C C . ASP A 1 736 ? 1.194 -0.624 -28.926 1.00 81.38 736 ASP A C 1
ATOM 5861 O O . ASP A 1 736 ? 1.121 -1.557 -29.732 1.00 81.38 736 ASP A O 1
ATOM 5865 N N . PRO A 1 737 ? 2.008 -0.729 -27.853 1.00 86.50 737 PRO A N 1
ATOM 5866 C CA . PRO A 1 737 ? 2.913 -1.857 -27.684 1.00 86.50 737 PRO A CA 1
ATOM 5867 C C . PRO A 1 737 ? 2.206 -3.142 -27.238 1.00 86.50 737 PRO A C 1
ATOM 5869 O O . PRO A 1 737 ? 1.467 -3.168 -26.250 1.00 86.50 737 PRO A O 1
ATOM 5872 N N . VAL A 1 738 ? 2.555 -4.265 -27.869 1.00 87.75 738 VAL A N 1
ATOM 5873 C CA . VAL A 1 738 ? 2.100 -5.595 -27.449 1.00 87.75 738 VAL A CA 1
ATOM 5874 C C . VAL A 1 738 ? 2.896 -6.063 -26.231 1.00 87.75 738 VAL A C 1
ATOM 5876 O O . VAL A 1 738 ? 4.113 -6.267 -26.292 1.00 87.75 738 VAL A O 1
ATOM 5879 N N . LEU A 1 739 ? 2.206 -6.279 -25.110 1.00 86.88 739 LEU A N 1
ATOM 5880 C CA . LEU A 1 739 ? 2.808 -6.800 -23.884 1.00 86.88 739 LEU A CA 1
ATOM 5881 C C . LEU A 1 739 ? 2.864 -8.331 -23.912 1.00 86.88 739 LEU A C 1
ATOM 5883 O O . LEU A 1 739 ? 1.863 -9.013 -23.697 1.00 86.88 739 LEU A O 1
ATOM 5887 N N . LEU A 1 740 ? 4.060 -8.881 -24.103 1.00 84.00 740 LEU A N 1
ATOM 5888 C CA . LEU A 1 740 ? 4.311 -10.313 -24.022 1.00 84.00 740 LEU A CA 1
ATOM 5889 C C . LEU A 1 740 ? 4.893 -10.694 -22.665 1.00 84.00 740 LEU A C 1
ATOM 5891 O O . LEU A 1 740 ? 6.065 -10.452 -22.367 1.00 84.00 740 LEU A O 1
ATOM 5895 N N . ARG A 1 741 ? 4.075 -11.374 -21.863 1.00 78.69 741 ARG A N 1
ATOM 5896 C CA . ARG A 1 741 ? 4.492 -12.002 -20.613 1.00 78.69 741 ARG A CA 1
ATOM 5897 C C . ARG A 1 741 ? 4.682 -13.496 -20.828 1.00 78.69 741 ARG A C 1
ATOM 5899 O O . ARG A 1 741 ? 3.729 -14.214 -21.112 1.00 78.69 741 ARG A O 1
ATOM 5906 N N . LEU A 1 742 ? 5.916 -13.972 -20.700 1.00 70.31 742 LEU A N 1
ATOM 5907 C CA . LEU A 1 742 ? 6.139 -15.391 -20.462 1.00 70.31 742 LEU A CA 1
ATOM 5908 C C . LEU A 1 742 ? 6.109 -15.608 -18.961 1.00 70.31 742 LEU A C 1
ATOM 5910 O O . LEU A 1 742 ? 7.057 -15.239 -18.263 1.00 70.31 742 LEU A O 1
ATOM 5914 N N . ASP A 1 743 ? 5.000 -16.160 -18.478 1.00 50.97 743 ASP A N 1
ATOM 5915 C CA . ASP A 1 743 ? 4.910 -16.587 -17.095 1.00 50.97 743 ASP A CA 1
ATOM 5916 C C . ASP A 1 743 ? 5.942 -17.683 -16.855 1.00 50.97 743 ASP A C 1
ATOM 5918 O O . ASP A 1 743 ? 5.943 -18.755 -17.456 1.00 50.97 743 ASP A O 1
ATOM 5922 N N . VAL A 1 744 ? 6.910 -17.335 -16.016 1.00 47.59 744 VAL A N 1
ATOM 5923 C CA . VAL A 1 744 ? 7.847 -18.285 -15.449 1.00 47.59 744 VAL A CA 1
ATOM 5924 C C . VAL A 1 744 ? 7.081 -18.912 -14.292 1.00 47.59 744 VAL A C 1
ATOM 5926 O O . VAL A 1 744 ? 6.996 -18.309 -13.224 1.00 47.59 744 VAL A O 1
ATOM 5929 N N . GLU A 1 745 ? 6.476 -20.075 -14.523 1.00 40.25 745 GLU A N 1
ATOM 5930 C CA . GLU A 1 745 ? 5.661 -20.794 -13.529 1.00 40.25 745 GLU A CA 1
ATOM 5931 C C . GLU A 1 745 ? 6.432 -21.161 -12.245 1.00 40.25 745 GLU A C 1
ATOM 5933 O O . GLU A 1 745 ? 5.831 -21.516 -11.239 1.00 40.25 745 GLU A O 1
ATOM 5938 N N . SER A 1 746 ? 7.746 -20.937 -12.188 1.00 49.59 746 SER A N 1
ATOM 5939 C CA . SER A 1 746 ? 8.516 -20.975 -10.947 1.00 49.59 746 SER A CA 1
ATOM 5940 C C . SER A 1 746 ? 9.562 -19.847 -10.903 1.00 49.59 746 SER A C 1
ATOM 5942 O O . SER A 1 746 ? 10.474 -19.753 -11.725 1.00 49.59 746 SER A O 1
ATOM 5944 N N . LYS A 1 747 ? 9.451 -18.929 -9.922 1.00 60.69 747 LYS A N 1
ATOM 5945 C CA . LYS A 1 747 ? 10.431 -17.830 -9.706 1.00 60.69 747 LYS A CA 1
ATOM 5946 C C . LYS A 1 747 ? 11.866 -18.345 -9.497 1.00 60.69 747 LYS A C 1
ATOM 5948 O O . LYS A 1 747 ? 12.813 -17.574 -9.642 1.00 60.69 747 LYS A O 1
ATOM 5953 N N . LEU A 1 748 ? 12.009 -19.622 -9.153 1.00 69.50 748 LEU A N 1
ATOM 5954 C CA . LEU A 1 748 ? 13.251 -20.363 -8.981 1.00 69.50 748 LEU A CA 1
ATOM 5955 C C . LEU A 1 748 ? 13.111 -21.721 -9.683 1.00 69.50 748 LEU A C 1
ATOM 5957 O O . LEU A 1 748 ? 12.021 -22.279 -9.607 1.00 69.50 748 LEU A O 1
ATOM 5961 N N . PRO A 1 749 ? 14.164 -22.260 -10.323 1.00 70.88 749 PRO A N 1
ATOM 5962 C CA . PRO A 1 749 ? 14.138 -23.620 -10.865 1.00 70.88 749 PRO A CA 1
ATOM 5963 C C . PRO A 1 749 ? 13.771 -24.645 -9.783 1.00 70.88 749 PRO A C 1
ATOM 5965 O O . PRO A 1 749 ? 14.233 -24.514 -8.651 1.00 70.88 749 PRO A O 1
ATOM 5968 N N . ASP A 1 750 ? 12.993 -25.673 -10.123 1.00 70.00 750 ASP A N 1
ATOM 5969 C CA . ASP A 1 750 ? 12.613 -26.722 -9.160 1.00 70.00 750 ASP A CA 1
ATOM 5970 C C . ASP A 1 750 ? 13.816 -27.583 -8.734 1.00 70.00 750 ASP A C 1
ATOM 5972 O O . ASP A 1 750 ? 13.865 -28.087 -7.617 1.00 70.00 750 ASP A O 1
ATOM 5976 N N . GLU A 1 751 ? 14.840 -27.657 -9.587 1.00 79.25 751 GLU A N 1
ATOM 5977 C CA . GLU A 1 751 ? 16.122 -28.330 -9.335 1.00 79.25 751 GLU A CA 1
ATOM 5978 C C . GLU A 1 751 ? 17.051 -27.555 -8.370 1.00 79.25 751 GLU A C 1
ATOM 5980 O O . GLU A 1 751 ? 18.115 -28.058 -7.997 1.00 79.25 751 GLU A O 1
ATOM 5985 N N . LEU A 1 752 ? 16.686 -26.325 -7.975 1.00 85.44 752 LEU A N 1
ATOM 5986 C CA . LEU A 1 752 ? 17.475 -25.484 -7.071 1.00 85.44 752 LEU A CA 1
ATOM 5987 C C . LEU A 1 752 ? 17.064 -25.712 -5.609 1.00 85.44 752 LEU A C 1
ATOM 5989 O O . LEU A 1 752 ? 15.977 -25.305 -5.183 1.00 85.44 752 LEU A O 1
ATOM 5993 N N . LYS A 1 753 ? 17.976 -26.273 -4.809 1.00 87.50 753 LYS A N 1
ATOM 5994 C CA . LYS A 1 753 ? 17.802 -26.412 -3.354 1.00 87.50 753 LYS A CA 1
ATOM 5995 C C . LYS A 1 753 ? 18.232 -25.131 -2.637 1.00 87.50 753 LYS A C 1
ATOM 5997 O O . LYS A 1 753 ? 19.240 -24.522 -2.992 1.00 87.50 753 LYS A O 1
ATOM 6002 N N . LEU A 1 754 ? 17.461 -24.709 -1.635 1.00 89.12 754 LEU A N 1
ATOM 6003 C CA . LEU A 1 754 ? 17.749 -23.521 -0.825 1.00 89.12 754 LEU A CA 1
ATOM 6004 C C . LEU A 1 754 ? 17.976 -23.924 0.629 1.00 89.12 754 LEU A C 1
ATOM 6006 O O . LEU A 1 754 ? 17.093 -24.536 1.230 1.00 89.12 754 LEU A O 1
ATOM 6010 N N . GLU A 1 755 ? 19.103 -23.505 1.192 1.00 90.06 755 GLU A N 1
ATOM 6011 C CA . GLU A 1 755 ? 19.465 -23.759 2.586 1.00 90.06 755 GLU A CA 1
ATOM 6012 C C . GLU A 1 755 ? 19.797 -22.446 3.301 1.00 90.06 755 GLU A C 1
ATOM 6014 O O . GLU A 1 755 ? 20.537 -21.596 2.790 1.00 90.06 755 GLU A O 1
ATOM 6019 N N . PHE A 1 756 ? 19.220 -22.257 4.486 1.00 91.81 756 PHE A N 1
ATOM 6020 C CA . PHE A 1 756 ? 19.332 -21.028 5.265 1.00 91.81 756 PHE A CA 1
ATOM 6021 C C . PHE A 1 756 ? 19.885 -21.324 6.663 1.00 91.81 756 PHE A C 1
ATOM 6023 O O . PHE A 1 756 ? 19.276 -22.056 7.446 1.00 91.81 756 PHE A O 1
ATOM 6030 N N . PHE A 1 757 ? 20.999 -20.681 7.009 1.00 90.94 757 PHE A N 1
ATOM 6031 C CA . PHE A 1 757 ? 21.660 -20.836 8.301 1.00 90.94 757 PHE A CA 1
ATOM 6032 C C . PHE A 1 757 ? 21.542 -19.562 9.129 1.00 90.94 757 PHE A C 1
ATOM 6034 O O . PHE A 1 757 ? 21.941 -18.481 8.687 1.00 90.94 757 PHE A O 1
ATOM 6041 N N . ILE A 1 758 ? 21.002 -19.683 10.341 1.00 89.62 758 ILE A N 1
ATOM 6042 C CA . ILE A 1 758 ? 20.958 -18.585 11.311 1.00 89.62 758 ILE A CA 1
ATOM 6043 C C . ILE A 1 758 ? 22.278 -18.571 12.082 1.00 89.62 758 ILE A C 1
ATOM 6045 O O . ILE A 1 758 ? 22.562 -19.515 12.815 1.00 89.62 758 ILE A O 1
ATOM 6049 N N . VAL A 1 759 ? 23.059 -17.501 11.925 1.00 88.94 759 VAL A N 1
ATOM 6050 C CA . VAL A 1 759 ? 24.424 -17.374 12.469 1.00 88.94 759 VAL A CA 1
ATOM 6051 C C . VAL A 1 759 ? 24.605 -15.984 13.081 1.00 88.94 759 VAL A C 1
ATOM 6053 O O . VAL A 1 759 ? 23.981 -15.020 12.619 1.00 88.94 759 VAL A O 1
ATOM 6056 N N . ARG A 1 760 ? 25.430 -15.836 14.124 1.00 87.12 760 ARG A N 1
ATOM 6057 C CA . ARG A 1 760 ? 25.746 -14.500 14.653 1.00 87.12 760 ARG A CA 1
ATOM 6058 C C . ARG A 1 760 ? 26.666 -13.730 13.694 1.00 87.12 760 ARG A C 1
ATOM 6060 O O . ARG A 1 760 ? 27.405 -14.349 12.932 1.00 87.12 760 ARG A O 1
ATOM 6067 N N . PRO A 1 761 ? 26.633 -12.386 13.673 1.00 86.00 761 PRO A N 1
ATOM 6068 C CA . PRO A 1 761 ? 27.491 -11.597 12.786 1.00 86.00 761 PRO A CA 1
ATOM 6069 C C . PRO A 1 761 ? 28.983 -11.954 12.873 1.00 86.00 761 PRO A C 1
ATOM 6071 O O . PRO A 1 761 ? 29.636 -12.055 11.838 1.00 86.00 761 PRO A O 1
ATOM 6074 N N . GLU A 1 762 ? 29.488 -12.175 14.085 1.00 85.69 762 GLU A N 1
ATOM 6075 C CA . GLU A 1 762 ? 30.875 -12.531 14.395 1.00 85.69 762 GLU A CA 1
ATOM 6076 C C . GLU A 1 762 ? 31.262 -13.950 13.941 1.00 85.69 762 GLU A C 1
ATOM 6078 O O . GLU A 1 762 ? 32.390 -14.184 13.522 1.00 85.69 762 GLU A O 1
ATOM 6083 N N . GLU A 1 763 ? 30.306 -14.878 13.921 1.00 88.94 763 GLU A N 1
ATOM 6084 C CA . GLU A 1 763 ? 30.512 -16.287 13.555 1.00 88.94 763 GLU A CA 1
ATOM 6085 C C . GLU A 1 763 ? 30.451 -16.523 12.036 1.00 88.94 763 GLU A C 1
ATOM 6087 O O . GLU A 1 763 ? 30.785 -17.605 11.557 1.00 88.94 763 GLU A O 1
ATOM 6092 N N . LYS A 1 764 ? 30.024 -15.533 11.236 1.00 91.00 764 LYS A N 1
ATOM 6093 C CA . LYS A 1 764 ? 29.794 -15.715 9.790 1.00 91.00 764 LYS A CA 1
ATOM 6094 C C . LYS A 1 764 ? 31.017 -16.213 9.024 1.00 91.00 764 LYS A C 1
ATOM 6096 O O . LYS A 1 764 ? 30.859 -16.959 8.060 1.00 91.00 764 LYS A O 1
ATOM 6101 N N . LEU A 1 765 ? 32.213 -15.765 9.404 1.00 91.75 765 LEU A N 1
ATOM 6102 C CA . LEU A 1 765 ? 33.450 -16.174 8.742 1.00 91.75 765 LEU A CA 1
ATOM 6103 C C . LEU A 1 765 ? 33.790 -17.634 9.062 1.00 91.75 765 LEU A C 1
ATOM 6105 O O . LEU A 1 765 ? 34.080 -18.393 8.144 1.00 91.75 765 LEU A O 1
ATOM 6109 N N . ALA A 1 766 ? 33.663 -18.038 10.328 1.00 91.25 766 ALA A N 1
ATOM 6110 C CA . ALA A 1 766 ? 33.824 -19.430 10.747 1.00 91.25 766 ALA A CA 1
ATOM 6111 C C . ALA A 1 766 ? 32.789 -20.336 10.059 1.00 91.25 766 ALA A C 1
ATOM 6113 O O . ALA A 1 766 ? 33.144 -21.339 9.449 1.00 91.25 766 ALA A O 1
ATOM 6114 N N . ALA A 1 767 ? 31.521 -19.917 10.028 1.00 91.00 767 ALA A N 1
ATOM 6115 C CA . ALA A 1 767 ? 30.449 -20.611 9.316 1.00 91.00 767 ALA A CA 1
ATOM 6116 C C . ALA A 1 767 ? 30.720 -20.778 7.808 1.00 91.00 767 ALA A C 1
ATOM 6118 O O . ALA A 1 767 ? 30.353 -21.795 7.221 1.00 91.00 767 ALA A O 1
ATOM 6119 N N . LEU A 1 768 ? 31.357 -19.793 7.164 1.00 93.69 768 LEU A N 1
ATOM 6120 C CA . LEU A 1 768 ? 31.763 -19.899 5.762 1.00 93.69 768 LEU A CA 1
ATOM 6121 C C . LEU A 1 768 ? 32.841 -20.975 5.566 1.00 93.69 768 LEU A C 1
ATOM 6123 O O . LEU A 1 768 ? 32.757 -21.726 4.596 1.00 93.69 768 LEU A O 1
ATOM 6127 N N . LEU A 1 769 ? 33.827 -21.050 6.465 1.00 92.00 769 LEU A N 1
ATOM 6128 C CA . LEU A 1 769 ? 34.880 -22.068 6.412 1.00 92.00 769 LEU A CA 1
ATOM 6129 C C . LEU A 1 769 ? 34.306 -23.473 6.610 1.00 92.00 769 LEU A C 1
ATOM 6131 O O . LEU A 1 769 ? 34.560 -24.337 5.774 1.00 92.00 769 LEU A O 1
ATOM 6135 N N . VAL A 1 770 ? 33.430 -23.652 7.606 1.00 90.75 770 VAL A N 1
ATOM 6136 C CA . VAL A 1 770 ? 32.696 -24.910 7.839 1.00 90.75 770 VAL A CA 1
ATOM 6137 C C . VAL A 1 770 ? 31.954 -25.355 6.575 1.00 90.75 770 VAL A C 1
ATOM 6139 O O . VAL A 1 770 ? 32.057 -26.501 6.147 1.00 90.75 770 VAL A O 1
ATOM 6142 N N . LEU A 1 771 ? 31.229 -24.449 5.911 1.00 90.50 771 LEU A N 1
ATOM 6143 C CA . LEU A 1 771 ? 30.511 -24.799 4.681 1.00 90.50 771 LEU A CA 1
ATOM 6144 C C . LEU A 1 771 ? 31.452 -25.221 3.545 1.00 90.50 771 LEU A C 1
ATOM 6146 O O . LEU A 1 771 ? 31.139 -26.163 2.822 1.00 90.50 771 LEU A O 1
ATOM 6150 N N . LEU A 1 772 ? 32.584 -24.535 3.374 1.00 90.50 772 LEU A N 1
ATOM 6151 C CA . LEU A 1 772 ? 33.540 -24.818 2.299 1.00 90.50 772 LEU A CA 1
ATOM 6152 C C . LEU A 1 772 ? 34.392 -26.070 2.543 1.00 90.50 772 LEU A C 1
ATOM 6154 O O . LEU A 1 772 ? 34.873 -26.644 1.572 1.00 90.50 772 LEU A O 1
ATOM 6158 N N . GLN A 1 773 ? 34.609 -26.461 3.800 1.00 87.88 773 GLN A N 1
ATOM 6159 C CA . GLN A 1 773 ? 35.468 -27.595 4.159 1.00 87.88 773 GLN A CA 1
ATOM 6160 C C . GLN A 1 773 ? 34.675 -28.867 4.470 1.00 87.88 773 GLN A C 1
ATOM 6162 O O . GLN A 1 773 ? 35.138 -29.958 4.147 1.00 87.88 773 GLN A O 1
ATOM 6167 N N . THR A 1 774 ? 33.490 -28.743 5.073 1.00 82.88 774 THR A N 1
ATOM 6168 C CA . THR A 1 774 ? 32.714 -29.891 5.568 1.00 82.88 774 THR A CA 1
ATOM 6169 C C . THR A 1 774 ? 31.542 -30.258 4.655 1.00 82.88 774 THR A C 1
ATOM 6171 O O . THR A 1 774 ? 31.227 -31.436 4.516 1.00 82.88 774 THR A O 1
ATOM 6174 N N . VAL A 1 775 ? 30.877 -29.272 4.037 1.00 81.25 775 VAL A N 1
ATOM 6175 C CA . VAL A 1 775 ? 29.618 -29.491 3.287 1.00 81.25 775 VAL A CA 1
ATOM 6176 C C . VAL A 1 775 ? 29.827 -29.494 1.775 1.00 81.25 775 VAL A C 1
ATOM 6178 O O . VAL A 1 775 ? 29.248 -30.312 1.062 1.00 81.25 775 VAL A O 1
ATOM 6181 N N . ILE A 1 776 ? 30.626 -28.558 1.264 1.00 86.38 776 ILE A N 1
ATOM 6182 C CA . ILE A 1 776 ? 30.845 -28.375 -0.172 1.00 86.38 776 ILE A CA 1
ATOM 6183 C C . ILE A 1 776 ? 32.085 -29.157 -0.603 1.00 86.38 776 ILE A C 1
ATOM 6185 O O . ILE A 1 776 ? 33.168 -28.959 -0.063 1.00 86.38 776 ILE A O 1
ATOM 6189 N N . ASP A 1 777 ? 31.949 -30.000 -1.629 1.00 83.38 777 ASP A N 1
ATOM 6190 C CA . ASP A 1 777 ? 33.104 -30.688 -2.207 1.00 83.38 777 ASP A CA 1
ATOM 6191 C C . ASP A 1 777 ? 34.040 -29.676 -2.889 1.00 83.38 777 ASP A C 1
ATOM 6193 O O . ASP A 1 777 ? 33.627 -28.880 -3.737 1.00 83.38 777 ASP A O 1
ATOM 6197 N N . SER A 1 778 ? 35.329 -29.774 -2.567 1.00 80.50 778 SER A N 1
ATOM 6198 C CA . SER A 1 778 ? 36.454 -29.062 -3.184 1.00 80.50 778 SER A CA 1
ATOM 6199 C C . SER A 1 778 ? 36.432 -29.003 -4.722 1.00 80.50 778 SER A C 1
ATOM 6201 O O . SER A 1 778 ? 37.006 -28.089 -5.317 1.00 80.50 778 SER A O 1
ATOM 6203 N N . LYS A 1 779 ? 35.776 -29.956 -5.399 1.00 82.38 779 LYS A N 1
ATOM 6204 C CA . LYS A 1 779 ? 35.674 -30.003 -6.869 1.00 82.38 779 LYS A CA 1
ATOM 6205 C C . LYS A 1 779 ? 34.599 -29.077 -7.451 1.00 82.38 779 LYS A C 1
ATOM 6207 O O . LYS A 1 779 ? 34.711 -28.718 -8.631 1.00 82.38 779 LYS A O 1
ATOM 6212 N N . GLN A 1 780 ? 33.601 -28.690 -6.655 1.00 87.69 780 GLN A N 1
ATOM 6213 C CA . GLN A 1 780 ? 32.421 -27.933 -7.085 1.00 87.69 780 GLN A CA 1
ATOM 6214 C C . GLN A 1 780 ? 32.714 -26.437 -7.244 1.00 87.69 780 GLN A C 1
ATOM 6216 O O . GLN A 1 780 ? 33.409 -25.821 -6.433 1.00 87.69 780 GLN A O 1
ATOM 6221 N N . GLN A 1 781 ? 32.164 -25.820 -8.293 1.00 89.94 781 GLN A N 1
ATOM 6222 C CA . GLN A 1 781 ? 32.337 -24.384 -8.522 1.00 89.94 781 GLN A CA 1
ATOM 6223 C C . GLN A 1 781 ? 31.357 -23.571 -7.674 1.00 89.94 781 GLN A C 1
ATOM 6225 O O . GLN A 1 781 ? 30.137 -23.700 -7.807 1.00 89.94 781 GLN A O 1
ATOM 6230 N N . THR A 1 782 ? 31.907 -22.684 -6.844 1.00 91.88 782 THR A N 1
ATOM 6231 C CA . THR A 1 782 ? 31.155 -21.941 -5.831 1.00 91.88 782 THR A CA 1
ATOM 6232 C C . THR A 1 782 ? 31.363 -20.437 -5.969 1.00 91.88 782 THR A C 1
ATOM 6234 O O . THR A 1 782 ? 32.494 -19.956 -6.059 1.00 91.88 782 THR A O 1
ATOM 6237 N N . VAL A 1 783 ? 30.271 -19.667 -5.947 1.00 92.31 783 VAL A N 1
ATOM 6238 C CA . VAL A 1 783 ? 30.328 -18.194 -5.915 1.00 92.31 783 VAL A CA 1
ATOM 6239 C C . VAL A 1 783 ? 29.847 -17.664 -4.572 1.00 92.31 783 VAL A C 1
ATOM 6241 O O . VAL A 1 783 ? 28.747 -17.994 -4.134 1.00 92.31 783 VAL A O 1
ATOM 6244 N N . ILE A 1 784 ? 30.648 -16.798 -3.951 1.00 94.50 784 ILE A N 1
ATOM 6245 C CA . ILE A 1 784 ? 30.369 -16.169 -2.658 1.00 94.50 784 ILE A CA 1
ATOM 6246 C C . ILE A 1 784 ? 29.989 -14.705 -2.881 1.00 94.50 784 ILE A C 1
ATOM 6248 O O . ILE A 1 784 ? 30.780 -13.921 -3.404 1.00 94.50 784 ILE A O 1
ATOM 6252 N N . PHE A 1 785 ? 28.789 -14.315 -2.453 1.00 94.25 785 PHE A N 1
ATOM 6253 C CA . PHE A 1 785 ? 28.311 -12.936 -2.526 1.00 94.25 785 PHE A CA 1
ATOM 6254 C C . PHE A 1 785 ? 28.526 -12.183 -1.211 1.00 94.25 785 PHE A C 1
ATOM 6256 O O . PHE A 1 785 ? 27.919 -12.517 -0.189 1.00 94.25 785 PHE A O 1
ATOM 6263 N N . ALA A 1 786 ? 29.316 -11.110 -1.270 1.00 93.94 786 ALA A N 1
ATOM 6264 C CA . ALA A 1 786 ? 29.591 -10.209 -0.154 1.00 93.94 786 ALA A CA 1
ATOM 6265 C C . ALA A 1 786 ? 29.053 -8.786 -0.404 1.00 93.94 786 ALA A C 1
ATOM 6267 O O . ALA A 1 786 ? 28.915 -8.335 -1.545 1.00 93.94 786 ALA A O 1
ATOM 6268 N N . ALA A 1 787 ? 28.749 -8.056 0.674 1.00 90.38 787 ALA A N 1
ATOM 6269 C CA . ALA A 1 787 ? 28.100 -6.743 0.595 1.00 90.38 787 ALA A CA 1
ATOM 6270 C C . ALA A 1 787 ? 29.022 -5.610 0.107 1.00 90.38 787 ALA A C 1
ATOM 6272 O O . ALA A 1 787 ? 28.566 -4.686 -0.569 1.00 90.38 787 ALA A O 1
ATOM 6273 N N . THR A 1 788 ? 30.311 -5.640 0.458 1.00 91.50 788 THR A N 1
ATOM 6274 C CA . THR A 1 788 ? 31.262 -4.557 0.144 1.00 91.50 788 THR A CA 1
ATOM 6275 C C . THR A 1 788 ? 32.544 -5.109 -0.472 1.00 91.50 788 THR A C 1
ATOM 6277 O O . THR A 1 788 ? 32.915 -6.251 -0.220 1.00 91.50 788 THR A O 1
ATOM 6280 N N . LYS A 1 789 ? 33.263 -4.283 -1.247 1.00 90.06 789 LYS A N 1
ATOM 6281 C CA . LYS A 1 789 ? 34.569 -4.671 -1.815 1.00 90.06 789 LYS A CA 1
ATOM 6282 C C . LYS A 1 789 ? 35.600 -5.057 -0.743 1.00 90.06 789 LYS A C 1
ATOM 6284 O O . LYS A 1 789 ? 36.408 -5.937 -0.977 1.00 90.06 789 LYS A O 1
ATOM 6289 N N . TYR A 1 790 ? 35.514 -4.442 0.438 1.00 92.25 790 TYR A N 1
ATOM 6290 C CA . TYR A 1 790 ? 36.419 -4.721 1.552 1.00 92.25 790 TYR A CA 1
ATOM 6291 C C . TYR A 1 790 ? 36.169 -6.109 2.152 1.00 92.25 790 TYR A C 1
ATOM 6293 O O . TYR A 1 790 ? 37.121 -6.790 2.502 1.00 92.25 790 TYR A O 1
ATOM 6301 N N . HIS A 1 791 ? 34.909 -6.569 2.203 1.00 93.12 791 HIS A N 1
ATOM 6302 C CA . HIS A 1 791 ? 34.625 -7.964 2.560 1.00 93.12 791 HIS A CA 1
ATOM 6303 C C . HIS A 1 791 ? 35.207 -8.929 1.529 1.00 93.12 791 HIS A C 1
ATOM 6305 O O . HIS A 1 791 ? 35.715 -9.972 1.904 1.00 93.12 791 HIS A O 1
ATOM 6311 N N . VAL A 1 792 ? 35.129 -8.589 0.239 1.00 93.50 792 VAL A N 1
ATOM 6312 C CA . VAL A 1 792 ? 35.672 -9.436 -0.828 1.00 93.50 792 VAL A CA 1
ATOM 6313 C C . VAL A 1 792 ? 37.185 -9.615 -0.676 1.00 93.50 792 VAL A C 1
ATOM 6315 O O . VAL A 1 792 ? 37.659 -10.743 -0.723 1.00 93.50 792 VAL A O 1
ATOM 6318 N N . GLU A 1 793 ? 37.920 -8.522 -0.461 1.00 91.94 793 GLU A N 1
ATOM 6319 C CA . GLU A 1 793 ? 39.378 -8.551 -0.261 1.00 91.94 793 GLU A CA 1
ATOM 6320 C C . GLU A 1 793 ? 39.764 -9.336 0.996 1.00 91.94 793 GLU A C 1
ATOM 6322 O O . GLU A 1 793 ? 40.647 -10.181 0.949 1.00 91.94 793 GLU A O 1
ATOM 6327 N N . TYR A 1 794 ? 39.054 -9.123 2.100 1.00 92.88 794 TYR A N 1
ATOM 6328 C CA . TYR A 1 794 ? 39.339 -9.815 3.352 1.00 92.88 794 TYR A CA 1
ATOM 6329 C C . TYR A 1 794 ? 38.996 -11.303 3.329 1.00 92.88 794 TYR A C 1
ATOM 6331 O O . TYR A 1 794 ? 39.798 -12.115 3.775 1.00 92.88 794 TYR A O 1
ATOM 6339 N N . ILE A 1 795 ? 37.839 -11.682 2.773 1.00 94.25 795 ILE A N 1
ATOM 6340 C CA . ILE A 1 795 ? 37.482 -13.097 2.603 1.00 94.25 795 ILE A CA 1
ATOM 6341 C C . ILE A 1 795 ? 38.522 -13.777 1.711 1.00 94.25 795 ILE A C 1
ATOM 6343 O O . ILE A 1 795 ? 38.933 -14.887 2.017 1.00 94.25 795 ILE A O 1
ATOM 6347 N N . HIS A 1 796 ? 38.987 -13.111 0.650 1.00 93.62 796 HIS A N 1
ATOM 6348 C CA . HIS A 1 796 ? 40.070 -13.623 -0.188 1.00 93.62 796 HIS A CA 1
ATOM 6349 C C . HIS A 1 796 ? 41.358 -13.866 0.616 1.00 93.62 796 HIS A C 1
ATOM 6351 O O . HIS A 1 796 ? 41.882 -14.975 0.568 1.00 93.62 796 HIS A O 1
ATOM 6357 N N . SER A 1 797 ? 41.818 -12.889 1.408 1.00 92.00 797 SER A N 1
ATOM 6358 C CA . SER A 1 797 ? 43.015 -13.043 2.250 1.00 92.00 797 SER A CA 1
ATOM 6359 C C . SER A 1 797 ? 42.886 -14.188 3.255 1.00 92.00 797 SER A C 1
ATOM 6361 O O . SER A 1 797 ? 43.816 -14.970 3.415 1.00 92.00 797 SER A O 1
ATOM 6363 N N . VAL A 1 798 ? 41.728 -14.326 3.906 1.00 91.75 798 VAL A N 1
ATOM 6364 C CA . VAL A 1 798 ? 41.488 -15.410 4.869 1.00 91.75 798 VAL A CA 1
ATOM 6365 C C . VAL A 1 798 ? 41.452 -16.771 4.171 1.00 91.75 798 VAL A C 1
ATOM 6367 O O . VAL A 1 798 ? 42.090 -17.710 4.636 1.00 91.75 798 VAL A O 1
ATOM 6370 N N . LEU A 1 799 ? 40.743 -16.891 3.044 1.00 92.50 799 LEU A N 1
ATOM 6371 C CA . LEU A 1 799 ? 40.665 -18.147 2.292 1.00 92.50 799 LEU A CA 1
ATOM 6372 C C . LEU A 1 799 ? 42.030 -18.572 1.734 1.00 92.50 799 LEU A C 1
ATOM 6374 O O . LEU A 1 799 ? 42.326 -19.764 1.736 1.00 92.50 799 LEU A O 1
ATOM 6378 N N . ASP A 1 800 ? 42.866 -17.621 1.307 1.00 91.12 800 ASP A N 1
ATOM 6379 C CA . ASP A 1 800 ? 44.238 -17.893 0.862 1.00 91.12 800 ASP A CA 1
ATOM 6380 C C . ASP A 1 800 ? 45.102 -18.457 2.000 1.00 91.12 800 ASP A C 1
ATOM 6382 O O . ASP A 1 800 ? 45.825 -19.429 1.790 1.00 91.12 800 ASP A O 1
ATOM 6386 N N . LEU A 1 801 ? 44.992 -17.904 3.215 1.00 88.88 801 LEU A N 1
ATOM 6387 C CA . LEU A 1 801 ? 45.740 -18.377 4.390 1.00 88.88 801 LEU A CA 1
ATOM 6388 C C . LEU A 1 801 ? 45.299 -19.764 4.858 1.00 88.88 801 LEU A C 1
ATOM 6390 O O . LEU A 1 801 ? 46.123 -20.553 5.310 1.00 88.88 801 LEU A O 1
ATOM 6394 N N . VAL A 1 802 ? 44.009 -20.070 4.721 1.00 88.06 802 VAL A N 1
ATOM 6395 C CA . VAL A 1 802 ? 43.444 -21.394 5.026 1.00 88.06 802 VAL A CA 1
ATOM 6396 C C . VAL A 1 802 ? 43.746 -22.411 3.906 1.00 88.06 802 VAL A C 1
ATOM 6398 O O . VAL A 1 802 ? 43.498 -23.604 4.065 1.00 88.06 802 VAL A O 1
ATOM 6401 N N . GLY A 1 803 ? 44.313 -21.975 2.773 1.00 88.44 803 GLY A N 1
ATOM 6402 C CA . GLY A 1 803 ? 44.713 -22.845 1.661 1.00 88.44 803 GLY A CA 1
ATOM 6403 C C . GLY A 1 803 ? 43.593 -23.175 0.665 1.00 88.44 803 GLY A C 1
ATOM 6404 O O . GLY A 1 803 ? 43.713 -24.119 -0.116 1.00 88.44 803 GLY A O 1
ATOM 6405 N N . ILE A 1 804 ? 42.498 -22.410 0.653 1.00 89.75 804 ILE A N 1
ATOM 6406 C CA . ILE A 1 804 ? 41.367 -22.615 -0.262 1.00 89.75 804 ILE A CA 1
ATOM 6407 C C . ILE A 1 804 ? 41.587 -21.815 -1.548 1.00 89.75 804 ILE A C 1
ATOM 6409 O O . ILE A 1 804 ? 41.601 -20.584 -1.540 1.00 89.75 804 ILE A O 1
ATOM 6413 N N . THR A 1 805 ? 41.676 -22.505 -2.692 1.00 90.50 805 THR A N 1
ATOM 6414 C CA . THR A 1 805 ? 41.848 -21.846 -4.000 1.00 90.50 805 THR A CA 1
ATOM 6415 C C . THR A 1 805 ? 40.667 -20.928 -4.330 1.00 90.50 805 THR A C 1
ATOM 6417 O O . THR A 1 805 ? 39.552 -21.375 -4.620 1.00 90.50 805 THR A O 1
ATOM 6420 N N . ASN A 1 806 ? 40.911 -19.618 -4.323 1.00 93.19 806 ASN A N 1
ATOM 6421 C CA . ASN A 1 806 ? 39.865 -18.631 -4.543 1.00 93.19 806 ASN A CA 1
ATOM 6422 C C . ASN A 1 806 ? 40.329 -17.463 -5.429 1.00 93.19 806 ASN A C 1
ATOM 6424 O O . ASN A 1 806 ? 41.504 -17.283 -5.751 1.00 93.19 806 ASN A O 1
ATOM 6428 N N . THR A 1 807 ? 39.364 -16.706 -5.936 1.00 93.31 807 THR A N 1
ATOM 6429 C CA . THR A 1 807 ? 39.607 -15.500 -6.722 1.00 93.31 807 THR A CA 1
ATOM 6430 C C . THR A 1 807 ? 38.488 -14.500 -6.490 1.00 93.31 807 THR A C 1
ATOM 6432 O O . THR A 1 807 ? 37.433 -14.868 -5.977 1.00 93.31 807 THR A O 1
ATOM 6435 N N . TYR A 1 808 ? 38.684 -13.235 -6.858 1.00 93.38 808 TYR A N 1
ATOM 6436 C CA . TYR A 1 808 ? 37.740 -12.185 -6.500 1.00 93.38 808 TYR A CA 1
ATOM 6437 C C . TYR A 1 808 ? 37.444 -11.202 -7.629 1.00 93.38 808 TYR A C 1
ATOM 6439 O O . TYR A 1 808 ? 38.285 -10.928 -8.486 1.00 93.38 808 TYR A O 1
ATOM 6447 N N . ILE A 1 809 ? 36.225 -10.650 -7.625 1.00 90.50 809 ILE A N 1
ATOM 6448 C CA . ILE A 1 809 ? 35.804 -9.611 -8.571 1.00 90.50 809 ILE A CA 1
ATOM 6449 C C . ILE A 1 809 ? 34.909 -8.565 -7.883 1.00 90.50 809 ILE A C 1
ATOM 6451 O O . ILE A 1 809 ? 33.855 -8.869 -7.320 1.00 90.50 809 ILE A O 1
ATOM 6455 N N . TYR A 1 810 ? 35.283 -7.288 -8.002 1.00 88.62 810 TYR A N 1
ATOM 6456 C CA . TYR A 1 810 ? 34.474 -6.142 -7.570 1.00 88.62 810 TYR A CA 1
ATOM 6457 C C . TYR A 1 810 ? 34.520 -4.984 -8.592 1.00 88.62 810 TYR A C 1
ATOM 6459 O O . TYR A 1 810 ? 35.364 -4.955 -9.486 1.00 88.62 810 TYR A O 1
ATOM 6467 N N . SER A 1 811 ? 33.610 -4.008 -8.488 1.00 78.31 811 SER A N 1
ATOM 6468 C CA . SER A 1 811 ? 33.350 -3.022 -9.560 1.00 78.31 811 SER A CA 1
ATOM 6469 C C . SER A 1 811 ? 34.494 -2.054 -9.872 1.00 78.31 811 SER A C 1
ATOM 6471 O O . SER A 1 811 ? 34.619 -1.610 -11.009 1.00 78.31 811 SER A O 1
ATOM 6473 N N . ASN A 1 812 ? 35.318 -1.717 -8.880 1.00 80.56 812 ASN A N 1
ATOM 6474 C CA . ASN A 1 812 ? 36.474 -0.827 -9.039 1.00 80.56 812 ASN A CA 1
ATOM 6475 C C . ASN A 1 812 ? 37.732 -1.548 -9.546 1.00 80.56 812 ASN A C 1
ATOM 6477 O O . ASN A 1 812 ? 38.755 -0.896 -9.726 1.00 80.56 812 ASN A O 1
ATOM 6481 N N . LEU A 1 813 ? 37.673 -2.870 -9.733 1.00 82.06 813 LEU A N 1
ATOM 6482 C CA . LEU A 1 813 ? 38.801 -3.644 -10.232 1.00 82.06 813 LEU A CA 1
ATOM 6483 C C . LEU A 1 813 ? 39.063 -3.298 -11.698 1.00 82.06 813 LEU A C 1
ATOM 6485 O O . LEU A 1 813 ? 38.106 -3.147 -12.471 1.00 82.06 813 LEU A O 1
ATOM 6489 N N . ASP A 1 814 ? 40.344 -3.222 -12.061 1.00 80.06 814 ASP A N 1
ATOM 6490 C CA . ASP A 1 814 ? 40.776 -2.929 -13.423 1.00 80.06 814 ASP A CA 1
ATOM 6491 C C . ASP A 1 814 ? 40.116 -3.892 -14.436 1.00 80.06 814 ASP A C 1
ATOM 6493 O O . ASP A 1 814 ? 40.031 -5.099 -14.172 1.00 80.06 814 ASP A O 1
ATOM 6497 N N . PRO A 1 815 ? 39.622 -3.405 -15.590 1.00 71.50 815 PRO A N 1
ATOM 6498 C CA . PRO A 1 815 ? 38.956 -4.254 -16.575 1.00 71.50 815 PRO A CA 1
ATOM 6499 C C . PRO A 1 815 ? 39.813 -5.419 -17.088 1.00 71.50 815 PRO A C 1
ATOM 6501 O O . PRO A 1 815 ? 39.261 -6.477 -17.402 1.00 71.50 815 PRO A O 1
ATOM 6504 N N . SER A 1 816 ? 41.138 -5.256 -17.179 1.00 78.50 816 SER A N 1
ATOM 6505 C CA . SER A 1 816 ? 42.050 -6.330 -17.591 1.00 78.50 816 SER A CA 1
ATOM 6506 C C . SER A 1 816 ? 42.158 -7.404 -16.507 1.00 78.50 816 SER A C 1
ATOM 6508 O O . SER A 1 816 ? 41.931 -8.583 -16.787 1.00 78.50 816 SER A O 1
ATOM 6510 N N . ALA A 1 817 ? 42.359 -6.993 -15.251 1.00 82.25 817 ALA A N 1
ATOM 6511 C CA . ALA A 1 817 ? 42.374 -7.886 -14.096 1.00 82.25 817 ALA A CA 1
ATOM 6512 C C . ALA A 1 817 ? 41.044 -8.642 -13.963 1.00 82.25 817 ALA A C 1
ATOM 6514 O O . ALA A 1 817 ? 41.031 -9.863 -13.815 1.00 82.25 817 ALA A O 1
ATOM 6515 N N . ARG A 1 818 ? 39.907 -7.955 -14.124 1.00 81.25 818 ARG A N 1
ATOM 6516 C CA . ARG A 1 818 ? 38.571 -8.570 -14.096 1.00 81.25 818 ARG A CA 1
ATOM 6517 C C . ARG A 1 818 ? 38.425 -9.700 -15.116 1.00 81.25 818 ARG A C 1
ATOM 6519 O O . ARG A 1 818 ? 37.885 -10.749 -14.772 1.00 81.25 818 ARG A O 1
ATOM 6526 N N . LYS A 1 819 ? 38.916 -9.513 -16.349 1.00 80.50 819 LYS A N 1
ATOM 6527 C CA . LYS A 1 819 ? 38.913 -10.564 -17.383 1.00 80.50 819 LYS A CA 1
ATOM 6528 C C . LYS A 1 819 ? 39.782 -11.752 -16.979 1.00 80.50 819 LYS A C 1
ATOM 6530 O O . LYS A 1 819 ? 39.361 -12.887 -17.170 1.00 80.50 819 LYS A O 1
ATOM 6535 N N . ILE A 1 820 ? 40.956 -11.499 -16.400 1.00 85.94 820 ILE A N 1
ATOM 6536 C CA . ILE A 1 820 ? 41.871 -12.550 -15.937 1.00 85.94 820 ILE A CA 1
ATOM 6537 C C . ILE A 1 820 ? 41.223 -13.373 -14.818 1.00 85.94 820 ILE A C 1
ATOM 6539 O O . ILE A 1 820 ? 41.194 -14.598 -14.904 1.00 85.94 820 ILE A O 1
ATOM 6543 N N . HIS A 1 821 ? 40.661 -12.725 -13.796 1.00 89.00 821 HIS A N 1
ATOM 6544 C CA . HIS A 1 821 ? 40.000 -13.407 -12.678 1.00 89.00 821 HIS A CA 1
ATOM 6545 C C . HIS A 1 821 ? 38.753 -14.181 -13.126 1.00 89.00 821 HIS A C 1
ATOM 6547 O O . HIS A 1 821 ? 38.575 -15.338 -12.743 1.00 89.00 821 HIS A O 1
ATOM 6553 N N . ALA A 1 822 ? 37.944 -13.602 -14.021 1.00 84.44 822 ALA A N 1
ATOM 6554 C CA . ALA A 1 822 ? 36.810 -14.301 -14.620 1.00 84.44 822 ALA A CA 1
ATOM 6555 C C . ALA A 1 822 ? 37.254 -15.518 -15.452 1.00 84.44 822 ALA A C 1
ATOM 6557 O O . ALA A 1 822 ? 36.627 -16.571 -15.375 1.00 84.44 822 ALA A O 1
ATOM 6558 N N . ALA A 1 823 ? 38.357 -15.412 -16.201 1.00 84.69 823 ALA A N 1
ATOM 6559 C CA . ALA A 1 823 ? 38.907 -16.521 -16.979 1.00 84.69 823 ALA A CA 1
ATOM 6560 C C . ALA A 1 823 ? 39.491 -17.630 -16.088 1.00 84.69 823 ALA A C 1
ATOM 6562 O O . ALA A 1 823 ? 39.277 -18.809 -16.368 1.00 84.69 823 ALA A O 1
ATOM 6563 N N . LYS A 1 824 ? 40.182 -17.283 -14.991 1.00 89.25 824 LYS A N 1
ATOM 6564 C CA . LYS A 1 824 ? 40.689 -18.256 -14.002 1.00 89.25 824 LYS A CA 1
ATOM 6565 C C . LYS A 1 824 ? 39.557 -19.100 -13.415 1.00 89.25 824 LYS A C 1
ATOM 6567 O O . LYS A 1 824 ? 39.694 -20.316 -13.310 1.00 89.25 824 LYS A O 1
ATOM 6572 N N . PHE A 1 825 ? 38.432 -18.466 -13.095 1.00 88.81 825 PHE A N 1
ATOM 6573 C CA . PHE A 1 825 ? 37.244 -19.163 -12.614 1.00 88.81 825 PHE A CA 1
ATOM 6574 C C . PHE A 1 825 ? 36.544 -19.958 -13.728 1.00 88.81 825 PHE A C 1
ATOM 6576 O O . PHE A 1 825 ? 36.251 -21.137 -13.560 1.00 88.81 825 PHE A O 1
ATOM 6583 N N . GLY A 1 826 ? 36.335 -19.355 -14.903 1.00 83.56 826 GLY A N 1
ATOM 6584 C CA . GLY A 1 826 ? 35.639 -19.995 -16.024 1.00 83.56 826 GLY A CA 1
ATOM 6585 C C . GLY A 1 826 ? 36.360 -21.217 -16.605 1.00 83.56 826 GLY A C 1
ATOM 6586 O O . GLY A 1 826 ? 35.708 -22.147 -17.064 1.00 83.56 826 GLY A O 1
ATOM 6587 N N . THR A 1 827 ? 37.694 -21.243 -16.542 1.00 85.00 827 THR A N 1
ATOM 6588 C CA . THR A 1 827 ? 38.521 -22.405 -16.929 1.00 85.00 827 THR A CA 1
ATOM 6589 C C . THR A 1 827 ? 38.621 -23.469 -15.833 1.00 85.00 827 THR A C 1
ATOM 6591 O O . THR A 1 827 ? 39.216 -24.518 -16.056 1.00 85.00 827 THR A O 1
ATOM 6594 N N . GLY A 1 828 ? 38.068 -23.210 -14.644 1.00 83.94 828 GLY A N 1
ATOM 6595 C CA . GLY A 1 828 ? 38.086 -24.140 -13.518 1.00 83.94 828 GLY A CA 1
ATOM 6596 C C . GLY A 1 828 ? 39.423 -24.241 -12.779 1.00 83.94 828 GLY A C 1
ATOM 6597 O O . GLY A 1 828 ? 39.532 -25.099 -11.904 1.00 83.94 828 GLY A O 1
ATOM 6598 N N . LYS A 1 829 ? 40.408 -23.373 -13.081 1.00 86.88 829 LYS A N 1
ATOM 6599 C CA . LYS A 1 829 ? 41.689 -23.281 -12.343 1.00 86.88 829 LYS A CA 1
ATOM 6600 C C . LYS A 1 829 ? 41.485 -22.897 -10.880 1.00 86.88 829 LYS A C 1
ATOM 6602 O O . LYS A 1 829 ? 42.291 -23.251 -10.031 1.00 86.88 829 LYS A O 1
ATOM 6607 N N . VAL A 1 830 ? 40.425 -22.141 -10.615 1.00 90.12 830 VAL A N 1
ATOM 6608 C CA . VAL A 1 830 ? 39.998 -21.732 -9.280 1.00 90.12 830 VAL A CA 1
ATOM 6609 C C . VAL A 1 830 ? 38.543 -22.144 -9.092 1.00 90.12 830 VAL A C 1
ATOM 6611 O O . VAL A 1 830 ? 37.730 -21.959 -10.003 1.00 90.12 830 VAL A O 1
ATOM 6614 N N . LYS A 1 831 ? 38.217 -22.697 -7.920 1.00 89.69 831 LYS A N 1
ATOM 6615 C CA . LYS A 1 831 ? 36.885 -23.244 -7.618 1.00 89.69 831 LYS A CA 1
ATOM 6616 C C . LYS A 1 831 ? 35.974 -22.269 -6.884 1.00 89.69 831 LYS A C 1
ATOM 6618 O O . LYS A 1 831 ? 34.761 -22.339 -7.066 1.00 89.69 831 LYS A O 1
ATOM 6623 N N . VAL A 1 832 ? 36.541 -21.328 -6.129 1.00 93.00 832 VAL A N 1
ATOM 6624 C CA . VAL A 1 832 ? 35.782 -20.330 -5.366 1.00 93.00 832 VAL A CA 1
ATOM 6625 C C . VAL A 1 832 ? 35.952 -18.935 -5.967 1.00 93.00 832 VAL A C 1
ATOM 6627 O O . VAL A 1 832 ? 37.068 -18.474 -6.198 1.00 93.00 832 VAL A O 1
ATOM 6630 N N . LEU A 1 833 ? 34.844 -18.234 -6.207 1.00 92.50 833 LEU A N 1
ATOM 6631 C CA . LEU A 1 833 ? 34.843 -16.854 -6.696 1.00 92.50 833 LEU A CA 1
ATOM 6632 C C . LEU A 1 833 ? 34.069 -15.937 -5.736 1.00 92.50 833 LEU A C 1
ATOM 6634 O O . LEU A 1 833 ? 32.862 -16.083 -5.562 1.00 92.50 833 LEU A O 1
ATOM 6638 N N . VAL A 1 834 ? 34.755 -14.958 -5.146 1.00 94.38 834 VAL A N 1
ATOM 6639 C CA . VAL A 1 834 ? 34.189 -13.987 -4.200 1.00 94.38 834 VAL A CA 1
ATOM 6640 C C . VAL A 1 834 ? 33.824 -12.694 -4.930 1.00 94.38 834 VAL A C 1
ATOM 6642 O O . VAL A 1 834 ? 34.667 -12.052 -5.560 1.00 94.38 834 VAL A O 1
ATOM 6645 N N . VAL A 1 835 ? 32.556 -12.289 -4.870 1.00 92.44 835 VAL A N 1
ATOM 6646 C CA . VAL A 1 835 ? 32.040 -11.155 -5.650 1.00 92.44 835 VAL A CA 1
ATOM 6647 C C . VAL A 1 835 ? 31.100 -10.261 -4.865 1.00 92.44 835 VAL A C 1
ATOM 6649 O O . VAL A 1 835 ? 30.446 -10.663 -3.907 1.00 92.44 835 VAL A O 1
ATOM 6652 N N . THR A 1 836 ? 30.984 -9.022 -5.339 1.00 91.00 836 THR A N 1
ATOM 6653 C CA . THR A 1 836 ? 29.898 -8.114 -4.942 1.00 91.00 836 THR A CA 1
ATOM 6654 C C . THR A 1 836 ? 28.741 -8.176 -5.938 1.00 91.00 836 THR A C 1
ATOM 6656 O O . THR A 1 836 ? 28.940 -8.466 -7.119 1.00 91.00 836 THR A O 1
ATOM 6659 N N . ASP A 1 837 ? 27.533 -7.816 -5.494 1.00 82.50 837 ASP A N 1
ATOM 6660 C CA . ASP A 1 837 ? 26.332 -7.776 -6.346 1.00 82.50 837 ASP A CA 1
ATOM 6661 C C . ASP A 1 837 ? 26.493 -6.955 -7.622 1.00 82.50 837 ASP A C 1
ATOM 6663 O O . ASP A 1 837 ? 25.934 -7.296 -8.661 1.00 82.50 837 ASP A O 1
ATOM 6667 N N . VAL A 1 838 ? 27.208 -5.833 -7.530 1.00 71.88 838 VAL A N 1
ATOM 6668 C CA . VAL A 1 838 ? 27.392 -4.911 -8.653 1.00 71.88 838 VAL A CA 1
ATOM 6669 C C . VAL A 1 838 ? 28.344 -5.519 -9.674 1.00 71.88 838 VAL A C 1
ATOM 6671 O O . VAL A 1 838 ? 28.104 -5.417 -10.870 1.00 71.88 838 VAL A O 1
ATOM 6674 N N . ALA A 1 839 ? 29.394 -6.185 -9.206 1.00 70.94 839 ALA A N 1
ATOM 6675 C CA . ALA A 1 839 ? 30.422 -6.733 -10.074 1.00 70.94 839 ALA A CA 1
ATOM 6676 C C . ALA A 1 839 ? 30.004 -8.046 -10.742 1.00 70.94 839 ALA A C 1
ATOM 6678 O O . ALA A 1 839 ? 30.442 -8.330 -11.848 1.00 70.94 839 ALA A O 1
ATOM 6679 N N . ALA A 1 840 ? 29.115 -8.817 -10.113 1.00 67.50 840 ALA A N 1
ATOM 6680 C CA . ALA A 1 840 ? 28.528 -10.011 -10.717 1.00 67.50 840 ALA A CA 1
ATOM 6681 C C . ALA A 1 840 ? 27.537 -9.696 -11.859 1.00 67.50 840 ALA A C 1
ATOM 6683 O O . ALA A 1 840 ? 27.132 -10.592 -12.602 1.00 67.50 840 ALA A O 1
ATOM 6684 N N . ARG A 1 841 ? 27.107 -8.435 -12.012 1.00 68.88 841 ARG A N 1
ATOM 6685 C CA . ARG A 1 841 ? 26.237 -8.006 -13.117 1.00 68.88 841 ARG A CA 1
ATOM 6686 C C . ARG A 1 841 ? 27.073 -7.801 -14.379 1.00 68.88 841 ARG A C 1
ATOM 6688 O O . ARG A 1 841 ? 28.104 -7.147 -14.343 1.00 68.88 841 ARG A O 1
ATOM 6695 N N . GLY A 1 842 ? 26.615 -8.350 -15.501 1.00 56.22 842 GLY A N 1
ATOM 6696 C CA . GLY A 1 842 ? 27.291 -8.223 -16.798 1.00 56.22 842 GLY A CA 1
ATOM 6697 C C . GLY A 1 842 ? 28.418 -9.233 -17.037 1.00 56.22 842 GLY A C 1
ATOM 6698 O O . GLY A 1 842 ? 28.775 -9.463 -18.185 1.00 56.22 842 GLY A O 1
ATOM 6699 N N . ILE A 1 843 ? 28.930 -9.906 -16.004 1.00 65.62 843 ILE A N 1
ATOM 6700 C CA . ILE A 1 843 ? 29.903 -10.990 -16.184 1.00 65.62 843 ILE A CA 1
ATOM 6701 C C . ILE A 1 843 ? 29.162 -12.280 -16.549 1.00 65.62 843 ILE A C 1
ATOM 6703 O O . ILE A 1 843 ? 28.202 -12.675 -15.879 1.00 65.62 843 ILE A O 1
ATOM 6707 N N . ASP A 1 844 ? 29.601 -12.929 -17.628 1.00 63.84 844 ASP A N 1
ATOM 6708 C CA . ASP A 1 844 ? 29.121 -14.257 -18.008 1.00 63.84 844 ASP A CA 1
ATOM 6709 C C . ASP A 1 844 ? 29.779 -15.305 -17.112 1.00 63.84 844 ASP A C 1
ATOM 6711 O O . ASP A 1 844 ? 30.894 -15.760 -17.362 1.00 63.84 844 ASP A O 1
ATOM 6715 N N . ILE A 1 845 ? 29.118 -15.603 -15.998 1.00 69.25 845 ILE A N 1
ATOM 6716 C CA . ILE A 1 845 ? 29.546 -16.647 -15.074 1.00 69.25 845 ILE A CA 1
ATOM 6717 C C . ILE A 1 845 ? 28.936 -17.968 -15.574 1.00 69.25 845 ILE A C 1
ATOM 6719 O O . ILE A 1 845 ? 27.709 -18.013 -15.747 1.00 69.25 845 ILE A O 1
ATOM 6723 N N . PRO A 1 846 ? 29.750 -19.017 -15.813 1.00 66.12 846 PRO A N 1
ATOM 6724 C CA . PRO A 1 846 ? 29.257 -20.323 -16.247 1.00 66.12 846 PRO A CA 1
ATOM 6725 C C . PRO A 1 846 ? 28.282 -20.927 -15.226 1.00 66.12 846 PRO A C 1
ATOM 6727 O O . PRO A 1 846 ? 28.164 -20.443 -14.102 1.00 66.12 846 PRO A O 1
ATOM 6730 N N . ALA A 1 847 ? 27.546 -21.968 -15.629 1.00 73.38 847 ALA A N 1
ATOM 6731 C CA . ALA A 1 847 ? 26.595 -22.645 -14.747 1.00 73.38 847 ALA A CA 1
ATOM 6732 C C . ALA A 1 847 ? 27.302 -23.152 -13.475 1.00 73.38 847 ALA A C 1
ATOM 6734 O O . ALA A 1 847 ? 28.261 -23.911 -13.578 1.00 73.38 847 ALA A O 1
ATOM 6735 N N . LEU A 1 848 ? 26.824 -22.698 -12.313 1.00 85.19 848 LEU A N 1
ATOM 6736 C CA . LEU A 1 848 ? 27.426 -22.952 -11.000 1.00 85.19 848 LEU A CA 1
ATOM 6737 C C . LEU A 1 848 ? 26.772 -24.135 -10.289 1.00 85.19 848 LEU A C 1
ATOM 6739 O O . LEU A 1 848 ? 25.549 -24.287 -10.373 1.00 85.19 848 LEU A O 1
ATOM 6743 N N . ASP A 1 849 ? 27.563 -24.866 -9.503 1.00 88.75 849 ASP A N 1
ATOM 6744 C CA . ASP A 1 849 ? 27.073 -25.929 -8.620 1.00 88.75 849 ASP A CA 1
ATOM 6745 C C . ASP A 1 849 ? 26.502 -25.334 -7.327 1.00 88.75 849 ASP A C 1
ATOM 6747 O O . ASP A 1 849 ? 25.387 -25.670 -6.925 1.00 88.75 849 ASP A O 1
ATOM 6751 N N . ASN A 1 850 ? 27.231 -24.380 -6.727 1.00 91.12 850 ASN A N 1
ATOM 6752 C CA . ASN A 1 850 ? 26.858 -23.766 -5.455 1.00 91.12 850 ASN A CA 1
ATOM 6753 C C . ASN A 1 850 ? 26.900 -22.234 -5.489 1.00 91.12 850 ASN A C 1
ATOM 6755 O O . ASN A 1 850 ? 27.773 -21.603 -6.095 1.00 91.12 850 ASN A O 1
ATOM 6759 N N . VAL A 1 851 ? 25.975 -21.615 -4.757 1.00 92.25 851 VAL A N 1
ATOM 6760 C CA . VAL A 1 851 ? 25.972 -20.171 -4.490 1.00 92.25 851 VAL A CA 1
ATOM 6761 C C . VAL A 1 851 ? 25.893 -19.939 -2.988 1.00 92.25 851 VAL A C 1
ATOM 6763 O O . VAL A 1 851 ? 24.952 -20.391 -2.347 1.00 92.25 851 VAL A O 1
ATOM 6766 N N . ILE A 1 852 ? 26.843 -19.186 -2.432 1.00 94.69 852 ILE A N 1
ATOM 6767 C CA . ILE A 1 852 ? 26.857 -18.804 -1.018 1.00 94.69 852 ILE A CA 1
ATOM 6768 C C . ILE A 1 852 ? 26.524 -17.317 -0.886 1.00 94.69 852 ILE A C 1
ATOM 6770 O O . ILE A 1 852 ? 27.231 -16.443 -1.390 1.00 94.69 852 ILE A O 1
ATOM 6774 N N . ASN A 1 853 ? 25.459 -17.005 -0.156 1.00 95.31 853 ASN A N 1
ATOM 6775 C CA . ASN A 1 853 ? 25.149 -15.647 0.275 1.00 95.31 853 ASN A CA 1
ATOM 6776 C C . ASN A 1 853 ? 25.779 -15.394 1.649 1.00 95.31 853 ASN A C 1
ATOM 6778 O O . ASN A 1 853 ? 25.156 -15.685 2.668 1.00 95.31 853 ASN A O 1
ATOM 6782 N N . PHE A 1 854 ? 26.993 -14.835 1.678 1.00 95.19 854 PHE A N 1
ATOM 6783 C CA . PHE A 1 854 ? 27.669 -14.466 2.930 1.00 95.19 854 PHE A CA 1
ATOM 6784 C C . PHE A 1 854 ? 26.949 -13.304 3.640 1.00 95.19 854 PHE A C 1
ATOM 6786 O O . PHE A 1 854 ? 26.680 -13.335 4.843 1.00 95.19 854 PHE A O 1
ATOM 6793 N N . ASN A 1 855 ? 26.569 -12.281 2.868 1.00 93.12 855 ASN A N 1
ATOM 6794 C CA . ASN A 1 855 ? 25.617 -11.259 3.304 1.00 93.12 855 ASN A CA 1
ATOM 6795 C C . ASN A 1 855 ? 24.290 -11.457 2.581 1.00 93.12 855 ASN A C 1
ATOM 6797 O O . ASN A 1 855 ? 24.251 -11.496 1.342 1.00 93.12 855 ASN A O 1
ATOM 6801 N N . PHE A 1 856 ? 23.197 -11.535 3.335 1.00 93.44 856 PHE A N 1
ATOM 6802 C CA . PHE A 1 856 ? 21.881 -11.775 2.762 1.00 93.44 856 PHE A CA 1
ATOM 6803 C C . PHE A 1 856 ? 21.383 -10.534 1.989 1.00 93.44 856 PHE A C 1
ATOM 6805 O O . PHE A 1 856 ? 21.541 -9.400 2.454 1.00 93.44 856 PHE A O 1
ATOM 6812 N N . PRO A 1 857 ? 20.810 -10.691 0.780 1.00 90.75 857 PRO A N 1
ATOM 6813 C CA . PRO A 1 857 ? 20.384 -9.553 -0.030 1.00 90.75 857 PRO A CA 1
ATOM 6814 C C . PRO A 1 857 ? 19.139 -8.869 0.552 1.00 90.75 857 PRO A C 1
ATOM 6816 O O . PRO A 1 857 ? 18.161 -9.520 0.903 1.00 90.75 857 PRO A O 1
ATOM 6819 N N . ALA A 1 858 ? 19.121 -7.532 0.543 1.00 87.25 858 ALA A N 1
ATOM 6820 C CA . ALA A 1 858 ? 17.997 -6.745 1.069 1.00 87.25 858 ALA A CA 1
ATOM 6821 C C . ALA A 1 858 ? 16.717 -6.802 0.204 1.00 87.25 858 ALA A C 1
ATOM 6823 O O . ALA A 1 858 ? 15.641 -6.429 0.656 1.00 87.25 858 ALA A O 1
ATOM 6824 N N . LYS A 1 859 ? 16.814 -7.227 -1.066 1.00 84.94 859 LYS A N 1
ATOM 6825 C CA . LYS A 1 859 ? 15.669 -7.338 -1.989 1.00 84.94 859 LYS A CA 1
ATOM 6826 C C . LYS A 1 859 ? 15.500 -8.785 -2.470 1.00 84.94 859 LYS A C 1
ATOM 6828 O O . LYS A 1 859 ? 16.457 -9.328 -3.028 1.00 84.94 859 LYS A O 1
ATOM 6833 N N . PRO A 1 860 ? 14.284 -9.365 -2.428 1.00 83.31 860 PRO A N 1
ATOM 6834 C CA . PRO A 1 860 ? 14.030 -10.719 -2.932 1.00 83.31 860 PRO A CA 1
ATOM 6835 C C . PRO A 1 860 ? 14.398 -10.923 -4.409 1.00 83.31 860 PRO A C 1
ATOM 6837 O O . PRO A 1 860 ? 14.909 -11.967 -4.795 1.00 83.31 860 PRO A O 1
ATOM 6840 N N . LYS A 1 861 ? 14.214 -9.899 -5.254 1.00 78.25 861 LYS A N 1
ATOM 6841 C CA . LYS A 1 861 ? 14.625 -9.957 -6.669 1.00 78.25 861 LYS A CA 1
ATOM 6842 C C . LYS A 1 861 ? 16.134 -10.154 -6.834 1.00 78.25 861 LYS A C 1
ATOM 6844 O O . LYS A 1 861 ? 16.571 -10.892 -7.711 1.00 78.25 861 LYS A O 1
ATOM 6849 N N . LEU A 1 862 ? 16.927 -9.501 -5.981 1.00 81.62 862 LEU A N 1
ATOM 6850 C CA . LEU A 1 862 ? 18.381 -9.627 -6.003 1.00 81.62 862 LEU A CA 1
ATOM 6851 C C . LEU A 1 862 ? 18.804 -11.040 -5.594 1.00 81.62 862 LEU A C 1
ATOM 6853 O O . LEU A 1 862 ? 19.679 -11.603 -6.240 1.00 81.62 862 LEU A O 1
ATOM 6857 N N . PHE A 1 863 ? 18.128 -11.636 -4.605 1.00 87.44 863 PHE A N 1
ATOM 6858 C CA . PHE A 1 863 ? 18.320 -13.042 -4.245 1.00 87.44 863 PHE A CA 1
ATOM 6859 C C . PHE A 1 863 ? 18.129 -13.962 -5.454 1.00 87.44 863 PHE A C 1
ATOM 6861 O O . PHE A 1 863 ? 19.047 -14.698 -5.803 1.00 87.44 863 PHE A O 1
ATOM 6868 N N . VAL A 1 864 ? 16.993 -13.846 -6.154 1.00 82.06 864 VAL A N 1
ATOM 6869 C CA . VAL A 1 864 ? 16.708 -14.633 -7.369 1.00 82.06 864 VAL A CA 1
ATOM 6870 C C . VAL A 1 864 ? 17.786 -14.428 -8.440 1.00 82.06 864 VAL A C 1
ATOM 6872 O O . VAL A 1 864 ? 18.174 -15.378 -9.111 1.00 82.06 864 VAL A O 1
ATOM 6875 N N . HIS A 1 865 ? 18.330 -13.217 -8.589 1.00 78.75 865 HIS A N 1
ATOM 6876 C CA . HIS A 1 865 ? 19.423 -12.956 -9.532 1.00 78.75 865 HIS A CA 1
ATOM 6877 C C . HIS A 1 865 ? 20.752 -13.621 -9.148 1.00 78.75 865 HIS A C 1
ATOM 6879 O O . HIS A 1 865 ? 21.493 -14.019 -10.052 1.00 78.75 865 HIS A O 1
ATOM 6885 N N . ARG A 1 866 ? 21.059 -13.719 -7.846 1.00 84.44 866 ARG A N 1
ATOM 6886 C CA . ARG A 1 866 ? 22.255 -14.405 -7.334 1.00 84.44 866 ARG A CA 1
ATOM 6887 C C . ARG A 1 866 ? 22.140 -15.910 -7.542 1.00 84.44 866 ARG A C 1
ATOM 6889 O O . ARG A 1 866 ? 22.985 -16.504 -8.203 1.00 84.44 866 ARG A O 1
ATOM 6896 N N . VAL A 1 867 ? 21.056 -16.506 -7.042 1.00 84.44 867 VAL A N 1
ATOM 6897 C CA . VAL A 1 867 ? 20.858 -17.964 -7.081 1.00 84.44 867 VAL A CA 1
ATOM 6898 C C . VAL A 1 867 ? 20.469 -18.463 -8.470 1.00 84.44 867 VAL A C 1
ATOM 6900 O O . VAL A 1 867 ? 20.793 -19.584 -8.828 1.00 84.44 867 VAL A O 1
ATOM 6903 N N . GLY A 1 868 ? 19.889 -17.611 -9.321 1.00 75.19 868 GLY A N 1
ATOM 6904 C CA . GLY A 1 868 ? 19.591 -17.922 -10.722 1.00 75.19 868 GLY A CA 1
ATOM 6905 C C . GLY A 1 868 ? 20.825 -18.064 -11.623 1.00 75.19 868 GLY A C 1
ATOM 6906 O O . GLY A 1 868 ? 20.682 -18.130 -12.846 1.00 75.19 868 GLY A O 1
ATOM 6907 N N . ARG A 1 869 ? 22.039 -18.036 -11.056 1.00 74.50 869 ARG A N 1
ATOM 6908 C CA . ARG A 1 869 ? 23.306 -18.441 -11.696 1.00 74.50 869 ARG A CA 1
ATOM 6909 C C . ARG A 1 869 ? 23.599 -19.932 -11.515 1.00 74.50 869 ARG A C 1
ATOM 6911 O O . ARG A 1 869 ? 24.362 -20.498 -12.293 1.00 74.50 869 ARG A O 1
ATOM 6918 N N . CYS A 1 870 ? 22.947 -20.539 -10.535 1.00 75.62 870 CYS A N 1
ATOM 6919 C CA . CYS A 1 870 ? 22.909 -21.963 -10.285 1.00 75.62 870 CYS A CA 1
ATOM 6920 C C . CYS A 1 870 ? 21.716 -22.597 -11.025 1.00 75.62 870 CYS A C 1
ATOM 6922 O O . CYS A 1 870 ? 20.822 -21.887 -11.499 1.00 75.62 870 CYS A O 1
ATOM 6924 N N . ALA A 1 871 ? 21.729 -23.921 -11.153 1.00 68.94 871 ALA A N 1
ATOM 6925 C CA . ALA A 1 871 ? 20.669 -24.723 -11.758 1.00 68.94 871 ALA A CA 1
ATOM 6926 C C . ALA A 1 871 ? 20.194 -24.254 -13.155 1.00 68.94 871 ALA A C 1
ATOM 6928 O O . ALA A 1 871 ? 19.005 -24.049 -13.422 1.00 68.94 871 ALA A O 1
ATOM 6929 N N . ARG A 1 872 ? 21.148 -24.010 -14.066 1.00 65.81 872 ARG A N 1
ATOM 6930 C CA . ARG A 1 872 ? 20.875 -23.623 -15.462 1.00 65.81 872 ARG A CA 1
ATOM 6931 C C . ARG A 1 872 ? 20.988 -24.828 -16.393 1.00 65.81 872 ARG A C 1
ATOM 6933 O O . ARG A 1 872 ? 21.925 -25.607 -16.274 1.00 65.81 872 ARG A O 1
ATOM 6940 N N . ALA A 1 873 ? 20.084 -24.899 -17.375 1.00 57.56 873 ALA A N 1
ATOM 6941 C CA . ALA A 1 873 ? 20.063 -25.916 -18.434 1.00 57.56 873 ALA A CA 1
ATOM 6942 C C . ALA A 1 873 ? 19.873 -27.375 -17.949 1.00 57.56 873 ALA A C 1
ATOM 6944 O O . ALA A 1 873 ? 20.470 -28.280 -18.522 1.00 57.56 873 ALA A O 1
ATOM 6945 N N . GLY A 1 874 ? 19.030 -27.595 -16.929 1.00 59.94 874 GLY A N 1
ATOM 6946 C CA . GLY A 1 874 ? 18.659 -28.937 -16.440 1.00 59.94 874 GLY A CA 1
ATOM 6947 C C . GLY A 1 874 ? 19.663 -29.571 -15.469 1.00 59.94 874 GLY A C 1
ATOM 6948 O O . GLY A 1 874 ? 19.701 -30.789 -15.329 1.00 59.94 874 GLY A O 1
ATOM 6949 N N . ARG A 1 875 ? 20.547 -28.764 -14.867 1.00 70.81 875 ARG A N 1
ATOM 6950 C CA . ARG A 1 875 ? 21.461 -29.198 -13.801 1.00 70.81 875 ARG A CA 1
ATOM 6951 C C . ARG A 1 875 ? 20.870 -28.820 -12.448 1.00 70.81 875 ARG A C 1
ATOM 6953 O O . ARG A 1 875 ? 20.377 -27.708 -12.303 1.00 70.81 875 ARG A O 1
ATOM 6960 N N . SER A 1 876 ? 21.027 -29.673 -11.441 1.00 80.56 876 SER A N 1
ATOM 6961 C CA . SER A 1 876 ? 20.725 -29.325 -10.049 1.00 80.56 876 SER A CA 1
ATOM 6962 C C . SER A 1 876 ? 21.814 -28.457 -9.430 1.00 80.56 876 SER A C 1
ATOM 6964 O O . SER A 1 876 ? 22.982 -28.573 -9.797 1.00 80.56 876 SER A O 1
ATOM 6966 N N . GLY A 1 877 ? 21.456 -27.659 -8.429 1.00 85.94 877 GLY A N 1
ATOM 6967 C CA . GLY A 1 877 ? 22.457 -27.039 -7.566 1.00 85.94 877 GLY A CA 1
ATOM 6968 C C . GLY A 1 877 ? 21.868 -26.424 -6.302 1.00 85.94 877 GLY A C 1
ATOM 6969 O O . GLY A 1 877 ? 20.654 -26.491 -6.079 1.00 85.94 877 GLY A O 1
ATOM 6970 N N . ILE A 1 878 ? 22.739 -25.896 -5.441 1.00 90.00 878 ILE A N 1
ATOM 6971 C CA . ILE A 1 878 ? 22.396 -25.548 -4.055 1.00 90.00 878 ILE A CA 1
ATOM 6972 C C . ILE A 1 878 ? 22.767 -24.093 -3.752 1.00 90.00 878 ILE A C 1
ATOM 6974 O O . ILE A 1 878 ? 23.848 -23.607 -4.088 1.00 90.00 878 ILE A O 1
ATOM 6978 N N . ALA A 1 879 ? 21.854 -23.370 -3.104 1.00 91.88 879 ALA A N 1
ATOM 6979 C CA . ALA A 1 879 ? 22.094 -22.018 -2.620 1.00 91.88 879 ALA A CA 1
ATOM 6980 C C . ALA A 1 879 ? 22.100 -21.974 -1.088 1.00 91.88 879 ALA A C 1
ATOM 6982 O O . ALA A 1 879 ? 21.047 -22.057 -0.455 1.00 91.88 879 ALA A O 1
ATOM 6983 N N . TYR A 1 880 ? 23.281 -21.759 -0.514 1.00 93.12 880 TYR A N 1
ATOM 6984 C CA . TYR A 1 880 ? 23.497 -21.597 0.920 1.00 93.12 880 TYR A CA 1
ATOM 6985 C C . TYR A 1 880 ? 23.414 -20.120 1.304 1.00 93.12 880 TYR A C 1
ATOM 6987 O O . TYR A 1 880 ? 23.952 -19.248 0.618 1.00 93.12 880 TYR A O 1
ATOM 6995 N N . SER A 1 881 ? 22.740 -19.800 2.404 1.00 94.69 881 SER A N 1
ATOM 6996 C CA . SER A 1 881 ? 22.569 -18.414 2.846 1.00 94.69 881 SER A CA 1
ATOM 6997 C C . SER A 1 881 ? 22.829 -18.257 4.336 1.00 94.69 881 SER A C 1
ATOM 6999 O O . SER A 1 881 ? 22.107 -18.827 5.149 1.00 94.69 881 SER A O 1
ATOM 7001 N N . LEU A 1 882 ? 23.823 -17.436 4.685 1.00 94.12 882 LEU A N 1
ATOM 7002 C CA . LEU A 1 882 ? 24.152 -17.084 6.065 1.00 94.12 882 LEU A CA 1
ATOM 7003 C C . LEU A 1 882 ? 23.358 -15.843 6.483 1.00 94.12 882 LEU A C 1
ATOM 7005 O O . LEU A 1 882 ? 23.460 -14.789 5.849 1.00 94.12 882 LEU A O 1
ATOM 7009 N N . ILE A 1 883 ? 22.570 -15.955 7.550 1.00 93.06 883 ILE A N 1
ATOM 7010 C CA . ILE A 1 883 ? 21.617 -14.925 7.972 1.00 93.06 883 ILE A CA 1
ATOM 7011 C C . ILE A 1 883 ? 21.954 -14.455 9.383 1.00 93.06 883 ILE A C 1
ATOM 7013 O O . ILE A 1 883 ? 21.785 -15.199 10.350 1.00 93.06 883 ILE A O 1
ATOM 7017 N N . ALA A 1 884 ? 22.373 -13.192 9.493 1.00 90.25 884 ALA A N 1
ATOM 7018 C CA . ALA A 1 884 ? 22.540 -12.521 10.781 1.00 90.25 884 ALA A CA 1
ATOM 7019 C C . ALA A 1 884 ? 21.207 -12.028 11.358 1.00 90.25 884 ALA A C 1
ATOM 7021 O O . ALA A 1 884 ? 20.210 -11.886 10.648 1.00 90.25 884 ALA A O 1
ATOM 7022 N N . SER A 1 885 ? 21.200 -11.696 12.654 1.00 86.62 885 SER A N 1
ATOM 7023 C CA . SER A 1 885 ? 20.013 -11.185 13.356 1.00 86.62 885 SER A CA 1
ATOM 7024 C C . SER A 1 885 ? 19.394 -9.943 12.702 1.00 86.62 885 SER A C 1
ATOM 7026 O O . SER A 1 885 ? 18.176 -9.789 12.735 1.00 86.62 885 SER A O 1
ATOM 7028 N N . ASP A 1 886 ? 20.198 -9.063 12.100 1.00 87.00 886 ASP A N 1
ATOM 7029 C CA . ASP A 1 886 ? 19.724 -7.862 11.404 1.00 87.00 886 ASP A CA 1
ATOM 7030 C C . ASP A 1 886 ? 19.180 -8.153 9.993 1.00 87.00 886 ASP A C 1
ATOM 7032 O O . ASP A 1 886 ? 18.526 -7.299 9.392 1.00 87.00 886 ASP A O 1
ATOM 7036 N N . GLU A 1 887 ? 19.435 -9.352 9.464 1.00 90.75 887 GLU A N 1
ATOM 7037 C CA . GLU A 1 887 ? 19.051 -9.777 8.118 1.00 90.75 887 GLU A CA 1
ATOM 7038 C C . GLU A 1 887 ? 17.801 -10.679 8.096 1.00 90.75 887 GLU A C 1
ATOM 7040 O O . GLU A 1 887 ? 17.193 -10.876 7.042 1.00 90.75 887 GLU A O 1
ATOM 7045 N N . GLN A 1 888 ? 17.366 -11.184 9.255 1.00 90.06 888 GLN A N 1
ATOM 7046 C CA . GLN A 1 888 ? 16.241 -12.120 9.388 1.00 90.06 888 GLN A CA 1
ATOM 7047 C C . GLN A 1 888 ? 14.915 -11.590 8.812 1.00 90.06 888 GLN A C 1
ATOM 7049 O O . GLN A 1 888 ? 14.126 -12.354 8.260 1.00 90.06 888 GLN A O 1
ATOM 7054 N N . ALA A 1 889 ? 14.660 -10.279 8.882 1.00 89.25 889 ALA A N 1
ATOM 7055 C CA . ALA A 1 889 ? 13.446 -9.690 8.308 1.00 89.25 889 ALA A CA 1
ATOM 7056 C C . ALA A 1 889 ? 13.402 -9.812 6.771 1.00 89.25 889 ALA A C 1
ATOM 7058 O O . ALA A 1 889 ? 12.335 -10.050 6.202 1.00 89.25 889 ALA A O 1
ATOM 7059 N N . TYR A 1 890 ? 14.554 -9.736 6.094 1.00 91.69 890 TYR A N 1
ATOM 7060 C CA . TYR A 1 890 ? 14.624 -9.901 4.638 1.00 91.69 890 TYR A CA 1
ATOM 7061 C C . TYR A 1 890 ? 14.358 -11.352 4.207 1.00 91.69 890 TYR A C 1
ATOM 7063 O O . TYR A 1 890 ? 13.882 -11.581 3.095 1.00 91.69 890 TYR A O 1
ATOM 7071 N N . LEU A 1 891 ? 14.616 -12.336 5.079 1.00 90.50 891 LEU A N 1
ATOM 7072 C CA . LEU A 1 891 ? 14.267 -13.739 4.831 1.00 90.50 891 LEU A CA 1
ATOM 7073 C C . LEU A 1 891 ? 12.750 -13.926 4.716 1.00 90.50 891 LEU A C 1
ATOM 7075 O O . LEU A 1 891 ? 12.279 -14.655 3.841 1.00 90.50 891 LEU A O 1
ATOM 7079 N N . VAL A 1 892 ? 11.983 -13.259 5.580 1.00 88.06 892 VAL A N 1
ATOM 7080 C CA . VAL A 1 892 ? 10.513 -13.304 5.551 1.00 88.06 892 VAL A CA 1
ATOM 7081 C C . VAL A 1 892 ? 9.992 -12.620 4.288 1.00 88.06 892 VAL A C 1
ATOM 7083 O O . VAL A 1 892 ? 9.137 -13.185 3.607 1.00 88.06 892 VAL A O 1
ATOM 7086 N N . ASP A 1 893 ? 10.566 -11.472 3.912 1.00 86.50 893 ASP A N 1
ATOM 7087 C CA . ASP A 1 893 ? 10.249 -10.799 2.644 1.00 86.50 893 ASP A CA 1
ATOM 7088 C C . ASP A 1 893 ? 10.529 -11.701 1.431 1.00 86.50 893 ASP A C 1
ATOM 7090 O O . ASP A 1 893 ? 9.747 -11.718 0.477 1.00 86.50 893 ASP A O 1
ATOM 7094 N N . LEU A 1 894 ? 11.613 -12.487 1.461 1.00 87.75 894 LEU A N 1
ATOM 7095 C CA . LEU A 1 894 ? 11.915 -13.465 0.415 1.00 87.75 894 LEU A CA 1
ATOM 7096 C C . LEU A 1 894 ? 10.846 -14.560 0.339 1.00 87.75 894 LEU A C 1
ATOM 7098 O O . LEU A 1 894 ? 10.353 -14.840 -0.750 1.00 87.75 894 LEU A O 1
ATOM 7102 N N . HIS A 1 895 ? 10.468 -15.165 1.464 1.00 86.00 895 HIS A N 1
ATOM 7103 C CA . HIS A 1 895 ? 9.476 -16.246 1.478 1.00 86.00 895 HIS A CA 1
ATOM 7104 C C . HIS A 1 895 ? 8.089 -15.757 1.050 1.00 86.00 895 HIS A C 1
ATOM 7106 O O . HIS A 1 895 ? 7.423 -16.418 0.252 1.00 86.00 895 HIS A O 1
ATOM 7112 N N . LEU A 1 896 ? 7.704 -14.547 1.469 1.00 81.38 896 LEU A N 1
ATOM 7113 C CA . LEU A 1 896 ? 6.497 -13.878 0.983 1.00 81.38 896 LEU A CA 1
ATOM 7114 C C . LEU A 1 896 ? 6.554 -13.620 -0.522 1.00 81.38 896 LEU A C 1
ATOM 7116 O O . LEU A 1 896 ? 5.572 -13.840 -1.226 1.00 81.38 896 LEU A O 1
ATOM 7120 N N . PHE A 1 897 ? 7.710 -13.195 -1.035 1.00 80.44 897 PHE A N 1
ATOM 7121 C CA . PHE A 1 897 ? 7.901 -12.999 -2.465 1.00 80.44 897 PHE A CA 1
ATOM 7122 C C . PHE A 1 897 ? 7.842 -14.317 -3.246 1.00 80.44 897 PHE A C 1
ATOM 7124 O O . PHE A 1 897 ? 7.296 -14.334 -4.348 1.00 80.44 897 PHE A O 1
ATOM 7131 N N . LEU A 1 898 ? 8.389 -15.411 -2.719 1.00 78.88 898 LEU A N 1
ATOM 7132 C CA . LEU A 1 898 ? 8.354 -16.724 -3.367 1.00 78.88 898 LEU A CA 1
ATOM 7133 C C . LEU A 1 898 ? 6.991 -17.419 -3.245 1.00 78.88 898 LEU A C 1
ATOM 7135 O O . LEU A 1 898 ? 6.737 -18.344 -4.008 1.00 78.88 898 LEU A O 1
ATOM 7139 N N . GLY A 1 899 ? 6.129 -16.983 -2.320 1.00 72.50 899 GLY A N 1
ATOM 7140 C CA . GLY A 1 899 ? 4.863 -17.655 -2.018 1.00 72.50 899 GLY A CA 1
ATOM 7141 C C . GLY A 1 899 ? 5.054 -19.018 -1.341 1.00 72.50 899 GLY A C 1
ATOM 7142 O O . GLY A 1 899 ? 4.152 -19.847 -1.383 1.00 72.50 899 GLY A O 1
ATOM 7143 N N . ARG A 1 900 ? 6.229 -19.267 -0.742 1.00 76.94 900 ARG A N 1
ATOM 7144 C CA . ARG A 1 900 ? 6.570 -20.529 -0.064 1.00 76.94 900 ARG A CA 1
ATOM 7145 C C . ARG A 1 900 ? 6.510 -20.345 1.461 1.00 76.94 900 ARG A C 1
ATOM 7147 O O . ARG A 1 900 ? 6.952 -19.302 1.950 1.00 76.94 900 ARG A O 1
ATOM 7154 N N . PRO A 1 901 ? 5.991 -21.320 2.230 1.00 76.19 901 PRO A N 1
ATOM 7155 C CA . PRO A 1 901 ? 5.980 -21.244 3.690 1.00 76.19 901 PRO A CA 1
ATOM 7156 C C . PRO A 1 901 ? 7.399 -21.345 4.273 1.00 76.19 901 PRO A C 1
ATOM 7158 O O . PRO A 1 901 ? 8.281 -21.972 3.691 1.00 76.19 901 PRO A O 1
ATOM 7161 N N . LEU A 1 902 ? 7.616 -20.738 5.444 1.00 77.94 902 LEU A N 1
ATOM 7162 C CA . LEU A 1 902 ? 8.867 -20.853 6.203 1.00 77.94 902 LEU A CA 1
ATOM 7163 C C . LEU A 1 902 ? 8.913 -22.214 6.916 1.00 77.94 902 LEU A C 1
ATOM 7165 O O . LEU A 1 902 ? 8.200 -22.425 7.896 1.00 77.94 902 LEU A O 1
ATOM 7169 N N . SER A 1 903 ? 9.752 -23.135 6.445 1.00 77.25 903 SER A N 1
ATOM 7170 C CA . SER A 1 903 ? 9.994 -24.428 7.099 1.00 77.25 903 SER A CA 1
ATOM 7171 C C . SER A 1 903 ? 11.205 -24.354 8.029 1.00 77.25 903 SER A C 1
ATOM 7173 O O . SER A 1 903 ? 12.345 -24.499 7.592 1.00 77.25 903 SER A O 1
ATOM 7175 N N . ILE A 1 904 ? 10.951 -24.118 9.316 1.00 79.25 904 ILE A N 1
ATOM 7176 C CA . ILE A 1 904 ? 11.982 -24.035 10.357 1.00 79.25 904 ILE A CA 1
ATOM 7177 C C . ILE A 1 904 ? 12.285 -25.441 10.887 1.00 79.25 904 ILE A C 1
ATOM 7179 O O . ILE A 1 904 ? 11.370 -26.143 11.330 1.00 79.25 904 ILE A O 1
ATOM 7183 N N . ALA A 1 905 ? 13.560 -25.839 10.873 1.00 69.06 905 ALA A N 1
ATOM 7184 C CA . ALA A 1 905 ? 14.020 -27.074 11.491 1.00 69.06 905 ALA A CA 1
ATOM 7185 C C . ALA A 1 905 ? 13.790 -26.982 13.007 1.00 69.06 905 ALA A C 1
ATOM 7187 O O . ALA A 1 905 ? 14.414 -26.198 13.722 1.00 69.06 905 ALA A O 1
ATOM 7188 N N . THR A 1 906 ? 12.833 -27.766 13.494 1.00 61.91 906 THR A N 1
ATOM 7189 C CA . THR A 1 906 ? 12.475 -27.841 14.915 1.00 61.91 906 THR A CA 1
ATOM 7190 C C . THR A 1 906 ? 12.869 -29.219 15.425 1.00 61.91 906 THR A C 1
ATOM 7192 O O . THR A 1 906 ? 12.854 -30.176 14.657 1.00 61.91 906 THR A O 1
ATOM 7195 N N . LEU A 1 907 ? 13.142 -29.361 16.722 1.00 56.31 907 LEU A N 1
ATOM 7196 C CA . LEU A 1 907 ? 13.451 -30.653 17.354 1.00 56.31 907 LEU A CA 1
ATOM 7197 C C . LEU A 1 907 ? 12.453 -31.775 16.977 1.00 56.31 907 LEU A C 1
ATOM 7199 O O . LEU A 1 907 ? 12.857 -32.915 16.784 1.00 56.31 907 LEU A O 1
ATOM 7203 N N . LYS A 1 908 ? 11.167 -31.440 16.775 1.00 48.56 908 LYS A N 1
ATOM 7204 C CA . LYS A 1 908 ? 10.102 -32.377 16.361 1.00 48.56 908 LYS A CA 1
ATOM 7205 C C . LYS A 1 908 ? 9.970 -32.601 14.846 1.00 48.56 908 LYS A C 1
ATOM 7207 O O . LYS A 1 908 ? 9.383 -33.596 14.436 1.00 48.56 908 LYS A O 1
ATOM 7212 N N . LYS A 1 909 ? 10.451 -31.679 14.005 1.00 50.19 909 LYS A N 1
ATOM 7213 C CA . LYS A 1 909 ? 10.239 -31.699 12.548 1.00 50.19 909 LYS A CA 1
ATOM 7214 C C . LYS A 1 909 ? 11.586 -31.907 11.855 1.00 50.19 909 LYS A C 1
ATOM 7216 O O . LYS A 1 909 ? 12.388 -30.980 11.787 1.00 50.19 909 LYS A O 1
ATOM 7221 N N . LYS A 1 910 ? 11.828 -33.139 11.385 1.00 49.66 910 LYS A N 1
ATOM 7222 C CA . LYS A 1 910 ? 13.112 -33.587 10.804 1.00 49.66 910 LYS A CA 1
ATOM 7223 C C . LYS A 1 910 ? 13.467 -32.915 9.469 1.00 49.66 910 LYS A C 1
ATOM 7225 O O . LYS A 1 910 ? 14.623 -32.955 9.072 1.00 49.66 910 LYS A O 1
ATOM 7230 N N . GLU A 1 911 ? 12.510 -32.251 8.824 1.00 51.09 911 GLU A N 1
ATOM 7231 C CA . GLU A 1 911 ? 12.706 -31.540 7.559 1.00 51.09 911 GLU A CA 1
ATOM 7232 C C . GLU A 1 911 ? 12.408 -30.044 7.726 1.00 51.09 911 GLU A C 1
ATOM 7234 O O . GLU A 1 911 ? 11.294 -29.636 8.076 1.00 51.09 911 GLU A O 1
ATOM 7239 N N . GLY A 1 912 ? 13.425 -29.219 7.478 1.00 58.81 912 GLY A N 1
ATOM 7240 C CA . GLY A 1 912 ? 13.337 -27.765 7.490 1.00 58.81 912 GLY A CA 1
ATOM 7241 C C . GLY A 1 912 ? 14.510 -27.150 6.733 1.00 58.81 912 GLY A C 1
ATOM 7242 O O . GLY A 1 912 ? 15.641 -27.593 6.883 1.00 58.81 912 GLY A O 1
ATOM 7243 N N . THR A 1 913 ? 14.225 -26.136 5.921 1.00 70.94 913 THR A N 1
ATOM 7244 C CA . THR A 1 913 ? 15.206 -25.395 5.105 1.00 70.94 913 THR A CA 1
ATOM 7245 C C . THR A 1 913 ? 15.959 -24.322 5.892 1.00 70.94 913 THR A C 1
ATOM 7247 O O . THR A 1 913 ? 16.902 -23.729 5.375 1.00 70.94 913 THR A O 1
ATOM 7250 N N . ILE A 1 914 ? 15.516 -24.021 7.119 1.00 85.31 914 ILE A N 1
ATOM 7251 C CA . ILE A 1 914 ? 16.121 -23.026 8.012 1.00 85.31 914 ILE A CA 1
ATOM 7252 C C . ILE A 1 914 ? 16.612 -23.736 9.271 1.00 85.31 914 ILE A C 1
ATOM 7254 O O . ILE A 1 914 ? 15.807 -24.363 9.956 1.00 85.31 914 ILE A O 1
ATOM 7258 N N . GLY A 1 915 ? 17.895 -23.597 9.605 1.00 85.19 915 GLY A N 1
ATOM 7259 C CA . GLY A 1 915 ? 18.529 -24.275 10.741 1.00 85.19 915 GLY A CA 1
ATOM 7260 C C . GLY A 1 915 ? 19.772 -23.548 11.257 1.00 85.19 915 GLY A C 1
ATOM 7261 O O . GLY A 1 915 ? 20.128 -22.476 10.765 1.00 85.19 915 GLY A O 1
ATOM 7262 N N . ARG A 1 916 ? 20.423 -24.120 12.271 1.00 84.88 916 ARG A N 1
ATOM 7263 C CA . ARG A 1 916 ? 21.731 -23.672 12.782 1.00 84.88 916 ARG A CA 1
ATOM 7264 C C . ARG A 1 916 ? 22.865 -24.576 12.322 1.00 84.88 916 ARG A C 1
ATOM 7266 O O . ARG A 1 916 ? 22.630 -25.732 11.986 1.00 84.88 916 ARG A O 1
ATOM 7273 N N . ILE A 1 917 ? 24.077 -24.041 12.336 1.00 84.75 917 ILE A N 1
ATOM 7274 C CA . ILE A 1 917 ? 25.307 -24.827 12.197 1.00 84.75 917 ILE A CA 1
ATOM 7275 C C . ILE A 1 917 ? 25.671 -25.356 13.598 1.00 84.75 917 ILE A C 1
ATOM 7277 O O . ILE A 1 917 ? 25.428 -24.625 14.565 1.00 84.75 917 ILE A O 1
ATOM 7281 N N . PRO A 1 918 ? 26.183 -26.594 13.740 1.00 84.06 918 PRO A N 1
ATOM 7282 C CA . PRO A 1 918 ? 26.683 -27.097 15.019 1.00 84.06 918 PRO A CA 1
ATOM 7283 C C . PRO A 1 918 ? 27.706 -26.139 15.634 1.00 84.06 918 PRO A C 1
ATOM 7285 O O . PRO A 1 918 ? 28.632 -25.708 14.946 1.00 84.06 918 PRO A O 1
ATOM 7288 N N . GLN A 1 919 ? 27.531 -25.799 16.913 1.00 80.06 919 GLN A N 1
ATOM 7289 C CA . GLN A 1 919 ? 28.385 -24.807 17.570 1.00 80.06 919 GLN A CA 1
ATOM 7290 C C . GLN A 1 919 ? 29.819 -25.324 17.735 1.00 80.06 919 GLN A C 1
ATOM 7292 O O . GLN A 1 919 ? 30.745 -24.565 17.488 1.00 80.06 919 GLN A O 1
ATOM 7297 N N . ASP A 1 920 ? 29.994 -26.615 18.036 1.00 81.19 920 ASP A N 1
ATOM 7298 C CA . ASP A 1 920 ? 31.309 -27.243 18.226 1.00 81.19 920 ASP A CA 1
ATOM 7299 C C . ASP A 1 920 ? 32.229 -27.016 17.002 1.00 81.19 920 ASP A C 1
ATOM 7301 O O . ASP A 1 920 ? 33.380 -26.612 17.154 1.00 81.19 920 ASP A O 1
ATOM 7305 N N . LEU A 1 921 ? 31.691 -27.150 15.779 1.00 84.19 921 LEU A N 1
ATOM 7306 C CA . LEU A 1 921 ? 32.427 -26.871 14.535 1.00 84.19 921 LEU A CA 1
ATOM 7307 C C . LEU A 1 921 ? 32.712 -25.376 14.341 1.00 84.19 921 LEU A C 1
ATOM 7309 O O . LEU A 1 921 ? 33.779 -24.988 13.871 1.00 84.19 921 LEU A O 1
ATOM 7313 N N . VAL A 1 922 ? 31.746 -24.513 14.665 1.00 86.38 922 VAL A N 1
ATOM 7314 C CA . VAL A 1 922 ? 31.917 -23.060 14.529 1.00 86.38 922 VAL A CA 1
ATOM 7315 C C . VAL A 1 922 ? 32.998 -22.560 15.483 1.00 86.38 922 VAL A C 1
ATOM 7317 O O . VAL A 1 922 ? 33.832 -21.758 15.065 1.00 86.38 922 VAL A O 1
ATOM 7320 N N . ASP A 1 923 ? 33.006 -23.045 16.723 1.00 85.94 923 ASP A N 1
ATOM 7321 C CA . ASP A 1 923 ? 33.937 -22.628 17.766 1.00 85.94 923 ASP A CA 1
ATOM 7322 C C . ASP A 1 923 ? 35.378 -23.053 17.432 1.00 85.94 923 ASP A C 1
ATOM 7324 O O . ASP A 1 923 ? 36.289 -22.236 17.560 1.00 85.94 923 ASP A O 1
ATOM 7328 N N . GLU A 1 924 ? 35.593 -24.260 16.892 1.00 87.44 924 GLU A N 1
ATOM 7329 C CA . GLU A 1 924 ? 36.913 -24.721 16.424 1.00 87.44 924 GLU A CA 1
ATOM 7330 C C . GLU A 1 924 ? 37.509 -23.788 15.350 1.00 87.44 924 GLU A C 1
ATOM 7332 O O . GLU A 1 924 ? 38.656 -23.322 15.443 1.00 87.44 924 GLU A O 1
ATOM 7337 N N . HIS A 1 925 ? 36.710 -23.451 14.333 1.00 87.75 925 HIS A N 1
ATOM 7338 C CA . HIS A 1 925 ? 37.141 -22.529 13.283 1.00 87.75 925 HIS A CA 1
ATOM 7339 C C . HIS A 1 925 ? 37.263 -21.088 13.783 1.00 87.75 925 HIS A C 1
ATOM 7341 O O . HIS A 1 925 ? 38.130 -20.352 13.308 1.00 87.75 925 HIS A O 1
ATOM 7347 N N . LEU A 1 926 ? 36.434 -20.667 14.740 1.00 88.50 926 LEU A N 1
ATOM 7348 C CA . LEU A 1 926 ? 36.524 -19.345 15.351 1.00 88.50 926 LEU A CA 1
ATOM 7349 C C . LEU A 1 926 ? 37.836 -19.191 16.132 1.00 88.50 926 LEU A C 1
ATOM 7351 O O . LEU A 1 926 ? 38.530 -18.194 15.940 1.00 88.50 926 LEU A O 1
ATOM 7355 N N . SER A 1 927 ? 38.221 -20.184 16.938 1.00 87.81 927 SER A N 1
ATOM 7356 C CA . SER A 1 927 ? 39.513 -20.209 17.636 1.00 87.81 927 SER A CA 1
ATOM 7357 C C . SER A 1 927 ? 40.683 -20.137 16.655 1.00 87.81 927 SER A C 1
ATOM 7359 O O . SER A 1 927 ? 41.589 -19.322 16.834 1.00 87.81 927 SER A O 1
ATOM 7361 N N . SER A 1 928 ? 40.628 -20.908 15.567 1.00 86.81 928 SER A N 1
ATOM 7362 C CA . SER A 1 928 ? 41.643 -20.864 14.504 1.00 86.81 928 SER A CA 1
ATOM 7363 C C . SER A 1 928 ? 41.741 -19.480 13.852 1.00 86.81 928 SER A C 1
ATOM 7365 O O . SER A 1 928 ? 42.833 -18.971 13.598 1.00 86.81 928 SER A O 1
ATOM 7367 N N . LEU A 1 929 ? 40.599 -18.829 13.614 1.00 87.25 929 LEU A N 1
ATOM 7368 C CA . LEU A 1 929 ? 40.554 -17.475 13.072 1.00 87.25 929 LEU A CA 1
ATOM 7369 C C . LEU A 1 929 ? 41.128 -16.445 14.045 1.00 87.25 929 LEU A C 1
ATOM 7371 O O . LEU A 1 929 ? 41.843 -15.556 13.592 1.00 87.25 929 LEU A O 1
ATOM 7375 N N . ILE A 1 930 ? 40.851 -16.546 15.346 1.00 87.50 930 ILE A N 1
ATOM 7376 C CA . ILE A 1 930 ? 41.414 -15.636 16.356 1.00 87.50 930 ILE A CA 1
ATOM 7377 C C . ILE A 1 930 ? 42.945 -15.700 16.321 1.00 87.50 930 ILE A C 1
ATOM 7379 O O . ILE A 1 930 ? 43.589 -14.663 16.179 1.00 87.50 930 ILE A O 1
ATOM 7383 N N . VAL A 1 931 ? 43.517 -16.908 16.304 1.00 88.25 931 VAL A N 1
ATOM 7384 C CA . VAL A 1 931 ? 44.972 -17.110 16.197 1.00 88.25 931 VAL A CA 1
ATOM 7385 C C . VAL A 1 931 ? 45.535 -16.500 14.907 1.00 88.25 931 VAL A C 1
ATOM 7387 O O . VAL A 1 931 ? 46.578 -15.847 14.922 1.00 88.25 931 VAL A O 1
ATOM 7390 N N . LEU A 1 932 ? 44.840 -16.650 13.773 1.00 85.12 932 LEU A N 1
ATOM 7391 C CA . LEU A 1 932 ? 45.255 -16.022 12.511 1.00 85.12 932 LEU A CA 1
ATOM 7392 C C . LEU A 1 932 ? 45.242 -14.486 12.579 1.00 85.12 932 LEU A C 1
ATOM 7394 O O . LEU A 1 932 ? 46.127 -13.849 12.007 1.00 85.12 932 LEU A O 1
ATOM 7398 N N . HIS A 1 933 ? 44.272 -13.887 13.276 1.00 85.50 933 HIS A N 1
ATOM 7399 C CA . HIS A 1 933 ? 44.189 -12.432 13.443 1.00 85.50 933 HIS A CA 1
ATOM 7400 C C . HIS A 1 933 ? 45.274 -11.891 14.373 1.00 85.50 933 HIS A C 1
ATOM 7402 O O . HIS A 1 933 ? 45.845 -10.840 14.084 1.00 85.50 933 HIS A O 1
ATOM 7408 N N . GLU A 1 934 ? 45.592 -12.615 15.446 1.00 86.25 934 GLU A N 1
ATOM 7409 C CA . GLU A 1 934 ? 46.679 -12.257 16.363 1.00 86.25 934 GLU A CA 1
ATOM 7410 C C . GLU A 1 934 ? 48.045 -12.312 15.670 1.00 86.25 934 GLU A C 1
ATOM 7412 O O . GLU A 1 934 ? 48.891 -11.444 15.883 1.00 86.25 934 GLU A O 1
ATOM 7417 N N . ASN A 1 935 ? 48.234 -13.278 14.768 1.00 86.19 935 ASN A N 1
ATOM 7418 C CA . ASN A 1 935 ? 49.492 -13.461 14.048 1.00 86.19 935 ASN A CA 1
ATOM 7419 C C . ASN A 1 935 ? 49.677 -12.506 12.853 1.00 86.19 935 ASN A C 1
ATOM 7421 O O . ASN A 1 935 ? 50.803 -12.352 12.374 1.00 86.19 935 ASN A O 1
ATOM 7425 N N . GLN A 1 936 ? 48.616 -11.857 12.348 1.00 84.50 936 GLN A N 1
ATOM 7426 C CA . GLN A 1 936 ? 48.695 -10.961 11.186 1.00 84.50 936 GLN A CA 1
ATOM 7427 C C . GLN A 1 936 ? 48.061 -9.583 11.418 1.00 84.50 936 GLN A C 1
ATOM 7429 O O . GLN A 1 936 ? 46.840 -9.401 11.434 1.00 84.50 936 GLN A O 1
ATOM 7434 N N . LEU A 1 937 ? 48.920 -8.561 11.451 1.00 84.88 937 LEU A N 1
ATOM 7435 C CA . LEU A 1 937 ? 48.524 -7.153 11.575 1.00 84.88 937 LEU A CA 1
ATOM 7436 C C . LEU A 1 937 ? 47.622 -6.679 10.420 1.00 84.88 937 LEU A C 1
ATOM 7438 O O . LEU A 1 937 ? 46.682 -5.907 10.638 1.00 84.88 937 LEU A O 1
ATOM 7442 N N . ASP A 1 938 ? 47.870 -7.167 9.202 1.00 85.31 938 ASP A N 1
ATOM 7443 C CA . ASP A 1 938 ? 47.113 -6.774 8.011 1.00 85.31 938 ASP A CA 1
ATOM 7444 C C . ASP A 1 938 ? 45.639 -7.194 8.109 1.00 85.31 938 ASP A C 1
ATOM 7446 O O . ASP A 1 938 ? 44.754 -6.381 7.822 1.00 85.31 938 ASP A O 1
ATOM 7450 N N . LEU A 1 939 ? 45.355 -8.405 8.610 1.00 86.50 939 LEU A N 1
ATOM 7451 C CA . LEU A 1 939 ? 43.988 -8.898 8.821 1.00 86.50 939 LEU A CA 1
ATOM 7452 C C . LEU A 1 939 ? 43.231 -8.064 9.856 1.00 86.50 939 LEU A C 1
ATOM 7454 O O . LEU A 1 939 ? 42.077 -7.699 9.626 1.00 86.50 939 LEU A O 1
ATOM 7458 N N . THR A 1 940 ? 43.890 -7.689 10.952 1.00 85.88 940 THR A N 1
ATOM 7459 C CA . THR A 1 940 ? 43.294 -6.842 11.998 1.00 85.88 940 THR A CA 1
ATOM 7460 C C . THR A 1 940 ? 42.920 -5.453 11.453 1.00 85.88 940 THR A C 1
ATOM 7462 O O . THR A 1 940 ? 41.828 -4.920 11.703 1.00 85.88 940 THR A O 1
ATOM 7465 N N . SER A 1 941 ? 43.792 -4.865 10.626 1.00 87.19 941 SER A N 1
ATOM 7466 C CA . SER A 1 941 ? 43.519 -3.583 9.960 1.00 87.19 941 SER A CA 1
ATOM 7467 C C . SER A 1 941 ? 42.377 -3.685 8.931 1.00 87.19 941 SER A C 1
ATOM 7469 O O . SER A 1 941 ? 41.520 -2.790 8.830 1.00 87.19 941 SER A O 1
ATOM 7471 N N . ALA A 1 942 ? 42.312 -4.808 8.208 1.00 86.88 942 ALA A N 1
ATOM 7472 C CA . ALA A 1 942 ? 41.260 -5.107 7.249 1.00 86.88 942 ALA A CA 1
ATOM 7473 C C . ALA A 1 942 ? 39.907 -5.288 7.953 1.00 86.88 942 ALA A C 1
ATOM 7475 O O . ALA A 1 942 ? 38.925 -4.674 7.530 1.00 86.88 942 ALA A O 1
ATOM 7476 N N . GLN A 1 943 ? 39.858 -6.009 9.077 1.00 87.06 943 GLN A N 1
ATOM 7477 C CA . GLN A 1 943 ? 38.653 -6.207 9.888 1.00 87.06 943 GLN A CA 1
ATOM 7478 C C . GLN A 1 943 ? 38.046 -4.871 10.347 1.00 87.06 943 GLN A C 1
ATOM 7480 O O . GLN A 1 943 ? 36.860 -4.609 10.132 1.00 87.06 943 GLN A O 1
ATOM 7485 N N . THR A 1 944 ? 38.874 -3.951 10.853 1.00 88.06 944 THR A N 1
ATOM 7486 C CA . THR A 1 944 ? 38.424 -2.602 11.252 1.00 88.06 944 THR A CA 1
ATOM 7487 C C . THR A 1 944 ? 37.843 -1.816 10.066 1.00 88.06 944 THR A C 1
ATOM 7489 O O . THR A 1 944 ? 36.833 -1.105 10.171 1.00 88.06 944 THR A O 1
ATOM 7492 N N . THR A 1 945 ? 38.470 -1.935 8.895 1.00 90.69 945 THR A N 1
ATOM 7493 C CA . THR A 1 945 ? 38.005 -1.279 7.664 1.00 90.69 945 THR A CA 1
ATOM 7494 C C . THR A 1 945 ? 36.659 -1.843 7.206 1.00 90.69 945 THR A C 1
ATOM 7496 O O . THR A 1 945 ? 35.770 -1.087 6.790 1.00 90.69 945 THR A O 1
ATOM 7499 N N . ILE A 1 946 ? 36.479 -3.158 7.331 1.00 92.06 946 ILE A N 1
ATOM 7500 C CA . ILE A 1 946 ? 35.245 -3.867 6.994 1.00 92.06 946 ILE A CA 1
ATOM 7501 C C . ILE A 1 946 ? 34.095 -3.430 7.885 1.00 92.06 946 ILE A C 1
ATOM 7503 O O . ILE A 1 946 ? 33.045 -3.081 7.351 1.00 92.06 946 ILE A O 1
ATOM 7507 N N . GLU A 1 947 ? 34.277 -3.373 9.203 1.00 88.81 947 GLU A N 1
ATOM 7508 C CA . GLU A 1 947 ? 33.218 -2.946 10.124 1.00 88.81 947 GLU A CA 1
ATOM 7509 C C . GLU A 1 947 ? 32.719 -1.534 9.802 1.00 88.81 947 GLU A C 1
ATOM 7511 O O . GLU A 1 947 ? 31.513 -1.267 9.746 1.00 88.81 947 GLU A O 1
ATOM 7516 N N . ASN A 1 948 ? 33.646 -0.617 9.521 1.00 91.31 948 ASN A N 1
ATOM 7517 C CA . ASN A 1 948 ? 33.320 0.751 9.132 1.00 91.31 948 ASN A CA 1
ATOM 7518 C C . ASN A 1 948 ? 32.584 0.811 7.785 1.00 91.31 948 ASN A C 1
ATOM 7520 O O . ASN A 1 948 ? 31.633 1.588 7.623 1.00 91.31 948 ASN A O 1
ATOM 7524 N N . ALA A 1 949 ? 32.992 -0.008 6.814 1.00 88.56 949 ALA A N 1
ATOM 7525 C CA . ALA A 1 949 ? 32.306 -0.127 5.533 1.00 88.56 949 ALA A CA 1
ATOM 7526 C C . ALA A 1 949 ? 30.915 -0.768 5.681 1.00 88.56 949 ALA A C 1
ATOM 7528 O O . ALA A 1 949 ? 29.962 -0.311 5.046 1.00 88.56 949 ALA A O 1
ATOM 7529 N N . TYR A 1 950 ? 30.771 -1.771 6.550 1.00 89.81 950 TYR A N 1
ATOM 7530 C CA . TYR A 1 950 ? 29.510 -2.454 6.817 1.00 89.81 950 TYR A CA 1
ATOM 7531 C C . TYR A 1 950 ? 28.508 -1.527 7.508 1.00 89.81 950 TYR A C 1
ATOM 7533 O O . TYR A 1 950 ? 27.366 -1.430 7.067 1.00 89.81 950 TYR A O 1
ATOM 7541 N N . LYS A 1 951 ? 28.944 -0.721 8.488 1.00 89.56 951 LYS A N 1
ATOM 7542 C CA . LYS A 1 951 ? 28.113 0.331 9.108 1.00 89.56 951 LYS A CA 1
ATOM 7543 C C . LYS A 1 951 ? 27.551 1.310 8.071 1.00 89.56 951 LYS A C 1
ATOM 7545 O O . LYS A 1 951 ? 26.400 1.730 8.178 1.00 89.56 951 LYS A O 1
ATOM 7550 N N . LYS A 1 952 ? 28.336 1.674 7.048 1.00 87.56 952 LYS A N 1
ATOM 7551 C CA . LYS A 1 952 ? 27.863 2.521 5.936 1.00 87.56 952 LYS A CA 1
ATOM 7552 C C . LYS A 1 952 ? 26.877 1.781 5.032 1.00 87.56 952 LYS A C 1
ATOM 7554 O O . LYS A 1 952 ? 25.858 2.360 4.673 1.00 87.56 952 LYS A O 1
ATOM 7559 N N . TYR A 1 953 ? 27.148 0.515 4.718 1.00 87.56 953 TYR A N 1
ATOM 7560 C CA . TYR A 1 953 ? 26.249 -0.333 3.934 1.00 87.56 953 TYR A CA 1
ATOM 7561 C C . TYR A 1 953 ? 24.883 -0.521 4.613 1.00 87.56 953 TYR A C 1
ATOM 7563 O O . TYR A 1 953 ? 23.852 -0.358 3.968 1.00 87.56 953 TYR A O 1
ATOM 7571 N N . VAL A 1 954 ? 24.852 -0.778 5.925 1.00 87.31 954 VAL A N 1
ATOM 7572 C CA . VAL A 1 954 ? 23.607 -0.912 6.703 1.00 87.31 954 VAL A CA 1
ATOM 7573 C C . VAL A 1 954 ? 22.781 0.379 6.680 1.00 87.31 954 VAL A C 1
ATOM 7575 O O . VAL A 1 954 ? 21.557 0.310 6.642 1.00 87.31 954 VAL A O 1
ATOM 7578 N N . LYS A 1 955 ? 23.429 1.552 6.644 1.00 85.88 955 LYS A N 1
ATOM 7579 C CA . LYS A 1 955 ? 22.741 2.847 6.500 1.00 85.88 955 LYS A CA 1
ATOM 7580 C C . LYS A 1 955 ? 22.205 3.096 5.087 1.00 85.88 955 LYS A C 1
ATOM 7582 O O . LYS A 1 955 ? 21.225 3.817 4.948 1.00 85.88 955 LYS A O 1
ATOM 7587 N N . SER A 1 956 ? 22.849 2.558 4.047 1.00 82.56 956 SER A N 1
ATOM 7588 C CA . SER A 1 956 ? 22.455 2.787 2.649 1.00 82.56 956 SER A CA 1
ATOM 7589 C C . SER A 1 956 ? 21.541 1.707 2.065 1.00 82.56 956 SER A C 1
ATOM 7591 O O . SER A 1 956 ? 20.921 1.944 1.028 1.00 82.56 956 SER A O 1
ATOM 7593 N N . ARG A 1 957 ? 21.465 0.515 2.673 1.00 85.06 957 ARG A N 1
ATOM 7594 C CA . ARG A 1 957 ? 20.581 -0.566 2.210 1.00 85.06 957 ARG A CA 1
ATOM 7595 C C . ARG A 1 957 ? 19.101 -0.221 2.472 1.00 85.06 957 ARG A C 1
ATOM 7597 O O . ARG A 1 957 ? 18.792 0.377 3.500 1.00 85.06 957 ARG A O 1
ATOM 7604 N N . PRO A 1 958 ? 18.175 -0.596 1.572 1.00 83.00 958 PRO A N 1
ATOM 7605 C CA . PRO A 1 958 ? 16.742 -0.382 1.776 1.00 83.00 958 PRO A CA 1
ATOM 7606 C C . PRO A 1 958 ? 16.225 -1.224 2.950 1.00 83.00 958 PRO A C 1
ATOM 7608 O O . PRO A 1 958 ? 16.630 -2.374 3.096 1.00 83.00 958 PRO A O 1
ATOM 7611 N N . ALA A 1 959 ? 15.325 -0.658 3.758 1.00 83.31 959 ALA A N 1
ATOM 7612 C CA . ALA A 1 959 ? 14.718 -1.351 4.895 1.00 83.31 959 ALA A CA 1
ATOM 7613 C C . ALA A 1 959 ? 13.759 -2.473 4.448 1.00 83.31 959 ALA A C 1
ATOM 7615 O O . ALA A 1 959 ? 13.129 -2.367 3.391 1.00 83.31 959 ALA A O 1
ATOM 7616 N N . ALA A 1 960 ? 13.645 -3.528 5.262 1.00 86.62 960 ALA A N 1
ATOM 7617 C CA . ALA A 1 960 ? 12.670 -4.604 5.063 1.00 86.62 960 ALA A CA 1
ATOM 7618 C C . ALA A 1 960 ? 11.238 -4.114 5.342 1.00 86.62 960 ALA A C 1
ATOM 7620 O O . ALA A 1 960 ? 11.034 -3.051 5.940 1.00 86.62 960 ALA A O 1
ATOM 7621 N N . SER A 1 961 ? 10.230 -4.889 4.934 1.00 83.44 961 SER A N 1
ATOM 7622 C CA . SER A 1 961 ? 8.838 -4.529 5.221 1.00 83.44 961 SER A CA 1
ATOM 7623 C C . SER A 1 961 ? 8.548 -4.508 6.732 1.00 83.44 961 SER A C 1
ATOM 7625 O O . SER A 1 961 ? 9.040 -5.335 7.508 1.00 83.44 961 SER A O 1
ATOM 7627 N N . SER A 1 962 ? 7.722 -3.556 7.174 1.00 80.81 962 SER A N 1
ATOM 7628 C CA . SER A 1 962 ? 7.315 -3.430 8.582 1.00 80.81 962 SER A CA 1
ATOM 7629 C C . SER A 1 962 ? 6.568 -4.672 9.084 1.00 80.81 962 SER A C 1
ATOM 7631 O O . SER A 1 962 ? 6.727 -5.067 10.242 1.00 80.81 962 SER A O 1
ATOM 7633 N N . ASP A 1 963 ? 5.814 -5.330 8.202 1.00 80.19 963 ASP A N 1
ATOM 7634 C CA . ASP A 1 963 ? 5.145 -6.600 8.479 1.00 80.19 963 ASP A CA 1
ATOM 7635 C C . ASP A 1 963 ? 6.145 -7.731 8.729 1.00 80.19 963 ASP A C 1
ATOM 7637 O O . ASP A 1 963 ? 5.981 -8.483 9.690 1.00 80.19 963 ASP A O 1
ATOM 7641 N N . SER A 1 964 ? 7.216 -7.830 7.939 1.00 84.00 964 SER A N 1
ATOM 7642 C CA . SER A 1 964 ? 8.269 -8.827 8.160 1.00 84.00 964 SER A CA 1
ATOM 7643 C C . SER A 1 964 ? 9.017 -8.600 9.472 1.00 84.00 964 SER A C 1
ATOM 7645 O O . SER A 1 964 ? 9.256 -9.554 10.212 1.00 84.00 964 SER A O 1
ATOM 7647 N N . HIS A 1 965 ? 9.288 -7.344 9.842 1.00 84.00 965 HIS A N 1
ATOM 7648 C CA . HIS A 1 965 ? 9.842 -7.007 11.160 1.00 84.00 965 HIS A CA 1
ATOM 7649 C C . HIS A 1 965 ? 8.905 -7.355 12.326 1.00 84.00 965 HIS A C 1
ATOM 7651 O O . HIS A 1 965 ? 9.371 -7.645 13.428 1.00 84.00 965 HIS A O 1
ATOM 7657 N N . ARG A 1 966 ? 7.586 -7.330 12.119 1.00 82.88 966 ARG A N 1
ATOM 7658 C CA . ARG A 1 966 ? 6.615 -7.769 13.128 1.00 82.88 966 ARG A CA 1
ATOM 7659 C C . ARG A 1 966 ? 6.566 -9.292 13.227 1.00 82.88 966 ARG A C 1
ATOM 7661 O O . ARG A 1 966 ? 6.621 -9.824 14.330 1.00 82.88 966 ARG A O 1
ATOM 7668 N N . ARG A 1 967 ? 6.507 -9.985 12.085 1.00 81.38 967 ARG A N 1
ATOM 7669 C CA . ARG A 1 967 ? 6.451 -11.454 12.002 1.00 81.38 967 ARG A CA 1
ATOM 7670 C C . ARG A 1 967 ? 7.703 -12.109 12.570 1.00 81.38 967 ARG A C 1
ATOM 7672 O O . ARG A 1 967 ? 7.591 -13.101 13.277 1.00 81.38 967 ARG A O 1
ATOM 7679 N N . ILE A 1 968 ? 8.884 -11.533 12.342 1.00 81.88 968 ILE A N 1
ATOM 7680 C CA . ILE A 1 968 ? 10.124 -12.093 12.889 1.00 81.88 968 ILE A CA 1
ATOM 7681 C C . ILE A 1 968 ? 10.160 -12.048 14.419 1.00 81.88 968 ILE A C 1
ATOM 7683 O O . ILE A 1 968 ? 10.660 -12.973 15.038 1.00 81.88 968 ILE A O 1
ATOM 7687 N N . LYS A 1 969 ? 9.558 -11.027 15.045 1.00 81.38 969 LYS A N 1
ATOM 7688 C CA . LYS A 1 969 ? 9.440 -10.949 16.512 1.00 81.38 969 LYS A CA 1
ATOM 7689 C C . LYS A 1 969 ? 8.501 -12.011 17.089 1.00 81.38 969 LYS A C 1
ATOM 7691 O O . LYS A 1 969 ? 8.576 -12.290 18.277 1.00 81.38 969 LYS A O 1
ATOM 7696 N N . GLN A 1 970 ? 7.608 -12.566 16.268 1.00 78.38 970 GLN A N 1
ATOM 7697 C CA . GLN A 1 970 ? 6.720 -13.668 16.647 1.00 78.38 970 GLN A CA 1
ATOM 7698 C C . GLN A 1 970 ? 7.387 -15.036 16.427 1.00 78.38 970 GLN A C 1
ATOM 7700 O O . GLN A 1 970 ? 7.069 -15.994 17.124 1.00 78.38 970 GLN A O 1
ATOM 7705 N N . LEU A 1 971 ? 8.314 -15.134 15.468 1.00 71.62 971 LEU A N 1
ATOM 7706 C CA . LEU A 1 971 ? 9.080 -16.343 15.175 1.00 71.62 971 LEU A CA 1
ATOM 7707 C C . LEU A 1 971 ? 10.335 -16.382 16.065 1.00 71.62 971 LEU A C 1
ATOM 7709 O O . LEU A 1 971 ? 11.332 -15.735 15.759 1.00 71.62 971 LEU A O 1
ATOM 7713 N N . ASN A 1 972 ? 10.313 -17.157 17.154 1.00 66.88 972 ASN A N 1
ATOM 7714 C CA . ASN A 1 972 ? 11.475 -17.370 18.035 1.00 66.88 972 ASN A CA 1
ATOM 7715 C C . ASN A 1 972 ? 12.595 -18.182 17.337 1.00 66.88 972 ASN A C 1
ATOM 7717 O O . ASN A 1 972 ? 12.881 -19.324 17.691 1.00 66.88 972 ASN A O 1
ATOM 7721 N N . LEU A 1 973 ? 13.266 -17.585 16.347 1.00 69.44 973 LEU A N 1
ATOM 7722 C CA . LEU A 1 973 ? 14.394 -18.168 15.597 1.00 69.44 973 LEU A CA 1
ATOM 7723 C C . LEU A 1 973 ? 15.642 -18.394 16.467 1.00 69.44 973 LEU A C 1
ATOM 7725 O O . LEU A 1 973 ? 16.582 -19.070 16.050 1.00 69.44 973 LEU A O 1
ATOM 7729 N N . SER A 1 974 ? 15.648 -17.866 17.694 1.00 63.56 974 SER A N 1
ATOM 7730 C CA . SER A 1 974 ? 16.676 -18.111 18.708 1.00 63.56 974 SER A CA 1
ATOM 7731 C C . SER A 1 974 ? 16.690 -19.552 19.243 1.00 63.56 974 SER A C 1
ATOM 7733 O O . SER A 1 974 ? 17.669 -19.939 19.886 1.00 63.56 974 SER A O 1
ATOM 7735 N N . ASN A 1 975 ? 15.659 -20.353 18.965 1.00 64.44 975 ASN A N 1
ATOM 7736 C CA . ASN A 1 975 ? 15.548 -21.745 19.421 1.00 64.44 975 ASN A CA 1
ATOM 7737 C C . ASN A 1 975 ? 15.472 -22.722 18.230 1.00 64.44 975 ASN A C 1
ATOM 7739 O O . ASN A 1 975 ? 14.872 -23.789 18.320 1.00 64.44 975 ASN A O 1
ATOM 7743 N N . CYS A 1 976 ? 16.031 -22.332 17.079 1.00 71.56 976 CYS A N 1
ATOM 7744 C CA . CYS A 1 976 ? 16.102 -23.193 15.900 1.00 71.56 976 CYS A CA 1
ATOM 7745 C C . CYS A 1 976 ? 17.075 -24.362 16.138 1.00 71.56 976 CYS A C 1
ATOM 7747 O O . CYS A 1 976 ? 18.137 -24.152 16.730 1.00 71.56 976 CYS A O 1
ATOM 7749 N N . ALA A 1 977 ? 16.724 -25.562 15.668 1.00 73.31 977 ALA A N 1
ATOM 7750 C CA . ALA A 1 977 ? 17.567 -26.751 15.793 1.00 73.31 977 ALA A CA 1
ATOM 7751 C C . ALA A 1 977 ? 18.706 -26.756 14.753 1.00 73.31 977 ALA A C 1
ATOM 7753 O O . ALA A 1 977 ? 18.696 -25.981 13.788 1.00 73.31 977 ALA A O 1
ATOM 7754 N N . VAL A 1 978 ? 19.675 -27.658 14.929 1.00 77.62 978 VAL A N 1
ATOM 7755 C CA . VAL A 1 978 ? 20.743 -27.907 13.947 1.00 77.62 978 VAL A CA 1
ATOM 7756 C C . VAL A 1 978 ? 20.137 -28.289 12.590 1.00 77.62 978 VAL A C 1
ATOM 7758 O O . VAL A 1 978 ? 19.191 -29.088 12.525 1.00 77.62 978 VAL A O 1
ATOM 7761 N N . HIS A 1 979 ? 20.657 -27.677 11.522 1.00 81.00 979 HIS A N 1
ATOM 7762 C CA . HIS A 1 979 ? 20.204 -27.861 10.144 1.00 81.00 979 HIS A CA 1
ATOM 7763 C C . HIS A 1 979 ? 20.460 -29.306 9.670 1.00 81.00 979 HIS A C 1
ATOM 7765 O O . HIS A 1 979 ? 21.519 -29.855 9.974 1.00 81.00 979 HIS A O 1
ATOM 7771 N N . PRO A 1 980 ? 19.551 -29.922 8.886 1.00 71.81 980 PRO A N 1
ATOM 7772 C CA . PRO A 1 980 ? 19.706 -31.304 8.417 1.00 71.81 980 PRO A CA 1
ATOM 7773 C C . PRO A 1 980 ? 21.009 -31.588 7.660 1.00 71.81 980 PRO A C 1
ATOM 7775 O O . PRO A 1 980 ? 21.520 -32.695 7.752 1.00 71.81 980 PRO A O 1
ATOM 7778 N N . ALA A 1 981 ? 21.571 -30.587 6.972 1.00 72.12 981 ALA A N 1
ATOM 7779 C CA . ALA A 1 981 ? 22.852 -30.706 6.263 1.00 72.12 981 ALA A CA 1
ATOM 7780 C C . ALA A 1 981 ? 24.047 -31.092 7.163 1.00 72.12 981 ALA A C 1
ATOM 7782 O O . ALA A 1 981 ? 25.076 -31.501 6.640 1.00 72.12 981 ALA A O 1
ATOM 7783 N N . PHE A 1 982 ? 23.915 -30.970 8.490 1.00 73.94 982 PHE A N 1
ATOM 7784 C CA . PHE A 1 982 ? 24.974 -31.255 9.461 1.00 73.94 982 PHE A CA 1
ATOM 7785 C C . PHE A 1 982 ? 24.653 -32.408 10.428 1.00 73.94 982 PHE A C 1
ATOM 7787 O O . PHE A 1 982 ? 25.453 -32.673 11.317 1.00 73.94 982 PHE A O 1
ATOM 7794 N N . ARG A 1 983 ? 23.498 -33.085 10.309 1.00 64.12 983 ARG A N 1
ATOM 7795 C CA . ARG A 1 983 ? 23.116 -34.153 11.254 1.00 64.12 983 ARG A CA 1
ATOM 7796 C C . ARG A 1 983 ? 23.729 -35.501 10.869 1.00 64.12 983 ARG A C 1
ATOM 7798 O O . ARG A 1 983 ? 23.382 -36.051 9.825 1.00 64.12 983 ARG A O 1
ATOM 7805 N N . THR A 1 984 ? 24.547 -36.069 11.750 1.00 53.22 984 THR A N 1
ATOM 7806 C CA . THR A 1 984 ? 24.950 -37.486 11.747 1.00 53.22 984 THR A CA 1
ATOM 7807 C C . THR A 1 984 ? 23.944 -38.341 12.536 1.00 53.22 984 THR A C 1
ATOM 7809 O O . THR A 1 984 ? 23.258 -37.865 13.440 1.00 53.22 984 THR A O 1
ATOM 7812 N N . ASN A 1 985 ? 23.776 -39.611 12.148 1.00 46.69 985 ASN A N 1
ATOM 7813 C CA . ASN A 1 985 ? 22.812 -40.533 12.765 1.00 46.69 985 ASN A CA 1
ATOM 7814 C C . ASN A 1 985 ? 23.170 -40.830 14.235 1.00 46.69 985 ASN A C 1
ATOM 7816 O O . ASN A 1 985 ? 24.309 -41.195 14.506 1.00 46.69 985 ASN A O 1
ATOM 7820 N N . GLY A 1 986 ? 22.190 -40.780 15.147 1.00 49.38 986 GLY A N 1
ATOM 7821 C CA . GLY A 1 986 ? 22.277 -41.460 16.449 1.00 49.38 986 GLY A CA 1
ATOM 7822 C C . GLY A 1 986 ? 21.854 -40.634 17.659 1.00 49.38 986 GLY A C 1
ATOM 7823 O O . GLY A 1 986 ? 20.681 -40.646 18.018 1.00 49.38 986 GLY A O 1
ATOM 7824 N N . ASP A 1 987 ? 22.793 -39.917 18.285 1.00 45.16 987 ASP A N 1
ATOM 7825 C CA . ASP A 1 987 ? 22.720 -39.662 19.737 1.00 45.16 987 ASP A CA 1
ATOM 7826 C C . ASP A 1 987 ? 22.804 -38.182 20.179 1.00 45.16 987 ASP A C 1
ATOM 7828 O O . ASP A 1 987 ? 22.757 -37.876 21.372 1.00 45.16 987 ASP A O 1
ATOM 7832 N N . GLU A 1 988 ? 22.855 -37.217 19.254 1.00 54.91 988 GLU A N 1
ATOM 7833 C CA . GLU A 1 988 ? 23.032 -35.786 19.596 1.00 54.91 988 GLU A CA 1
ATOM 7834 C C . GLU A 1 988 ? 21.790 -35.097 20.194 1.00 54.91 988 GLU A C 1
ATOM 7836 O O . GLU A 1 988 ? 21.897 -34.023 20.786 1.00 54.91 988 GLU A O 1
ATOM 7841 N N . TYR A 1 989 ? 20.605 -35.713 20.115 1.00 52.44 989 TYR A N 1
ATOM 7842 C CA . TYR A 1 989 ? 19.345 -35.097 20.562 1.00 52.44 989 TYR A CA 1
ATOM 7843 C C . TYR A 1 989 ? 19.337 -34.735 22.058 1.00 52.44 989 TYR A C 1
ATOM 7845 O O . TYR A 1 989 ? 18.827 -33.681 22.443 1.00 52.44 989 TYR A O 1
ATOM 7853 N N . HIS A 1 990 ? 19.905 -35.596 22.908 1.00 54.16 990 HIS A N 1
ATOM 7854 C CA . HIS A 1 990 ? 19.955 -35.362 24.354 1.00 54.16 990 HIS A CA 1
ATOM 7855 C C . HIS A 1 990 ? 21.000 -34.314 24.744 1.00 54.16 990 HIS A C 1
ATOM 7857 O O . HIS A 1 990 ? 20.741 -33.507 25.638 1.00 54.16 990 HIS A O 1
ATOM 7863 N N . ARG A 1 991 ? 22.143 -34.286 24.048 1.00 60.91 991 ARG A N 1
ATOM 7864 C CA . ARG A 1 991 ? 23.196 -33.281 24.246 1.00 60.91 991 ARG A CA 1
ATOM 7865 C C . ARG A 1 991 ? 22.698 -31.892 23.853 1.00 60.91 991 ARG A C 1
ATOM 7867 O O . ARG A 1 991 ? 22.814 -30.969 24.652 1.00 60.91 991 ARG A O 1
ATOM 7874 N N . ASP A 1 992 ? 22.063 -31.766 22.690 1.00 58.62 992 ASP A N 1
ATOM 7875 C CA . ASP A 1 992 ? 21.497 -30.500 22.213 1.00 58.62 992 ASP A CA 1
ATOM 7876 C C . ASP A 1 992 ? 20.400 -29.969 23.144 1.00 58.62 992 ASP A C 1
ATOM 7878 O O . ASP A 1 992 ? 20.358 -28.774 23.441 1.00 58.62 992 ASP A O 1
ATOM 7882 N N . LEU A 1 993 ? 19.529 -30.849 23.654 1.00 59.75 993 LEU A N 1
ATOM 7883 C CA . LEU A 1 993 ? 18.487 -30.474 24.611 1.00 59.75 993 LEU A CA 1
ATOM 7884 C C . LEU A 1 993 ? 19.080 -29.993 25.944 1.00 59.75 993 LEU A C 1
ATOM 7886 O O . LEU A 1 993 ? 18.622 -28.986 26.485 1.00 59.75 993 LEU A O 1
ATOM 7890 N N . LEU A 1 994 ? 20.099 -30.689 26.457 1.00 59.56 994 LEU A N 1
ATOM 7891 C CA . LEU A 1 994 ? 20.803 -30.319 27.685 1.00 59.56 994 LEU A CA 1
ATOM 7892 C C . LEU A 1 994 ? 21.533 -28.977 27.522 1.00 59.56 994 LEU A C 1
ATOM 7894 O O . LEU A 1 994 ? 21.436 -28.116 28.393 1.00 59.56 994 LEU A O 1
ATOM 7898 N N . LEU A 1 995 ? 22.213 -28.761 26.393 1.00 60.09 995 LEU A N 1
ATOM 7899 C CA . LEU A 1 995 ? 22.892 -27.501 26.088 1.00 60.09 995 LEU A CA 1
ATOM 7900 C C . LEU A 1 995 ? 21.902 -26.335 25.988 1.00 60.09 995 LEU A C 1
ATOM 7902 O O . LEU A 1 995 ? 22.170 -25.257 26.518 1.00 60.09 995 LEU A O 1
ATOM 7906 N N . ASP A 1 996 ? 20.731 -26.540 25.379 1.00 54.94 996 ASP A N 1
ATOM 7907 C CA . ASP A 1 996 ? 19.696 -25.504 25.306 1.00 54.94 996 ASP A CA 1
ATOM 7908 C C . ASP A 1 996 ? 19.053 -25.250 26.688 1.00 54.94 996 ASP A C 1
ATOM 7910 O O . ASP A 1 996 ? 18.726 -24.108 27.018 1.00 54.94 996 ASP A O 1
ATOM 7914 N N . GLN A 1 997 ? 18.935 -26.273 27.546 1.00 58.91 997 GLN A N 1
ATOM 7915 C CA . GLN A 1 997 ? 18.524 -26.120 28.950 1.00 58.91 997 GLN A CA 1
ATOM 7916 C C . GLN A 1 997 ? 19.552 -25.332 29.769 1.00 58.91 997 GLN A C 1
ATOM 7918 O O . GLN A 1 997 ? 19.163 -24.398 30.466 1.00 58.91 997 GLN A O 1
ATOM 7923 N N . ILE A 1 998 ? 20.847 -25.630 29.637 1.00 64.69 998 ILE A N 1
ATOM 7924 C CA . ILE A 1 998 ? 21.934 -24.896 30.304 1.00 64.69 998 ILE A CA 1
ATOM 7925 C C . ILE A 1 998 ? 21.975 -23.444 29.819 1.00 64.69 998 ILE A C 1
ATOM 7927 O O . ILE A 1 998 ? 22.105 -22.522 30.619 1.00 64.69 998 ILE A O 1
ATOM 7931 N N . ARG A 1 999 ? 21.790 -23.208 28.515 1.00 52.03 999 ARG A N 1
ATOM 7932 C CA . ARG A 1 999 ? 21.784 -21.854 27.941 1.00 52.03 999 ARG A CA 1
ATOM 7933 C C . ARG A 1 999 ? 20.579 -21.023 28.389 1.00 52.03 999 ARG A C 1
ATOM 7935 O O . ARG A 1 999 ? 20.674 -19.798 28.496 1.00 52.03 999 ARG A O 1
ATOM 7942 N N . ASN A 1 1000 ? 19.436 -21.672 28.607 1.00 49.88 1000 ASN A N 1
ATOM 7943 C CA . ASN A 1 1000 ? 18.215 -21.027 29.089 1.00 49.88 1000 ASN A CA 1
ATOM 7944 C C . ASN A 1 1000 ? 18.153 -20.944 30.623 1.00 49.88 1000 ASN A C 1
ATOM 7946 O O . ASN A 1 1000 ? 17.385 -20.137 31.152 1.00 49.88 1000 ASN A O 1
ATOM 7950 N N . TYR A 1 1001 ? 18.976 -21.719 31.332 1.00 52.16 1001 TYR A N 1
ATOM 7951 C CA . TYR A 1 1001 ? 19.148 -21.621 32.772 1.00 52.16 1001 TYR A CA 1
ATOM 7952 C C . TYR A 1 1001 ? 19.870 -20.316 33.107 1.00 52.16 1001 TYR A C 1
ATOM 7954 O O . TYR A 1 1001 ? 21.032 -20.100 32.767 1.00 52.16 1001 TYR A O 1
ATOM 7962 N N . ARG A 1 1002 ? 19.159 -19.409 33.775 1.00 48.12 1002 ARG A N 1
ATOM 7963 C CA . ARG A 1 1002 ? 19.769 -18.241 34.406 1.00 48.12 1002 ARG A CA 1
ATOM 7964 C C . ARG A 1 1002 ? 19.623 -18.396 35.913 1.00 48.12 1002 ARG A C 1
ATOM 7966 O O . ARG A 1 1002 ? 18.483 -18.510 36.362 1.00 48.12 1002 ARG A O 1
ATOM 7973 N N . PRO A 1 1003 ? 20.717 -18.374 36.690 1.00 50.41 1003 PRO A N 1
ATOM 7974 C CA . PRO A 1 1003 ? 20.607 -18.326 38.138 1.00 50.41 1003 PRO A CA 1
ATOM 7975 C C . PRO A 1 1003 ? 19.878 -17.043 38.556 1.00 50.41 1003 PRO A C 1
ATOM 7977 O O . PRO A 1 1003 ? 19.933 -16.019 37.864 1.00 50.41 1003 PRO A O 1
ATOM 7980 N N . ASN A 1 1004 ? 19.169 -17.105 39.682 1.00 47.34 1004 ASN A N 1
ATOM 7981 C CA . ASN A 1 1004 ? 18.565 -15.923 40.286 1.00 47.34 1004 ASN A CA 1
ATOM 7982 C C . ASN A 1 1004 ? 19.697 -14.964 40.668 1.00 47.34 1004 ASN A C 1
ATOM 7984 O O . ASN A 1 1004 ? 20.461 -15.247 41.587 1.00 47.34 1004 ASN A O 1
ATOM 7988 N N . GLY A 1 1005 ? 19.834 -13.873 39.913 1.00 50.50 1005 GLY A N 1
ATOM 7989 C CA . GLY A 1 1005 ? 20.904 -12.902 40.121 1.00 50.50 1005 GLY A CA 1
ATOM 7990 C C . GLY A 1 1005 ? 20.857 -12.331 41.533 1.00 50.50 1005 GLY A C 1
ATOM 7991 O O . GLY A 1 1005 ? 19.780 -12.043 42.066 1.00 50.50 1005 GLY A O 1
ATOM 7992 N N . THR A 1 1006 ? 22.027 -12.170 42.139 1.00 56.91 1006 THR A N 1
ATOM 7993 C CA . THR A 1 1006 ? 22.140 -11.569 43.472 1.00 56.91 1006 THR A CA 1
ATOM 7994 C C . THR A 1 1006 ? 21.827 -10.073 43.411 1.00 56.91 1006 THR A C 1
ATOM 7996 O O . THR A 1 1006 ? 21.834 -9.453 42.346 1.00 56.91 1006 THR A O 1
ATOM 7999 N N . ILE A 1 1007 ? 21.545 -9.458 44.564 1.00 48.50 1007 ILE A N 1
ATOM 8000 C CA . ILE A 1 1007 ? 21.050 -8.072 44.650 1.00 48.50 1007 ILE A CA 1
ATOM 8001 C C . ILE A 1 1007 ? 21.987 -7.033 43.999 1.00 48.50 1007 ILE A C 1
ATOM 8003 O O . ILE A 1 1007 ? 21.535 -5.963 43.589 1.00 48.50 1007 ILE A O 1
ATOM 8007 N N . PHE A 1 1008 ? 23.271 -7.370 43.840 1.00 44.06 1008 PHE A N 1
ATOM 8008 C CA . PHE A 1 1008 ? 24.291 -6.540 43.198 1.00 44.06 1008 PHE A CA 1
ATOM 8009 C C . PHE A 1 1008 ? 24.299 -6.642 41.659 1.00 44.06 1008 PHE A C 1
ATOM 8011 O O . PHE A 1 1008 ? 24.734 -5.711 40.985 1.00 44.06 1008 PHE A O 1
ATOM 8018 N N . GLU A 1 1009 ? 23.736 -7.707 41.081 1.00 52.78 1009 GLU A N 1
ATOM 8019 C CA . GLU A 1 1009 ? 23.671 -7.940 39.626 1.00 52.78 1009 GLU A CA 1
ATOM 8020 C C . GLU A 1 1009 ? 22.396 -7.355 38.975 1.00 52.78 1009 GLU A C 1
ATOM 8022 O O . GLU A 1 1009 ? 22.274 -7.275 37.749 1.00 52.78 1009 GLU A O 1
ATOM 8027 N N . ILE A 1 1010 ? 21.436 -6.884 39.783 1.00 50.59 1010 ILE A N 1
ATOM 8028 C CA . ILE A 1 1010 ? 20.117 -6.370 39.349 1.00 50.59 1010 ILE A CA 1
ATOM 8029 C C . ILE A 1 1010 ? 20.214 -5.040 38.569 1.00 50.59 1010 ILE A C 1
ATOM 8031 O O . ILE A 1 1010 ? 19.273 -4.642 37.875 1.00 50.59 1010 ILE A O 1
ATOM 8035 N N . CYS A 1 1011 ? 21.366 -4.367 38.589 1.00 42.66 1011 CYS A N 1
ATOM 8036 C CA . CYS A 1 1011 ? 21.568 -3.067 37.940 1.00 42.66 1011 CYS A CA 1
ATOM 8037 C C . CYS A 1 1011 ? 21.416 -3.068 36.402 1.00 42.66 1011 CYS A C 1
ATOM 8039 O O . CYS A 1 1011 ? 21.315 -1.995 35.810 1.00 42.66 1011 CYS A O 1
ATOM 8041 N N . GLY A 1 1012 ? 21.350 -4.230 35.742 1.00 51.00 1012 GLY A N 1
ATOM 8042 C CA . GLY A 1 1012 ? 21.224 -4.326 34.281 1.00 51.00 1012 GLY A CA 1
ATOM 8043 C C . GLY A 1 1012 ? 19.797 -4.294 33.708 1.00 51.00 1012 GLY A C 1
ATOM 8044 O O . GLY A 1 1012 ? 19.634 -4.132 32.497 1.00 51.00 1012 GLY A O 1
ATOM 8045 N N . LYS A 1 1013 ? 18.739 -4.459 34.518 1.00 53.41 1013 LYS A N 1
ATOM 8046 C CA . LYS A 1 1013 ? 17.356 -4.575 34.007 1.00 53.41 1013 LYS A CA 1
ATOM 8047 C C . LYS A 1 1013 ? 16.457 -3.454 34.525 1.00 53.41 1013 LYS A C 1
ATOM 8049 O O . LYS A 1 1013 ? 15.806 -3.580 35.553 1.00 53.41 1013 LYS A O 1
ATOM 8054 N N . ASN A 1 1014 ? 16.298 -2.409 33.712 1.00 54.47 1014 ASN A N 1
ATOM 8055 C CA . ASN A 1 1014 ? 15.515 -1.198 34.016 1.00 54.47 1014 ASN A CA 1
ATOM 8056 C C . ASN A 1 1014 ? 13.995 -1.401 34.249 1.00 54.47 1014 ASN A C 1
ATOM 8058 O O . ASN A 1 1014 ? 13.257 -0.421 34.366 1.00 54.47 1014 ASN A O 1
ATOM 8062 N N . LYS A 1 1015 ? 13.503 -2.647 34.255 1.00 55.91 1015 LYS A N 1
ATOM 8063 C CA . LYS A 1 1015 ? 12.078 -3.003 34.353 1.00 55.91 1015 LYS A CA 1
ATOM 8064 C C . LYS A 1 1015 ? 11.755 -4.013 35.460 1.00 55.91 1015 LYS A C 1
ATOM 8066 O O . LYS A 1 1015 ? 10.584 -4.354 35.591 1.00 55.91 1015 LYS A O 1
ATOM 8071 N N . SER A 1 1016 ? 12.734 -4.512 36.221 1.00 64.25 1016 SER A N 1
ATOM 8072 C CA . SER A 1 1016 ? 12.407 -5.422 37.325 1.00 64.25 1016 SER A CA 1
ATOM 8073 C C . SER A 1 1016 ? 11.658 -4.674 38.444 1.00 64.25 1016 SER A C 1
ATOM 8075 O O . SER A 1 1016 ? 11.913 -3.480 38.656 1.00 64.25 1016 SER A O 1
ATOM 8077 N N . PRO A 1 1017 ? 10.714 -5.328 39.144 1.00 58.34 1017 PRO A N 1
ATOM 8078 C CA . PRO A 1 1017 ? 9.987 -4.714 40.255 1.00 58.34 1017 PRO A CA 1
ATOM 8079 C C . PRO A 1 1017 ? 10.930 -4.191 41.353 1.00 58.34 1017 PRO A C 1
ATOM 8081 O O . PRO A 1 1017 ? 10.704 -3.104 41.886 1.00 58.34 1017 PRO A O 1
ATOM 8084 N N . GLU A 1 1018 ? 12.050 -4.869 41.596 1.00 54.62 1018 GLU A N 1
ATOM 8085 C CA . GLU A 1 1018 ? 13.092 -4.484 42.554 1.00 54.62 1018 GLU A CA 1
ATOM 8086 C C . GLU A 1 1018 ? 13.841 -3.219 42.102 1.00 54.62 1018 GLU A C 1
ATOM 8088 O O . GLU A 1 1018 ? 14.063 -2.304 42.896 1.00 54.62 1018 GLU A O 1
ATOM 8093 N N . TYR A 1 1019 ? 14.166 -3.101 40.806 1.00 64.88 1019 TYR A N 1
ATOM 8094 C CA . TYR A 1 1019 ? 14.768 -1.891 40.230 1.00 64.88 1019 TYR A CA 1
ATOM 8095 C C . TYR A 1 1019 ? 13.809 -0.697 40.304 1.00 64.88 1019 TYR A C 1
ATOM 8097 O O . TYR A 1 1019 ? 14.209 0.418 40.647 1.00 64.88 1019 TYR A O 1
ATOM 8105 N N . LEU A 1 1020 ? 12.522 -0.917 40.022 1.00 68.25 1020 LEU A N 1
ATOM 8106 C CA . LEU A 1 1020 ? 11.489 0.114 40.140 1.00 68.25 1020 LEU A CA 1
ATOM 8107 C C . LEU A 1 1020 ? 11.315 0.574 41.593 1.00 68.25 1020 LEU A C 1
ATOM 8109 O O . LEU A 1 1020 ? 11.146 1.772 41.840 1.00 68.25 1020 LEU A O 1
ATOM 8113 N N . MET A 1 1021 ? 11.419 -0.348 42.551 1.00 67.06 1021 MET A N 1
ATOM 8114 C CA . MET A 1 1021 ? 11.384 -0.049 43.981 1.00 67.06 1021 MET A CA 1
ATOM 8115 C C . MET A 1 1021 ? 12.622 0.743 44.422 1.00 67.06 1021 MET A C 1
ATOM 8117 O O . MET A 1 1021 ? 12.490 1.766 45.094 1.00 67.06 1021 MET A O 1
ATOM 8121 N N . MET A 1 1022 ? 13.815 0.360 43.960 1.00 64.25 1022 MET A N 1
ATOM 8122 C CA . MET A 1 1022 ? 15.068 1.078 44.215 1.00 64.25 1022 MET A CA 1
ATOM 8123 C C . MET A 1 1022 ? 15.057 2.488 43.605 1.00 64.25 1022 MET A C 1
ATOM 8125 O O . MET A 1 1022 ? 15.510 3.448 44.227 1.00 64.25 1022 MET A O 1
ATOM 8129 N N . LYS A 1 1023 ? 14.470 2.643 42.410 1.00 69.06 1023 LYS A N 1
ATOM 8130 C CA . LYS A 1 1023 ? 14.271 3.936 41.742 1.00 69.06 1023 LYS A CA 1
ATOM 8131 C C . LYS A 1 1023 ? 13.274 4.819 42.495 1.00 69.06 1023 LYS A C 1
ATOM 8133 O O . LYS A 1 1023 ? 13.536 6.009 42.652 1.00 69.06 1023 LYS A O 1
ATOM 8138 N N . LYS A 1 1024 ? 12.168 4.253 42.998 1.00 76.12 1024 LYS A N 1
ATOM 8139 C CA . LYS A 1 1024 ? 11.228 4.958 43.891 1.00 76.12 1024 LYS A CA 1
ATOM 8140 C C . LYS A 1 1024 ? 11.911 5.400 45.186 1.00 76.12 1024 LYS A C 1
ATOM 8142 O O . LYS A 1 1024 ? 11.740 6.546 45.586 1.00 76.12 1024 LYS A O 1
ATOM 8147 N N . LYS A 1 1025 ? 12.729 4.535 45.794 1.00 75.06 1025 LYS A N 1
ATOM 8148 C CA . LYS A 1 1025 ? 13.477 4.845 47.021 1.00 75.06 1025 LYS A CA 1
ATOM 8149 C C . LYS A 1 1025 ? 14.521 5.944 46.792 1.00 75.06 1025 LYS A C 1
ATOM 8151 O O . LYS A 1 1025 ? 14.521 6.926 47.519 1.00 75.06 1025 LYS A O 1
ATOM 8156 N N . ARG A 1 1026 ? 15.312 5.875 45.711 1.00 67.94 1026 ARG A N 1
ATOM 8157 C CA . ARG A 1 1026 ? 16.242 6.953 45.304 1.00 67.94 1026 ARG A CA 1
ATOM 8158 C C . ARG A 1 1026 ? 15.537 8.279 45.003 1.00 67.94 1026 ARG A C 1
ATOM 8160 O O . ARG A 1 1026 ? 16.112 9.332 45.249 1.00 67.94 1026 ARG A O 1
ATOM 8167 N N . LEU A 1 1027 ? 14.314 8.244 44.470 1.00 71.69 1027 LEU A N 1
ATOM 8168 C CA . LEU A 1 1027 ? 13.490 9.444 44.276 1.00 71.69 1027 LEU A CA 1
ATOM 8169 C C . LEU A 1 1027 ? 13.023 10.040 45.608 1.00 71.69 1027 LEU A C 1
ATOM 8171 O O . LEU A 1 1027 ? 13.062 11.258 45.757 1.00 71.69 1027 LEU A O 1
ATOM 8175 N N . ALA A 1 1028 ? 12.619 9.202 46.565 1.00 77.38 1028 ALA A N 1
ATOM 8176 C CA . ALA A 1 1028 ? 12.219 9.638 47.902 1.00 77.38 1028 ALA A CA 1
ATOM 8177 C C . ALA A 1 1028 ? 13.407 10.197 48.706 1.00 77.38 1028 ALA A C 1
ATOM 8179 O O . ALA A 1 1028 ? 13.298 11.252 49.326 1.00 77.38 1028 ALA A O 1
ATOM 8180 N N . ASP A 1 1029 ? 14.567 9.545 48.624 1.00 81.38 1029 ASP A N 1
ATOM 8181 C CA . ASP A 1 1029 ? 15.789 9.948 49.327 1.00 81.38 1029 ASP A CA 1
ATOM 8182 C C . ASP A 1 1029 ? 16.612 11.001 48.565 1.00 81.38 1029 ASP A C 1
ATOM 8184 O O . ASP A 1 1029 ? 17.684 11.398 49.020 1.00 81.38 1029 ASP A O 1
ATOM 8188 N N . LYS A 1 1030 ? 16.109 11.516 47.433 1.00 77.31 1030 LYS A N 1
ATOM 8189 C CA . LYS A 1 1030 ? 16.813 12.489 46.582 1.00 77.31 1030 LYS A CA 1
ATOM 8190 C C . LYS A 1 1030 ? 17.306 13.705 47.369 1.00 77.31 1030 LYS A C 1
ATOM 8192 O O . LYS A 1 1030 ? 18.421 14.157 47.151 1.00 77.31 1030 LYS A O 1
ATOM 8197 N N . HIS A 1 1031 ? 16.508 14.196 48.315 1.00 72.38 1031 HIS A N 1
ATOM 8198 C CA . HIS A 1 1031 ? 16.881 15.340 49.145 1.00 72.38 1031 HIS A CA 1
ATOM 8199 C C . HIS A 1 1031 ? 18.032 15.023 50.115 1.00 72.38 1031 HIS A C 1
ATOM 8201 O O . HIS A 1 1031 ? 18.911 15.856 50.307 1.00 72.38 1031 HIS A O 1
ATOM 8207 N N . LYS A 1 1032 ? 18.077 13.803 50.671 1.00 78.38 1032 LYS A N 1
ATOM 8208 C CA . LYS A 1 1032 ? 19.178 13.343 51.534 1.00 78.38 1032 LYS A CA 1
ATOM 8209 C C . LYS A 1 1032 ? 20.458 13.109 50.739 1.00 78.38 1032 LYS A C 1
ATOM 8211 O O . LYS A 1 1032 ? 21.534 13.415 51.233 1.00 78.38 1032 LYS A O 1
ATOM 8216 N N . ILE A 1 1033 ? 20.333 12.598 49.514 1.00 74.56 1033 ILE A N 1
ATOM 8217 C CA . ILE A 1 1033 ? 21.460 12.412 48.592 1.00 74.56 1033 ILE A CA 1
ATOM 8218 C C . ILE A 1 1033 ? 22.051 13.773 48.208 1.00 74.56 1033 ILE A C 1
ATOM 8220 O O . ILE A 1 1033 ? 23.266 13.924 48.216 1.00 74.56 1033 ILE A O 1
ATOM 8224 N N . GLU A 1 1034 ? 21.209 14.772 47.933 1.00 73.44 1034 GLU A N 1
ATOM 8225 C CA . GLU A 1 1034 ? 21.650 16.142 47.644 1.00 73.44 1034 GLU A CA 1
ATOM 8226 C C . GLU A 1 1034 ? 22.338 16.784 48.859 1.00 73.44 1034 GLU A C 1
ATOM 8228 O O . GLU A 1 1034 ? 23.402 17.371 48.718 1.00 73.44 1034 GLU A O 1
ATOM 8233 N N . LEU A 1 1035 ? 21.783 16.604 50.065 1.00 76.56 1035 LEU A N 1
ATOM 8234 C CA . LEU A 1 1035 ? 22.381 17.066 51.325 1.00 76.56 1035 LEU A CA 1
ATOM 8235 C C . LEU A 1 1035 ? 23.722 16.384 51.632 1.00 76.56 1035 LEU A C 1
ATOM 8237 O O . LEU A 1 1035 ? 24.646 17.033 52.113 1.00 76.56 1035 LEU A O 1
ATOM 8241 N N . PHE A 1 1036 ? 23.839 15.085 51.356 1.00 72.12 1036 PHE A N 1
ATOM 8242 C CA . PHE A 1 1036 ? 25.084 14.333 51.514 1.00 72.12 1036 PHE A CA 1
ATOM 8243 C C . PHE A 1 1036 ? 26.138 14.784 50.498 1.00 72.12 1036 PHE A C 1
ATOM 8245 O O . PHE A 1 1036 ? 27.297 14.968 50.851 1.00 72.12 1036 PHE A O 1
ATOM 8252 N N . ARG A 1 1037 ? 25.724 15.029 49.251 1.00 66.88 1037 ARG A N 1
ATOM 8253 C CA . ARG A 1 1037 ? 26.597 15.533 48.188 1.00 66.88 1037 ARG A CA 1
ATOM 8254 C C . ARG A 1 1037 ? 27.081 16.951 48.474 1.00 66.88 1037 ARG A C 1
ATOM 8256 O O . ARG A 1 1037 ? 28.259 17.220 48.304 1.00 66.88 1037 ARG A O 1
ATOM 8263 N N . GLN A 1 1038 ? 26.201 17.811 48.987 1.00 65.25 1038 GLN A N 1
ATOM 8264 C CA . GLN A 1 1038 ? 26.567 19.150 49.445 1.00 65.25 1038 GLN A CA 1
ATOM 8265 C C . GLN A 1 1038 ? 27.521 19.105 50.640 1.00 65.25 1038 GLN A C 1
ATOM 8267 O O . GLN A 1 1038 ? 28.468 19.874 50.652 1.00 65.25 1038 GLN A O 1
ATOM 8272 N N . ARG A 1 1039 ? 27.332 18.183 51.599 1.00 62.44 1039 ARG A N 1
ATOM 8273 C CA . ARG A 1 1039 ? 28.295 17.981 52.699 1.00 62.44 1039 ARG A CA 1
ATOM 8274 C C . ARG A 1 1039 ? 29.667 17.529 52.206 1.00 62.44 1039 ARG A C 1
ATOM 8276 O O . ARG A 1 1039 ? 30.669 18.010 52.714 1.00 62.44 1039 ARG A O 1
ATOM 8283 N N . HIS A 1 1040 ? 29.706 16.645 51.212 1.00 57.81 1040 HIS A N 1
ATOM 8284 C CA . HIS A 1 1040 ? 30.958 16.183 50.610 1.00 57.81 1040 HIS A CA 1
ATOM 8285 C C . HIS A 1 1040 ? 31.637 17.232 49.721 1.00 57.81 1040 HIS A C 1
ATOM 8287 O O . HIS A 1 1040 ? 32.845 17.178 49.544 1.00 57.81 1040 HIS A O 1
ATOM 8293 N N . GLU A 1 1041 ? 30.884 18.173 49.148 1.00 53.00 1041 GLU A N 1
ATOM 8294 C CA . GLU A 1 1041 ? 31.445 19.302 48.395 1.00 53.00 1041 GLU A CA 1
ATOM 8295 C C . GLU A 1 1041 ? 31.945 20.432 49.315 1.00 53.00 1041 GLU A C 1
ATOM 8297 O O . GLU A 1 1041 ? 32.733 21.263 48.868 1.00 53.00 1041 GLU A O 1
ATOM 8302 N N . THR A 1 1042 ? 31.520 20.473 50.587 1.00 48.16 1042 THR A N 1
ATOM 8303 C CA . THR A 1 1042 ? 31.942 21.495 51.566 1.00 48.16 1042 THR A CA 1
ATOM 8304 C C . THR A 1 1042 ? 33.181 21.144 52.392 1.00 48.16 1042 THR A C 1
ATOM 8306 O O . THR A 1 1042 ? 33.728 22.059 52.996 1.00 48.16 1042 THR A O 1
ATOM 8309 N N . ASP A 1 1043 ? 33.649 19.893 52.380 1.00 46.19 1043 ASP A N 1
ATOM 8310 C CA . ASP A 1 1043 ? 34.940 19.485 52.964 1.00 46.19 1043 ASP A CA 1
ATOM 8311 C C . ASP A 1 1043 ? 35.830 18.875 51.862 1.00 46.19 1043 ASP A C 1
ATOM 8313 O O . ASP A 1 1043 ? 35.705 17.687 51.557 1.00 46.19 1043 ASP A O 1
ATOM 8317 N N . PRO A 1 1044 ? 36.696 19.675 51.206 1.00 43.22 1044 PRO A N 1
ATOM 8318 C CA . PRO A 1 1044 ? 37.623 19.192 50.181 1.00 43.22 1044 PRO A CA 1
ATOM 8319 C C . PRO A 1 1044 ? 38.935 18.630 50.757 1.00 43.22 1044 PRO A C 1
ATOM 8321 O O . PRO A 1 1044 ? 39.712 18.029 50.014 1.00 43.22 1044 PRO A O 1
ATOM 8324 N N . ASP A 1 1045 ? 39.187 18.805 52.054 1.00 39.12 1045 ASP A N 1
ATOM 8325 C CA . ASP A 1 1045 ? 40.450 18.453 52.703 1.00 39.12 1045 ASP A CA 1
ATOM 8326 C C . ASP A 1 1045 ? 40.348 17.096 53.401 1.00 39.12 1045 ASP A C 1
ATOM 8328 O O . ASP A 1 1045 ? 40.294 17.024 54.618 1.00 39.12 1045 ASP A O 1
ATOM 8332 N N . GLU A 1 1046 ? 40.286 16.021 52.614 1.00 40.56 1046 GLU A N 1
ATOM 8333 C CA . GLU A 1 1046 ? 40.827 14.697 52.972 1.00 40.56 1046 GLU A CA 1
ATOM 8334 C C . GLU A 1 1046 ? 40.655 13.747 51.775 1.00 40.56 1046 GLU A C 1
ATOM 8336 O O . GLU A 1 1046 ? 39.710 12.965 51.664 1.00 40.56 1046 GLU A O 1
ATOM 8341 N N . SER A 1 1047 ? 41.571 13.836 50.809 1.00 34.53 1047 SER A N 1
ATOM 8342 C CA . SER A 1 1047 ? 41.715 12.800 49.784 1.00 34.53 1047 SER A CA 1
ATOM 8343 C C . SER A 1 1047 ? 43.183 12.566 49.442 1.00 34.53 1047 SER A C 1
ATOM 8345 O O . SER A 1 1047 ? 43.667 12.956 48.385 1.00 34.53 1047 SER A O 1
ATOM 8347 N N . GLU A 1 1048 ? 43.891 11.866 50.329 1.00 35.50 1048 GLU A N 1
ATOM 8348 C CA . GLU A 1 1048 ? 45.111 11.156 49.954 1.00 35.50 1048 GLU A CA 1
ATOM 8349 C C . GLU A 1 1048 ? 45.069 9.689 50.394 1.00 35.50 1048 GLU A C 1
ATOM 8351 O O . GLU A 1 1048 ? 44.827 9.355 51.549 1.00 35.50 1048 GLU A O 1
ATOM 8356 N N . SER A 1 1049 ? 45.387 8.833 49.418 1.00 32.25 1049 SER A N 1
ATOM 8357 C CA . SER A 1 1049 ? 45.876 7.455 49.532 1.00 32.25 1049 SER A CA 1
ATOM 8358 C C . SER A 1 1049 ? 44.948 6.390 50.132 1.00 32.25 1049 SER A C 1
ATOM 8360 O O . SER A 1 1049 ? 44.762 6.307 51.336 1.00 32.25 1049 SER A O 1
ATOM 8362 N N . PHE A 1 1050 ? 44.496 5.453 49.292 1.00 29.16 1050 PHE A N 1
ATOM 8363 C CA . PHE A 1 1050 ? 44.231 4.088 49.749 1.00 29.16 1050 PHE A CA 1
ATOM 8364 C C . PHE A 1 1050 ? 44.832 3.068 48.781 1.00 29.16 1050 PHE A C 1
ATOM 8366 O O . PHE A 1 1050 ? 44.409 2.925 47.634 1.00 29.16 1050 PHE A O 1
ATOM 8373 N N . HIS A 1 1051 ? 45.859 2.394 49.295 1.00 29.44 1051 HIS A N 1
ATOM 8374 C CA . HIS A 1 1051 ? 46.368 1.103 48.854 1.00 29.44 1051 HIS A CA 1
ATOM 8375 C C . HIS A 1 1051 ? 45.317 0.001 49.105 1.00 29.44 1051 HIS A C 1
ATOM 8377 O O . HIS A 1 1051 ? 44.632 0.018 50.126 1.00 29.44 1051 HIS A O 1
ATOM 8383 N N . GLU A 1 1052 ? 45.232 -0.983 48.204 1.00 31.48 1052 GLU A N 1
ATOM 8384 C CA . GLU A 1 1052 ? 44.710 -2.334 48.499 1.00 31.48 1052 GLU A CA 1
ATOM 8385 C C . GLU A 1 1052 ? 45.618 -3.005 49.552 1.00 31.48 1052 GLU A C 1
ATOM 8387 O O . GLU A 1 1052 ? 46.836 -2.811 49.449 1.00 31.48 1052 GLU A O 1
ATOM 8392 N N . PRO A 1 1053 ? 45.112 -3.792 50.537 1.00 29.12 1053 PRO A N 1
ATOM 8393 C CA . PRO A 1 1053 ? 44.542 -5.119 50.238 1.00 29.12 1053 PRO A CA 1
ATOM 8394 C C . PRO A 1 1053 ? 43.480 -5.705 51.216 1.00 29.12 1053 PRO A C 1
ATOM 8396 O O . PRO A 1 1053 ? 43.313 -5.280 52.351 1.00 29.12 1053 PRO A O 1
ATOM 8399 N N . VAL A 1 1054 ? 42.788 -6.737 50.706 1.00 28.78 1054 VAL A N 1
ATOM 8400 C CA . VAL A 1 1054 ? 42.312 -8.003 51.324 1.00 28.78 1054 VAL A CA 1
ATOM 8401 C C . VAL A 1 1054 ? 41.763 -7.992 52.766 1.00 28.78 1054 VAL A C 1
ATOM 8403 O O . VAL A 1 1054 ? 42.462 -7.759 53.744 1.00 28.78 1054 VAL A O 1
ATOM 8406 N N . THR A 1 1055 ? 40.500 -8.408 52.895 1.00 26.84 1055 THR A N 1
ATOM 8407 C CA . THR A 1 1055 ? 39.802 -8.699 54.156 1.00 26.84 1055 THR A CA 1
ATOM 8408 C C . THR A 1 1055 ? 40.180 -10.071 54.729 1.00 26.84 1055 THR A C 1
ATOM 8410 O O . THR A 1 1055 ? 40.071 -11.083 54.040 1.00 26.84 1055 THR A O 1
ATOM 8413 N N . SER A 1 1056 ? 40.472 -10.120 56.030 1.00 30.22 1056 SER A N 1
ATOM 8414 C CA . SER A 1 1056 ? 40.238 -11.288 56.890 1.00 30.22 1056 SER A CA 1
ATOM 8415 C C . SER A 1 1056 ? 39.713 -10.802 58.245 1.00 30.22 1056 SER A C 1
ATOM 8417 O O . SER A 1 1056 ? 40.324 -9.939 58.868 1.00 30.22 1056 SER A O 1
ATOM 8419 N N . LEU A 1 1057 ? 38.552 -11.310 58.661 1.00 36.59 1057 LEU A N 1
ATOM 8420 C CA . LEU A 1 1057 ? 37.833 -10.926 59.884 1.00 36.59 1057 LEU A CA 1
ATOM 8421 C C . LEU A 1 1057 ? 38.403 -11.620 61.133 1.00 36.59 1057 LEU A C 1
ATOM 8423 O O . LEU A 1 1057 ? 38.676 -12.815 61.065 1.00 36.59 1057 LEU A O 1
ATOM 8427 N N . THR A 1 1058 ? 38.428 -10.919 62.276 1.00 30.03 1058 THR A N 1
ATOM 8428 C CA . THR A 1 1058 ? 38.457 -11.507 63.635 1.00 30.03 1058 THR A CA 1
ATOM 8429 C C . THR A 1 1058 ? 37.704 -10.634 64.655 1.00 30.03 1058 THR A C 1
ATOM 8431 O O . THR A 1 1058 ? 37.597 -9.422 64.481 1.00 30.03 1058 THR A O 1
ATOM 8434 N N . GLU A 1 1059 ? 37.154 -11.296 65.679 1.00 32.62 1059 GLU A N 1
ATOM 8435 C CA . GLU A 1 1059 ? 36.117 -10.874 66.642 1.00 32.62 1059 GLU A CA 1
ATOM 8436 C C . GLU A 1 1059 ? 36.524 -9.788 67.663 1.00 32.62 1059 GLU A C 1
ATOM 8438 O O . GLU A 1 1059 ? 37.683 -9.684 68.058 1.00 32.62 1059 GLU A O 1
ATOM 8443 N N . SER A 1 1060 ? 35.536 -9.013 68.132 1.00 32.09 1060 SER A N 1
ATOM 8444 C CA . SER A 1 1060 ? 35.670 -7.957 69.153 1.00 32.09 1060 SER A CA 1
ATOM 8445 C C . SER A 1 1060 ? 35.426 -8.487 70.578 1.00 32.09 1060 SER A C 1
ATOM 8447 O O . SER A 1 1060 ? 34.544 -9.321 70.792 1.00 32.09 1060 SER A O 1
ATOM 8449 N N . SER A 1 1061 ? 36.192 -7.993 71.557 1.00 46.53 1061 SER A N 1
ATOM 8450 C CA . SER A 1 1061 ? 36.165 -8.411 72.967 1.00 46.53 1061 SER A CA 1
ATOM 8451 C C . SER A 1 1061 ? 35.091 -7.694 73.808 1.00 46.53 1061 SER A C 1
ATOM 8453 O O . SER A 1 1061 ? 34.502 -6.689 73.418 1.00 46.53 1061 SER A O 1
ATOM 8455 N N . LYS A 1 1062 ? 34.831 -8.250 75.001 1.00 43.75 1062 LYS A N 1
ATOM 8456 C CA . LYS A 1 1062 ? 33.750 -7.893 75.943 1.00 43.75 1062 LYS A CA 1
ATOM 8457 C C . LYS A 1 1062 ? 33.749 -6.449 76.467 1.00 43.75 1062 LYS A C 1
ATOM 8459 O O . LYS A 1 1062 ? 32.731 -6.031 77.008 1.00 43.75 1062 LYS A O 1
ATOM 8464 N N . GLU A 1 1063 ? 34.830 -5.698 76.314 1.00 45.34 1063 GLU A N 1
ATOM 8465 C CA . GLU A 1 1063 ? 34.952 -4.340 76.866 1.00 45.34 1063 GLU A CA 1
ATOM 8466 C C . GLU A 1 1063 ? 34.229 -3.289 76.002 1.00 45.34 1063 GLU A C 1
ATOM 8468 O O . GLU A 1 1063 ? 33.719 -2.299 76.528 1.00 45.34 1063 GLU A O 1
ATOM 8473 N N . ASP A 1 1064 ? 34.043 -3.561 74.704 1.00 40.75 1064 ASP A N 1
ATOM 8474 C CA . ASP A 1 1064 ? 33.340 -2.661 73.775 1.00 40.75 1064 ASP A CA 1
ATOM 8475 C C . ASP A 1 1064 ? 31.810 -2.664 73.960 1.00 40.75 1064 ASP A C 1
ATOM 8477 O O . ASP A 1 1064 ? 31.113 -1.754 73.510 1.00 40.75 1064 ASP A O 1
ATOM 8481 N N . ILE A 1 1065 ? 31.267 -3.667 74.656 1.00 47.66 1065 ILE A N 1
ATOM 8482 C CA . ILE A 1 1065 ? 29.822 -3.829 74.883 1.00 47.66 1065 ILE A CA 1
ATOM 8483 C C . ILE A 1 1065 ? 29.354 -3.025 76.111 1.00 47.66 1065 ILE A C 1
ATOM 8485 O O . ILE A 1 1065 ? 28.179 -2.668 76.219 1.00 47.66 1065 ILE A O 1
ATOM 8489 N N . GLU A 1 1066 ? 30.259 -2.682 77.031 1.00 38.50 1066 GLU A N 1
ATOM 8490 C CA . GLU A 1 1066 ? 29.889 -2.141 78.346 1.00 38.50 1066 GLU A CA 1
ATOM 8491 C C . GLU A 1 1066 ? 29.851 -0.598 78.398 1.00 38.50 1066 GLU A C 1
ATOM 8493 O O . GLU A 1 1066 ? 29.176 -0.012 79.248 1.00 38.50 1066 GLU A O 1
ATOM 8498 N N . GLY A 1 1067 ? 30.481 0.085 77.434 1.00 49.03 1067 GLY A N 1
ATOM 8499 C CA . GLY A 1 1067 ? 30.519 1.553 77.363 1.00 49.03 1067 GLY A CA 1
ATOM 8500 C C . GLY A 1 1067 ? 29.276 2.219 76.755 1.00 49.03 1067 GLY A C 1
ATOM 8501 O O . GLY A 1 1067 ? 29.053 3.413 76.951 1.00 49.03 1067 GLY A O 1
ATOM 8502 N N . THR A 1 1068 ? 28.436 1.480 76.026 1.00 36.56 1068 THR A N 1
ATOM 8503 C CA . THR A 1 1068 ? 27.370 2.079 75.196 1.00 36.56 1068 THR A CA 1
ATOM 8504 C C . THR A 1 1068 ? 26.013 2.223 75.906 1.00 36.56 1068 THR A C 1
ATOM 8506 O O . THR A 1 1068 ? 25.087 2.800 75.341 1.00 36.56 1068 THR A O 1
ATOM 8509 N N . PHE A 1 1069 ? 25.871 1.763 77.157 1.00 34.62 1069 PHE A N 1
ATOM 8510 C CA . PHE A 1 1069 ? 24.570 1.688 77.854 1.00 34.62 1069 PHE A CA 1
ATOM 8511 C C . PHE A 1 1069 ? 24.411 2.562 79.115 1.00 34.62 1069 PHE A C 1
ATOM 8513 O O . PHE A 1 1069 ? 23.612 2.240 79.994 1.00 34.62 1069 PHE A O 1
ATOM 8520 N N . LYS A 1 1070 ? 25.092 3.710 79.219 1.00 33.25 1070 LYS A N 1
ATOM 8521 C CA . LYS A 1 1070 ? 24.817 4.722 80.266 1.00 33.25 1070 LYS A CA 1
ATOM 8522 C C . LYS A 1 1070 ? 25.048 6.132 79.702 1.00 33.25 1070 LYS A C 1
ATOM 8524 O O . LYS A 1 1070 ? 26.140 6.666 79.785 1.00 33.25 1070 LYS A O 1
ATOM 8529 N N . SER A 1 1071 ? 24.086 6.834 79.111 1.00 32.97 1071 SER A N 1
ATOM 8530 C CA . SER A 1 1071 ? 23.051 7.548 79.863 1.00 32.97 1071 SER A CA 1
ATOM 8531 C C . SER A 1 1071 ? 22.277 8.489 78.920 1.00 32.97 1071 SER A C 1
ATOM 8533 O O . SER A 1 1071 ? 22.832 9.111 78.018 1.00 32.97 1071 SER A O 1
ATOM 8535 N N . VAL A 1 1072 ? 20.967 8.555 79.143 1.00 33.25 1072 VAL A N 1
ATOM 8536 C CA . VAL A 1 1072 ? 19.952 9.405 78.495 1.00 33.25 1072 VAL A CA 1
ATOM 8537 C C . VAL A 1 1072 ? 19.915 10.778 79.178 1.00 33.25 1072 VAL A C 1
ATOM 8539 O O . VAL A 1 1072 ? 20.120 10.796 80.382 1.00 33.25 1072 VAL A O 1
ATOM 8542 N N . ILE A 1 1073 ? 19.578 11.880 78.475 1.00 29.02 1073 ILE A N 1
ATOM 8543 C CA . ILE A 1 1073 ? 18.744 13.015 78.967 1.00 29.02 1073 ILE A CA 1
ATOM 8544 C C . ILE A 1 1073 ? 18.389 13.993 77.814 1.00 29.02 1073 ILE A C 1
ATOM 8546 O O . ILE A 1 1073 ? 19.223 14.348 76.986 1.00 29.02 1073 ILE A O 1
ATOM 8550 N N . VAL A 1 1074 ? 17.120 14.430 77.793 1.00 29.61 1074 VAL A N 1
ATOM 8551 C CA . VAL A 1 1074 ? 16.458 15.364 76.846 1.00 29.61 1074 VAL A CA 1
ATOM 8552 C C . VAL A 1 1074 ? 16.261 16.771 77.511 1.00 29.61 1074 VAL A C 1
ATOM 8554 O O . VAL A 1 1074 ? 16.714 16.967 78.634 1.00 29.61 1074 VAL A O 1
ATOM 8557 N N . PRO A 1 1075 ? 15.635 17.798 76.884 1.00 42.50 1075 PRO A N 1
ATOM 8558 C CA . PRO A 1 1075 ? 16.252 19.060 76.452 1.00 42.50 1075 PRO A CA 1
ATOM 8559 C C . PRO A 1 1075 ? 15.894 20.305 77.311 1.00 42.50 1075 PRO A C 1
ATOM 8561 O O . PRO A 1 1075 ? 14.927 20.304 78.075 1.00 42.50 1075 PRO A O 1
ATOM 8564 N N . LYS A 1 1076 ? 16.592 21.443 77.120 1.00 28.73 1076 LYS A N 1
ATOM 8565 C CA . LYS A 1 1076 ? 16.218 22.755 77.706 1.00 28.73 1076 LYS A CA 1
ATOM 8566 C C . LYS A 1 1076 ? 16.202 23.927 76.704 1.00 28.73 1076 LYS A C 1
ATOM 8568 O O . LYS A 1 1076 ? 16.812 23.892 75.644 1.00 28.73 1076 LYS A O 1
ATOM 8573 N N . LYS A 1 1077 ? 15.396 24.928 77.088 1.00 29.50 1077 LYS A N 1
ATOM 8574 C CA . LYS A 1 1077 ? 14.745 26.038 76.358 1.00 29.50 1077 LYS A CA 1
ATOM 8575 C C . LYS A 1 1077 ? 15.640 27.244 75.986 1.00 29.50 1077 LYS A C 1
ATOM 8577 O O . LYS A 1 1077 ? 16.632 27.525 76.639 1.00 29.50 1077 LYS A O 1
ATOM 8582 N N . ARG A 1 1078 ? 15.149 28.016 74.999 1.00 33.09 1078 ARG A N 1
ATOM 8583 C CA . ARG A 1 1078 ? 15.557 29.367 74.522 1.00 33.09 1078 ARG A CA 1
ATOM 8584 C C . ARG A 1 1078 ? 15.505 30.490 75.584 1.00 33.09 1078 ARG A C 1
ATOM 8586 O O . ARG A 1 1078 ? 14.541 30.495 76.349 1.00 33.09 1078 ARG A O 1
ATOM 8593 N N . LYS A 1 1079 ? 16.357 31.533 75.445 1.00 27.19 1079 LYS A N 1
ATOM 8594 C CA . LYS A 1 1079 ? 16.024 32.989 75.251 1.00 27.19 1079 LYS A CA 1
ATOM 8595 C C . LYS A 1 1079 ? 17.287 33.894 75.301 1.00 27.19 1079 LYS A C 1
ATOM 8597 O O . LYS A 1 1079 ? 18.201 33.583 76.043 1.00 27.19 1079 LYS A O 1
ATOM 8602 N N . MET A 1 1080 ? 17.481 34.800 74.328 1.00 24.91 1080 MET A N 1
ATOM 8603 C CA . MET A 1 1080 ? 17.204 36.266 74.280 1.00 24.91 1080 MET A CA 1
ATOM 8604 C C . MET A 1 1080 ? 18.107 37.162 75.147 1.00 24.91 1080 MET A C 1
ATOM 8606 O O . MET A 1 1080 ? 17.858 37.246 76.337 1.00 24.91 1080 MET A O 1
ATOM 8610 N N . GLU A 1 1081 ? 19.026 37.911 74.514 1.00 29.22 1081 GLU A N 1
ATOM 8611 C CA . GLU A 1 1081 ? 19.124 39.391 74.573 1.00 29.22 1081 GLU A CA 1
ATOM 8612 C C . GLU A 1 1081 ? 20.346 39.912 73.786 1.00 29.22 1081 GLU A C 1
ATOM 8614 O O . GLU A 1 1081 ? 21.476 39.797 74.233 1.00 29.22 1081 GLU A O 1
ATOM 8619 N N . GLN A 1 1082 ? 20.103 40.486 72.601 1.00 33.56 1082 GLN A N 1
ATOM 8620 C CA . GLN A 1 1082 ? 20.846 41.620 72.012 1.00 33.56 1082 GLN A CA 1
ATOM 8621 C C . GLN A 1 1082 ? 19.962 42.245 70.911 1.00 33.56 1082 GLN A C 1
ATOM 8623 O O . GLN A 1 1082 ? 20.287 42.329 69.728 1.00 33.56 1082 GLN A O 1
ATOM 8628 N N . LEU A 1 1083 ? 18.753 42.623 71.336 1.00 32.12 1083 LEU A N 1
ATOM 8629 C CA . LEU A 1 1083 ? 17.808 43.470 70.612 1.00 32.12 1083 LEU A CA 1
ATOM 8630 C C . LEU A 1 1083 ? 17.986 44.915 71.098 1.00 32.12 1083 LEU A C 1
ATOM 8632 O O . LEU A 1 1083 ? 18.155 45.117 72.292 1.00 32.12 1083 LEU A O 1
ATOM 8636 N N . TYR A 1 1084 ? 17.904 45.860 70.153 1.00 34.03 1084 TYR A N 1
ATOM 8637 C CA . TYR A 1 1084 ? 17.599 47.308 70.215 1.00 34.03 1084 TYR A CA 1
ATOM 8638 C C . TYR A 1 1084 ? 18.647 48.092 69.399 1.00 34.03 1084 TYR A C 1
ATOM 8640 O O . TYR A 1 1084 ? 19.776 48.284 69.825 1.00 34.03 1084 TYR A O 1
ATOM 8648 N N . LYS A 1 1085 ? 18.329 48.567 68.186 1.00 27.86 1085 LYS A N 1
ATOM 8649 C CA . LYS A 1 1085 ? 17.544 49.801 67.977 1.00 27.86 1085 LYS A CA 1
ATOM 8650 C C . LYS A 1 1085 ? 16.811 49.871 66.619 1.00 27.86 1085 LYS A C 1
ATOM 8652 O O . LYS A 1 1085 ? 17.109 49.153 65.674 1.00 27.86 1085 LYS A O 1
ATOM 8657 N N . LYS A 1 1086 ? 15.811 50.764 66.603 1.00 28.08 1086 LYS A N 1
ATOM 8658 C CA . LYS A 1 1086 ? 14.690 50.952 65.659 1.00 28.08 1086 LYS A CA 1
ATOM 8659 C C . LYS A 1 1086 ? 15.008 51.673 64.333 1.00 28.08 1086 LYS A C 1
ATOM 8661 O O . LYS A 1 1086 ? 15.988 52.392 64.195 1.00 28.08 1086 LYS A O 1
ATOM 8666 N N . ALA A 1 1087 ? 14.041 51.508 63.426 1.00 34.44 1087 ALA A N 1
ATOM 8667 C CA . ALA A 1 1087 ? 13.903 51.941 62.035 1.00 34.44 1087 ALA A CA 1
ATOM 8668 C C . ALA A 1 1087 ? 13.773 53.454 61.746 1.00 34.44 1087 ALA A C 1
ATOM 8670 O O . ALA A 1 1087 ? 13.251 54.214 62.560 1.00 34.44 1087 ALA A O 1
ATOM 8671 N N . LYS A 1 1088 ? 14.057 53.818 60.481 1.00 27.30 1088 LYS A N 1
ATOM 8672 C CA . LYS A 1 1088 ? 13.384 54.888 59.714 1.00 27.30 1088 LYS A CA 1
ATOM 8673 C C . LYS A 1 1088 ? 13.216 54.493 58.229 1.00 27.30 1088 LYS A C 1
ATOM 8675 O O . LYS A 1 1088 ? 14.096 53.881 57.637 1.00 27.30 1088 LYS A O 1
ATOM 8680 N N . LYS A 1 1089 ? 12.076 54.886 57.652 1.00 28.50 1089 LYS A N 1
ATOM 8681 C CA . LYS A 1 1089 ? 11.718 55.024 56.215 1.00 28.50 1089 LYS A CA 1
ATOM 8682 C C . LYS A 1 1089 ? 11.384 56.522 55.979 1.00 28.50 1089 LYS A C 1
ATOM 8684 O O . LYS A 1 1089 ? 11.167 57.200 56.985 1.00 28.50 1089 LYS A O 1
ATOM 8689 N N . PRO A 1 1090 ? 11.099 57.023 54.754 1.00 46.62 1090 PRO A N 1
ATOM 8690 C CA . PRO A 1 1090 ? 11.572 56.691 53.393 1.00 46.62 1090 PRO A CA 1
ATOM 8691 C C . PRO A 1 1090 ? 11.928 57.972 52.570 1.00 46.62 1090 PRO A C 1
ATOM 8693 O O . PRO A 1 1090 ? 11.762 59.082 53.068 1.00 46.62 1090 PRO A O 1
ATOM 8696 N N . LYS A 1 1091 ? 12.315 57.847 51.285 1.00 26.98 1091 LYS A N 1
ATOM 8697 C CA . LYS A 1 1091 ? 11.938 58.801 50.210 1.00 26.98 1091 LYS A CA 1
ATOM 8698 C C . LYS A 1 1091 ? 12.127 58.191 48.809 1.00 26.98 1091 LYS A C 1
ATOM 8700 O O . LYS A 1 1091 ? 13.130 57.540 48.545 1.00 26.98 1091 LYS A O 1
ATOM 8705 N N . THR A 1 1092 ? 11.132 58.405 47.953 1.00 37.44 1092 THR A N 1
ATOM 8706 C CA . THR A 1 1092 ? 11.060 58.120 46.508 1.00 37.44 1092 THR A CA 1
ATOM 8707 C C . THR A 1 1092 ? 11.466 59.355 45.703 1.00 37.44 1092 THR A C 1
ATOM 8709 O O . THR A 1 1092 ? 10.953 60.424 46.027 1.00 37.44 1092 THR A O 1
ATOM 8712 N N . VAL A 1 1093 ? 12.285 59.199 44.651 1.00 32.94 1093 VAL A N 1
ATOM 8713 C CA . VAL A 1 1093 ? 12.319 60.055 43.441 1.00 32.94 1093 VAL A CA 1
ATOM 8714 C C . VAL A 1 1093 ? 12.744 59.199 42.235 1.00 32.94 1093 VAL A C 1
ATOM 8716 O O . VAL A 1 1093 ? 13.473 58.219 42.387 1.00 32.94 1093 VAL A O 1
ATOM 8719 N N . ASP A 1 1094 ? 12.201 59.588 41.088 1.00 31.62 1094 ASP A N 1
ATOM 8720 C CA . ASP A 1 1094 ? 12.167 58.996 39.756 1.00 31.62 1094 ASP A CA 1
ATOM 8721 C C . ASP A 1 1094 ? 13.503 58.838 38.997 1.00 31.62 1094 ASP A C 1
ATOM 8723 O O . ASP A 1 1094 ? 14.512 59.469 39.299 1.00 31.62 1094 ASP A O 1
ATOM 8727 N N . GLU A 1 1095 ? 13.421 57.981 37.970 1.00 40.62 1095 GLU A N 1
ATOM 8728 C CA . GLU A 1 1095 ? 14.142 58.000 36.685 1.00 40.62 1095 GLU A CA 1
ATOM 8729 C C . GLU A 1 1095 ? 15.647 58.318 36.668 1.00 40.62 1095 GLU A C 1
ATOM 8731 O O . GLU A 1 1095 ? 16.021 59.462 36.460 1.00 40.62 1095 GLU A O 1
ATOM 8736 N N . VAL A 1 1096 ? 16.512 57.287 36.659 1.00 34.88 1096 VAL A N 1
ATOM 8737 C CA . VAL A 1 1096 ? 17.745 57.285 35.836 1.00 34.88 1096 VAL A CA 1
ATOM 8738 C C . VAL A 1 1096 ? 18.120 55.850 35.430 1.00 34.88 1096 VAL A C 1
ATOM 8740 O O . VAL A 1 1096 ? 18.511 55.024 36.249 1.00 34.88 1096 VAL A O 1
ATOM 8743 N N . TYR A 1 1097 ? 17.972 55.583 34.132 1.00 40.50 1097 TYR A N 1
ATOM 8744 C CA . TYR A 1 1097 ? 18.746 54.679 33.271 1.00 40.50 1097 TYR A CA 1
ATOM 8745 C C . TYR A 1 1097 ? 19.726 53.692 33.948 1.00 40.50 1097 TYR A C 1
ATOM 8747 O O . TYR A 1 1097 ? 20.821 54.060 34.374 1.00 40.50 1097 TYR A O 1
ATOM 8755 N N . ILE A 1 1098 ? 19.382 52.401 33.920 1.00 39.94 1098 ILE A N 1
ATOM 8756 C CA . ILE A 1 1098 ? 20.360 51.313 34.046 1.00 39.94 1098 ILE A CA 1
ATOM 8757 C C . ILE A 1 1098 ? 21.015 51.163 32.663 1.00 39.94 1098 ILE A C 1
ATOM 8759 O O . ILE A 1 1098 ? 20.309 50.809 31.714 1.00 39.94 1098 ILE A O 1
ATOM 8763 N N . PRO A 1 1099 ? 22.322 51.428 32.488 1.00 37.44 1099 PRO A N 1
ATOM 8764 C CA . PRO A 1 1099 ? 22.974 51.175 31.213 1.00 37.44 1099 PRO A CA 1
ATOM 8765 C C . PRO A 1 1099 ? 22.913 49.675 30.915 1.00 37.44 1099 PRO A C 1
ATOM 8767 O O . PRO A 1 1099 ? 23.231 48.846 31.763 1.00 37.44 1099 PRO A O 1
ATOM 8770 N N . TYR A 1 1100 ? 22.515 49.328 29.691 1.00 46.72 1100 TYR A N 1
ATOM 8771 C CA . TYR A 1 1100 ? 22.345 47.943 29.231 1.00 46.72 1100 TYR A CA 1
ATOM 8772 C C . TYR A 1 1100 ? 23.645 47.108 29.250 1.00 46.72 1100 TYR A C 1
ATOM 8774 O O . TYR A 1 1100 ? 23.614 45.904 29.009 1.00 46.72 1100 TYR A O 1
ATOM 8782 N N . ALA A 1 1101 ? 24.795 47.717 29.546 1.00 47.06 1101 ALA A N 1
ATOM 8783 C CA . ALA A 1 1101 ? 26.084 47.044 29.563 1.00 47.06 1101 ALA A CA 1
ATOM 8784 C C . ALA A 1 1101 ? 26.871 47.343 30.857 1.00 47.06 1101 ALA A C 1
ATOM 8786 O O . ALA A 1 1101 ? 26.894 48.495 31.302 1.00 47.06 1101 ALA A O 1
ATOM 8787 N N . PRO A 1 1102 ? 27.548 46.335 31.447 1.00 53.59 1102 PRO A N 1
ATOM 8788 C CA . PRO A 1 1102 ? 28.474 46.536 32.560 1.00 53.59 1102 PRO A CA 1
ATOM 8789 C C . PRO A 1 1102 ? 29.626 47.475 32.172 1.00 53.59 1102 PRO A C 1
ATOM 8791 O O . PRO A 1 1102 ? 30.007 47.549 31.001 1.00 53.59 1102 PRO A O 1
ATOM 8794 N N . LYS A 1 1103 ? 30.239 48.143 33.161 1.00 48.78 1103 LYS A N 1
ATOM 8795 C CA . LYS A 1 1103 ? 31.387 49.056 32.962 1.00 48.78 1103 LYS A CA 1
ATOM 8796 C C . LYS A 1 1103 ? 32.597 48.407 32.263 1.00 48.78 1103 LYS A C 1
ATOM 8798 O O . LYS A 1 1103 ? 33.393 49.133 31.678 1.00 48.78 1103 LYS A O 1
ATOM 8803 N N . ASP A 1 1104 ? 32.670 47.076 32.236 1.00 46.19 1104 ASP A N 1
ATOM 8804 C CA . ASP A 1 1104 ? 33.748 46.303 31.604 1.00 46.19 1104 ASP A CA 1
ATOM 8805 C C . ASP A 1 1104 ? 33.412 45.763 30.198 1.00 46.19 1104 ASP A C 1
ATOM 8807 O O . ASP A 1 1104 ? 34.154 44.971 29.617 1.00 46.19 1104 ASP A O 1
ATOM 8811 N N . HIS A 1 1105 ? 32.304 46.202 29.591 1.00 53.03 1105 HIS A N 1
ATOM 8812 C CA . HIS A 1 1105 ? 31.878 45.681 28.288 1.00 53.03 1105 HIS A CA 1
ATOM 8813 C C . HIS A 1 1105 ? 32.877 45.971 27.151 1.00 53.03 1105 HIS A C 1
ATOM 8815 O O . HIS A 1 1105 ? 33.071 45.145 26.257 1.00 53.03 1105 HIS A O 1
ATOM 8821 N N . HIS A 1 1106 ? 33.551 47.124 27.187 1.00 48.38 1106 HIS A N 1
ATOM 8822 C CA . HIS A 1 1106 ? 34.532 47.503 26.165 1.00 48.38 1106 HIS A CA 1
ATOM 8823 C C . HIS A 1 1106 ? 35.910 46.857 26.374 1.00 48.38 1106 HIS A C 1
ATOM 8825 O O . HIS A 1 1106 ? 36.624 46.615 25.399 1.00 48.38 1106 HIS A O 1
ATOM 8831 N N . THR A 1 1107 ? 36.267 46.518 27.614 1.00 46.94 1107 THR A N 1
ATOM 8832 C CA . THR A 1 1107 ? 37.480 45.759 27.952 1.00 46.94 1107 THR A CA 1
ATOM 8833 C C . THR A 1 1107 ? 37.340 44.291 27.549 1.00 46.94 1107 THR A C 1
ATOM 8835 O O . THR A 1 1107 ? 38.272 43.732 26.969 1.00 46.94 1107 THR A O 1
ATOM 8838 N N . GLU A 1 1108 ? 36.160 43.690 27.722 1.00 46.28 1108 GLU A N 1
ATOM 8839 C CA . GLU A 1 1108 ? 35.884 42.336 27.227 1.00 46.28 1108 GLU A CA 1
ATOM 8840 C C . GLU A 1 1108 ? 35.793 42.275 25.693 1.00 46.28 1108 GLU A C 1
ATOM 8842 O O . GLU A 1 1108 ? 36.374 41.380 25.080 1.00 46.28 1108 GLU A O 1
ATOM 8847 N N . GLN A 1 1109 ? 35.171 43.261 25.031 1.00 47.03 1109 GLN A N 1
ATOM 8848 C CA . GLN A 1 1109 ? 35.124 43.321 23.560 1.00 47.03 1109 GLN A CA 1
ATOM 8849 C C . GLN A 1 1109 ? 36.509 43.421 22.900 1.00 47.03 1109 GLN A C 1
ATOM 8851 O O . GLN A 1 1109 ? 36.695 42.903 21.797 1.00 47.03 1109 GLN A O 1
ATOM 8856 N N . GLY A 1 1110 ? 37.488 44.042 23.566 1.00 49.81 1110 GLY A N 1
ATOM 8857 C CA . GLY A 1 1110 ? 38.874 44.121 23.094 1.00 49.81 1110 GLY A CA 1
ATOM 8858 C C . GLY A 1 1110 ? 39.679 42.823 23.252 1.00 49.81 1110 GLY A C 1
ATOM 8859 O O . GLY A 1 1110 ? 40.689 42.650 22.568 1.00 49.81 1110 GLY A O 1
ATOM 8860 N N . LEU A 1 1111 ? 39.230 41.901 24.115 1.00 49.28 1111 LEU A N 1
ATOM 8861 C CA . LEU A 1 1111 ? 39.908 40.637 24.442 1.00 49.28 1111 LEU A CA 1
ATOM 8862 C C . LEU A 1 1111 ? 39.261 39.396 23.800 1.00 49.28 1111 LEU A C 1
ATOM 8864 O O . LEU A 1 1111 ? 39.848 38.312 23.835 1.00 49.28 1111 LEU A O 1
ATOM 8868 N N . ILE A 1 1112 ? 38.098 39.532 23.154 1.00 38.88 1112 ILE A N 1
ATOM 8869 C CA . ILE A 1 1112 ? 37.435 38.418 22.463 1.00 38.88 1112 ILE A CA 1
ATOM 8870 C C . ILE A 1 1112 ? 38.137 38.131 21.130 1.00 38.88 1112 ILE A C 1
ATOM 8872 O O . ILE A 1 1112 ? 37.844 38.687 20.071 1.00 38.88 1112 ILE A O 1
ATOM 8876 N N . VAL A 1 1113 ? 39.068 37.184 21.179 1.00 45.97 1113 VAL A N 1
ATOM 8877 C CA . VAL A 1 1113 ? 39.555 36.465 20.002 1.00 45.97 1113 VAL A CA 1
ATOM 8878 C C . VAL A 1 1113 ? 38.415 35.583 19.469 1.00 45.97 1113 VAL A C 1
ATOM 8880 O O . VAL A 1 1113 ? 37.849 34.771 20.194 1.00 45.97 1113 VAL A O 1
ATOM 8883 N N . ASN A 1 1114 ? 38.074 35.778 18.191 1.00 43.06 1114 ASN A N 1
ATOM 8884 C CA . ASN A 1 1114 ? 36.985 35.141 17.434 1.00 43.06 1114 ASN A CA 1
ATOM 8885 C C . ASN A 1 1114 ? 36.672 33.683 17.822 1.00 43.06 1114 ASN A C 1
ATOM 8887 O O . ASN A 1 1114 ? 37.445 32.776 17.506 1.00 43.06 1114 ASN A O 1
ATOM 8891 N N . ASN A 1 1115 ? 35.489 33.456 18.400 1.00 46.31 1115 ASN A N 1
ATOM 8892 C CA . ASN A 1 1115 ? 34.979 32.126 18.726 1.00 46.31 1115 ASN A CA 1
ATOM 8893 C C . ASN A 1 1115 ? 33.900 31.671 17.717 1.00 46.31 1115 ASN A C 1
ATOM 8895 O O . ASN A 1 1115 ? 33.089 32.476 17.252 1.00 46.31 1115 ASN A O 1
ATOM 8899 N N . PHE A 1 1116 ? 33.882 30.371 17.397 1.00 42.50 1116 PHE A N 1
ATOM 8900 C CA . PHE A 1 1116 ? 33.074 29.722 16.343 1.00 42.50 1116 PHE A CA 1
ATOM 8901 C C . PHE A 1 1116 ? 31.565 30.046 16.396 1.00 42.50 1116 PHE A C 1
ATOM 8903 O O . PHE A 1 1116 ? 30.904 30.116 15.362 1.00 42.50 1116 PHE A O 1
ATOM 8910 N N . HIS A 1 1117 ? 31.025 30.307 17.589 1.00 46.69 1117 HIS A N 1
ATOM 8911 C CA . HIS A 1 1117 ? 29.613 30.651 17.790 1.00 46.69 1117 HIS A CA 1
ATOM 8912 C C . HIS A 1 1117 ? 29.188 31.977 17.132 1.00 46.69 1117 HIS A C 1
ATOM 8914 O O . HIS A 1 1117 ? 28.079 32.066 16.609 1.00 46.69 1117 HIS A O 1
ATOM 8920 N N . ASN A 1 1118 ? 30.064 32.988 17.070 1.00 49.31 1118 ASN A N 1
ATOM 8921 C CA . ASN A 1 1118 ? 29.705 34.287 16.481 1.00 49.31 1118 ASN A CA 1
ATOM 8922 C C . ASN A 1 1118 ? 29.706 34.279 14.945 1.00 49.31 1118 ASN A C 1
ATOM 8924 O O . ASN A 1 1118 ? 28.956 35.035 14.328 1.00 49.31 1118 ASN A O 1
ATOM 8928 N N . GLU A 1 1119 ? 30.511 33.424 14.307 1.00 48.97 1119 GLU A N 1
ATOM 8929 C CA . GLU A 1 1119 ? 30.440 33.236 12.851 1.00 48.97 1119 GLU A CA 1
ATOM 8930 C C . GLU A 1 1119 ? 29.229 32.384 12.449 1.00 48.97 1119 GLU A C 1
ATOM 8932 O O . GLU A 1 1119 ? 28.648 32.641 11.398 1.00 48.97 1119 GLU A O 1
ATOM 8937 N N . ALA A 1 1120 ? 28.801 31.440 13.295 1.00 42.00 1120 ALA A N 1
ATOM 8938 C CA . ALA A 1 1120 ? 27.590 30.650 13.074 1.00 42.00 1120 ALA A CA 1
ATOM 8939 C C . ALA A 1 1120 ? 26.309 31.504 13.161 1.00 42.00 1120 ALA A C 1
ATOM 8941 O O . ALA A 1 1120 ? 25.426 31.362 12.320 1.00 42.00 1120 ALA A O 1
ATOM 8942 N N . ASN A 1 1121 ? 26.244 32.455 14.100 1.00 40.50 1121 ASN A N 1
ATOM 8943 C CA . ASN A 1 1121 ? 25.090 33.352 14.245 1.00 40.50 1121 ASN A CA 1
ATOM 8944 C C . ASN A 1 1121 ? 24.944 34.362 13.090 1.00 40.50 1121 ASN A C 1
ATOM 8946 O O . ASN A 1 1121 ? 23.836 34.788 12.784 1.00 40.50 1121 ASN A O 1
ATOM 8950 N N . LYS A 1 1122 ? 26.029 34.706 12.381 1.00 42.28 1122 LYS A N 1
ATOM 8951 C CA . LYS A 1 1122 ? 25.968 35.551 11.168 1.00 42.28 1122 LYS A CA 1
ATOM 8952 C C . LYS A 1 1122 ? 25.434 34.829 9.924 1.00 42.28 1122 LYS A C 1
ATOM 8954 O O . LYS A 1 1122 ? 25.242 35.474 8.900 1.00 42.28 1122 LYS A O 1
ATOM 8959 N N . VAL A 1 1123 ? 25.207 33.516 9.995 1.00 46.38 1123 VAL A N 1
ATOM 8960 C CA . VAL A 1 1123 ? 24.607 32.703 8.917 1.00 46.38 1123 VAL A CA 1
ATOM 8961 C C . VAL A 1 1123 ? 23.074 32.633 9.064 1.00 46.38 1123 VAL A C 1
ATOM 8963 O O . VAL A 1 1123 ? 22.410 31.877 8.360 1.00 46.38 1123 VAL A O 1
ATOM 8966 N N . GLN A 1 1124 ? 22.488 33.430 9.964 1.00 38.12 1124 GLN A N 1
ATOM 8967 C CA . GLN A 1 1124 ? 21.042 33.504 10.133 1.00 38.12 1124 GLN A CA 1
ATOM 8968 C C . GLN A 1 1124 ? 20.359 34.054 8.867 1.00 38.12 1124 GLN A C 1
ATOM 8970 O O . GLN A 1 1124 ? 20.761 35.064 8.297 1.00 38.12 1124 GLN A O 1
ATOM 8975 N N . PHE A 1 1125 ? 19.356 33.296 8.434 1.00 38.81 1125 PHE A N 1
ATOM 8976 C CA . PHE A 1 1125 ? 18.601 33.383 7.187 1.00 38.81 1125 PHE A CA 1
ATOM 8977 C C . PHE A 1 1125 ? 17.741 34.659 7.135 1.00 38.81 1125 PHE A C 1
ATOM 8979 O O . PHE A 1 1125 ? 16.971 34.897 8.066 1.00 38.81 1125 PHE A O 1
ATOM 8986 N N . ASP A 1 1126 ? 17.840 35.438 6.055 1.00 33.44 1126 ASP A N 1
ATOM 8987 C CA . ASP A 1 1126 ? 16.913 36.537 5.751 1.00 33.44 1126 ASP A CA 1
ATOM 8988 C C . ASP A 1 1126 ? 15.806 36.003 4.826 1.00 33.44 1126 ASP A C 1
ATOM 8990 O O . ASP A 1 1126 ? 16.087 35.307 3.848 1.00 33.44 1126 ASP A O 1
ATOM 8994 N N . LEU A 1 1127 ? 14.544 36.228 5.192 1.00 38.03 1127 LEU A N 1
ATOM 8995 C CA . LEU A 1 1127 ? 13.382 35.438 4.748 1.00 38.03 1127 LEU A CA 1
ATOM 8996 C C . LEU A 1 1127 ? 12.461 36.199 3.773 1.00 38.03 1127 LEU A C 1
ATOM 8998 O O . LEU A 1 1127 ? 11.286 35.865 3.660 1.00 38.03 1127 LEU A O 1
ATOM 9002 N N . THR A 1 1128 ? 12.965 37.227 3.084 1.00 37.09 1128 THR A N 1
ATOM 9003 C CA . THR A 1 1128 ? 12.129 38.177 2.314 1.00 37.09 1128 THR A CA 1
ATOM 9004 C C . THR A 1 1128 ? 12.522 38.373 0.839 1.00 37.09 1128 THR A C 1
ATOM 9006 O O . THR A 1 1128 ? 12.087 39.340 0.220 1.00 37.09 1128 THR A O 1
ATOM 9009 N N . GLY A 1 1129 ? 13.291 37.465 0.225 1.00 35.03 1129 GLY A N 1
ATOM 9010 C CA . GLY A 1 1129 ? 13.684 37.569 -1.192 1.00 35.03 1129 GLY A CA 1
ATOM 9011 C C . GLY A 1 1129 ? 13.090 36.483 -2.098 1.00 35.03 1129 GLY A C 1
ATOM 9012 O O . GLY A 1 1129 ? 13.680 35.415 -2.226 1.00 35.03 1129 GLY A O 1
ATOM 9013 N N . ASP A 1 1130 ? 11.978 36.774 -2.775 1.00 38.31 1130 ASP A N 1
ATOM 9014 C CA . ASP A 1 1130 ? 11.290 35.887 -3.737 1.00 38.31 1130 ASP A CA 1
ATOM 9015 C C . ASP A 1 1130 ? 11.931 35.911 -5.149 1.00 38.31 1130 ASP A C 1
ATOM 9017 O O . ASP A 1 1130 ? 11.312 36.297 -6.138 1.00 38.31 1130 ASP A O 1
ATOM 9021 N N . SER A 1 1131 ? 13.202 35.513 -5.287 1.00 36.88 1131 SER A N 1
ATOM 9022 C CA . SER A 1 1131 ? 13.789 35.265 -6.623 1.00 36.88 1131 SER A CA 1
ATOM 9023 C C . SER A 1 1131 ? 14.882 34.187 -6.630 1.00 36.88 1131 SER A C 1
ATOM 9025 O O . SER A 1 1131 ? 15.816 34.200 -5.824 1.00 36.88 1131 SER A O 1
ATOM 9027 N N . GLU A 1 1132 ? 14.783 33.248 -7.582 1.00 45.00 1132 GLU A N 1
ATOM 9028 C CA . GLU A 1 1132 ? 15.674 32.077 -7.719 1.00 45.00 1132 GLU A CA 1
ATOM 9029 C C . GLU A 1 1132 ? 17.142 32.442 -8.023 1.00 45.00 1132 GLU A C 1
ATOM 9031 O O . GLU A 1 1132 ? 18.057 31.666 -7.730 1.00 45.00 1132 GLU A O 1
ATOM 9036 N N . GLU A 1 1133 ? 17.410 33.643 -8.539 1.00 40.44 1133 GLU A N 1
ATOM 9037 C CA . GLU A 1 1133 ? 18.769 34.101 -8.858 1.00 40.44 1133 GLU A CA 1
ATOM 9038 C C . GLU A 1 1133 ? 19.578 34.504 -7.611 1.00 40.44 1133 GLU A C 1
ATOM 9040 O O . GLU A 1 1133 ? 20.804 34.353 -7.592 1.00 40.44 1133 GLU A O 1
ATOM 9045 N N . ALA A 1 1134 ? 18.918 34.907 -6.516 1.00 38.38 1134 ALA A N 1
ATOM 9046 C CA . ALA A 1 1134 ? 19.592 35.269 -5.267 1.00 38.38 1134 ALA A CA 1
ATOM 9047 C C . ALA A 1 1134 ? 20.120 34.039 -4.496 1.00 38.38 1134 ALA A C 1
ATOM 9049 O O . ALA A 1 1134 ? 21.206 34.092 -3.903 1.00 38.38 1134 ALA A O 1
ATOM 9050 N N . MET A 1 1135 ? 19.416 32.898 -4.559 1.00 39.41 1135 MET A N 1
ATOM 9051 C CA . MET A 1 1135 ? 19.761 31.673 -3.814 1.00 39.41 1135 MET A CA 1
ATOM 9052 C C . MET A 1 1135 ? 21.064 31.001 -4.274 1.00 39.41 1135 MET A C 1
ATOM 9054 O O . MET A 1 1135 ? 21.727 30.333 -3.480 1.00 39.41 1135 MET A O 1
ATOM 9058 N N . ASN A 1 1136 ? 21.492 31.200 -5.524 1.00 45.97 1136 ASN A N 1
ATOM 9059 C CA . ASN A 1 1136 ? 22.695 30.551 -6.063 1.00 45.97 1136 ASN A CA 1
ATOM 9060 C C . ASN A 1 1136 ? 24.021 31.257 -5.712 1.00 45.97 1136 ASN A C 1
ATOM 9062 O O . ASN A 1 1136 ? 25.102 30.748 -6.034 1.00 45.97 1136 ASN A O 1
ATOM 9066 N N . SER A 1 1137 ? 23.967 32.403 -5.027 1.00 40.91 1137 SER A N 1
ATOM 9067 C CA . SER A 1 1137 ? 25.147 33.199 -4.661 1.00 40.91 1137 SER A CA 1
ATOM 9068 C C . SER A 1 1137 ? 25.724 32.883 -3.266 1.00 40.91 1137 SER A C 1
ATOM 9070 O O . SER A 1 1137 ? 26.867 33.241 -2.975 1.00 40.91 1137 SER A O 1
ATOM 9072 N N . SER A 1 1138 ? 24.994 32.160 -2.405 1.00 39.56 1138 SER A N 1
ATOM 9073 C CA . SER A 1 1138 ? 25.276 32.103 -0.958 1.00 39.56 1138 SER A CA 1
ATOM 9074 C C . SER A 1 1138 ? 26.112 30.907 -0.469 1.00 39.56 1138 SER A C 1
ATOM 9076 O O . SER A 1 1138 ? 26.513 30.867 0.696 1.00 39.56 1138 SER A O 1
ATOM 9078 N N . HIS A 1 1139 ? 26.492 29.955 -1.329 1.00 45.66 1139 HIS A N 1
ATOM 9079 C CA . HIS A 1 1139 ? 27.326 28.811 -0.924 1.00 45.66 1139 HIS A CA 1
ATOM 9080 C C . HIS A 1 1139 ? 28.791 28.922 -1.371 1.00 45.66 1139 HIS A C 1
ATOM 9082 O O . HIS A 1 1139 ? 29.260 28.192 -2.246 1.00 45.66 1139 HIS A O 1
ATOM 9088 N N . VAL A 1 1140 ? 29.566 29.776 -0.695 1.00 48.56 1140 VAL A N 1
ATOM 9089 C CA . VAL A 1 1140 ? 31.037 29.777 -0.793 1.00 48.56 1140 VAL A CA 1
ATOM 9090 C C . VAL A 1 1140 ? 31.633 29.174 0.484 1.00 48.56 1140 VAL A C 1
ATOM 9092 O O . VAL A 1 1140 ? 31.735 29.838 1.515 1.00 48.56 1140 VAL A O 1
ATOM 9095 N N . LYS A 1 1141 ? 32.057 27.902 0.433 1.00 48.41 1141 LYS A N 1
ATOM 9096 C CA . LYS A 1 1141 ? 32.818 27.267 1.529 1.00 48.41 1141 LYS A CA 1
ATOM 9097 C C . LYS A 1 1141 ? 34.120 28.033 1.739 1.00 48.41 1141 LYS A C 1
ATOM 9099 O O . LYS A 1 1141 ? 34.914 28.115 0.813 1.00 48.41 1141 LYS A O 1
ATOM 9104 N N . LYS A 1 1142 ? 34.387 28.560 2.935 1.00 58.41 1142 LYS A N 1
ATOM 9105 C CA . LYS A 1 1142 ? 35.677 29.198 3.245 1.00 58.41 1142 LYS A CA 1
ATOM 9106 C C . LYS A 1 1142 ? 36.657 28.178 3.842 1.00 58.41 1142 LYS A C 1
ATOM 9108 O O . LYS A 1 1142 ? 36.263 27.326 4.630 1.00 58.41 1142 LYS A O 1
ATOM 9113 N N . LYS A 1 1143 ? 37.933 28.247 3.454 1.00 51.34 1143 LYS A N 1
ATOM 9114 C CA . LYS A 1 1143 ? 39.044 27.453 4.002 1.00 51.34 1143 LYS A CA 1
ATOM 9115 C C . LYS A 1 1143 ? 40.020 28.378 4.716 1.00 51.34 1143 LYS A C 1
ATOM 9117 O O . LYS A 1 1143 ? 40.328 29.470 4.240 1.00 51.34 1143 LYS A O 1
ATOM 9122 N N . TRP A 1 1144 ? 40.529 27.916 5.851 1.00 64.94 1144 TRP A N 1
ATOM 9123 C CA . TRP A 1 1144 ? 41.522 28.636 6.635 1.00 64.94 1144 TRP A CA 1
ATOM 9124 C C . TRP A 1 1144 ? 42.878 28.665 5.917 1.00 64.94 1144 TRP A C 1
ATOM 9126 O O . TRP A 1 1144 ? 43.520 27.628 5.729 1.00 64.94 1144 TRP A O 1
ATOM 9136 N N . ASP A 1 1145 ? 43.329 29.854 5.520 1.00 65.94 1145 ASP A N 1
ATOM 9137 C CA . ASP A 1 1145 ? 44.662 30.054 4.950 1.00 65.94 1145 ASP A CA 1
ATOM 9138 C C . ASP A 1 1145 ? 45.663 30.351 6.083 1.00 65.94 1145 ASP A C 1
ATOM 9140 O O . ASP A 1 1145 ? 45.706 31.462 6.622 1.00 65.94 1145 ASP A O 1
ATOM 9144 N N . ARG A 1 1146 ? 46.491 29.357 6.447 1.00 50.38 1146 ARG A N 1
ATOM 9145 C CA . ARG A 1 1146 ? 47.454 29.433 7.569 1.00 50.38 1146 ARG A CA 1
ATOM 9146 C C . ARG A 1 1146 ? 48.484 30.564 7.421 1.00 50.38 1146 ARG A C 1
ATOM 9148 O O . ARG A 1 1146 ? 49.007 31.018 8.435 1.00 50.38 1146 ARG A O 1
ATOM 9155 N N . LYS A 1 1147 ? 48.756 31.057 6.201 1.00 51.97 1147 LYS A N 1
ATOM 9156 C CA . LYS A 1 1147 ? 49.670 32.197 5.971 1.00 51.97 1147 LYS A CA 1
ATOM 9157 C C . LYS A 1 1147 ? 48.984 33.551 6.144 1.00 51.97 1147 LYS A C 1
ATOM 9159 O O . LYS A 1 1147 ? 49.628 34.504 6.576 1.00 51.97 1147 LYS A O 1
ATOM 9164 N N . LYS A 1 1148 ? 47.697 33.651 5.800 1.00 51.44 1148 LYS A N 1
ATOM 9165 C CA . LYS A 1 1148 ? 46.916 34.897 5.907 1.00 51.44 1148 LYS A CA 1
ATOM 9166 C C . LYS A 1 1148 ? 46.126 35.010 7.212 1.00 51.44 1148 LYS A C 1
ATOM 9168 O O . LYS A 1 1148 ? 45.599 36.086 7.475 1.00 51.44 1148 LYS A O 1
ATOM 9173 N N . LYS A 1 1149 ? 46.058 33.926 7.997 1.00 57.66 1149 LYS A N 1
ATOM 9174 C CA . LYS A 1 1149 ? 45.313 33.807 9.263 1.00 57.66 1149 LYS A CA 1
ATOM 9175 C C . LYS A 1 1149 ? 43.871 34.331 9.152 1.00 57.66 1149 LYS A C 1
ATOM 9177 O O . LYS A 1 1149 ? 43.397 35.044 10.027 1.00 57.66 1149 LYS A O 1
ATOM 9182 N N . LYS A 1 1150 ? 43.196 34.018 8.040 1.00 61.47 1150 LYS A N 1
ATOM 9183 C CA . LYS A 1 1150 ? 41.770 34.304 7.828 1.00 61.47 1150 LYS A CA 1
ATOM 9184 C C . LYS A 1 1150 ? 41.118 33.246 6.940 1.00 61.47 1150 LYS A C 1
ATOM 9186 O O . LYS A 1 1150 ? 41.797 32.602 6.137 1.00 61.47 1150 LYS A O 1
ATOM 9191 N N . MET A 1 1151 ? 39.802 33.095 7.073 1.00 50.44 1151 MET A N 1
ATOM 9192 C CA . MET A 1 1151 ? 38.962 32.249 6.221 1.00 50.44 1151 MET A CA 1
ATOM 9193 C C . MET A 1 1151 ? 38.843 32.867 4.818 1.00 50.44 1151 MET A C 1
ATOM 9195 O O . MET A 1 1151 ? 38.339 33.980 4.666 1.00 50.44 1151 MET A O 1
ATOM 9199 N N . VAL A 1 1152 ? 39.315 32.165 3.785 1.00 60.19 1152 VAL A N 1
ATOM 9200 C CA . VAL A 1 1152 ? 39.233 32.596 2.376 1.00 60.19 1152 VAL A CA 1
ATOM 9201 C C . VAL A 1 1152 ? 38.241 31.697 1.643 1.00 60.19 1152 VAL A C 1
ATOM 9203 O O . VAL A 1 1152 ? 38.270 30.485 1.837 1.00 60.19 1152 VAL A O 1
ATOM 9206 N N . GLY A 1 1153 ? 37.357 32.266 0.820 1.00 56.12 1153 GLY A N 1
ATOM 9207 C CA . GLY A 1 1153 ? 36.420 31.491 0.001 1.00 56.12 1153 GLY A CA 1
ATOM 9208 C C . GLY A 1 1153 ? 37.146 30.504 -0.914 1.00 56.12 1153 GLY A C 1
ATOM 9209 O O . GLY A 1 1153 ? 38.089 30.876 -1.606 1.00 56.12 1153 GLY A O 1
ATOM 9210 N N . VAL A 1 1154 ? 36.730 29.242 -0.880 1.00 55.19 1154 VAL A N 1
ATOM 9211 C CA . VAL A 1 1154 ? 37.135 28.195 -1.815 1.00 55.19 1154 VAL A CA 1
ATOM 9212 C C . VAL A 1 1154 ? 36.156 28.259 -2.975 1.00 55.19 1154 VAL A C 1
ATOM 9214 O O . VAL A 1 1154 ? 34.995 27.872 -2.829 1.00 55.19 1154 VAL A O 1
ATOM 9217 N N . GLU A 1 1155 ? 36.609 28.740 -4.128 1.00 53.72 1155 GLU A N 1
ATOM 9218 C CA . GLU A 1 1155 ? 35.886 28.488 -5.370 1.00 53.72 1155 GLU A CA 1
ATOM 9219 C C . GLU A 1 1155 ? 35.788 26.980 -5.571 1.00 53.72 1155 GLU A C 1
ATOM 9221 O O . GLU A 1 1155 ? 36.776 26.252 -5.466 1.00 53.72 1155 GLU A O 1
ATOM 9226 N N . ASN A 1 1156 ? 34.570 26.498 -5.786 1.00 48.91 1156 ASN A N 1
ATOM 9227 C CA . ASN A 1 1156 ? 34.287 25.080 -5.888 1.00 48.91 1156 ASN A CA 1
ATOM 9228 C C . ASN A 1 1156 ? 34.852 24.585 -7.238 1.00 48.91 1156 ASN A C 1
ATOM 9230 O O . ASN A 1 1156 ? 34.254 24.892 -8.269 1.00 48.91 1156 ASN A O 1
ATOM 9234 N N . PRO A 1 1157 ? 35.935 23.775 -7.299 1.00 51.88 1157 PRO A N 1
ATOM 9235 C CA . PRO A 1 1157 ? 36.543 23.330 -8.570 1.00 51.88 1157 PRO A CA 1
ATOM 9236 C C . PRO A 1 1157 ? 35.651 22.356 -9.376 1.00 51.88 1157 PRO A C 1
ATOM 9238 O O . PRO A 1 1157 ? 36.072 21.773 -10.382 1.00 51.88 1157 PRO A O 1
ATOM 9241 N N . ARG A 1 1158 ? 34.426 22.153 -8.874 1.00 50.50 1158 ARG A N 1
ATOM 9242 C CA . ARG A 1 1158 ? 33.372 21.227 -9.290 1.00 50.50 1158 ARG A CA 1
ATOM 9243 C C . ARG A 1 1158 ? 32.110 21.949 -9.786 1.00 50.50 1158 ARG A C 1
ATOM 9245 O O . ARG A 1 1158 ? 31.164 21.274 -10.174 1.00 50.50 1158 ARG A O 1
ATOM 9252 N N . LYS A 1 1159 ? 32.060 23.289 -9.745 1.00 44.88 1159 LYS A N 1
ATOM 9253 C CA . LYS A 1 1159 ? 30.932 24.051 -10.302 1.00 44.88 1159 LYS A CA 1
ATOM 9254 C C . LYS A 1 1159 ? 30.941 23.863 -11.823 1.00 44.88 1159 LYS A C 1
ATOM 9256 O O . LYS A 1 1159 ? 31.972 24.080 -12.453 1.00 44.88 1159 LYS A O 1
ATOM 9261 N N . GLY A 1 1160 ? 29.830 23.378 -12.374 1.00 52.09 1160 GLY A N 1
ATOM 9262 C CA . GLY A 1 1160 ? 29.726 23.050 -13.794 1.00 52.09 1160 GLY A CA 1
ATOM 9263 C C . GLY A 1 1160 ? 30.512 21.804 -14.205 1.00 52.09 1160 GLY A C 1
ATOM 9264 O O . GLY A 1 1160 ? 31.071 21.808 -15.292 1.00 52.09 1160 GLY A O 1
ATOM 9265 N N . LYS A 1 1161 ? 30.602 20.761 -13.362 1.00 57.59 1161 LYS A N 1
ATOM 9266 C CA . LYS A 1 1161 ? 31.134 19.445 -13.759 1.00 57.59 1161 LYS A CA 1
ATOM 9267 C C . LYS A 1 1161 ? 30.204 18.298 -13.343 1.00 57.59 1161 LYS A C 1
ATOM 9269 O O . LYS A 1 1161 ? 29.822 18.215 -12.179 1.00 57.59 1161 LYS A O 1
ATOM 9274 N N . ILE A 1 1162 ? 29.890 17.396 -14.269 1.00 50.94 1162 ILE A N 1
ATOM 9275 C CA . ILE A 1 1162 ? 29.084 16.184 -14.084 1.00 50.94 1162 ILE A CA 1
ATOM 9276 C C . ILE A 1 1162 ? 30.020 14.980 -13.910 1.00 50.94 1162 ILE A C 1
ATOM 9278 O O . ILE A 1 1162 ? 31.097 14.902 -14.507 1.00 50.94 1162 ILE A O 1
ATOM 9282 N N . LYS A 1 1163 ? 29.634 14.041 -13.043 1.00 41.94 1163 LYS A N 1
ATOM 9283 C CA . LYS A 1 1163 ? 30.395 12.818 -12.780 1.00 41.94 1163 LYS A CA 1
ATOM 9284 C C . LYS A 1 1163 ? 29.966 11.723 -13.759 1.00 41.94 1163 LYS A C 1
ATOM 9286 O O . LYS A 1 1163 ? 28.791 11.394 -13.836 1.00 41.94 1163 LYS A O 1
ATOM 9291 N N . THR A 1 1164 ? 30.923 11.159 -14.483 1.00 47.72 1164 THR A N 1
ATOM 9292 C CA . THR A 1 1164 ? 30.700 10.059 -15.436 1.00 47.72 1164 THR A CA 1
ATOM 9293 C C . THR A 1 1164 ? 30.534 8.702 -14.758 1.00 47.72 1164 THR A C 1
ATOM 9295 O O . THR A 1 1164 ? 30.912 8.526 -13.598 1.00 47.72 1164 THR A O 1
ATOM 9298 N N . GLU A 1 1165 ? 30.044 7.716 -15.517 1.00 38.75 1165 GLU A N 1
ATOM 9299 C CA . GLU A 1 1165 ? 29.906 6.303 -15.120 1.00 38.75 1165 GLU A CA 1
ATOM 9300 C C . GLU A 1 1165 ? 31.229 5.671 -14.630 1.00 38.75 1165 GLU A C 1
ATOM 9302 O O . GLU A 1 1165 ? 31.210 4.764 -13.803 1.00 38.75 1165 GLU A O 1
ATOM 9307 N N . SER A 1 1166 ? 32.388 6.182 -15.070 1.00 36.12 1166 SER A N 1
ATOM 9308 C CA . SER A 1 1166 ? 33.720 5.753 -14.609 1.00 36.12 1166 SER A CA 1
ATOM 9309 C C . SER A 1 1166 ? 34.216 6.486 -13.353 1.00 36.12 1166 SER A C 1
ATOM 9311 O O . SER A 1 1166 ? 35.285 6.180 -12.830 1.00 36.12 1166 SER A O 1
ATOM 9313 N N . GLY A 1 1167 ? 33.458 7.465 -12.851 1.00 39.62 1167 GLY A N 1
ATOM 9314 C CA . GLY A 1 1167 ? 33.795 8.260 -11.671 1.00 39.62 1167 GLY A CA 1
ATOM 9315 C C . GLY A 1 1167 ? 34.612 9.530 -11.936 1.00 39.62 1167 GLY A C 1
ATOM 9316 O O . GLY A 1 1167 ? 34.906 10.250 -10.978 1.00 39.62 1167 GLY A O 1
ATOM 9317 N N . ALA A 1 1168 ? 34.935 9.837 -13.197 1.00 38.19 1168 ALA A N 1
ATOM 9318 C CA . ALA A 1 1168 ? 35.666 11.039 -13.604 1.00 38.19 1168 ALA A CA 1
ATOM 9319 C C . ALA A 1 1168 ? 34.741 12.263 -13.771 1.00 38.19 1168 ALA A C 1
ATOM 9321 O O . ALA A 1 1168 ? 33.582 12.122 -14.162 1.00 38.19 1168 ALA A O 1
ATOM 9322 N N . TRP A 1 1169 ? 35.253 13.465 -13.491 1.00 44.69 1169 TRP A N 1
ATOM 9323 C CA . TRP A 1 1169 ? 34.504 14.729 -13.559 1.00 44.69 1169 TRP A CA 1
ATOM 9324 C C . TRP A 1 1169 ? 34.718 15.430 -14.910 1.00 44.69 1169 TRP A C 1
ATOM 9326 O O . TRP A 1 1169 ? 35.855 15.752 -15.248 1.00 44.69 1169 TRP A O 1
ATOM 9336 N N . ILE A 1 1170 ? 33.641 15.704 -15.647 1.00 47.75 1170 ILE A N 1
ATOM 9337 C CA . ILE A 1 1170 ? 33.635 16.368 -16.969 1.00 47.75 1170 ILE A CA 1
ATOM 9338 C C . ILE A 1 1170 ? 32.805 17.660 -16.878 1.00 47.75 1170 ILE A C 1
ATOM 9340 O O . ILE A 1 1170 ? 31.895 17.680 -16.060 1.00 47.75 1170 ILE A O 1
ATOM 9344 N N . PRO A 1 1171 ? 33.087 18.740 -17.634 1.00 45.09 1171 PRO A N 1
ATOM 9345 C CA . PRO A 1 1171 ? 32.248 19.946 -17.675 1.00 45.09 1171 PRO A CA 1
ATOM 9346 C C . PRO A 1 1171 ? 30.744 19.676 -17.897 1.00 45.09 1171 PRO A C 1
ATOM 9348 O O . PRO A 1 1171 ? 30.371 18.692 -18.523 1.00 45.09 1171 PRO A O 1
ATOM 9351 N N . ALA A 1 1172 ? 29.879 20.539 -17.354 1.00 48.72 1172 ALA A N 1
ATOM 9352 C CA . ALA A 1 1172 ? 28.417 20.429 -17.409 1.00 48.72 1172 ALA A CA 1
ATOM 9353 C C . ALA A 1 1172 ? 27.851 20.706 -18.808 1.00 48.72 1172 ALA A C 1
ATOM 9355 O O . ALA A 1 1172 ? 26.782 20.212 -19.150 1.00 48.72 1172 ALA A O 1
ATOM 9356 N N . THR A 1 1173 ? 28.592 21.436 -19.637 1.00 57.00 1173 THR A N 1
ATOM 9357 C CA . THR A 1 1173 ? 28.410 21.431 -21.084 1.00 57.00 1173 THR A CA 1
ATOM 9358 C C . THR A 1 1173 ? 29.071 20.175 -21.647 1.00 57.00 1173 THR A C 1
ATOM 9360 O O . THR A 1 1173 ? 30.294 20.057 -21.646 1.00 57.00 1173 THR A O 1
ATOM 9363 N N . TYR A 1 1174 ? 28.260 19.235 -22.142 1.00 57.47 1174 TYR A N 1
ATOM 9364 C CA . TYR A 1 1174 ? 28.723 18.013 -22.819 1.00 57.47 1174 TYR A CA 1
ATOM 9365 C C . TYR A 1 1174 ? 29.553 18.283 -24.090 1.00 57.47 1174 TYR A C 1
ATOM 9367 O O . TYR A 1 1174 ? 30.152 17.354 -24.614 1.00 57.47 1174 TYR A O 1
ATOM 9375 N N . LYS A 1 1175 ? 29.588 19.528 -24.584 1.00 60.69 1175 LYS A N 1
ATOM 9376 C CA . LYS A 1 1175 ? 30.361 19.955 -25.753 1.00 60.69 1175 LYS A CA 1
ATOM 9377 C C . LYS A 1 1175 ? 31.745 20.433 -25.304 1.00 60.69 1175 LYS A C 1
ATOM 9379 O O . LYS A 1 1175 ? 31.873 21.474 -24.662 1.00 60.69 1175 LYS A O 1
ATOM 9384 N N . SER A 1 1176 ? 32.765 19.633 -25.588 1.00 67.81 1176 SER A N 1
ATOM 9385 C CA . SER A 1 1176 ? 34.178 19.898 -25.293 1.00 67.81 1176 SER A CA 1
ATOM 9386 C C . SER A 1 1176 ? 35.033 20.095 -26.552 1.00 67.81 1176 SER A C 1
ATOM 9388 O O . SER A 1 1176 ? 36.259 20.107 -26.448 1.00 67.81 1176 SER A O 1
ATOM 9390 N N . ASP A 1 1177 ? 34.388 20.246 -27.719 1.00 73.06 1177 ASP A N 1
ATOM 9391 C CA . ASP A 1 1177 ? 34.971 20.444 -29.058 1.00 73.06 1177 ASP A CA 1
ATOM 9392 C C . ASP A 1 1177 ? 36.065 19.424 -29.433 1.00 73.06 1177 ASP A C 1
ATOM 9394 O O . ASP A 1 1177 ? 36.898 19.657 -30.314 1.00 73.06 1177 ASP A O 1
ATOM 9398 N N . ARG A 1 1178 ? 36.064 18.243 -28.797 1.00 78.25 1178 ARG A N 1
ATOM 9399 C CA . ARG A 1 1178 ? 37.062 17.193 -29.061 1.00 78.25 1178 ARG A CA 1
ATOM 9400 C C . ARG A 1 1178 ? 36.893 16.592 -30.439 1.00 78.25 1178 ARG A C 1
ATOM 9402 O O . ARG A 1 1178 ? 37.883 16.218 -31.058 1.00 78.25 1178 ARG A O 1
ATOM 9409 N N . TYR A 1 1179 ? 35.656 16.499 -30.914 1.00 79.62 1179 TYR A N 1
ATOM 9410 C CA . TYR A 1 1179 ? 35.384 16.022 -32.261 1.00 79.62 1179 TYR A CA 1
ATOM 9411 C C . TYR A 1 1179 ? 35.928 16.982 -33.329 1.00 79.62 1179 TYR A C 1
ATOM 9413 O O . TYR A 1 1179 ? 36.509 16.522 -34.307 1.00 79.62 1179 TYR A O 1
ATOM 9421 N N . ALA A 1 1180 ? 35.833 18.301 -33.119 1.00 79.31 1180 ALA A N 1
ATOM 9422 C CA . ALA A 1 1180 ? 36.418 19.293 -34.023 1.00 79.31 1180 ALA A CA 1
ATOM 9423 C C . ALA A 1 1180 ? 37.952 19.173 -34.071 1.00 79.31 1180 ALA A C 1
ATOM 9425 O O . ALA A 1 1180 ? 38.524 19.080 -35.154 1.00 79.31 1180 ALA A O 1
ATOM 9426 N N . GLN A 1 1181 ? 38.601 19.051 -32.908 1.00 81.25 1181 GLN A N 1
ATOM 9427 C CA . GLN A 1 1181 ? 40.052 18.835 -32.813 1.00 81.25 1181 GLN A CA 1
ATOM 9428 C C . GLN A 1 1181 ? 40.495 17.510 -33.442 1.00 81.25 1181 GLN A C 1
ATOM 9430 O O . GLN A 1 1181 ? 41.528 17.451 -34.104 1.00 81.25 1181 GLN A O 1
ATOM 9435 N N . TRP A 1 1182 ? 39.731 16.434 -33.235 1.00 84.38 1182 TRP A N 1
ATOM 9436 C CA . TRP A 1 1182 ? 39.989 15.147 -33.873 1.00 84.38 1182 TRP A CA 1
ATOM 9437 C C . TRP A 1 1182 ? 39.845 15.267 -35.393 1.00 84.38 1182 TRP A C 1
ATOM 9439 O O . TRP A 1 1182 ? 40.772 14.916 -36.105 1.00 84.38 1182 TRP A O 1
ATOM 9449 N N . LYS A 1 1183 ? 38.765 15.880 -35.894 1.00 81.00 1183 LYS A N 1
ATOM 9450 C CA . LYS A 1 1183 ? 38.529 16.103 -37.328 1.00 81.00 1183 LYS A CA 1
ATOM 9451 C C . LYS A 1 1183 ? 39.638 16.932 -37.983 1.00 81.00 1183 LYS A C 1
ATOM 9453 O O . LYS A 1 1183 ? 40.010 16.638 -39.114 1.00 81.00 1183 LYS A O 1
ATOM 9458 N N . GLU A 1 1184 ? 40.175 17.939 -37.295 1.00 77.56 1184 GLU A N 1
ATOM 9459 C CA . GLU A 1 1184 ? 41.343 18.700 -37.757 1.00 77.56 1184 GLU A CA 1
ATOM 9460 C C . GLU A 1 1184 ? 42.611 17.836 -37.798 1.00 77.56 1184 GLU A C 1
ATOM 9462 O O . GLU A 1 1184 ? 43.283 17.809 -38.826 1.00 77.56 1184 GLU A O 1
ATOM 9467 N N . LYS A 1 1185 ? 42.887 17.056 -36.741 1.00 76.25 1185 LYS A N 1
ATOM 9468 C CA . LYS A 1 1185 ? 44.030 16.124 -36.687 1.00 76.25 1185 LYS A CA 1
ATOM 9469 C C . LYS A 1 1185 ? 43.960 15.025 -37.751 1.00 76.25 1185 LYS A C 1
ATOM 9471 O O . LYS A 1 1185 ? 44.983 14.676 -38.332 1.00 76.25 1185 LYS A O 1
ATOM 9476 N N . THR A 1 1186 ? 42.774 14.476 -38.013 1.00 70.19 1186 THR A N 1
ATOM 9477 C CA . THR A 1 1186 ? 42.568 13.421 -39.017 1.00 70.19 1186 THR A CA 1
ATOM 9478 C C . THR A 1 1186 ? 42.608 13.988 -40.439 1.00 70.19 1186 THR A C 1
ATOM 9480 O O . THR A 1 1186 ? 43.087 13.311 -41.340 1.00 70.19 1186 THR A O 1
ATOM 9483 N N . LYS A 1 1187 ? 42.189 15.249 -40.650 1.00 59.88 1187 LYS A N 1
ATOM 9484 C CA . LYS A 1 1187 ? 42.350 15.953 -41.937 1.00 59.88 1187 LYS A CA 1
ATOM 9485 C C . LYS A 1 1187 ? 43.805 16.290 -42.265 1.00 59.88 1187 LYS A C 1
ATOM 9487 O O . LYS A 1 1187 ? 44.167 16.259 -43.432 1.00 59.88 1187 LYS A O 1
ATOM 9492 N N . THR A 1 1188 ? 44.650 16.567 -41.271 1.00 42.47 1188 THR A N 1
ATOM 9493 C CA . THR A 1 1188 ? 46.094 16.782 -41.493 1.00 42.47 1188 THR A CA 1
ATOM 9494 C C . THR A 1 1188 ? 46.878 15.509 -41.846 1.00 42.47 1188 THR A C 1
ATOM 9496 O O . THR A 1 1188 ? 48.079 15.599 -42.067 1.00 42.47 1188 THR A O 1
ATOM 9499 N N . GLY A 1 1189 ? 46.228 14.340 -41.907 1.00 39.19 1189 GLY A N 1
ATOM 9500 C CA . GLY A 1 1189 ? 46.849 13.057 -42.261 1.00 39.19 1189 GLY A CA 1
ATOM 9501 C C . GLY A 1 1189 ? 46.279 12.391 -43.518 1.00 39.19 1189 GLY A C 1
ATOM 9502 O O . GLY A 1 1189 ? 46.479 11.195 -43.681 1.00 39.19 1189 GLY A O 1
ATOM 9503 N N . ALA A 1 1190 ? 45.538 13.123 -44.358 1.00 35.66 1190 ALA A N 1
ATOM 9504 C CA . ALA A 1 1190 ? 44.861 12.588 -45.547 1.00 35.66 1190 ALA A CA 1
ATOM 9505 C C . ALA A 1 1190 ? 45.221 13.353 -46.837 1.00 35.66 1190 ALA A C 1
ATOM 9507 O O . ALA A 1 1190 ? 44.361 13.583 -47.681 1.00 35.66 1190 ALA A O 1
ATOM 9508 N N . ASN A 1 1191 ? 46.485 13.762 -46.957 1.00 32.00 1191 ASN A N 1
ATOM 9509 C CA . ASN A 1 1191 ? 47.116 14.064 -48.239 1.00 32.00 1191 ASN A CA 1
ATOM 9510 C C . ASN A 1 1191 ? 48.267 13.073 -48.392 1.00 32.00 1191 ASN A C 1
ATOM 9512 O O . ASN A 1 1191 ? 49.393 13.413 -48.059 1.00 32.00 1191 ASN A O 1
ATOM 9516 N N . ASP A 1 1192 ? 47.944 11.843 -48.766 1.00 41.22 1192 ASP A N 1
ATOM 9517 C CA . ASP A 1 1192 ? 48.807 11.016 -49.601 1.00 41.22 1192 ASP A CA 1
ATOM 9518 C C . ASP A 1 1192 ? 47.947 9.901 -50.213 1.00 41.22 1192 ASP A C 1
ATOM 9520 O O . ASP A 1 1192 ? 47.109 9.300 -49.536 1.00 41.22 1192 ASP A O 1
ATOM 9524 N N . ASP A 1 1193 ? 48.192 9.711 -51.509 1.00 36.19 1193 ASP A N 1
ATOM 9525 C CA . ASP A 1 1193 ? 47.813 8.609 -52.396 1.00 36.19 1193 ASP A CA 1
ATOM 9526 C C . ASP A 1 1193 ? 46.440 8.672 -53.099 1.00 36.19 1193 ASP A C 1
ATOM 9528 O O . ASP A 1 1193 ? 45.417 8.305 -52.522 1.00 36.19 1193 ASP A O 1
ATOM 9532 N N . ASP A 1 1194 ? 46.445 9.060 -54.392 1.00 34.53 1194 ASP A N 1
ATOM 9533 C CA . ASP A 1 1194 ? 45.981 8.158 -55.472 1.00 34.53 1194 ASP A CA 1
ATOM 9534 C C . ASP A 1 1194 ? 46.309 8.618 -56.922 1.00 34.53 1194 ASP A C 1
ATOM 9536 O O . ASP A 1 1194 ? 46.006 9.753 -57.279 1.00 34.53 1194 ASP A O 1
ATOM 9540 N N . TYR A 1 1195 ? 46.862 7.675 -57.716 1.00 32.25 1195 TYR A N 1
ATOM 9541 C CA . TYR A 1 1195 ? 46.996 7.504 -59.195 1.00 32.25 1195 TYR A CA 1
ATOM 9542 C C . TYR A 1 1195 ? 47.376 8.704 -60.106 1.00 32.25 1195 TYR A C 1
ATOM 9544 O O . TYR A 1 1195 ? 46.787 9.769 -60.023 1.00 32.25 1195 TYR A O 1
ATOM 9552 N N . GLY A 1 1196 ? 48.248 8.635 -61.120 1.00 26.95 1196 GLY A N 1
ATOM 9553 C CA . GLY A 1 1196 ? 49.016 7.588 -61.797 1.00 26.95 1196 GLY A CA 1
ATOM 9554 C C . GLY A 1 1196 ? 49.513 8.150 -63.155 1.00 26.95 1196 GLY A C 1
ATOM 9555 O O . GLY A 1 1196 ? 48.850 9.008 -63.728 1.00 26.95 1196 GLY A O 1
ATOM 9556 N N . ASP A 1 1197 ? 50.638 7.616 -63.639 1.00 26.86 1197 ASP A N 1
ATOM 9557 C CA . ASP A 1 1197 ? 51.113 7.570 -65.039 1.00 26.86 1197 ASP A CA 1
ATOM 9558 C C . ASP A 1 1197 ? 52.125 8.605 -65.614 1.00 26.86 1197 ASP A C 1
ATOM 9560 O O . ASP A 1 1197 ? 51.958 9.817 -65.540 1.00 26.86 1197 ASP A O 1
ATOM 9564 N N . GLU A 1 1198 ? 53.181 8.001 -66.181 1.00 25.88 1198 GLU A N 1
ATOM 9565 C CA . GLU A 1 1198 ? 54.194 8.371 -67.191 1.00 25.88 1198 GLU A CA 1
ATOM 9566 C C . GLU A 1 1198 ? 54.856 9.771 -67.319 1.00 25.88 1198 GLU A C 1
ATOM 9568 O O . GLU A 1 1198 ? 54.237 10.780 -67.635 1.00 25.88 1198 GLU A O 1
ATOM 9573 N N . GLY A 1 1199 ? 56.205 9.754 -67.321 1.00 25.67 1199 GLY A N 1
ATOM 9574 C CA . GLY A 1 1199 ? 56.987 10.416 -68.382 1.00 25.67 1199 GLY A CA 1
ATOM 9575 C C . GLY A 1 1199 ? 57.919 11.589 -68.022 1.00 25.67 1199 GLY A C 1
ATOM 9576 O O . GLY A 1 1199 ? 57.480 12.708 -67.799 1.00 25.67 1199 GLY A O 1
ATOM 9577 N N . SER A 1 1200 ? 59.228 11.347 -68.193 1.00 26.73 1200 SER A N 1
ATOM 9578 C CA . SER A 1 1200 ? 60.342 12.295 -68.455 1.00 26.73 1200 SER A CA 1
ATOM 9579 C C . SER A 1 1200 ? 60.982 13.113 -67.306 1.00 26.73 1200 SER A C 1
ATOM 9581 O O . SER A 1 1200 ? 60.385 13.969 -66.666 1.00 26.73 1200 SER A O 1
ATOM 9583 N N . ALA A 1 1201 ? 62.275 12.835 -67.101 1.00 24.16 1201 ALA A N 1
ATOM 9584 C CA . ALA A 1 1201 ? 63.265 13.562 -66.291 1.00 24.16 1201 ALA A CA 1
ATOM 9585 C C . ALA A 1 1201 ? 63.882 14.749 -67.087 1.00 24.16 1201 ALA A C 1
ATOM 9587 O O . ALA A 1 1201 ? 63.515 14.900 -68.253 1.00 24.16 1201 ALA A O 1
ATOM 9588 N N . PRO A 1 1202 ? 64.960 15.448 -66.644 1.00 48.75 1202 PRO A N 1
ATOM 9589 C CA . PRO A 1 1202 ? 65.467 15.867 -65.314 1.00 48.75 1202 PRO A CA 1
ATOM 9590 C C . PRO A 1 1202 ? 65.885 17.380 -65.288 1.00 48.75 1202 PRO A C 1
ATOM 9592 O O . PRO A 1 1202 ? 65.675 18.074 -66.273 1.00 48.75 1202 PRO A O 1
ATOM 9595 N N . GLN A 1 1203 ? 66.542 17.837 -64.197 1.00 26.83 1203 GLN A N 1
ATOM 9596 C CA . GLN A 1 1203 ? 67.444 19.021 -63.994 1.00 26.83 1203 GLN A CA 1
ATOM 9597 C C . GLN A 1 1203 ? 66.963 19.939 -62.847 1.00 26.83 1203 GLN A C 1
ATOM 9599 O O . GLN A 1 1203 ? 65.792 20.279 -62.779 1.00 26.83 1203 GLN A O 1
ATOM 9604 N N . ASP A 1 1204 ? 67.757 20.420 -61.887 1.00 26.75 1204 ASP A N 1
ATOM 9605 C CA . ASP A 1 1204 ? 69.187 20.293 -61.601 1.00 26.75 1204 ASP A CA 1
ATOM 9606 C C . ASP A 1 1204 ? 69.441 20.607 -60.102 1.00 26.75 1204 ASP A C 1
ATOM 9608 O O . ASP A 1 1204 ? 68.951 21.588 -59.548 1.00 26.75 1204 ASP A O 1
ATOM 9612 N N . VAL A 1 1205 ? 70.181 19.710 -59.448 1.00 29.03 1205 VAL A N 1
ATOM 9613 C CA . VAL A 1 1205 ? 71.378 19.924 -58.604 1.00 29.03 1205 VAL A CA 1
ATOM 9614 C C . VAL A 1 1205 ? 71.508 21.210 -57.741 1.00 29.03 1205 VAL A C 1
ATOM 9616 O O . VAL A 1 1205 ? 71.869 22.271 -58.237 1.00 29.03 1205 VAL A O 1
ATOM 9619 N N . ASN A 1 1206 ? 71.421 21.074 -56.403 1.00 28.52 1206 ASN A N 1
ATOM 9620 C CA . ASN A 1 1206 ? 72.557 21.175 -55.444 1.00 28.52 1206 ASN A CA 1
ATOM 9621 C C . ASN A 1 1206 ? 72.085 21.229 -53.968 1.00 28.52 1206 ASN A C 1
ATOM 9623 O O . ASN A 1 1206 ? 71.253 22.050 -53.592 1.00 28.52 1206 ASN A O 1
ATOM 9627 N N . GLY A 1 1207 ? 72.645 20.356 -53.115 1.00 29.02 1207 GLY A N 1
ATOM 9628 C CA . GLY A 1 1207 ? 72.425 20.318 -51.653 1.00 29.02 1207 GLY A CA 1
ATOM 9629 C C . GLY A 1 1207 ? 73.210 21.401 -50.887 1.00 29.02 1207 GLY A C 1
ATOM 9630 O O . GLY A 1 1207 ? 73.550 22.424 -51.468 1.00 29.02 1207 GLY A O 1
ATOM 9631 N N . PRO A 1 1208 ? 73.619 21.205 -49.615 1.00 42.84 1208 PRO A N 1
ATOM 9632 C CA . PRO A 1 1208 ? 73.115 20.342 -48.550 1.00 42.84 1208 PRO A CA 1
ATOM 9633 C C . PRO A 1 1208 ? 72.652 21.163 -47.318 1.00 42.84 1208 PRO A C 1
ATOM 9635 O O . PRO A 1 1208 ? 72.870 22.368 -47.194 1.00 42.84 1208 PRO A O 1
ATOM 9638 N N . ARG A 1 1209 ? 72.053 20.482 -46.334 1.00 50.06 1209 ARG A N 1
ATOM 9639 C CA . ARG A 1 1209 ? 71.768 21.040 -45.000 1.00 50.06 1209 ARG A CA 1
ATOM 9640 C C . ARG A 1 1209 ? 73.016 21.691 -44.382 1.00 50.06 1209 ARG A C 1
ATOM 9642 O O . ARG A 1 1209 ? 74.013 21.008 -44.155 1.00 50.06 1209 ARG A O 1
ATOM 9649 N N . ARG A 1 1210 ? 72.912 22.959 -43.966 1.00 33.56 1210 ARG A N 1
ATOM 9650 C CA . ARG A 1 1210 ? 73.767 23.545 -42.920 1.00 33.56 1210 ARG A CA 1
ATOM 9651 C C . ARG A 1 1210 ? 72.953 24.353 -41.915 1.00 33.56 1210 ARG A C 1
ATOM 9653 O O . ARG A 1 1210 ? 72.181 25.244 -42.255 1.00 33.56 1210 ARG A O 1
ATOM 9660 N N . HIS A 1 1211 ? 73.165 23.997 -40.653 1.00 52.31 1211 HIS A N 1
ATOM 9661 C CA . HIS A 1 1211 ? 72.715 24.689 -39.458 1.00 52.31 1211 HIS A CA 1
ATOM 9662 C C . HIS A 1 1211 ? 73.149 26.159 -39.465 1.00 52.31 1211 HIS A C 1
ATOM 9664 O O . HIS A 1 1211 ? 74.341 26.446 -39.394 1.00 52.31 1211 HIS A O 1
ATOM 9670 N N . THR A 1 1212 ? 72.195 27.088 -39.444 1.00 49.69 1212 THR A N 1
ATOM 9671 C CA . THR A 1 1212 ? 72.468 28.489 -39.101 1.00 49.69 1212 THR A CA 1
ATOM 9672 C C . THR A 1 1212 ? 71.674 28.906 -37.866 1.00 49.69 121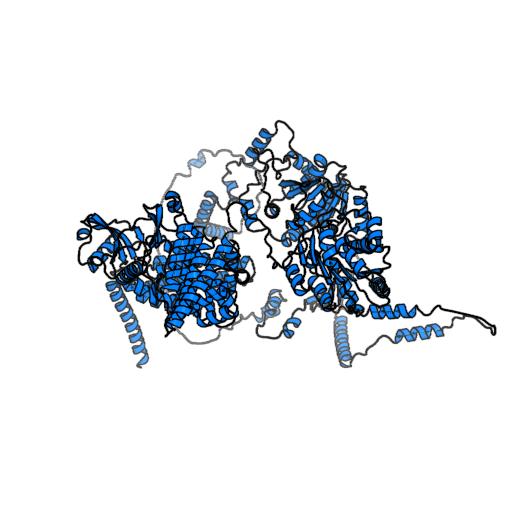2 THR A C 1
ATOM 9674 O O . THR A 1 1212 ? 70.532 28.501 -37.637 1.00 49.69 1212 THR A O 1
ATOM 9677 N N . HIS A 1 1213 ? 72.314 29.739 -37.044 1.00 48.38 1213 HIS A N 1
ATOM 9678 C CA . HIS A 1 1213 ? 71.798 30.328 -35.804 1.00 48.38 1213 HIS A CA 1
ATOM 9679 C C . HIS A 1 1213 ? 70.478 31.113 -36.004 1.00 48.38 1213 HIS A C 1
ATOM 9681 O O . HIS A 1 1213 ? 69.716 31.306 -35.057 1.00 48.38 1213 HIS A O 1
ATOM 9687 N N . TRP A 1 1214 ? 70.154 31.485 -37.247 1.00 46.94 1214 TRP A N 1
ATOM 9688 C CA . TRP A 1 1214 ? 68.944 32.225 -37.613 1.00 46.94 1214 TRP A CA 1
ATOM 9689 C C . TRP A 1 1214 ? 67.659 31.379 -37.591 1.00 46.94 1214 TRP A C 1
ATOM 9691 O O . TRP A 1 1214 ? 66.599 31.885 -37.221 1.00 46.94 1214 TRP A O 1
ATOM 9701 N N . ALA A 1 1215 ? 67.739 30.073 -37.883 1.00 49.91 1215 ALA A N 1
ATOM 9702 C CA . ALA A 1 1215 ? 66.573 29.181 -37.833 1.00 49.91 1215 ALA A CA 1
ATOM 9703 C C . ALA A 1 1215 ? 66.063 28.970 -36.391 1.00 49.91 1215 ALA A C 1
ATOM 9705 O O . ALA A 1 1215 ? 64.858 28.923 -36.153 1.00 49.91 1215 ALA A O 1
ATOM 9706 N N . LYS A 1 1216 ? 66.973 28.969 -35.403 1.00 49.91 1216 LYS A N 1
ATOM 9707 C CA . LYS A 1 1216 ? 66.634 28.921 -33.968 1.00 49.91 1216 LYS A CA 1
ATOM 9708 C C . LYS A 1 1216 ? 66.077 30.245 -33.425 1.00 49.91 1216 LYS A C 1
ATOM 9710 O O . LYS A 1 1216 ? 65.381 30.231 -32.411 1.00 49.91 1216 LYS A O 1
ATOM 9715 N N . HIS A 1 1217 ? 66.366 31.384 -34.060 1.00 47.16 1217 HIS A N 1
ATOM 9716 C CA . HIS A 1 1217 ? 65.864 32.693 -33.623 1.00 47.16 1217 HIS A CA 1
ATOM 9717 C C . HIS A 1 1217 ? 64.376 32.878 -33.968 1.00 47.16 1217 HIS A C 1
ATOM 9719 O O . HIS A 1 1217 ? 63.584 33.259 -33.105 1.00 47.16 1217 HIS A O 1
ATOM 9725 N N . ASN A 1 1218 ? 63.966 32.497 -35.181 1.00 49.06 1218 ASN A N 1
ATOM 9726 C CA . ASN A 1 1218 ? 62.579 32.654 -35.640 1.00 49.06 1218 ASN A CA 1
ATOM 9727 C C . ASN A 1 1218 ? 61.599 31.692 -34.944 1.00 49.06 1218 ASN A C 1
ATOM 9729 O O . ASN A 1 1218 ? 60.436 32.031 -34.713 1.00 49.06 1218 ASN A O 1
ATOM 9733 N N . GLU A 1 1219 ? 62.072 30.515 -34.534 1.00 49.06 1219 GLU A N 1
ATOM 9734 C CA . GLU A 1 1219 ? 61.297 29.572 -33.721 1.00 49.06 1219 GLU A CA 1
ATOM 9735 C C . GLU A 1 1219 ? 61.081 30.103 -32.286 1.00 49.06 1219 GLU A C 1
ATOM 9737 O O . GLU A 1 1219 ? 60.011 29.939 -31.694 1.00 49.06 1219 GLU A O 1
ATOM 9742 N N . LYS A 1 1220 ? 62.054 30.861 -31.755 1.00 45.03 1220 LYS A N 1
ATOM 9743 C CA . LYS A 1 1220 ? 62.004 31.489 -30.424 1.00 45.03 1220 LYS A CA 1
ATOM 9744 C C . LYS A 1 1220 ? 61.152 32.766 -30.388 1.00 45.03 1220 LYS A C 1
ATOM 9746 O O . LYS A 1 1220 ? 60.536 33.051 -29.360 1.00 45.03 1220 LYS A O 1
ATOM 9751 N N . GLU A 1 1221 ? 61.060 33.509 -31.493 1.00 42.59 1221 GLU A N 1
ATOM 9752 C CA . GLU A 1 1221 ? 60.133 34.644 -31.630 1.00 42.59 1221 GLU A CA 1
ATOM 9753 C C . GLU A 1 1221 ? 58.669 34.202 -31.748 1.00 42.59 1221 GLU A C 1
ATOM 9755 O O . GLU A 1 1221 ? 57.798 34.801 -31.110 1.00 42.59 1221 GLU A O 1
ATOM 9760 N N . LYS A 1 1222 ? 58.384 33.106 -32.468 1.00 41.06 1222 LYS A N 1
ATOM 9761 C CA . LYS A 1 1222 ? 57.023 32.539 -32.538 1.00 41.06 1222 LYS A CA 1
ATOM 9762 C C . LYS A 1 1222 ? 56.531 32.020 -31.181 1.00 41.06 1222 LYS A C 1
ATOM 9764 O O . LYS A 1 1222 ? 55.351 32.167 -30.868 1.00 41.06 1222 LYS A O 1
ATOM 9769 N N . LEU A 1 1223 ? 57.432 31.516 -30.332 1.00 44.25 1223 LEU A N 1
ATOM 9770 C CA . LEU A 1 1223 ? 57.126 31.118 -28.950 1.00 44.25 1223 LEU A CA 1
ATOM 9771 C C . LEU A 1 1223 ? 56.903 32.306 -27.988 1.00 44.25 1223 LEU A C 1
ATOM 9773 O O . LEU A 1 1223 ? 56.231 32.138 -26.972 1.00 44.25 1223 LEU A O 1
ATOM 9777 N N . LYS A 1 1224 ? 57.398 33.515 -28.297 1.00 39.62 1224 LYS A N 1
ATOM 9778 C CA . LYS A 1 1224 ? 57.235 34.715 -27.447 1.00 39.62 1224 LYS A CA 1
ATOM 9779 C C . LYS A 1 1224 ? 55.944 35.512 -27.684 1.00 39.62 1224 LYS A C 1
ATOM 9781 O O . LYS A 1 1224 ? 55.610 36.346 -26.848 1.00 39.62 1224 LYS A O 1
ATOM 9786 N N . LYS A 1 1225 ? 55.184 35.253 -28.755 1.00 38.16 1225 LYS A N 1
ATOM 9787 C CA . LYS A 1 1225 ? 53.938 35.991 -29.074 1.00 38.16 1225 LYS A CA 1
ATOM 9788 C C . LYS A 1 1225 ? 52.649 35.437 -28.443 1.00 38.16 1225 LYS A C 1
ATOM 9790 O O . LYS A 1 1225 ? 51.583 35.992 -28.677 1.00 38.16 1225 LYS A O 1
ATOM 9795 N N . ARG A 1 1226 ? 52.706 34.389 -27.612 1.00 40.06 1226 ARG A N 1
ATOM 9796 C CA . ARG A 1 1226 ? 51.531 33.858 -26.886 1.00 40.06 1226 ARG A CA 1
ATOM 9797 C C . ARG A 1 1226 ? 51.687 33.976 -25.369 1.00 40.06 1226 ARG A C 1
ATOM 9799 O O . ARG A 1 1226 ? 51.750 32.967 -24.680 1.00 40.06 1226 ARG A O 1
ATOM 9806 N N . SER A 1 1227 ? 51.788 35.202 -24.847 1.00 43.41 1227 SER A N 1
ATOM 9807 C CA . SER A 1 1227 ? 51.545 35.517 -23.426 1.00 43.41 1227 SER A CA 1
ATOM 9808 C C . SER A 1 1227 ? 51.683 37.024 -23.169 1.00 43.41 1227 SER A C 1
ATOM 9810 O O . SER A 1 1227 ? 52.803 37.524 -23.076 1.00 43.41 1227 SER A O 1
ATOM 9812 N N . SER A 1 1228 ? 50.568 37.757 -23.072 1.00 35.50 1228 SER A N 1
ATOM 9813 C CA . SER A 1 1228 ? 50.316 38.813 -22.065 1.00 35.50 1228 SER A CA 1
ATOM 9814 C C . SER A 1 1228 ? 49.129 39.696 -22.468 1.00 35.50 1228 SER A C 1
ATOM 9816 O O . SER A 1 1228 ? 49.246 40.534 -23.353 1.00 35.50 1228 SER A O 1
ATOM 9818 N N . ASP A 1 1229 ? 48.007 39.572 -21.757 1.00 40.81 1229 ASP A N 1
ATOM 9819 C CA . ASP A 1 1229 ? 47.069 40.690 -21.635 1.00 40.81 1229 ASP A CA 1
ATOM 9820 C C . ASP A 1 1229 ? 47.621 41.647 -20.568 1.00 40.81 1229 ASP A C 1
ATOM 9822 O O . ASP A 1 1229 ? 47.934 41.248 -19.437 1.00 40.81 1229 ASP A O 1
ATOM 9826 N N . MET A 1 1230 ? 47.812 42.910 -20.949 1.00 45.81 1230 MET A N 1
ATOM 9827 C CA . MET A 1 1230 ? 48.291 43.978 -20.071 1.00 45.81 1230 MET A CA 1
ATOM 9828 C C . MET A 1 1230 ? 47.277 44.298 -18.963 1.00 45.81 1230 MET A C 1
ATOM 9830 O O . MET A 1 1230 ? 46.065 44.267 -19.156 1.00 45.81 1230 MET A O 1
ATOM 9834 N N . LYS A 1 1231 ? 47.790 44.645 -17.779 1.00 58.31 1231 LYS A N 1
ATOM 9835 C CA . LYS A 1 1231 ? 46.990 45.058 -16.618 1.00 58.31 1231 LYS A CA 1
ATOM 9836 C C . LYS A 1 1231 ? 46.657 46.549 -16.691 1.00 58.31 1231 LYS A C 1
ATOM 9838 O O . LYS A 1 1231 ? 47.545 47.356 -16.947 1.00 58.31 1231 LYS A O 1
ATOM 9843 N N . SER A 1 1232 ? 45.408 46.902 -16.390 1.00 58.22 1232 SER A N 1
ATOM 9844 C CA . SER A 1 1232 ? 44.923 48.289 -16.275 1.00 58.22 1232 SER A CA 1
ATOM 9845 C C . SER A 1 1232 ? 45.677 49.095 -15.195 1.00 58.22 1232 SER A C 1
ATOM 9847 O O . SER A 1 1232 ? 46.146 48.529 -14.203 1.00 58.22 1232 SER A O 1
ATOM 9849 N N . MET A 1 1233 ? 45.764 50.421 -15.366 1.00 45.00 1233 MET A N 1
ATOM 9850 C CA . MET A 1 1233 ? 46.429 51.382 -14.465 1.00 45.00 1233 MET A CA 1
ATOM 9851 C C . MET A 1 1233 ? 46.007 51.225 -12.989 1.00 45.00 1233 MET A C 1
ATOM 9853 O O . MET A 1 1233 ? 46.851 51.255 -12.090 1.00 45.00 1233 MET A O 1
ATOM 9857 N N . ASP A 1 1234 ? 44.735 50.914 -12.731 1.00 52.66 1234 ASP A N 1
ATOM 9858 C CA . ASP A 1 1234 ? 44.215 50.651 -11.380 1.00 52.66 1234 ASP A CA 1
ATOM 9859 C C . ASP A 1 1234 ? 44.763 49.361 -10.764 1.00 52.66 1234 ASP A C 1
ATOM 9861 O O . ASP A 1 1234 ? 45.022 49.276 -9.559 1.00 52.66 1234 ASP A O 1
ATOM 9865 N N . GLN A 1 1235 ? 44.998 48.337 -11.587 1.00 58.88 1235 GLN A N 1
ATOM 9866 C CA . GLN A 1 1235 ? 45.617 47.091 -11.138 1.00 58.88 1235 GLN A CA 1
ATOM 9867 C C . GLN A 1 1235 ? 47.109 47.282 -10.836 1.00 58.88 1235 GLN A C 1
ATOM 9869 O O . GLN A 1 1235 ? 47.651 46.588 -9.971 1.00 58.88 1235 GLN A O 1
ATOM 9874 N N . ILE A 1 1236 ? 47.766 48.239 -11.501 1.00 67.06 1236 ILE A N 1
ATOM 9875 C CA . ILE A 1 1236 ? 49.167 48.609 -11.263 1.00 67.06 1236 ILE A CA 1
ATOM 9876 C C . ILE A 1 1236 ? 49.302 49.402 -9.954 1.00 67.06 1236 ILE A C 1
ATOM 9878 O O . ILE A 1 1236 ? 50.191 49.097 -9.151 1.00 67.06 1236 ILE A O 1
ATOM 9882 N N . LEU A 1 1237 ? 48.393 50.344 -9.679 1.00 60.22 1237 LEU A N 1
ATOM 9883 C CA . LEU A 1 1237 ? 48.346 51.090 -8.414 1.00 60.22 1237 LEU A CA 1
ATOM 9884 C C . LEU A 1 1237 ? 48.108 50.161 -7.216 1.00 60.22 1237 LEU A C 1
ATOM 9886 O O . LEU A 1 1237 ? 48.888 50.171 -6.260 1.00 60.22 1237 LEU A O 1
ATOM 9890 N N . LYS A 1 1238 ? 47.134 49.247 -7.317 1.00 64.69 1238 LYS A N 1
ATOM 9891 C CA . LYS A 1 1238 ? 46.874 48.224 -6.286 1.00 64.69 1238 LYS A CA 1
ATOM 9892 C C . LYS A 1 1238 ? 48.069 47.293 -6.070 1.00 64.69 1238 LYS A C 1
ATOM 9894 O O . LYS A 1 1238 ? 48.367 46.898 -4.942 1.00 64.69 1238 LYS A O 1
ATOM 9899 N N . ALA A 1 1239 ? 48.778 46.932 -7.141 1.00 65.50 1239 ALA A N 1
ATOM 9900 C CA . ALA A 1 1239 ? 49.974 46.100 -7.051 1.00 65.50 1239 ALA A CA 1
ATOM 9901 C C . ALA A 1 1239 ? 51.142 46.830 -6.361 1.00 65.50 1239 ALA A C 1
ATOM 9903 O O . ALA A 1 1239 ? 51.855 46.207 -5.566 1.00 65.50 1239 ALA A O 1
ATOM 9904 N N . ARG A 1 1240 ? 51.309 48.138 -6.605 1.00 62.94 1240 ARG A N 1
ATOM 9905 C CA . ARG A 1 1240 ? 52.307 48.982 -5.925 1.00 62.94 1240 ARG A CA 1
ATOM 9906 C C . ARG A 1 1240 ? 52.022 49.118 -4.434 1.00 62.94 1240 ARG A C 1
ATOM 9908 O O . ARG A 1 1240 ? 52.923 48.887 -3.630 1.00 62.94 1240 ARG A O 1
ATOM 9915 N N . GLU A 1 1241 ? 50.772 49.359 -4.061 1.00 65.25 1241 GLU A N 1
ATOM 9916 C CA . GLU A 1 1241 ? 50.351 49.489 -2.661 1.00 65.25 1241 GLU A CA 1
ATOM 9917 C C . GLU A 1 1241 ? 50.603 48.193 -1.859 1.00 65.25 1241 GLU A C 1
ATOM 9919 O O . GLU A 1 1241 ? 51.113 48.191 -0.732 1.00 65.25 1241 GLU A O 1
ATOM 9924 N N . ILE A 1 1242 ? 50.324 47.039 -2.478 1.00 67.50 1242 ILE A N 1
ATOM 9925 C CA . ILE A 1 1242 ? 50.572 45.714 -1.889 1.00 67.50 1242 ILE A CA 1
ATOM 9926 C C . ILE A 1 1242 ? 52.080 45.426 -1.767 1.00 67.50 1242 ILE A C 1
ATOM 9928 O O . ILE A 1 1242 ? 52.513 44.799 -0.789 1.00 67.50 1242 ILE A O 1
ATOM 9932 N N . ALA A 1 1243 ? 52.889 45.877 -2.730 1.00 68.38 1243 ALA A N 1
ATOM 9933 C CA . ALA A 1 1243 ? 54.343 45.730 -2.709 1.00 68.38 1243 ALA A CA 1
ATOM 9934 C C . ALA A 1 1243 ? 54.999 46.602 -1.623 1.00 68.38 1243 ALA A C 1
ATOM 9936 O O . ALA A 1 1243 ? 55.873 46.123 -0.893 1.00 68.38 1243 ALA A O 1
ATOM 9937 N N . GLU A 1 1244 ? 54.528 47.835 -1.433 1.00 62.56 1244 GLU A N 1
ATOM 9938 C CA . GLU A 1 1244 ? 54.986 48.730 -0.364 1.00 62.56 1244 GLU A CA 1
ATOM 9939 C C . GLU A 1 1244 ? 54.659 48.183 1.028 1.00 62.56 1244 GLU A C 1
ATOM 9941 O O . GLU A 1 1244 ? 55.508 48.143 1.927 1.00 62.56 1244 GLU A O 1
ATOM 9946 N N . ARG A 1 1245 ? 53.445 47.648 1.195 1.00 64.69 1245 ARG A N 1
ATOM 9947 C CA . ARG A 1 1245 ? 53.000 47.036 2.453 1.00 64.69 1245 ARG A CA 1
ATOM 9948 C C . ARG A 1 1245 ? 53.805 45.777 2.801 1.00 64.69 1245 ARG A C 1
ATOM 9950 O O . ARG A 1 1245 ? 54.036 45.498 3.981 1.00 64.69 1245 ARG A O 1
ATOM 9957 N N . LYS A 1 1246 ? 54.287 45.037 1.792 1.00 64.31 1246 LYS A N 1
ATOM 9958 C CA . LYS A 1 1246 ? 55.237 43.920 1.962 1.00 64.31 1246 LYS A CA 1
ATOM 9959 C C . LYS A 1 1246 ? 56.643 44.397 2.337 1.00 64.31 1246 LYS A C 1
ATOM 9961 O O . LYS A 1 1246 ? 57.223 43.820 3.258 1.00 64.31 1246 LYS A O 1
ATOM 9966 N N . LYS A 1 1247 ? 57.159 45.466 1.717 1.00 57.34 1247 LYS A N 1
ATOM 9967 C CA . LYS A 1 1247 ? 58.460 46.069 2.079 1.00 57.34 1247 LYS A CA 1
ATOM 9968 C C . LYS A 1 1247 ? 58.472 46.594 3.521 1.00 57.34 1247 LYS A C 1
ATOM 9970 O O . LYS A 1 1247 ? 59.421 46.322 4.258 1.00 57.34 1247 LYS A O 1
ATOM 9975 N N . ARG A 1 1248 ? 57.391 47.245 3.976 1.00 52.34 1248 ARG A N 1
ATOM 9976 C CA . ARG A 1 1248 ? 57.227 47.683 5.380 1.00 52.34 1248 ARG A CA 1
ATOM 9977 C C . ARG A 1 1248 ? 57.239 46.517 6.376 1.00 52.34 1248 ARG A C 1
ATOM 9979 O O . ARG A 1 1248 ? 57.821 46.639 7.451 1.00 52.34 1248 ARG A O 1
ATOM 9986 N N . LYS A 1 1249 ? 56.652 45.368 6.018 1.00 56.44 1249 LYS A N 1
ATOM 9987 C CA . LYS A 1 1249 ? 56.676 44.153 6.856 1.00 56.44 1249 LYS A CA 1
ATOM 9988 C C . LYS A 1 1249 ? 58.034 43.446 6.859 1.00 56.44 1249 LYS A C 1
ATOM 9990 O O . LYS A 1 1249 ? 58.415 42.902 7.888 1.00 56.44 1249 LYS A O 1
ATOM 9995 N N . GLN A 1 1250 ? 58.782 43.484 5.754 1.00 49.31 1250 GLN A N 1
ATOM 9996 C CA . GLN A 1 1250 ? 60.127 42.901 5.682 1.00 49.31 1250 GLN A CA 1
ATOM 9997 C C . GLN A 1 1250 ? 61.176 43.705 6.463 1.00 49.31 1250 GLN A C 1
ATOM 9999 O O . GLN A 1 1250 ? 62.054 43.093 7.067 1.00 49.31 1250 GLN A O 1
ATOM 10004 N N . LYS A 1 1251 ? 61.056 45.040 6.544 1.00 45.91 1251 LYS A N 1
ATOM 10005 C CA . LYS A 1 1251 ? 61.965 45.868 7.362 1.00 45.91 1251 LYS A CA 1
ATOM 10006 C C . LYS A 1 1251 ? 61.815 45.651 8.877 1.00 45.91 1251 LYS A C 1
ATOM 10008 O O . LYS A 1 1251 ? 62.791 45.813 9.593 1.00 45.91 1251 LYS A O 1
ATOM 10013 N N . LYS A 1 1252 ? 60.643 45.230 9.374 1.00 46.09 1252 LYS A N 1
ATOM 10014 C CA . LYS A 1 1252 ? 60.425 44.957 10.813 1.00 46.09 1252 LYS A CA 1
ATOM 10015 C C . LYS A 1 1252 ? 60.856 43.554 11.275 1.00 46.09 1252 LYS A C 1
ATOM 10017 O O . LYS A 1 1252 ? 60.857 43.300 12.471 1.00 46.09 1252 LYS A O 1
ATOM 10022 N N . GLY A 1 1253 ? 61.211 42.645 10.359 1.00 44.09 1253 GLY A N 1
ATOM 10023 C CA . GLY A 1 1253 ? 61.492 41.233 10.674 1.00 44.09 1253 GLY A CA 1
ATOM 10024 C C . GLY A 1 1253 ? 62.971 40.828 10.728 1.00 44.09 1253 GLY A C 1
ATOM 10025 O O . GLY A 1 1253 ? 63.262 39.672 11.020 1.00 44.09 1253 GLY A O 1
ATOM 10026 N N . LYS A 1 1254 ? 63.911 41.734 10.433 1.00 38.47 1254 LYS A N 1
ATOM 10027 C CA . LYS A 1 1254 ? 65.360 41.466 10.471 1.00 38.47 1254 LYS A CA 1
ATOM 10028 C C . LYS A 1 1254 ? 66.051 42.487 11.369 1.00 38.47 1254 LYS A C 1
ATOM 10030 O O . LYS A 1 1254 ? 66.477 43.535 10.905 1.00 38.47 1254 LYS A O 1
ATOM 10035 N N . GLY A 1 1255 ? 66.137 42.173 12.657 1.00 34.38 1255 GLY A N 1
ATOM 10036 C CA . GLY A 1 1255 ? 66.838 43.012 13.623 1.00 34.38 1255 GLY A CA 1
ATOM 10037 C C . GLY A 1 1255 ? 66.693 42.512 15.052 1.00 34.38 1255 GLY A C 1
ATOM 10038 O O . GLY A 1 1255 ? 65.985 43.136 15.830 1.00 34.38 1255 GLY A O 1
ATOM 10039 N N . LYS A 1 1256 ? 67.329 41.379 15.371 1.00 33.88 1256 LYS A N 1
ATOM 10040 C CA . LYS A 1 1256 ? 68.182 41.194 16.563 1.00 33.88 1256 LYS A CA 1
ATOM 10041 C C . LYS A 1 1256 ? 68.566 39.721 16.706 1.00 33.88 1256 LYS A C 1
ATOM 10043 O O . LYS A 1 1256 ? 67.741 38.860 16.998 1.00 33.88 1256 LYS A O 1
ATOM 10048 N N . GLY A 1 1257 ? 69.842 39.467 16.423 1.00 31.98 1257 GLY A N 1
ATOM 10049 C CA . GLY A 1 1257 ? 70.521 38.205 16.672 1.00 31.98 1257 GLY A CA 1
ATOM 10050 C C . GLY A 1 1257 ? 70.840 38.006 18.154 1.00 31.98 1257 GLY A C 1
ATOM 10051 O O . GLY A 1 1257 ? 70.910 38.961 18.927 1.00 31.98 1257 GLY A O 1
ATOM 10052 N N . LYS A 1 1258 ? 71.042 36.740 18.524 1.00 32.03 1258 LYS A N 1
ATOM 10053 C CA . LYS A 1 1258 ? 71.621 36.323 19.804 1.00 32.03 1258 LYS A CA 1
ATOM 10054 C C . LYS A 1 1258 ? 73.141 36.533 19.792 1.00 32.03 1258 LYS A C 1
ATOM 10056 O O . LYS A 1 1258 ? 73.812 36.141 18.838 1.00 32.03 1258 LYS A O 1
ATOM 10061 N N . SER A 1 1259 ? 73.643 37.118 20.881 1.00 30.70 1259 SER A N 1
ATOM 10062 C CA . SER A 1 1259 ? 75.050 37.124 21.298 1.00 30.70 1259 SER A CA 1
ATOM 10063 C C . SER A 1 1259 ? 75.488 35.733 21.797 1.00 30.70 1259 SER A C 1
ATOM 10065 O O . SER A 1 1259 ? 74.658 34.877 22.098 1.00 30.70 1259 SER A O 1
ATOM 10067 N N . LYS A 1 1260 ? 76.807 35.534 21.802 1.00 32.19 1260 LYS A N 1
ATOM 10068 C CA . LYS A 1 1260 ? 77.617 34.304 21.778 1.00 32.19 1260 LYS A CA 1
ATOM 10069 C C . LYS A 1 1260 ? 77.538 33.406 23.025 1.00 32.19 1260 LYS A C 1
ATOM 10071 O O . LYS A 1 1260 ? 77.360 33.883 24.136 1.00 32.19 1260 LYS A O 1
ATOM 10076 N N . GLY A 1 1261 ? 77.865 32.123 22.817 1.00 28.72 1261 GLY A N 1
ATOM 10077 C CA . GLY A 1 1261 ? 78.328 31.198 23.860 1.00 28.72 1261 GLY A CA 1
ATOM 10078 C C . GLY A 1 1261 ? 78.529 29.767 23.347 1.00 28.72 1261 GLY A C 1
ATOM 10079 O O . GLY A 1 1261 ? 77.619 28.951 23.421 1.00 28.72 1261 GLY A O 1
ATOM 10080 N N . LYS A 1 1262 ? 79.711 29.470 22.787 1.00 32.12 1262 LYS A N 1
ATOM 10081 C CA . LYS A 1 1262 ? 80.180 28.111 22.457 1.00 32.12 1262 LYS A CA 1
ATOM 10082 C C . LYS A 1 1262 ? 80.531 27.369 23.756 1.00 32.12 1262 LYS A C 1
ATOM 10084 O O . LYS A 1 1262 ? 81.372 27.852 24.502 1.00 32.12 1262 LYS A O 1
ATOM 10089 N N . GLY A 1 1263 ? 79.970 26.173 23.946 1.00 29.50 1263 GLY A N 1
ATOM 10090 C CA . GLY A 1 1263 ? 80.379 25.200 24.962 1.00 29.50 1263 GLY A CA 1
ATOM 10091 C C . GLY A 1 1263 ? 79.720 23.828 24.748 1.00 29.50 1263 GLY A C 1
ATOM 10092 O O . GLY A 1 1263 ? 78.608 23.613 25.201 1.00 29.50 1263 GLY A O 1
ATOM 10093 N N . ARG A 1 1264 ? 80.449 22.923 24.073 1.00 28.62 1264 ARG A N 1
ATOM 10094 C CA . ARG A 1 1264 ? 80.283 21.449 23.948 1.00 28.62 1264 ARG A CA 1
ATOM 10095 C C . ARG A 1 1264 ? 79.093 20.859 23.144 1.00 28.62 1264 ARG A C 1
ATOM 10097 O O . ARG A 1 1264 ? 77.937 20.937 23.525 1.00 28.62 1264 ARG A O 1
ATOM 10104 N N . ARG A 1 1265 ? 79.493 20.122 22.086 1.00 28.75 1265 ARG A N 1
ATOM 10105 C CA . ARG A 1 1265 ? 78.825 19.018 21.345 1.00 28.75 1265 ARG A CA 1
ATOM 10106 C C . ARG A 1 1265 ? 77.480 19.329 20.662 1.00 28.75 1265 ARG A C 1
ATOM 10108 O O . ARG A 1 1265 ? 76.411 19.153 21.225 1.00 28.75 1265 ARG A O 1
ATOM 10115 N N . ASN A 1 1266 ? 77.561 19.718 19.385 1.00 40.19 1266 ASN A N 1
ATOM 10116 C CA . ASN A 1 1266 ? 76.432 20.162 18.563 1.00 40.19 1266 ASN A CA 1
ATOM 10117 C C . ASN A 1 1266 ? 76.015 19.128 17.506 1.00 40.19 1266 ASN A C 1
ATOM 10119 O O . ASN A 1 1266 ? 76.763 18.898 16.556 1.00 40.19 1266 ASN A O 1
ATOM 10123 N N . LYS A 1 1267 ? 74.792 18.608 17.657 1.00 37.09 1267 LYS A N 1
ATOM 10124 C CA . LYS A 1 1267 ? 73.694 18.528 16.666 1.00 37.09 1267 LYS A CA 1
ATOM 10125 C C . LYS A 1 1267 ? 72.768 17.372 17.065 1.00 37.09 1267 LYS A C 1
ATOM 10127 O O . LYS A 1 1267 ? 73.026 16.224 16.724 1.00 37.09 1267 LYS A O 1
ATOM 10132 N N . ARG A 1 1268 ? 71.732 17.710 17.833 1.00 52.22 1268 ARG A N 1
ATOM 10133 C CA . ARG A 1 1268 ? 70.479 16.951 17.906 1.00 52.22 1268 ARG A CA 1
ATOM 10134 C C . ARG A 1 1268 ? 69.517 17.519 16.876 1.00 52.22 1268 ARG A C 1
ATOM 10136 O O . ARG A 1 1268 ? 69.578 18.757 16.674 1.00 52.22 1268 ARG A O 1
#

Secondary structure (DSSP, 8-state):
--HHHHHHHHHHHHHHHHHHHHHHHHHHTTT-GGG-HHHHHHHHHHHHHHHHHHIIIIIITT---TTSHHHHHHHHHHHHHHHHHHHHHHHHH-THHHHHHHHHHH-TTTS-HHHHHHHTHHHH-PPPPPHHHHHHHHHHHHSS-HHHHEEEE-SS-SEE-SSEEEEEEEETTS-EEEEEEE-HHHHHHHHHHHHHHHHHHHHHHHH-TT---HHHHHHHHHHHHHHT-HHHHHHHHHHHHHHTTT-TTEE-PPB-GGG--SSEEEEE----EETT-HHHHHHTT--HHHHHHHHHHHHHHIIIII-EEES---GGGEEEEE-TTSSEEEEE--TT-EEEPPHHHHHHHHHHHHHHHHT-HHHHHHHHHHTT--GGGHHHHHHHHHSS-HHHHHH-TTTSPPPHHHHHHHHHHHHHHHHHHHHHHHHS-HHHHHHHHHHHHHHHHHHHHT-TT-THHHHHHHHHHHHHHHHHHHHH--SHHHHHHHHHHHHHHHHHHHHHHHTTTTT--TT---S--PPPPP----SS---------SGGGGT--HHHHHHHHHHT--S--HHHHHHHHHHHTT--EEEE--TTSSHHHHHHHHHHHHH-S--SSSS-SEEEE-SSHHHHHHHHHHHHHHGGGS---EEEE-TTS-HHHHHHHHHT--SEEEE-HHHHHHHHHHTT---TT--EEEETTHHHHHHTT-HHHHHHHHTTS-SS-EEEEEES---HHHHHHHHHHSSS-EEEE---S-SS-TTEEEEEEE--TTTHHHHHHHIIIIIS-TTS-EEEEESSHHHHHHHHHHHHHTT--EEEE-TTS-HHHHHHHHHHHHTTS-SEEEEETTTTSS--PPPBSEEEESS--SSHHHHHHHHTTBS-SS--EEEEEEE-TTTHHHHHHHHHHHT----B-BTTBS--SEEBPPHHHHHHHHHHHHHHHHH-HHHHHHHHHHHHHHHHHHHHSPPPPHHHHHHHHHS-GGGPPBPGGGPPSSSHHHHHHHHHHHHH------TTTGGG-TTSHHHHHHHHHHHHTHHHHHHHHHHHHH----------------PPPTTTTTSSS------------------------------SS-TTHHHHHHH----HHHHHHTTPPP-----HHHHTTS---EEEETTTTEEEE---TTTTEEEPTTS-EEESSS--SHHHHHHHHHHTT-----------------------HHHHHHHHHHHHTS--PPPPHHHHHHHHHHHHHHHHHHHTSS--PPPP---S----

Foldseek 3Di:
DPPPVVVVVVVVCVVVVVVVVQVVQCVVQVNPPLLRLVNLLVLVLVLLVVLLCLCVVQQVVPPDDCPDPVNVVSVLVSLLVNLLSLVVSCLSNAALSLVLLVVQLLPCQQDDVNNNVSSVCSVADHDDDFLVQQQVQLCVWLVDGPVVFFVDKDRDFPDDHRFWTWIWTAGPVRAIKIKTFGGPSHPVCVVSVLVSVQVSQVVVCVSPVLDRCNLSSVVSVVQVVLLLFVVNLQVLLVVLCVVVVVPPQEDGWHWDPSSDGRGMTMTHDDDFDFLLPPVRCVVQVAQLQLVLLVVLLSQLCCQQPQQKHALDPASVQWGWDADPVRHIHIYGGGSSDIGRHDLQLSLLVLQCLVCLQVVPPVSLQVSLVVQQDDDPCSLVVNCLLLVFHSVCSNVGVLPDFDDPVRNVVSSVVSVVCSSVVVVSVVRGDPSVVSVSSVVSSSVVSCVSSVNRGDCSSVLSNNLSSLCSNLVVQLVVDDDPVSNVVSVVVSVVSNVVSCCVNVVVPVVDDPDDDDPDDDDDDDDDDPDPPPDDDDDDQAPVVLPADPLLVVLCVQVPNGHQFPQLSPQQNVVLVVFAAEAADDPPSCVLCSQLRSVCRVLQADDPDFAAAAEEEDQAPLVLVVSVVSCCRSCVRRHFFEAEFEPPDDVLVVLVRSVVRGHYYRYHLQRVLLNCQQVVDQQANHAEYEYAQVVSCVVVVVVVSVVVVLVRHDPNHHYYYYHNDDDPVNVVCCVVRGDPYDYHDDDPVALADPLEAEAEAEDAPLLLLLVVVCCVPPQDDLQFAEEEEDADPLVQVLSVVVCVVVVAFEAEWEDLDDPVVLVVRQVCSQVSVGRYYYYYLVRPPSRPRAAGQEYEYSDDAQALVSVSVRSVSYCPPNDHHYYYYYAHPQRQLSVVVNCVVRVHDQFFAALPDLDGRYAHADVVSSVVSSVVVVVVCVVDPVSVVSVVVVVVVVVVSVVPHDDHDPVSVVVVVVDPSVRTHHHNSHDDDDDCSVVSVVVVVVVPDDPPDDPVVVVPDCPDPVNVVVVVVCVVCVVVVVVVVVVVVVDPPDDDDDDDDDDDDDDDDDVVVPPPPDDDDDDDDDDDDDDDDDDDDDDDDDDDDDDPDDPCPVVVVVVDDDDPVVVVVVPDDDDPDPDPVVVVPPDFQWDQDPVVRDTHTDDDPQVQWDADPSRDTDGVSSHPNVSVVSVVVVVVVPPDDDDDDDDDDDDDDDDDDDDDPVVVVVVVVVVPPPDDDDDDPVVVVVVVVVVVVVVVVVVVPDDDDDDDDDDDDDDD

Radius of gyration: 44.53 Å; chains: 1; bounding box: 131×105×149 Å